Protein AF-N1S3I7-F1 (afdb_monomer_lite)

Radius of gyration: 41.72 Å; chains: 1; bounding box: 86×120×111 Å

Foldseek 3Di:
DDDDDDDDPQVCLVVVLVVLVVLPDPPPPDDDDDDPDDVLCLQQAEKEFEFAPAQWDFAAPQLLLVQWFKDAPNHGDPDDPDDGPVCVVVSCVVPNPRIDTHGPDDCVVVPVRQRHAAADPVQDDDPHQQWDWDWDDPDPFKIKIKIKGKGQKFQADFQVQWDPVCNVVVPDPVVGPRDHPDIDGMDIFIKIFIGGNSHTFKIWWFADPGTDIDTPPDPLFDADSNYTYWWQFHRRGGTGSDAAWDDNDPIGTTGTDRHGIHRNRPPDPVVVSVCVVCVSVVCVVVVVVVLPVQDPPPDVLCVDPDPDLCSPSLLVSVVSVVDVCNSVVVVVVVLSSLVVSLVVLLQVLLVVQLVCCSLVLHPVLQVDDDPVRHSVSSSCLLVVLLVLLCVLLDLPNVLSLLLLVLLVVLLSLLSQLLSLVVVVLVVVLCVVLVHDLVLDPDRDPPPPVVSVVSNVVSVVCLVCQLVVCVVPPDPSSVCSNCVNVVQLVVQLVVSCVPVVFDADDSPPDDNPDDQDSPHNPVVVVSGVNSSSNVVSSSVSSSNVSSSRPNPDDDHDFLADDPLCLLAPAKEFEFAPAQWDFAAQFLLLVQFFKDAPNHGDPDDPDDGLAALLVCCVVPFARIFRAGPDDCVVVPVRQRHAAADPVQDGDPGQQWAWEWEDPDSFKIKTKIKGKTQKQQADWLCQADPPCSVLQPDPPDPDRFHFAIWGMAIWIKIFIGGNSQTFKMWWAAQLWTDIDTPPDPLWDADSNYTYWWQFHRRRGTGRDAAWDDDQQNGTTGTDRHGIHSNLNRYFYWYADPVVRWTATHHRPVCVPDPHHPDGRTSLSSRRYFSYDAFDDCPPPQWDAGPPVRTISYHTHDTDPSPVCPDDPDSTHPDDDDDDPVSCVVSVVCVVCCVPANPVHDPVVVVVVVVVVVVVVVVVVVVVVVVVVVVVVVPDDDDDDDDDDDDDDDDDDDDDDDDDDDDDDDDDD

Organism: Fusarium oxysporum f. sp. cubense (strain race 4) (NCBI:txid2502994)

Secondary structure (DSSP, 8-state):
---------SSSHHHHHHHHS--SS-TTS--S--PPPPHHHHHH--EEEE-TT-S-----HHHHHHTEEEEETTEEP---S---TTTGGGGHHHHGGGEEEEESS-GGG--TTTS--PPPTTS--SS---EEEEEEE-SSSEEEEEEEEEEEEE---BTTSB-HHHHHHH--HHHHTT-BSS-EEEEEEEEEEEEETTEEEEEEEE-SS-EEEEETT-TTS-EETTEEEEEEBTTT--EESSSEEEE-SSSBEEEE---EEE-SSSSHHHHHHHHHHHHHHHHHHHHHHHHHHHS-TT-GGGG----SGGG-HHHHHHHHTT-TTHHHHHHHHHHHHHHHHHHHHHHHHHHHHHHHHHTTSS-GGGG---TTS--HHHHHHHHHHHGGGGGGGSTTHHHHHHHHHHHHHHHHHHHHHHHHHHHHHHHHHHHHHT--GGGSSS--TTTTHHHHHHHHHHHHHHHHTTGGGGTS--HHHHHHHHHHHHHHHHHHHHHHHHH---PPPTT-S-TT----TT--GGGG---TTGGGTHHHHHHHHHHHTTTTS-SSS----SB--HHHHHT--EEEE-TT----B--HHHHHHTEEEEETTEEP---S---TTTGGGGHHHHGGGEEEEESS-GGG--GGGS-----TTS--SS---EEEEEEESSSSEEEEEEEEEEEEE---BTT-B-TTTHHHH--TTSPTT-BSSBEEEEEEEEEEEEETTEEEEEEEEETTEEEEEETT-TTS-EETTEEEEEEBTTT--EESSSEEEEETTTEEEEE---EEE-GGGGEEEEEEETTTTEEEE-B-TT-TT-SS-S----HHHH--SBSSPPPPPTTSTT--B-TTT--BSBPPPPB-GGGS----SSSS-SS-----HHHHHHHHHHHHHIIIIITTT-HHHHHHHHHHHHHHHHHHHHHHHHHHHHHHTTSSPPPPPP------S--------------------

Sequence (969 aa):
MFRDASIHSLIPTTLLLLCLDAGYVLAASEGSGLDRCPDYVANHAPLVWLHPEDRFMPSDLSAHIVNTIPKLNEQPISGPSSIDLSNLGELNSYGGEDVALTAKEDPLTYPTWILGEAPDASGRIANSVPCAVILVEKSEVDIDAFYFYFYSFNEGPNITQVMEPINHLVGDENLSSGMHFGNHVGDWEHNMVRFHNGTPVGVYYSQHVDGVGFKWDDSTVNITDGRPIVYSALGSHANYPQRGHQIHNAAMFDYCDEGKLWNPSRKTIPSAMRWTFWGVFSIFIATVFFLGLNIPSTNKDLLSESQDASASPLVIVAQLAGVPVLPSILNAVLLTAVLTAANSDVYSSSRILISLADSGHAPAFLKKTNRFGTPYNAVGVCAAVGFLSFLNLSNDGTVVFNWFLSITSVAGFIAWAIISLCHIRFMKALSLQGISRSELPYVAPLQPYLSWYGLFFSVLIIITSGFQVFIEWDTSSFFTAYISLILFIVMFVGHKLIFRTKLVPLNLFPNNFKIPKDTRPYDMFRDASIHSLIPTTLLLLCLDAGYVLAASEGSGLDRCPDYVANHAPLVWLHPEDRFMPSDLSAHIVNTIPKLNEQPISGPSSIDLSNLGELNSYGGEDVALTAKEDPLTYPTWILGEAPDASGRIANSVPCAVILVEKSEVDIDAFYFYFYSFNEGPNITQVMEPINHLVGDENLSSGMHFGNHVGDWEHNMVRFHNGTPVGVYYSQHVDGVGFKWDDSTVNITDGRPIVYSALGSHANYPQRGHQIHNAAMFDYCDEGKLWNPAQSAYYYRFNPDSFTVTPIISPFEPSATEPAQNYTSWFDFTGHWGDISYPDSDPRQETVPHFGLKRFNSGPNGPRFKHLIRKGLVRDHARKMGWKEEWAVGVFMYWYPCCIRGWRLWRSLGIMAVMMSAFVLAVVYGVRRLKTWRQRRVYTKLKNDDIPMEELRREEEFLIGSDDEEDDHRR

Structure (mmCIF, N/CA/C/O backbone):
data_AF-N1S3I7-F1
#
_entry.id   AF-N1S3I7-F1
#
loop_
_atom_site.group_PDB
_atom_site.id
_atom_site.type_symbol
_atom_site.label_atom_id
_atom_site.label_alt_id
_atom_site.label_comp_id
_atom_site.label_asym_id
_atom_site.label_entity_id
_atom_site.label_seq_id
_atom_site.pdbx_PDB_ins_code
_atom_site.Cartn_x
_atom_site.Cartn_y
_atom_site.Cartn_z
_atom_site.occupancy
_atom_site.B_iso_or_equiv
_atom_site.auth_seq_id
_atom_site.auth_comp_id
_atom_site.auth_asym_id
_atom_site.auth_atom_id
_atom_site.pdbx_PDB_model_num
ATOM 1 N N . MET A 1 1 ? -10.833 -4.533 49.164 1.00 19.80 1 MET A N 1
ATOM 2 C CA . MET A 1 1 ? -10.452 -5.899 48.729 1.00 19.80 1 MET A CA 1
ATOM 3 C C . MET A 1 1 ? -11.232 -6.249 47.460 1.00 19.80 1 MET A C 1
ATOM 5 O O . MET A 1 1 ? -12.197 -6.997 47.513 1.00 19.80 1 MET A O 1
ATOM 9 N N . PHE A 1 2 ? -10.807 -5.643 46.347 1.00 21.84 2 PHE A N 1
ATOM 10 C CA . PHE A 1 2 ? -11.061 -6.010 44.944 1.00 21.84 2 PHE A CA 1
ATOM 11 C C . PHE A 1 2 ? -12.496 -6.337 44.493 1.00 21.84 2 PHE A C 1
ATOM 13 O O . PHE A 1 2 ? -12.852 -7.462 44.142 1.00 21.84 2 PHE A O 1
ATOM 20 N N . ARG A 1 3 ? -13.261 -5.248 44.443 1.00 19.22 3 ARG A N 1
ATOM 21 C CA . ARG A 1 3 ? -14.389 -4.871 43.575 1.00 19.22 3 ARG A CA 1
ATOM 22 C C . ARG A 1 3 ? -14.328 -3.324 43.568 1.00 19.22 3 ARG A C 1
ATOM 24 O O . ARG A 1 3 ? -13.970 -2.778 44.606 1.00 19.22 3 ARG A O 1
ATOM 31 N N . ASP A 1 4 ? -14.524 -2.581 42.481 1.00 20.20 4 ASP A N 1
ATOM 32 C CA . ASP A 1 4 ? -15.387 -2.801 41.318 1.00 20.20 4 ASP A CA 1
ATOM 33 C C . ASP A 1 4 ? -14.807 -2.185 40.026 1.00 20.20 4 ASP A C 1
ATOM 35 O O . ASP A 1 4 ? -14.183 -1.132 40.059 1.00 20.20 4 ASP A O 1
ATOM 39 N N . ALA A 1 5 ? -15.107 -2.789 38.870 1.00 21.98 5 ALA A N 1
ATOM 40 C CA . ALA A 1 5 ? -14.932 -2.175 37.551 1.00 21.98 5 ALA A CA 1
ATOM 41 C C . ALA A 1 5 ? -16.145 -2.520 36.666 1.00 21.98 5 ALA A C 1
ATOM 43 O O . ALA A 1 5 ? -16.424 -3.691 36.406 1.00 21.98 5 ALA A O 1
ATOM 44 N N . SER A 1 6 ? -16.914 -1.509 36.251 1.00 21.73 6 SER A N 1
ATOM 45 C CA . SER A 1 6 ? -18.061 -1.643 35.331 1.00 21.73 6 SER A CA 1
ATOM 46 C C . SER A 1 6 ? -18.328 -0.296 34.630 1.00 21.73 6 SER A C 1
ATOM 48 O O . SER A 1 6 ? -18.598 0.706 35.280 1.00 21.73 6 SER A O 1
ATOM 50 N N . ILE A 1 7 ? -18.038 -0.177 33.332 1.00 25.36 7 ILE A N 1
ATOM 51 C CA . ILE A 1 7 ? -18.899 -0.524 32.180 1.00 25.36 7 ILE A CA 1
ATOM 52 C C . ILE A 1 7 ? -19.787 0.635 31.695 1.00 25.36 7 ILE A C 1
ATOM 54 O O . ILE A 1 7 ? -20.762 1.014 32.334 1.00 25.36 7 ILE A O 1
ATOM 58 N N . HIS A 1 8 ? -19.520 1.056 30.454 1.00 23.89 8 HIS A N 1
ATOM 59 C CA . HIS A 1 8 ? -20.474 1.711 29.555 1.00 23.89 8 HIS A CA 1
ATOM 60 C C . HIS A 1 8 ? -20.562 0.900 28.245 1.00 23.89 8 HIS A C 1
ATOM 62 O O . HIS A 1 8 ? -20.107 1.336 27.196 1.00 23.89 8 HIS A O 1
ATOM 68 N N . SER A 1 9 ? -21.122 -0.316 28.293 1.00 27.38 9 SER A N 1
ATOM 69 C CA . SER A 1 9 ? -21.248 -1.221 27.135 1.00 27.38 9 SER A CA 1
ATOM 70 C C . SER A 1 9 ? -22.653 -1.830 27.028 1.00 27.38 9 SER A C 1
ATOM 72 O O . SER A 1 9 ? -22.938 -2.916 27.521 1.00 27.38 9 SER A O 1
ATOM 74 N N . LEU A 1 10 ? -23.554 -1.091 26.371 1.00 28.27 10 LEU A N 1
ATOM 75 C CA . LEU A 1 10 ? -24.826 -1.610 25.825 1.00 28.27 10 LEU A CA 1
ATOM 76 C C . LEU A 1 10 ? -25.505 -0.654 24.824 1.00 28.27 10 LEU A C 1
ATOM 78 O O . LEU A 1 10 ? -26.411 -1.065 24.107 1.00 28.27 10 LEU A O 1
ATOM 82 N N . ILE A 1 11 ? -25.041 0.599 24.737 1.00 28.55 11 ILE A N 1
ATOM 83 C CA . ILE A 1 11 ? -25.331 1.525 23.627 1.00 28.55 11 ILE A CA 1
ATOM 84 C C . ILE A 1 11 ? -24.149 1.610 22.636 1.00 28.55 11 ILE A C 1
ATOM 86 O O . ILE A 1 11 ? -24.416 1.665 21.436 1.00 28.55 11 ILE A O 1
ATOM 90 N N . PRO A 1 12 ? -22.864 1.525 23.057 1.00 28.97 12 PRO A N 1
ATOM 91 C CA . PRO A 1 12 ? -21.760 1.474 22.102 1.00 28.97 12 PRO A CA 1
ATOM 92 C C . PRO A 1 12 ? -21.721 0.195 21.274 1.00 28.97 12 PRO A C 1
ATOM 94 O O . PRO A 1 12 ? -21.288 0.268 20.141 1.00 28.97 12 PRO A O 1
ATOM 97 N N . THR A 1 13 ? -22.185 -0.960 21.760 1.00 29.86 13 THR A N 1
ATOM 98 C CA . THR A 1 13 ? -22.006 -2.234 21.034 1.00 29.86 13 THR A CA 1
ATOM 99 C C . THR A 1 13 ? -22.654 -2.217 19.646 1.00 29.86 13 THR A C 1
ATOM 101 O O . THR A 1 13 ? -22.051 -2.679 18.688 1.00 29.86 13 THR A O 1
ATOM 104 N N . THR A 1 14 ? -23.835 -1.607 19.509 1.00 30.06 14 THR A N 1
ATOM 105 C CA . THR A 1 14 ? -24.532 -1.446 18.218 1.00 30.06 14 THR A CA 1
ATOM 106 C C . THR A 1 14 ? -23.903 -0.374 17.318 1.00 30.06 14 THR A C 1
ATOM 108 O O . THR A 1 14 ? -24.211 -0.334 16.135 1.00 30.06 14 THR A O 1
ATOM 111 N N . LEU A 1 15 ? -23.065 0.516 17.861 1.00 30.09 15 LEU A N 1
ATOM 112 C CA . LEU A 1 15 ? -22.421 1.597 17.106 1.00 30.09 15 LEU A CA 1
ATOM 113 C C . LEU A 1 15 ? -20.960 1.288 16.754 1.00 30.09 15 LEU A C 1
ATOM 115 O O . LEU A 1 15 ? -20.523 1.604 15.661 1.00 30.09 15 LEU A O 1
ATOM 119 N N . LEU A 1 16 ? -20.232 0.620 17.648 1.00 33.50 16 LEU A N 1
ATOM 120 C CA . LEU A 1 16 ? -18.864 0.147 17.447 1.00 33.50 16 LEU A CA 1
ATOM 121 C C . LEU A 1 16 ? -18.836 -0.973 16.393 1.00 33.50 16 LEU A C 1
ATOM 123 O O . LEU A 1 16 ? -17.964 -0.977 15.538 1.00 33.50 16 LEU A O 1
ATOM 127 N N . LEU A 1 17 ? -19.856 -1.845 16.372 1.00 34.03 17 LEU A N 1
ATOM 128 C CA . LEU A 1 17 ? -20.062 -2.826 15.293 1.00 34.03 17 LEU A CA 1
ATOM 129 C C . LEU A 1 17 ? -20.591 -2.214 13.982 1.00 34.03 17 LEU A C 1
ATOM 131 O O . LEU A 1 17 ? -20.545 -2.881 12.958 1.00 34.03 17 LEU A O 1
ATOM 135 N N . LEU A 1 18 ? -21.068 -0.963 13.992 1.00 30.06 18 LEU A N 1
ATOM 136 C CA . LEU A 1 18 ? -21.296 -0.184 12.766 1.00 30.06 18 LEU A CA 1
ATOM 137 C C . LEU A 1 18 ? -20.015 0.519 12.284 1.00 30.06 18 LEU A C 1
ATOM 139 O O . LEU A 1 18 ? -19.932 0.849 11.108 1.00 30.06 18 LEU A O 1
ATOM 143 N N . CYS A 1 19 ? -19.033 0.743 13.166 1.00 29.36 19 CYS A N 1
ATOM 144 C CA . CYS A 1 19 ? -17.704 1.238 12.796 1.00 29.36 19 CYS A CA 1
ATOM 145 C C . CYS A 1 19 ? -16.782 0.124 12.272 1.00 29.36 19 CYS A C 1
ATOM 147 O O . CYS A 1 19 ? -15.942 0.410 11.430 1.00 29.36 19 CYS A O 1
ATOM 149 N N . LEU A 1 20 ? -16.956 -1.123 12.730 1.00 32.97 20 LEU A N 1
ATOM 150 C CA . LEU A 1 20 ? -16.146 -2.282 12.318 1.00 32.97 20 LEU A CA 1
ATOM 151 C C . LEU A 1 20 ? -16.281 -2.620 10.817 1.00 32.97 20 LEU A C 1
ATOM 153 O O . LEU A 1 20 ? -15.276 -2.844 10.157 1.00 32.97 20 LEU A O 1
ATOM 157 N N . ASP A 1 21 ? -17.489 -2.547 10.246 1.00 29.50 21 ASP A N 1
ATOM 158 C CA . ASP A 1 21 ? -17.713 -2.686 8.787 1.00 29.50 21 ASP A CA 1
ATOM 159 C C . ASP A 1 21 ? -17.457 -1.375 8.003 1.00 29.50 21 ASP A C 1
ATOM 161 O O . ASP A 1 21 ? -17.445 -1.350 6.772 1.00 29.50 21 ASP A O 1
ATOM 165 N N . ALA A 1 22 ? -17.278 -0.250 8.702 1.00 26.69 22 ALA A N 1
ATOM 166 C CA . ALA A 1 22 ? -17.105 1.074 8.110 1.00 26.69 22 ALA A CA 1
ATOM 167 C C . ALA A 1 22 ? -15.690 1.609 8.370 1.00 26.69 22 ALA A C 1
ATOM 169 O O . ALA A 1 22 ? -15.513 2.632 9.034 1.00 26.69 22 ALA A O 1
ATOM 170 N N . GLY A 1 23 ? -14.689 0.959 7.761 1.00 27.05 23 GLY A N 1
ATOM 171 C CA . GLY A 1 23 ? -13.261 1.334 7.777 1.00 27.05 23 GLY A CA 1
ATOM 172 C C . GLY A 1 23 ? -12.904 2.706 7.169 1.00 27.05 23 GLY A C 1
ATOM 173 O O . GLY A 1 23 ? -11.764 2.948 6.789 1.00 27.05 23 GLY A O 1
ATOM 174 N N . TYR A 1 24 ? -13.869 3.620 7.072 1.00 27.75 24 TYR A N 1
ATOM 175 C CA . TYR A 1 24 ? -13.719 5.016 6.683 1.00 27.75 24 TYR A CA 1
ATOM 176 C C . TYR A 1 24 ? -14.426 5.902 7.719 1.00 27.75 24 TYR A C 1
ATOM 178 O O . TYR A 1 24 ? -15.646 6.035 7.654 1.00 27.75 24 TYR A O 1
ATOM 186 N N . VAL A 1 25 ? -13.654 6.512 8.639 1.00 25.69 25 VAL A N 1
ATOM 187 C CA . VAL A 1 25 ? -13.830 7.886 9.198 1.00 25.69 25 VAL A CA 1
ATOM 188 C C . VAL A 1 25 ? -12.928 8.171 10.420 1.00 25.69 25 VAL A C 1
ATOM 190 O O . VAL A 1 25 ? -12.623 9.334 10.664 1.00 25.69 25 VAL A O 1
ATOM 193 N N . LEU A 1 26 ? -12.437 7.170 11.170 1.00 27.36 26 LEU A N 1
ATOM 194 C CA . LEU A 1 26 ? -11.709 7.412 12.439 1.00 27.36 26 LEU A CA 1
ATOM 195 C C . LEU A 1 26 ? -10.196 7.704 12.341 1.00 27.36 26 LEU A C 1
ATOM 197 O O . LEU A 1 26 ? -9.553 7.932 13.363 1.00 27.36 26 LEU A O 1
ATOM 201 N N . ALA A 1 27 ? -9.635 7.847 11.138 1.00 23.80 27 ALA A N 1
ATOM 202 C CA . ALA A 1 27 ? -8.242 8.274 10.923 1.00 23.80 27 ALA A CA 1
ATOM 203 C C . ALA A 1 27 ? -7.969 9.770 11.249 1.00 23.80 27 ALA A C 1
ATOM 205 O O . ALA A 1 27 ? -7.057 10.371 10.688 1.00 23.80 27 ALA A O 1
ATOM 206 N N . ALA A 1 28 ? -8.776 10.393 12.119 1.00 23.55 28 ALA A N 1
ATOM 207 C CA . ALA A 1 28 ? -8.736 11.828 12.417 1.00 23.55 28 ALA A CA 1
ATOM 208 C C . ALA A 1 28 ? -8.894 12.198 13.910 1.00 23.55 28 ALA A C 1
ATOM 210 O O . ALA A 1 28 ? -9.019 13.384 14.208 1.00 23.55 28 ALA A O 1
ATOM 211 N N . SER A 1 29 ? -8.916 11.242 14.858 1.00 25.88 29 SER A N 1
ATOM 212 C CA . SER A 1 29 ? -9.095 11.594 16.286 1.00 25.88 29 SER A CA 1
ATOM 213 C C . SER A 1 29 ? -8.381 10.746 17.347 1.00 25.88 29 SER A C 1
ATOM 215 O O . SER A 1 29 ? -8.565 11.038 18.524 1.00 25.88 29 SER A O 1
ATOM 217 N N . GLU A 1 30 ? -7.593 9.720 17.005 1.00 28.34 30 GLU A N 1
ATOM 218 C CA . GLU A 1 30 ? -6.992 8.819 18.014 1.00 28.34 30 GLU A CA 1
ATOM 219 C C . GLU A 1 30 ? -5.461 8.730 17.915 1.00 28.34 30 GLU A C 1
ATOM 221 O O . GLU A 1 30 ? -4.866 7.677 17.694 1.00 28.34 30 GLU A O 1
ATOM 226 N N . GLY A 1 31 ? -4.812 9.875 18.141 1.00 22.30 31 GLY A N 1
ATOM 227 C CA . GLY A 1 31 ? -3.432 9.906 18.620 1.00 22.30 31 GLY A CA 1
ATOM 228 C C . GLY A 1 31 ? -3.392 9.692 20.137 1.00 22.30 31 GLY A C 1
ATOM 229 O O . GLY A 1 31 ? -4.108 10.374 20.863 1.00 22.30 31 GLY A O 1
ATOM 230 N N . SER A 1 32 ? -2.506 8.809 20.614 1.00 24.19 32 SER A N 1
ATOM 231 C CA . SER A 1 32 ? -2.190 8.529 22.034 1.00 24.19 32 SER A CA 1
ATOM 232 C C . SER A 1 32 ? -3.331 8.004 22.935 1.00 24.19 32 SER A C 1
ATOM 234 O O . SER A 1 32 ? -4.371 8.627 23.106 1.00 24.19 32 SER A O 1
ATOM 236 N N . GLY A 1 33 ? -3.104 6.843 23.566 1.00 30.42 33 GLY A N 1
ATOM 237 C CA . GLY A 1 33 ? -4.064 6.164 24.447 1.00 30.42 33 GLY A CA 1
ATOM 238 C C . GLY A 1 33 ? -4.587 7.011 25.614 1.00 30.42 33 GLY A C 1
ATOM 239 O O . GLY A 1 33 ? -3.938 7.110 26.652 1.00 30.42 33 GLY A O 1
ATOM 240 N N . LEU A 1 34 ? -5.800 7.536 25.447 1.00 31.42 34 LEU A N 1
ATOM 241 C CA . LEU A 1 34 ? -6.561 8.277 26.449 1.00 31.42 34 LEU A CA 1
ATOM 242 C C . LEU A 1 34 ? -7.718 7.425 26.980 1.00 31.42 34 LEU A C 1
ATOM 244 O O . LEU A 1 34 ? -8.599 7.006 26.225 1.00 31.42 34 LEU A O 1
ATOM 248 N N . ASP A 1 35 ? -7.740 7.200 28.294 1.00 37.34 35 ASP A N 1
ATOM 249 C CA . ASP A 1 35 ? -8.917 6.662 28.969 1.00 37.34 35 ASP A CA 1
ATOM 250 C C . ASP A 1 35 ? -10.098 7.628 28.804 1.00 37.34 35 ASP A C 1
ATOM 252 O O . ASP A 1 35 ? -9.997 8.841 29.010 1.00 37.34 35 ASP A O 1
ATOM 256 N N . ARG A 1 36 ? -11.249 7.088 28.398 1.00 43.00 36 ARG A N 1
ATOM 257 C CA . ARG A 1 36 ? -12.439 7.894 28.125 1.00 43.00 36 ARG A CA 1
ATOM 258 C C . ARG A 1 36 ? -12.948 8.533 29.417 1.00 43.00 36 ARG A C 1
ATOM 260 O O . ARG A 1 36 ? -13.339 7.820 30.338 1.00 43.00 36 ARG A O 1
ATOM 267 N N . CYS A 1 37 ? -13.030 9.865 29.424 1.00 50.00 37 CYS A N 1
ATOM 268 C CA . CYS A 1 37 ? -13.560 10.649 30.540 1.00 50.00 37 CYS A CA 1
ATOM 269 C C . CYS A 1 37 ? -14.898 10.064 31.060 1.00 50.00 37 CYS A C 1
ATOM 271 O O . CYS A 1 37 ? -15.834 9.926 30.261 1.00 50.00 37 CYS A O 1
ATOM 273 N N . PRO A 1 38 ? -15.006 9.683 32.353 1.00 59.91 38 PRO A N 1
ATOM 274 C CA . PRO A 1 38 ? -16.186 8.996 32.872 1.00 59.91 38 PRO A CA 1
ATOM 275 C C . PRO A 1 38 ? -17.470 9.828 32.771 1.00 59.91 38 PRO A C 1
ATOM 277 O O . PRO A 1 38 ? -17.473 11.023 33.062 1.00 59.91 38 PRO A O 1
ATOM 280 N N . ASP A 1 39 ? -18.601 9.185 32.456 1.00 58.84 39 ASP A N 1
ATOM 281 C CA . ASP A 1 39 ? -19.890 9.876 32.275 1.00 58.84 39 ASP A CA 1
ATOM 282 C C . ASP A 1 39 ? -20.306 10.707 33.508 1.00 58.84 39 ASP A C 1
ATOM 284 O O . ASP A 1 39 ? -20.966 11.736 33.357 1.00 58.84 39 ASP A O 1
ATOM 288 N N . TYR A 1 40 ? -19.916 10.309 34.729 1.00 65.31 40 TYR A N 1
ATOM 289 C CA . TYR A 1 40 ? -20.198 11.083 35.945 1.00 65.31 40 TYR A CA 1
ATOM 290 C C . TYR A 1 40 ? -19.459 12.429 35.979 1.00 65.31 40 TYR A C 1
ATOM 292 O O . TYR A 1 40 ? -20.041 13.411 36.432 1.00 65.31 40 TYR A O 1
ATOM 300 N N . VAL A 1 41 ? -18.245 12.519 35.422 1.00 71.12 41 VAL A N 1
ATOM 301 C CA . VAL A 1 41 ? -17.512 13.785 35.269 1.00 71.12 41 VAL A CA 1
ATOM 302 C C . VAL A 1 41 ? -18.325 14.716 34.371 1.00 71.12 41 VAL A C 1
ATOM 304 O O . VAL A 1 41 ? -18.722 15.802 34.781 1.00 71.12 41 VAL A O 1
ATOM 307 N N . ALA A 1 42 ? -18.716 14.253 33.180 1.00 68.88 42 ALA A N 1
ATOM 308 C CA . ALA A 1 42 ? -19.551 15.049 32.282 1.00 68.88 42 ALA A CA 1
ATOM 309 C C . ALA A 1 42 ? -20.922 15.408 32.895 1.00 68.88 42 ALA A C 1
ATOM 311 O O . ALA A 1 42 ? -21.423 16.518 32.690 1.00 68.88 42 ALA A O 1
ATOM 312 N N . ASN A 1 43 ? -21.543 14.509 33.664 1.00 72.94 43 ASN A N 1
ATOM 313 C CA . ASN A 1 43 ? -22.831 14.764 34.313 1.00 72.94 43 ASN A CA 1
ATOM 314 C C . ASN A 1 43 ? -22.739 15.824 35.416 1.00 72.94 43 ASN A C 1
ATOM 316 O O . ASN A 1 43 ? -23.611 16.690 35.449 1.00 72.94 43 ASN A O 1
ATOM 320 N N . HIS A 1 44 ? -21.688 15.797 36.236 1.00 81.06 44 HIS A N 1
ATOM 321 C CA . HIS A 1 44 ? -21.458 16.704 37.367 1.00 81.06 44 HIS A CA 1
ATOM 322 C C . HIS A 1 44 ? -20.567 17.914 37.034 1.00 81.06 44 HIS A C 1
ATOM 324 O O . HIS A 1 44 ? -20.219 18.680 37.930 1.00 81.06 44 HIS A O 1
ATOM 330 N N . ALA A 1 45 ? -20.217 18.101 35.757 1.00 84.75 45 ALA A N 1
ATOM 331 C CA . ALA A 1 45 ? -19.431 19.236 35.288 1.00 84.75 45 ALA A CA 1
ATOM 332 C C . ALA A 1 45 ? -20.058 20.583 35.699 1.00 84.75 45 ALA A C 1
ATOM 334 O O . ALA A 1 45 ? -21.285 20.726 35.577 1.00 84.75 45 ALA A O 1
ATOM 335 N N . PRO A 1 46 ? -19.244 21.567 36.126 1.00 89.00 46 PRO A N 1
ATOM 336 C CA . PRO A 1 46 ? -19.732 22.877 36.526 1.00 89.00 46 PRO A CA 1
ATOM 337 C C . PRO A 1 46 ? -20.561 23.577 35.448 1.00 89.00 46 PRO A C 1
ATOM 339 O O . PRO A 1 46 ? -20.378 23.372 34.246 1.00 89.00 46 PRO A O 1
ATOM 342 N N . LEU A 1 47 ? -21.493 24.410 35.899 1.00 89.06 47 LEU A N 1
ATOM 343 C CA . LEU A 1 47 ? -22.253 25.338 35.071 1.00 89.06 47 LEU A CA 1
ATOM 344 C C . LEU A 1 47 ? -21.760 26.750 35.371 1.00 89.06 47 LEU A C 1
ATOM 346 O O . LEU A 1 47 ? -21.880 27.202 36.507 1.00 89.06 47 LEU A O 1
ATOM 350 N N . VAL A 1 48 ? -21.207 27.427 34.367 1.00 90.69 48 VAL A N 1
ATOM 351 C CA . VAL A 1 48 ? -20.540 28.722 34.548 1.00 90.69 48 VAL A CA 1
ATOM 352 C C . VAL A 1 48 ? -21.467 29.843 34.097 1.00 90.69 48 VAL A C 1
ATOM 354 O O . VAL A 1 48 ? -21.866 29.884 32.936 1.00 90.69 48 VAL A O 1
ATOM 357 N N . TRP A 1 49 ? -21.809 30.760 34.995 1.00 91.62 49 TRP A N 1
ATOM 358 C CA . TRP A 1 49 ? -22.354 32.061 34.630 1.00 91.62 49 TRP A CA 1
ATOM 359 C C . TRP A 1 49 ? -21.206 32.982 34.232 1.00 91.62 49 TRP A C 1
ATOM 361 O O . TRP A 1 49 ? -20.382 33.350 35.067 1.00 91.62 49 TRP A O 1
ATOM 371 N N . LEU A 1 50 ? -21.165 33.343 32.952 1.00 90.88 50 LEU A N 1
ATOM 372 C CA . LEU A 1 50 ? -20.312 34.409 32.435 1.00 90.88 50 LEU A CA 1
ATOM 373 C C . LEU A 1 50 ? -20.964 35.755 32.769 1.00 90.88 50 LEU A C 1
ATOM 375 O O . LEU A 1 50 ? -22.178 35.895 32.577 1.00 90.88 50 LEU A O 1
ATOM 379 N N . HIS A 1 51 ? -20.183 36.725 33.250 1.00 89.44 51 HIS A N 1
ATOM 380 C CA . HIS A 1 51 ? -20.692 38.034 33.666 1.00 89.44 51 HIS A CA 1
ATOM 381 C C . HIS A 1 51 ? -21.371 38.775 32.486 1.00 89.44 51 HIS A C 1
ATOM 383 O O . HIS A 1 51 ? -20.863 38.732 31.363 1.00 89.44 51 HIS A O 1
ATOM 389 N N . PRO A 1 52 ? -22.531 39.440 32.682 1.00 84.19 52 PRO A N 1
ATOM 390 C CA . PRO A 1 52 ? -23.327 39.997 31.578 1.00 84.19 52 PRO A CA 1
ATOM 391 C C . PRO A 1 52 ? -22.638 41.125 30.804 1.00 84.19 52 PRO A C 1
ATOM 393 O O . PRO A 1 52 ? -22.893 41.278 29.610 1.00 84.19 52 PRO A O 1
ATOM 396 N N . GLU A 1 53 ? -21.800 41.908 31.483 1.00 85.38 53 GLU A N 1
ATOM 397 C CA . GLU A 1 53 ? -21.071 43.044 30.901 1.00 85.38 53 GLU A CA 1
ATOM 398 C C . GLU A 1 53 ? -19.673 42.667 30.398 1.00 85.38 53 GLU A C 1
ATOM 400 O O . GLU A 1 53 ? -18.968 43.525 29.870 1.00 85.38 53 GLU A O 1
ATOM 405 N N . ASP A 1 54 ? -19.266 41.400 30.545 1.00 85.50 54 ASP A N 1
ATOM 406 C CA . ASP A 1 54 ? -17.954 40.977 30.070 1.00 85.50 54 ASP A CA 1
ATOM 407 C C . ASP A 1 54 ? -17.883 41.006 28.541 1.00 85.50 54 ASP A C 1
ATOM 409 O O . ASP A 1 54 ? -18.816 40.602 27.834 1.00 85.50 54 ASP A O 1
ATOM 413 N N . ARG A 1 55 ? -16.754 41.490 28.027 1.00 85.69 55 ARG A N 1
ATOM 414 C CA . ARG A 1 55 ? -16.450 41.516 26.597 1.00 85.69 55 ARG A CA 1
ATOM 415 C C . ARG A 1 55 ? -15.719 40.249 26.159 1.00 85.69 55 ARG A C 1
ATOM 417 O O . ARG A 1 55 ? -15.832 39.878 24.990 1.00 85.69 55 ARG A O 1
ATOM 424 N N . PHE A 1 56 ? -14.990 39.603 27.065 1.00 89.75 56 PHE A N 1
ATOM 425 C CA . PHE A 1 56 ? -14.090 38.501 26.765 1.00 89.75 56 PHE A CA 1
ATOM 426 C C . PHE A 1 56 ? -14.769 37.178 27.116 1.00 89.75 56 PHE A C 1
ATOM 428 O O . PHE A 1 56 ? -14.922 36.779 28.264 1.00 89.75 56 PHE A O 1
ATOM 435 N N . MET A 1 57 ? -15.265 36.501 26.085 1.00 90.25 57 MET A N 1
ATOM 436 C CA . MET A 1 57 ? -15.925 35.207 26.226 1.00 90.25 57 MET A CA 1
ATOM 437 C C . MET A 1 57 ? -14.893 34.063 26.140 1.00 90.25 57 MET A C 1
ATOM 439 O O . MET A 1 57 ? -13.785 34.258 25.620 1.00 90.25 57 MET A O 1
ATOM 443 N N . PRO A 1 58 ? -15.246 32.837 26.573 1.00 89.31 58 PRO A N 1
ATOM 444 C CA . PRO A 1 58 ? -14.367 31.682 26.429 1.00 89.31 58 PRO A CA 1
ATOM 445 C C . PRO A 1 58 ? -13.928 31.483 24.964 1.00 89.31 58 PRO A C 1
ATOM 447 O O . PRO A 1 58 ? -14.735 31.538 24.028 1.00 89.31 58 PRO A O 1
ATOM 450 N N . SER A 1 59 ? -12.626 31.291 24.759 1.00 87.19 59 SER A N 1
ATOM 451 C CA . SER A 1 59 ? -11.944 31.403 23.461 1.00 87.19 59 SER A CA 1
ATOM 452 C C . SER A 1 59 ? -11.362 30.075 22.971 1.00 87.19 59 SER A C 1
ATOM 454 O O . SER A 1 59 ? -10.943 29.240 23.768 1.00 87.19 59 SER A O 1
ATOM 456 N N . ASP A 1 60 ? -11.307 29.870 21.651 1.00 83.50 60 ASP A N 1
ATOM 457 C CA . ASP A 1 60 ? -10.711 28.652 21.088 1.00 83.50 60 ASP A CA 1
ATOM 458 C C . ASP A 1 60 ? -9.179 28.685 21.196 1.00 83.50 60 ASP A C 1
ATOM 460 O O . ASP A 1 60 ? -8.521 29.598 20.687 1.00 83.50 60 ASP A O 1
ATOM 464 N N . LEU A 1 61 ? -8.606 27.664 21.832 1.00 82.56 61 LEU A N 1
ATOM 465 C CA . LEU A 1 61 ? -7.167 27.588 22.084 1.00 82.56 61 LEU A CA 1
ATOM 466 C C . LEU A 1 61 ? -6.338 27.476 20.788 1.00 82.56 61 LEU A C 1
ATOM 468 O O . LEU A 1 61 ? -5.240 28.024 20.697 1.00 82.56 61 LEU A O 1
ATOM 472 N N . SER A 1 62 ? -6.873 26.823 19.753 1.00 83.75 62 SER A N 1
ATOM 473 C CA . SER A 1 62 ? -6.220 26.710 18.441 1.00 83.75 62 SER A CA 1
ATOM 474 C C . SER A 1 62 ? -6.178 28.070 17.741 1.00 83.75 62 SER A C 1
ATOM 476 O O . SER A 1 62 ? -5.152 28.451 17.175 1.00 83.75 62 SER A O 1
ATOM 478 N N . ALA A 1 63 ? -7.274 28.833 17.817 1.00 85.31 63 ALA A N 1
ATOM 479 C CA . ALA A 1 63 ? -7.336 30.188 17.272 1.00 85.31 63 ALA A CA 1
ATOM 480 C C . ALA A 1 63 ? -6.347 31.137 17.973 1.00 85.31 63 ALA A C 1
ATOM 482 O O . ALA A 1 63 ? -5.733 31.976 17.313 1.00 85.31 63 ALA A O 1
ATOM 483 N N . HIS A 1 64 ? -6.138 30.978 19.281 1.00 89.19 64 HIS A N 1
ATOM 484 C CA . HIS A 1 64 ? -5.153 31.753 20.037 1.00 89.19 64 HIS A CA 1
ATOM 485 C C . HIS A 1 64 ? -3.708 31.487 19.580 1.00 89.19 64 HIS A C 1
ATOM 487 O O . HIS A 1 64 ? -2.949 32.421 19.313 1.00 89.19 64 HIS A O 1
ATOM 493 N N . ILE A 1 65 ? -3.329 30.215 19.411 1.00 89.56 65 ILE A N 1
ATOM 494 C CA . ILE A 1 65 ? -1.985 29.832 18.939 1.00 89.56 65 ILE A CA 1
ATOM 495 C C . ILE A 1 65 ? -1.721 30.386 17.530 1.00 89.56 65 ILE A C 1
ATOM 497 O O . ILE A 1 65 ? -0.661 30.952 17.264 1.00 89.56 65 ILE A O 1
ATOM 501 N N . VAL A 1 66 ? -2.708 30.321 16.630 1.00 88.88 66 VAL A N 1
ATOM 502 C CA . VAL A 1 66 ? -2.571 30.868 15.268 1.00 88.88 66 VAL A CA 1
ATOM 503 C C . VAL A 1 66 ? -2.361 32.388 15.266 1.00 88.88 66 VAL A C 1
ATOM 505 O O . VAL A 1 66 ? -1.682 32.896 14.370 1.00 88.88 66 VAL A O 1
ATOM 508 N N . ASN A 1 67 ? -2.854 33.123 16.266 1.00 90.19 67 ASN A N 1
ATOM 509 C CA . ASN A 1 67 ? -2.706 34.581 16.368 1.00 90.19 67 ASN A CA 1
ATOM 510 C C . ASN A 1 67 ? -1.533 35.047 17.256 1.00 90.19 67 ASN A C 1
ATOM 512 O O . ASN A 1 67 ? -1.350 36.249 17.458 1.00 90.19 67 ASN A O 1
ATOM 516 N N . THR A 1 68 ? -0.674 34.129 17.710 1.00 90.44 68 THR A N 1
ATOM 517 C CA . THR A 1 68 ? 0.530 34.435 18.504 1.00 90.44 68 THR A CA 1
ATOM 518 C C . THR A 1 68 ? 1.833 34.028 17.795 1.00 90.44 68 THR A C 1
ATOM 520 O O . THR A 1 68 ? 1.841 33.289 16.808 1.00 90.44 68 THR A O 1
ATOM 523 N N . ILE A 1 69 ? 2.958 34.590 18.248 1.00 90.38 69 ILE A N 1
ATOM 524 C CA . ILE A 1 69 ? 4.336 34.286 17.832 1.00 90.38 69 ILE A CA 1
ATOM 525 C C . ILE A 1 69 ? 5.127 33.903 19.088 1.00 90.38 69 ILE A C 1
ATOM 527 O O . ILE A 1 69 ? 5.098 34.668 20.056 1.00 90.38 69 ILE A O 1
ATOM 531 N N . PRO A 1 70 ? 5.876 32.786 19.086 1.00 91.06 70 PRO A N 1
ATOM 532 C CA . PRO A 1 70 ? 6.764 32.446 20.189 1.00 91.06 70 PRO A CA 1
ATOM 533 C C . PRO A 1 70 ? 7.959 33.402 20.242 1.00 91.06 70 PRO A C 1
ATOM 535 O O . PRO A 1 70 ? 8.657 33.616 19.242 1.00 91.06 70 PRO A O 1
ATOM 538 N N . LYS A 1 71 ? 8.218 33.958 21.423 1.00 89.94 71 LYS A N 1
ATOM 539 C CA . LYS A 1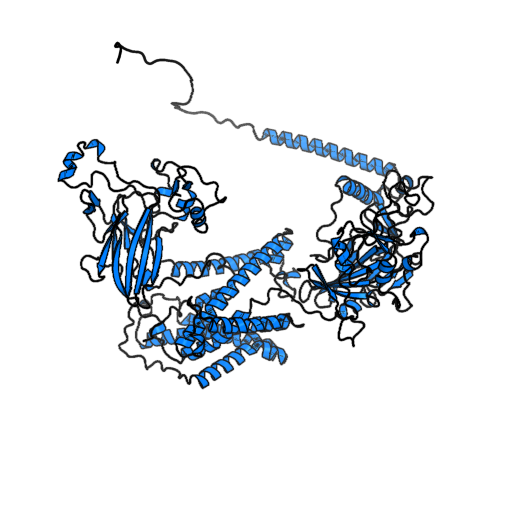 71 ? 9.356 34.836 21.685 1.00 89.94 71 LYS A CA 1
ATOM 540 C C . LYS A 1 71 ? 10.136 34.371 22.906 1.00 89.94 71 LYS A C 1
ATOM 542 O O . LYS A 1 71 ? 9.544 33.947 23.891 1.00 89.94 71 LYS A O 1
ATOM 547 N N . LEU A 1 72 ? 11.453 34.523 22.849 1.00 89.44 72 LEU A N 1
ATOM 548 C CA . LEU A 1 72 ? 12.366 34.383 23.982 1.00 89.44 72 LEU A CA 1
ATOM 549 C C . LEU A 1 72 ? 13.079 35.725 24.157 1.00 89.44 72 LEU A C 1
ATOM 551 O O . LEU A 1 72 ? 13.672 36.222 23.200 1.00 89.44 72 LEU A O 1
ATOM 555 N N . ASN A 1 73 ? 13.009 36.329 25.347 1.00 85.56 73 ASN A N 1
ATOM 556 C CA . ASN A 1 73 ? 13.548 37.676 25.605 1.00 85.56 73 ASN A CA 1
ATOM 557 C C . ASN A 1 73 ? 13.085 38.717 24.555 1.00 85.56 73 ASN A C 1
ATOM 559 O O . ASN A 1 73 ? 13.895 39.416 23.948 1.00 85.56 73 ASN A O 1
ATOM 563 N N . GLU A 1 74 ? 11.774 38.753 24.282 1.00 84.38 74 GLU A N 1
ATOM 564 C CA . GLU A 1 74 ? 11.111 39.593 23.261 1.00 84.38 74 GLU A CA 1
ATOM 565 C C . GLU A 1 74 ? 11.544 39.373 21.794 1.00 84.38 74 GLU A C 1
ATOM 567 O O . GLU A 1 74 ? 10.982 39.997 20.888 1.00 84.38 74 GLU A O 1
ATOM 572 N N . GLN A 1 75 ? 12.479 38.459 21.517 1.00 86.75 75 GLN A N 1
ATOM 573 C CA . GLN A 1 75 ? 12.918 38.135 20.160 1.00 86.75 75 GLN A CA 1
ATOM 574 C C . GLN A 1 75 ? 12.163 36.916 19.606 1.00 86.75 75 GLN A C 1
ATOM 576 O O . GLN A 1 75 ? 12.038 35.916 20.317 1.00 86.75 75 GLN A O 1
ATOM 581 N N . PRO A 1 76 ? 11.665 36.955 18.352 1.00 87.81 76 PRO A N 1
ATOM 582 C CA . PRO A 1 76 ? 11.035 35.799 17.717 1.00 87.81 76 PRO A CA 1
ATOM 583 C C . PRO A 1 76 ? 11.974 34.592 17.657 1.00 87.81 76 PRO A C 1
ATOM 585 O O . PRO A 1 76 ? 13.139 34.718 17.276 1.00 87.81 76 PRO A O 1
ATOM 588 N N . ILE A 1 77 ? 11.454 33.412 17.989 1.00 85.38 77 ILE A N 1
ATOM 589 C CA . ILE A 1 77 ? 12.219 32.164 17.916 1.00 85.38 77 ILE A CA 1
ATOM 590 C C . ILE A 1 77 ? 12.208 31.638 16.475 1.00 85.38 77 ILE A C 1
ATOM 592 O O . ILE A 1 77 ? 11.146 31.452 15.881 1.00 85.38 77 ILE A O 1
ATOM 596 N N . SER A 1 78 ? 13.389 31.331 15.930 1.00 75.88 78 SER A N 1
ATOM 597 C CA . SER A 1 78 ? 13.565 30.636 14.641 1.00 75.88 78 SER A CA 1
ATOM 598 C C . SER A 1 78 ? 13.237 29.137 14.765 1.00 75.88 78 SER A C 1
ATOM 600 O O . SER A 1 78 ? 14.117 28.285 14.641 1.00 75.88 78 SER A O 1
ATOM 602 N N . GLY A 1 79 ? 11.982 28.840 15.107 1.00 65.81 79 GLY A N 1
ATOM 603 C CA . GLY A 1 79 ? 11.453 27.501 15.380 1.00 65.81 79 GLY A CA 1
ATOM 604 C C . GLY A 1 79 ? 10.852 26.792 14.153 1.00 65.81 79 GLY A C 1
ATOM 605 O O . GLY A 1 79 ? 11.173 27.151 13.015 1.00 65.81 79 GLY A O 1
ATOM 606 N N . PRO A 1 80 ? 9.987 25.777 14.360 1.00 64.25 80 PRO A N 1
ATOM 607 C CA . PRO A 1 80 ? 9.328 25.048 13.275 1.00 64.25 80 PRO A CA 1
ATOM 608 C C . PRO A 1 80 ? 8.434 25.955 12.413 1.00 64.25 80 PRO A C 1
ATOM 610 O O . PRO A 1 80 ? 7.930 26.983 12.862 1.00 64.25 80 PRO A O 1
ATOM 613 N N . SER A 1 81 ? 8.204 25.558 11.156 1.00 66.50 81 SER A N 1
ATOM 614 C CA . SER A 1 81 ? 7.487 26.366 10.151 1.00 66.50 81 SER A CA 1
ATOM 615 C C . SER A 1 81 ? 6.012 26.647 10.471 1.00 66.50 81 SER A C 1
ATOM 617 O O . SER A 1 81 ? 5.412 27.525 9.854 1.00 66.50 81 SER A O 1
ATOM 619 N N . SER A 1 82 ? 5.421 25.894 11.397 1.00 75.44 82 SER A N 1
ATOM 620 C CA . SER A 1 82 ? 4.043 26.040 11.865 1.00 75.44 82 SER A CA 1
ATOM 621 C C . SER A 1 82 ? 3.918 25.468 13.275 1.00 75.44 82 SER A C 1
ATOM 623 O O . SER A 1 82 ? 4.493 24.417 13.561 1.00 75.44 82 SER A O 1
ATOM 625 N N . ILE A 1 83 ? 3.160 26.148 14.136 1.00 77.56 83 ILE A N 1
ATOM 626 C CA . ILE A 1 83 ? 2.915 25.746 15.525 1.00 77.56 83 ILE A CA 1
ATOM 627 C C . ILE A 1 83 ? 1.411 25.567 15.725 1.00 77.56 83 ILE A C 1
ATOM 629 O O . ILE A 1 83 ? 0.627 26.426 15.320 1.00 77.56 83 ILE A O 1
ATOM 633 N N . ASP A 1 84 ? 1.031 24.458 16.350 1.00 84.81 84 ASP A N 1
ATOM 634 C CA . ASP A 1 84 ? -0.332 24.106 16.733 1.00 84.81 84 ASP A CA 1
ATOM 635 C C . ASP A 1 84 ? -0.341 23.311 18.055 1.00 84.81 84 ASP A C 1
ATOM 637 O O . ASP A 1 84 ? 0.686 23.134 18.711 1.00 84.81 84 ASP A O 1
ATOM 641 N N . LEU A 1 85 ? -1.517 22.837 18.475 1.00 80.06 85 LEU A N 1
ATOM 642 C CA . LEU A 1 85 ? -1.702 22.105 19.734 1.00 80.06 85 LEU A CA 1
ATOM 643 C C . LEU A 1 85 ? -0.899 20.799 19.844 1.00 80.06 85 LEU A C 1
ATOM 645 O O . LEU A 1 85 ? -0.676 20.328 20.957 1.00 80.06 85 LEU A O 1
ATOM 649 N N . SER A 1 86 ? -0.483 20.201 18.726 1.00 78.81 86 SER A N 1
ATOM 650 C CA . SER A 1 86 ? 0.252 18.933 18.709 1.00 78.81 86 SER A CA 1
ATOM 651 C C . SER A 1 86 ? 1.757 19.104 18.929 1.00 78.81 86 SER A C 1
ATOM 653 O O . SER A 1 86 ? 2.386 18.205 19.487 1.00 78.81 86 SER A O 1
ATOM 655 N N . ASN A 1 87 ? 2.327 20.253 18.542 1.00 81.81 87 ASN A N 1
ATOM 656 C CA . ASN A 1 87 ? 3.771 20.503 18.580 1.00 81.81 87 ASN A CA 1
ATOM 657 C C . ASN A 1 87 ? 4.195 21.704 19.447 1.00 81.81 87 ASN A C 1
ATOM 659 O O . ASN A 1 87 ? 5.391 21.932 19.614 1.00 81.81 87 ASN A O 1
ATOM 663 N N . LEU A 1 88 ? 3.258 22.432 20.071 1.00 83.38 88 LEU A N 1
ATOM 664 C CA . LEU A 1 88 ? 3.552 23.580 20.945 1.00 83.38 88 LEU A CA 1
ATOM 665 C C . LEU A 1 88 ? 4.613 23.277 22.024 1.00 83.38 88 LEU A C 1
ATOM 667 O O . LEU A 1 88 ? 5.423 24.139 22.362 1.00 83.38 88 LEU A O 1
ATOM 671 N N . GLY A 1 89 ? 4.655 22.037 22.523 1.00 83.56 89 GLY A N 1
ATOM 672 C CA . GLY A 1 89 ? 5.636 21.580 23.511 1.00 83.56 89 GLY A CA 1
ATOM 673 C C . GLY A 1 89 ? 7.099 21.578 23.038 1.00 83.56 89 GLY A C 1
ATOM 674 O O . GLY A 1 89 ? 7.991 21.550 23.886 1.00 83.56 89 GLY A O 1
ATOM 675 N N . GLU A 1 90 ? 7.369 21.651 21.729 1.00 86.56 90 GLU A N 1
ATOM 676 C CA . GLU A 1 90 ? 8.727 21.791 21.178 1.00 86.56 90 GLU A CA 1
ATOM 677 C C . GLU A 1 90 ? 9.375 23.124 21.583 1.00 86.56 90 GLU A C 1
ATOM 679 O O . GLU A 1 90 ? 10.589 23.196 21.766 1.00 86.56 90 GLU A O 1
ATOM 684 N N . LEU A 1 91 ? 8.578 24.175 21.813 1.00 83.75 91 LEU A N 1
ATOM 685 C CA . LEU A 1 91 ? 9.077 25.485 22.248 1.00 83.75 91 LEU A CA 1
ATOM 686 C C . LEU A 1 91 ? 9.865 25.421 23.565 1.00 83.75 91 LEU A C 1
ATOM 688 O O . LEU A 1 91 ? 10.819 26.181 23.750 1.00 83.75 91 LEU A O 1
ATOM 692 N N . ASN A 1 92 ? 9.541 24.462 24.435 1.00 84.56 92 ASN A N 1
ATOM 693 C CA . ASN A 1 92 ? 10.221 24.267 25.713 1.00 84.56 92 ASN A CA 1
ATOM 694 C C . ASN A 1 92 ? 11.732 24.016 25.551 1.00 84.56 92 ASN A C 1
ATOM 696 O O . ASN A 1 92 ? 12.498 24.362 26.448 1.00 84.56 92 ASN A O 1
ATOM 700 N N . SER A 1 93 ? 12.196 23.473 24.413 1.00 84.31 93 SER A N 1
ATOM 701 C CA . SER A 1 93 ? 13.632 23.248 24.183 1.00 84.31 93 SER A CA 1
ATOM 702 C C . SER A 1 93 ? 14.439 24.524 23.930 1.00 84.31 93 SER A C 1
ATOM 704 O O . SER A 1 93 ? 15.666 24.480 23.986 1.00 84.31 93 SER A O 1
ATOM 706 N N . TYR A 1 94 ? 13.779 25.648 23.629 1.00 81.25 94 TYR A N 1
ATOM 707 C CA . TYR A 1 94 ? 14.443 26.912 23.294 1.00 81.25 94 TYR A CA 1
ATOM 708 C C . TYR A 1 94 ? 14.707 27.802 24.516 1.00 81.25 94 TYR A C 1
ATOM 710 O O . TYR A 1 94 ? 15.652 28.587 24.489 1.00 81.25 94 TYR A O 1
ATOM 718 N N . GLY A 1 95 ? 13.910 27.668 25.582 1.00 76.25 95 GLY A N 1
ATOM 719 C CA . GLY A 1 95 ? 14.064 28.458 26.811 1.00 76.25 95 GLY A CA 1
ATOM 720 C C . GLY A 1 95 ? 13.166 28.054 27.987 1.00 76.25 95 GLY A C 1
ATOM 721 O O . GLY A 1 95 ? 13.132 28.771 28.978 1.00 76.25 95 GLY A O 1
ATOM 722 N N . GLY A 1 96 ? 12.437 26.933 27.909 1.00 80.38 96 GLY A N 1
ATOM 723 C CA . GLY A 1 96 ? 11.502 26.522 28.961 1.00 80.38 96 GLY A CA 1
ATOM 724 C C . GLY A 1 96 ? 10.471 27.608 29.290 1.00 80.38 96 GLY A C 1
ATOM 725 O O . GLY A 1 96 ? 9.766 28.082 28.404 1.00 80.38 96 GLY A O 1
ATOM 726 N N . GLU A 1 97 ? 10.420 28.002 30.563 1.00 78.69 97 GLU A N 1
ATOM 727 C CA . GLU A 1 97 ? 9.491 29.003 31.111 1.00 78.69 97 GLU A CA 1
ATOM 728 C C . GLU A 1 97 ? 9.730 30.433 30.575 1.00 78.69 97 GLU A C 1
ATOM 730 O O . GLU A 1 97 ? 8.816 31.251 30.613 1.00 78.69 97 GLU A O 1
ATOM 735 N N . ASP A 1 98 ? 10.908 30.731 30.006 1.00 85.06 98 ASP A N 1
ATOM 736 C CA . ASP A 1 98 ? 11.232 32.052 29.436 1.00 85.06 98 ASP A CA 1
ATOM 737 C C . ASP A 1 98 ? 10.637 32.278 28.021 1.00 85.06 98 ASP A C 1
ATOM 739 O O . ASP A 1 98 ? 10.843 33.334 27.410 1.00 85.06 98 ASP A O 1
ATOM 743 N N . VAL A 1 99 ? 9.927 31.288 27.458 1.00 87.94 99 VAL A N 1
ATOM 744 C CA . VAL A 1 99 ? 9.304 31.372 26.125 1.00 87.94 99 VAL A CA 1
ATOM 745 C C . VAL A 1 99 ? 7.838 31.795 26.228 1.00 87.94 99 VAL A C 1
ATOM 747 O O . VAL A 1 99 ? 6.991 31.044 26.702 1.00 87.94 99 VAL A O 1
ATOM 750 N N . ALA A 1 100 ? 7.515 32.973 25.692 1.00 87.00 100 ALA A N 1
ATOM 751 C CA . ALA A 1 100 ? 6.169 33.541 25.709 1.00 87.00 100 ALA A CA 1
ATOM 752 C C . ALA A 1 100 ? 5.490 33.492 24.330 1.00 87.00 100 ALA A C 1
ATOM 754 O O . ALA A 1 100 ? 6.083 33.867 23.313 1.00 87.00 100 ALA A O 1
ATOM 755 N N . LEU A 1 101 ? 4.206 33.122 24.293 1.00 89.62 101 LEU A N 1
ATOM 756 C CA . LEU A 1 101 ? 3.342 33.347 23.132 1.00 89.62 101 LEU A CA 1
ATOM 757 C C . LEU A 1 101 ? 2.886 34.809 23.122 1.00 89.62 101 LEU A C 1
ATOM 759 O O . LEU A 1 101 ? 2.087 35.233 23.947 1.00 89.62 101 LEU A O 1
ATOM 763 N N . THR A 1 102 ? 3.412 35.602 22.192 1.00 89.25 102 THR A N 1
ATOM 764 C CA . THR A 1 102 ? 3.099 37.035 22.078 1.00 89.25 102 THR A CA 1
ATOM 765 C C . THR A 1 102 ? 2.115 37.279 20.942 1.00 89.25 102 THR A C 1
ATOM 767 O O . THR A 1 102 ? 2.314 36.742 19.854 1.00 89.25 102 THR A O 1
ATOM 770 N N . ALA A 1 103 ? 1.087 38.106 21.145 1.00 90.62 103 ALA A N 1
ATOM 771 C CA . ALA A 1 103 ? 0.129 38.462 20.094 1.00 90.62 103 ALA A CA 1
ATOM 772 C C . ALA A 1 103 ? 0.820 39.008 18.823 1.00 90.62 103 ALA A C 1
ATOM 774 O O . ALA A 1 103 ? 1.813 39.736 18.897 1.00 90.62 103 ALA A O 1
ATOM 775 N N . LYS A 1 104 ? 0.295 38.638 17.646 1.00 90.44 104 LYS A N 1
ATOM 776 C CA . LYS A 1 104 ? 0.773 39.114 16.329 1.00 90.44 104 LYS A CA 1
ATOM 777 C C . LYS A 1 104 ? 0.432 40.574 16.051 1.00 90.44 104 LYS A C 1
ATOM 779 O O . LYS A 1 104 ? 1.143 41.237 15.301 1.00 90.44 104 LYS A O 1
ATOM 784 N N . GLU A 1 105 ? -0.657 41.037 16.640 1.00 89.94 105 GLU A N 1
ATOM 785 C CA . GLU A 1 105 ? -1.192 42.388 16.539 1.00 89.94 105 GLU A CA 1
ATOM 786 C C . GLU A 1 105 ? -1.442 42.944 17.944 1.00 89.94 105 GLU A C 1
ATOM 788 O O . GLU A 1 105 ? -1.422 42.199 18.925 1.00 89.94 105 GLU A O 1
ATOM 793 N N . ASP A 1 106 ? -1.641 44.255 18.050 1.00 87.62 106 ASP A N 1
ATOM 794 C CA . ASP A 1 106 ? -1.872 44.918 19.332 1.00 87.62 106 ASP A CA 1
ATOM 795 C C . ASP A 1 106 ? -3.235 44.489 19.921 1.00 87.62 106 ASP A C 1
ATOM 797 O O . ASP A 1 106 ? -4.273 44.801 19.322 1.00 87.62 106 ASP A O 1
ATOM 801 N N . PRO A 1 107 ? -3.281 43.798 21.079 1.00 84.06 107 PRO A N 1
ATOM 802 C CA . PRO A 1 107 ? -4.537 43.339 21.670 1.00 84.06 107 PRO A CA 1
ATOM 803 C C . PRO A 1 107 ? -5.460 44.499 22.075 1.00 84.06 107 PRO A C 1
ATOM 805 O O . PRO A 1 107 ? -6.676 44.318 22.104 1.00 84.06 107 PRO A O 1
ATOM 808 N N . LEU A 1 108 ? -4.927 45.708 22.297 1.00 82.62 108 LEU A N 1
ATOM 809 C CA . LEU A 1 108 ? -5.722 46.904 22.604 1.00 82.62 108 LEU A CA 1
ATOM 810 C C . LEU A 1 108 ? -6.524 47.421 21.396 1.00 82.62 108 LEU A C 1
ATOM 812 O O . LEU A 1 108 ? -7.382 48.289 21.549 1.00 82.62 108 LEU A O 1
ATOM 816 N N . THR A 1 109 ? -6.302 46.864 20.199 1.00 85.81 109 THR A N 1
ATOM 817 C CA . THR A 1 109 ? -7.171 47.089 19.028 1.00 85.81 109 THR A CA 1
ATOM 818 C C . THR A 1 109 ? -8.444 46.230 19.041 1.00 85.81 109 THR A C 1
ATOM 820 O O . THR A 1 109 ? -9.293 46.388 18.165 1.00 85.81 109 THR A O 1
ATOM 823 N N . TYR A 1 110 ? -8.608 45.361 20.048 1.00 84.88 110 TYR A N 1
ATOM 824 C CA . TYR A 1 110 ? -9.721 44.417 20.213 1.00 84.88 110 TYR A CA 1
ATOM 825 C C . TYR A 1 110 ? -9.991 43.541 18.972 1.00 84.88 110 TYR A C 1
ATOM 827 O O . TYR A 1 110 ? -11.124 43.503 18.475 1.00 84.88 110 TYR A O 1
ATOM 835 N N . PRO A 1 111 ? -8.976 42.823 18.451 1.00 88.19 111 PRO A N 1
ATOM 836 C CA . PRO A 1 111 ? -9.161 41.936 17.310 1.00 88.19 111 PRO A CA 1
ATOM 837 C C . PRO A 1 111 ? -10.156 40.813 17.632 1.00 88.19 111 PRO A C 1
ATOM 839 O O . PRO A 1 111 ? -10.275 40.346 18.764 1.00 88.19 111 PRO A O 1
ATOM 842 N N . THR A 1 112 ? -10.885 40.337 16.623 1.00 86.12 112 THR A N 1
ATOM 843 C CA . THR A 1 112 ? -12.043 39.449 16.839 1.00 86.12 112 THR A CA 1
ATOM 844 C C . THR A 1 112 ? -11.711 38.127 17.537 1.00 86.12 112 THR A C 1
ATOM 846 O O . THR A 1 112 ? -12.588 37.558 18.182 1.00 86.12 112 THR A O 1
ATOM 849 N N . TRP A 1 113 ? -10.465 37.646 17.458 1.00 85.94 113 TRP A N 1
ATOM 850 C CA . TRP A 1 113 ? -10.028 36.408 18.109 1.00 85.94 113 TRP A CA 1
ATOM 851 C C . TRP A 1 113 ? -9.801 36.537 19.625 1.00 85.94 113 TRP A C 1
ATOM 853 O O . TRP A 1 113 ? -9.786 35.505 20.300 1.00 85.94 113 TRP A O 1
ATOM 863 N N . ILE A 1 114 ? -9.656 37.756 20.177 1.00 88.19 114 ILE A N 1
ATOM 864 C CA . ILE A 1 114 ? -9.561 37.922 21.638 1.00 88.19 114 ILE A CA 1
ATOM 865 C C . ILE A 1 114 ? -10.921 37.934 22.339 1.00 88.19 114 ILE A C 1
ATOM 867 O O . ILE A 1 114 ? -10.994 37.615 23.517 1.00 88.19 114 ILE A O 1
ATOM 871 N N . LEU A 1 115 ? -11.999 38.253 21.615 1.00 88.31 115 LEU A N 1
ATOM 872 C CA . LEU A 1 115 ? -13.350 38.420 22.170 1.00 88.31 115 LEU A CA 1
ATOM 873 C C . LEU A 1 115 ? -14.050 37.090 22.520 1.00 88.31 115 LEU A C 1
ATOM 875 O O . LEU A 1 115 ? -15.034 37.093 23.258 1.00 88.31 115 LEU A O 1
ATOM 879 N N . GLY A 1 116 ? -13.567 35.963 21.986 1.00 85.31 116 GLY A N 1
ATOM 880 C CA . GLY A 1 116 ? -14.149 34.630 22.185 1.00 85.31 116 GLY A CA 1
ATOM 881 C C . GLY A 1 116 ? -15.549 34.436 21.585 1.00 85.31 116 GLY A C 1
ATOM 882 O O . GLY A 1 116 ? -16.026 35.234 20.777 1.00 85.31 116 GLY A O 1
ATOM 883 N N . GLU A 1 117 ? -16.228 33.352 21.978 1.00 85.44 117 GLU A N 1
ATOM 884 C CA . GLU A 1 117 ? -17.614 33.071 21.570 1.00 85.44 117 GLU A CA 1
ATOM 885 C C . GLU A 1 117 ? -18.561 33.002 22.776 1.00 85.44 117 GLU A C 1
ATOM 887 O O . GLU A 1 117 ? -18.368 32.220 23.704 1.00 85.44 117 GLU A O 1
ATOM 892 N N . ALA A 1 118 ? -19.654 33.767 22.739 1.00 82.94 118 ALA A N 1
ATOM 893 C CA . ALA A 1 118 ? -20.709 33.655 23.743 1.00 82.94 118 ALA A CA 1
ATOM 894 C C . ALA A 1 118 ? -21.537 32.360 23.564 1.00 82.94 118 ALA A C 1
ATOM 896 O O . ALA A 1 118 ? -21.842 31.985 22.427 1.00 82.94 118 ALA A O 1
ATOM 897 N N . PRO A 1 119 ? -21.986 31.705 24.652 1.00 82.06 119 PRO A N 1
ATOM 898 C CA . PRO A 1 119 ? -22.823 30.511 24.562 1.00 82.06 119 PRO A CA 1
ATOM 899 C C . PRO A 1 119 ? -24.230 30.816 24.015 1.00 82.06 119 PRO A C 1
ATOM 901 O O . PRO A 1 119 ? -24.800 31.886 24.243 1.00 82.06 119 PRO A O 1
ATOM 904 N N . ASP A 1 120 ? -24.807 29.831 23.323 1.00 80.12 120 ASP A N 1
ATOM 905 C CA . ASP A 1 120 ? -26.183 29.845 22.832 1.00 80.12 120 ASP A CA 1
ATOM 906 C C . ASP A 1 120 ? -27.224 29.712 23.962 1.00 80.12 120 ASP A C 1
ATOM 908 O O . ASP A 1 120 ? -26.906 29.430 25.117 1.00 80.12 120 ASP A O 1
ATOM 912 N N . ALA A 1 121 ? -28.512 29.845 23.623 1.00 71.88 121 ALA A N 1
ATOM 913 C CA . ALA A 1 121 ? -29.627 29.709 24.573 1.00 71.88 121 ALA A CA 1
ATOM 914 C C . ALA A 1 121 ? -29.754 28.311 25.228 1.00 71.88 121 ALA A C 1
ATOM 916 O O . ALA A 1 121 ? -30.627 28.090 26.065 1.00 71.88 121 ALA A O 1
ATOM 917 N N . SER A 1 122 ? -28.919 27.346 24.838 1.00 65.69 122 SER A N 1
ATOM 918 C CA . SER A 1 122 ? -28.813 26.015 25.435 1.00 65.69 122 SER A CA 1
ATOM 919 C C . SER A 1 122 ? -27.520 25.810 26.239 1.00 65.69 122 SER A C 1
ATOM 921 O O . SER A 1 122 ? -27.234 24.685 26.665 1.00 65.69 122 SER A O 1
ATOM 923 N N . GLY A 1 123 ? -26.761 26.891 26.434 1.00 71.19 123 GLY A N 1
ATOM 924 C CA . GLY A 1 123 ? -25.482 26.959 27.124 1.00 71.19 123 GLY A CA 1
ATOM 925 C C . GLY A 1 123 ? -24.300 26.422 26.326 1.00 71.19 123 GLY A C 1
ATOM 926 O O . GLY A 1 123 ? -23.272 26.097 26.914 1.00 71.19 123 GLY A O 1
ATOM 927 N N . ARG A 1 124 ? -24.426 26.274 25.003 1.00 69.94 124 ARG A N 1
ATOM 928 C CA . ARG A 1 124 ? -23.378 25.710 24.147 1.00 69.94 124 ARG A CA 1
ATOM 929 C C . ARG A 1 124 ? -22.645 26.809 23.379 1.00 69.94 124 ARG A C 1
ATOM 931 O O . ARG A 1 124 ? -23.270 27.571 22.653 1.00 69.94 124 ARG A O 1
ATOM 938 N N . ILE A 1 125 ? -21.318 26.790 23.441 1.00 74.81 125 ILE A N 1
ATOM 939 C CA . ILE A 1 125 ? -20.457 27.451 22.454 1.00 74.81 125 ILE A CA 1
ATOM 940 C C . ILE A 1 125 ? -20.330 26.501 21.251 1.00 74.81 125 ILE A C 1
ATOM 942 O O . ILE A 1 125 ? -20.147 25.290 21.422 1.00 74.81 125 ILE A O 1
ATOM 946 N N . ALA A 1 126 ? -20.598 27.000 20.043 1.00 57.78 126 ALA A N 1
ATOM 947 C CA . ALA A 1 126 ? -20.899 26.142 18.896 1.00 57.78 126 ALA A CA 1
ATOM 948 C C . ALA A 1 126 ? -19.684 25.850 18.009 1.00 57.78 126 ALA A C 1
ATOM 950 O O . ALA A 1 126 ? -19.587 24.713 17.531 1.00 57.78 126 ALA A O 1
ATOM 951 N N . ASN A 1 127 ? -18.793 26.834 17.823 1.00 64.06 127 ASN A N 1
ATOM 952 C CA . ASN A 1 127 ? -17.694 26.792 16.851 1.00 64.06 127 ASN A CA 1
ATOM 953 C C . ASN A 1 127 ? -16.300 26.892 17.503 1.00 64.06 127 ASN A C 1
ATOM 955 O O . ASN A 1 127 ? -15.308 27.014 16.793 1.00 64.06 127 ASN A O 1
ATOM 959 N N . SER A 1 128 ? -16.231 26.831 18.834 1.00 66.12 128 SER A N 1
ATOM 960 C CA . SER A 1 128 ? -15.014 26.938 19.645 1.00 66.12 128 SER A CA 1
ATOM 961 C C . SER A 1 128 ? -14.958 25.810 20.683 1.00 66.12 128 SER A C 1
ATOM 963 O O . SER A 1 128 ? -16.003 25.343 21.159 1.00 66.12 128 SER A O 1
ATOM 965 N N . VAL A 1 129 ? -13.746 25.374 21.044 1.00 69.31 129 VAL A N 1
ATOM 966 C CA . VAL A 1 129 ? -13.465 24.440 22.148 1.00 69.31 129 VAL A CA 1
ATOM 967 C C . VAL A 1 129 ? -12.675 25.167 23.253 1.00 69.31 129 VAL A C 1
ATOM 969 O O . VAL A 1 129 ? -11.455 25.031 23.334 1.00 69.31 129 VAL A O 1
ATOM 972 N N . PRO A 1 130 ? -13.345 25.931 24.137 1.00 77.81 130 PRO A N 1
ATOM 973 C CA . PRO A 1 130 ? -12.676 26.791 25.111 1.00 77.81 130 PRO A CA 1
ATOM 974 C C . PRO A 1 130 ? -12.527 26.142 26.498 1.00 77.81 130 PRO A C 1
ATOM 976 O O . PRO A 1 130 ? -12.342 26.834 27.496 1.00 77.81 130 PRO A O 1
ATOM 979 N N . CYS A 1 131 ? -12.678 24.815 26.594 1.00 83.94 131 CYS A N 1
ATOM 980 C CA . CYS A 1 131 ? -12.552 24.079 27.850 1.00 83.94 131 CYS A CA 1
ATOM 981 C C . CYS A 1 131 ? -11.737 22.796 27.671 1.00 83.94 131 CYS A C 1
ATOM 983 O O . CYS A 1 131 ? -12.054 21.970 26.813 1.00 83.94 131 CYS A O 1
ATOM 985 N N . ALA A 1 132 ? -10.735 22.612 28.531 1.00 81.81 132 ALA A N 1
ATOM 986 C CA . ALA A 1 132 ? -9.965 21.382 28.657 1.00 81.81 132 ALA A CA 1
ATOM 987 C C . ALA A 1 132 ? -10.324 20.682 29.977 1.00 81.81 132 ALA A C 1
ATOM 989 O O . ALA A 1 132 ? -10.373 21.314 31.031 1.00 81.81 132 ALA A O 1
ATOM 990 N N . VAL A 1 133 ? -10.570 19.370 29.935 1.00 80.31 133 VAL A N 1
ATOM 991 C CA . VAL A 1 133 ? -10.887 18.578 31.134 1.00 80.31 133 VAL A CA 1
ATOM 992 C C . VAL A 1 133 ? -9.735 17.627 31.431 1.00 80.31 133 VAL A C 1
ATOM 994 O O . VAL A 1 133 ? -9.438 16.751 30.622 1.00 80.31 133 VAL A O 1
ATOM 997 N N . ILE A 1 134 ? -9.102 17.789 32.594 1.00 78.62 134 ILE A N 1
ATOM 998 C CA . ILE A 1 134 ? -7.966 16.977 33.043 1.00 78.62 134 ILE A CA 1
ATOM 999 C C . ILE A 1 134 ? -8.407 16.124 34.232 1.00 78.62 134 ILE A C 1
ATOM 1001 O O . ILE A 1 134 ? -8.967 16.633 35.202 1.00 78.62 134 ILE A O 1
ATOM 1005 N N . LEU A 1 135 ? -8.154 14.818 34.165 1.00 79.38 135 LEU A N 1
ATOM 1006 C CA . LEU A 1 135 ? -8.455 13.879 35.244 1.00 79.38 135 LEU A CA 1
ATOM 1007 C C . LEU A 1 135 ? -7.175 13.519 35.993 1.00 79.38 135 LEU A C 1
ATOM 1009 O O . LEU A 1 135 ? -6.196 13.094 35.385 1.00 79.38 135 LEU A O 1
ATOM 1013 N N . VAL A 1 136 ? -7.201 13.660 37.316 1.00 78.88 136 VAL A N 1
ATOM 1014 C CA . VAL A 1 136 ? -6.110 13.260 38.206 1.00 78.88 136 VAL A CA 1
ATOM 1015 C C . VAL A 1 136 ? -6.616 12.153 39.122 1.00 78.88 136 VAL A C 1
ATOM 1017 O O . VAL A 1 136 ? -7.340 12.398 40.091 1.00 78.88 136 VAL A O 1
ATOM 1020 N N . GLU A 1 137 ? -6.231 10.919 38.811 1.00 76.62 137 GLU A N 1
ATOM 1021 C CA . GLU A 1 137 ? -6.500 9.757 39.656 1.00 76.62 137 GLU A CA 1
ATOM 1022 C C . GLU A 1 137 ? -5.618 9.809 40.910 1.00 76.62 137 GLU A C 1
ATOM 1024 O O . GLU A 1 137 ? -4.389 9.834 40.829 1.00 76.62 137 GLU A O 1
ATOM 1029 N N . LYS A 1 138 ? -6.245 9.839 42.090 1.00 62.09 138 LYS A N 1
ATOM 1030 C CA . LYS A 1 138 ? -5.554 9.833 43.392 1.00 62.09 138 LYS A CA 1
ATOM 1031 C C . LYS A 1 138 ? -5.605 8.474 44.079 1.00 62.09 138 LYS A C 1
ATOM 1033 O O . LYS A 1 138 ? -4.714 8.153 44.864 1.00 62.09 138 LYS A O 1
ATOM 1038 N N . SER A 1 139 ? -6.628 7.676 43.790 1.00 52.41 139 SER A N 1
ATOM 1039 C CA . SER A 1 139 ? -6.754 6.282 44.221 1.00 52.41 139 SER A CA 1
ATOM 1040 C C . SER A 1 139 ? -7.698 5.526 43.273 1.00 52.41 139 SER A C 1
ATOM 1042 O O . SER A 1 139 ? -8.316 6.139 42.408 1.00 52.41 139 SER A O 1
ATOM 1044 N N . GLU A 1 140 ? -7.882 4.213 43.468 1.00 47.69 140 GLU A N 1
ATOM 1045 C CA . GLU A 1 140 ? -8.895 3.417 42.737 1.00 47.69 140 GLU A CA 1
ATOM 1046 C C . GLU A 1 140 ? -10.340 3.943 42.907 1.00 47.69 140 GLU A C 1
ATOM 1048 O O . GLU A 1 140 ? -11.240 3.511 42.189 1.00 47.69 140 GLU A O 1
ATOM 1053 N N . VAL A 1 141 ? -10.586 4.836 43.876 1.00 53.84 141 VAL A N 1
ATOM 1054 C CA . VAL A 1 141 ? -11.906 5.423 44.153 1.00 53.84 141 VAL A CA 1
ATOM 1055 C C . VAL A 1 141 ? -11.930 6.950 44.099 1.00 53.84 141 VAL A C 1
ATOM 1057 O O . VAL A 1 141 ? -13.009 7.501 43.913 1.00 53.84 141 VAL A O 1
ATOM 1060 N N . ASP A 1 142 ? -10.797 7.639 44.238 1.00 70.50 142 ASP A N 1
ATOM 1061 C CA . ASP A 1 142 ? -10.732 9.103 44.292 1.00 70.50 142 ASP A CA 1
ATOM 1062 C C . ASP A 1 142 ? -10.182 9.680 42.983 1.00 70.50 142 ASP A C 1
ATOM 1064 O O . ASP A 1 142 ? -9.009 9.481 42.657 1.00 70.50 142 ASP A O 1
ATOM 1068 N N . ILE A 1 143 ? -11.014 10.437 42.261 1.00 78.94 143 ILE A N 1
ATOM 1069 C CA . ILE A 1 143 ? -10.622 11.163 41.044 1.00 78.94 143 ILE A CA 1
ATOM 1070 C C . ILE A 1 143 ? -10.919 12.649 41.221 1.00 78.94 143 ILE A C 1
ATOM 1072 O O . ILE A 1 143 ? -12.043 13.035 41.542 1.00 78.94 143 ILE A O 1
ATOM 1076 N N . ASP A 1 144 ? -9.918 13.481 40.957 1.00 86.06 144 ASP A N 1
ATOM 1077 C CA . ASP A 1 144 ? -10.065 14.929 40.864 1.00 86.06 144 ASP A CA 1
ATOM 1078 C C . ASP A 1 144 ? -10.203 15.305 39.384 1.00 86.06 144 ASP A C 1
ATOM 1080 O O . ASP A 1 144 ? -9.259 15.138 38.612 1.00 86.06 144 ASP A O 1
ATOM 1084 N N . ALA A 1 145 ? -11.376 15.789 38.970 1.00 85.56 145 ALA A N 1
ATOM 1085 C CA . ALA A 1 145 ? -11.589 16.281 37.611 1.00 85.56 145 ALA A CA 1
ATOM 1086 C C . ALA A 1 145 ? -11.485 17.804 37.582 1.00 85.56 145 ALA A C 1
ATOM 1088 O O . ALA A 1 145 ? -12.296 18.487 38.205 1.00 85.56 145 ALA A O 1
ATOM 1089 N N . PHE A 1 146 ? -10.507 18.316 36.846 1.00 88.56 146 PHE A N 1
ATOM 1090 C CA . PHE A 1 146 ? -10.273 19.734 36.612 1.00 88.56 146 PHE A CA 1
ATOM 1091 C C . PHE A 1 146 ? -10.926 20.143 35.292 1.00 88.56 146 PHE A C 1
ATOM 1093 O O . PHE A 1 146 ? -10.750 19.470 34.278 1.00 88.56 146 PHE A O 1
ATOM 1100 N N . TYR A 1 147 ? -11.659 21.248 35.305 1.00 89.38 147 TYR A N 1
ATOM 1101 C CA . TYR A 1 147 ? -12.294 21.874 34.152 1.00 89.38 147 TYR A CA 1
ATOM 1102 C C . TYR A 1 147 ? -11.614 23.222 33.963 1.00 89.38 147 TYR A C 1
ATOM 1104 O O . TYR A 1 147 ? -11.938 24.177 34.667 1.00 89.38 147 TYR A O 1
ATOM 1112 N N . PHE A 1 148 ? -10.634 23.259 33.069 1.00 89.12 148 PHE A N 1
ATOM 1113 C CA . PHE A 1 148 ? -9.932 24.471 32.680 1.00 89.12 148 PHE A CA 1
ATOM 1114 C C . PHE A 1 148 ? -10.737 25.199 31.608 1.00 89.12 148 PHE A C 1
ATOM 1116 O O . PHE A 1 148 ? -11.235 24.563 30.677 1.00 89.12 148 PHE A O 1
ATOM 1123 N N . TYR A 1 149 ? -10.856 26.512 31.730 1.00 89.69 149 TYR A N 1
ATOM 1124 C CA . TYR A 1 149 ? -11.505 27.416 30.792 1.00 89.69 149 TYR A CA 1
ATOM 1125 C C . TYR A 1 149 ? -10.445 28.365 30.247 1.00 89.69 149 TYR A C 1
ATOM 1127 O O . TYR A 1 149 ? -9.633 28.879 31.013 1.00 89.69 149 TYR A O 1
ATOM 1135 N N . PHE A 1 150 ? -10.453 28.582 28.937 1.00 91.25 150 PHE A N 1
ATOM 1136 C CA . PHE A 1 150 ? -9.476 29.440 28.286 1.00 91.25 150 PHE A CA 1
ATOM 1137 C C . PHE A 1 150 ? -10.110 30.741 27.799 1.00 91.25 150 PHE A C 1
ATOM 1139 O O . PHE A 1 150 ? -11.141 30.720 27.118 1.00 91.25 150 PHE A O 1
ATOM 1146 N N . TYR A 1 151 ? -9.453 31.860 28.087 1.00 91.19 151 TYR A N 1
ATOM 1147 C CA . TYR A 1 151 ? -9.809 33.184 27.589 1.00 91.19 151 TYR A CA 1
ATOM 1148 C C . TYR A 1 151 ? -8.606 33.766 26.841 1.00 91.19 151 TYR A C 1
ATOM 1150 O O . TYR A 1 151 ? -7.476 33.733 27.323 1.00 91.19 151 TYR A O 1
ATOM 1158 N N . SER A 1 152 ? -8.814 34.294 25.632 1.00 91.56 152 SER A N 1
ATOM 1159 C CA . SER A 1 152 ? -7.701 34.836 24.836 1.00 91.56 152 SER A CA 1
ATOM 1160 C C . SER A 1 152 ? -7.109 36.120 25.419 1.00 91.56 152 SER A C 1
ATOM 1162 O O . SER A 1 152 ? -5.973 36.467 25.091 1.00 91.56 152 SER A O 1
ATOM 1164 N N . PHE A 1 153 ? -7.866 36.828 26.253 1.00 90.94 153 PHE A N 1
ATOM 1165 C CA . PHE A 1 153 ? -7.459 38.058 26.914 1.00 90.94 153 PHE A CA 1
ATOM 1166 C C . PHE A 1 153 ? -8.201 38.177 28.242 1.00 90.94 153 PHE A C 1
ATOM 1168 O O . PHE A 1 153 ? -9.408 37.958 28.277 1.00 90.94 153 PHE A O 1
ATOM 1175 N N . ASN A 1 154 ? -7.479 38.529 29.299 1.00 89.50 154 ASN A N 1
ATOM 1176 C CA . ASN A 1 154 ? -8.010 38.866 30.614 1.00 89.50 154 ASN A CA 1
ATOM 1177 C C . ASN A 1 154 ? -7.788 40.367 30.804 1.00 89.50 154 ASN A C 1
ATOM 1179 O O . ASN A 1 154 ? -6.672 40.864 30.621 1.00 89.50 154 ASN A O 1
ATOM 1183 N N . GLU A 1 155 ? -8.859 41.103 31.091 1.00 85.88 155 GLU A N 1
ATOM 1184 C CA . GLU A 1 155 ? -8.786 42.551 31.300 1.00 85.88 155 GLU A CA 1
ATOM 1185 C C . GLU A 1 155 ? -8.325 42.882 32.723 1.00 85.88 155 GLU A C 1
ATOM 1187 O O . GLU A 1 155 ? -7.779 43.955 32.949 1.00 85.88 155 GLU A O 1
ATOM 1192 N N . GLY A 1 156 ? -8.476 41.948 33.664 1.00 80.50 156 GLY A N 1
ATOM 1193 C CA . GLY A 1 156 ? -8.174 42.122 35.078 1.00 80.50 156 GLY A CA 1
ATOM 1194 C C . GLY A 1 156 ? -9.267 42.894 35.826 1.00 80.50 156 GLY A C 1
ATOM 1195 O O . GLY A 1 156 ? -10.192 43.437 35.209 1.00 80.50 156 GLY A O 1
ATOM 1196 N N . PRO A 1 157 ? -9.195 42.963 37.166 1.00 73.75 157 PRO A N 1
ATOM 1197 C CA . PRO A 1 157 ? -10.119 43.769 37.953 1.00 73.75 157 PRO A CA 1
ATOM 1198 C C . PRO A 1 157 ? -9.957 45.264 37.642 1.00 73.75 157 PRO A C 1
ATOM 1200 O O . PRO A 1 157 ? -8.851 45.778 37.434 1.00 73.75 157 PRO A O 1
ATOM 1203 N N . ASN A 1 158 ? -11.077 45.980 37.646 1.00 72.69 158 ASN A N 1
ATOM 1204 C CA . ASN A 1 158 ? -11.134 47.418 37.410 1.00 72.69 158 ASN A CA 1
ATOM 1205 C C . ASN A 1 158 ? -10.743 48.192 38.686 1.00 72.69 158 ASN A C 1
ATOM 1207 O O . ASN A 1 158 ? -11.100 47.798 39.797 1.00 72.69 158 ASN A O 1
ATOM 1211 N N . ILE A 1 159 ? -10.060 49.333 38.551 1.00 66.81 159 ILE A N 1
ATOM 1212 C CA . ILE A 1 159 ? -9.635 50.179 39.683 1.00 66.81 159 ILE A CA 1
ATOM 1213 C C . ILE A 1 159 ? -10.803 50.689 40.552 1.00 66.81 159 ILE A C 1
ATOM 1215 O O . ILE A 1 159 ? -10.599 51.029 41.715 1.00 66.81 159 ILE A O 1
ATOM 1219 N N . THR A 1 160 ? -12.034 50.719 40.034 1.00 64.06 160 THR A N 1
ATOM 1220 C CA . THR A 1 160 ? -13.232 51.054 40.827 1.00 64.06 160 THR A CA 1
ATOM 1221 C C . THR A 1 160 ? -13.642 49.953 41.810 1.00 64.06 160 THR A C 1
ATOM 1223 O O . THR A 1 160 ? -14.363 50.231 42.767 1.00 64.06 160 THR A O 1
ATOM 1226 N N . GLN A 1 161 ? -13.155 48.718 41.646 1.00 65.69 161 GLN A N 1
ATOM 1227 C CA . GLN A 1 161 ? -13.474 47.567 42.500 1.00 65.69 161 GLN A CA 1
ATOM 1228 C C . GLN A 1 161 ? -12.568 47.505 43.751 1.00 65.69 161 GLN A C 1
ATOM 1230 O O . GLN A 1 161 ? -12.105 46.447 44.172 1.00 65.69 161 GLN A O 1
ATOM 1235 N N . VAL A 1 162 ? -12.283 48.657 44.360 1.00 63.44 162 VAL A N 1
ATOM 1236 C CA . VAL A 1 162 ? -11.331 48.825 45.471 1.00 63.44 162 VAL A CA 1
ATOM 1237 C C . VAL A 1 162 ? -12.068 49.091 46.791 1.00 63.44 162 VAL A C 1
ATOM 1239 O O . VAL A 1 162 ? -13.104 49.753 46.824 1.00 63.44 162 VAL A O 1
ATOM 1242 N N . MET A 1 163 ? -11.541 48.579 47.909 1.00 59.53 163 MET A N 1
ATOM 1243 C CA . MET A 1 163 ? -12.160 48.739 49.232 1.00 59.53 163 MET A CA 1
ATOM 1244 C C . MET A 1 163 ? -12.302 50.216 49.644 1.00 59.53 163 MET A C 1
ATOM 1246 O O . MET A 1 163 ? -11.400 51.028 49.434 1.00 59.53 163 MET A O 1
ATOM 1250 N N . GLU A 1 164 ? -13.412 50.544 50.316 1.00 56.28 164 GLU A N 1
ATOM 1251 C CA . GLU A 1 164 ? -13.810 51.914 50.699 1.00 56.28 164 GLU A CA 1
ATOM 1252 C C . GLU A 1 164 ? -12.688 52.780 51.334 1.00 56.28 164 GLU A C 1
ATOM 1254 O O . GLU A 1 164 ? -12.561 53.942 50.944 1.00 56.28 164 GLU A O 1
ATOM 1259 N N . PRO A 1 165 ? -11.797 52.264 52.215 1.00 53.31 165 PRO A N 1
ATOM 1260 C CA . PRO A 1 165 ? -10.698 53.060 52.781 1.00 53.31 165 PRO A CA 1
ATOM 1261 C C . PRO A 1 165 ? -9.618 53.479 51.771 1.00 53.31 165 PRO A C 1
ATOM 1263 O O . PRO A 1 165 ? -8.897 54.445 52.015 1.00 53.31 165 PRO A O 1
ATOM 1266 N N . ILE A 1 166 ? -9.472 52.739 50.668 1.00 56.69 166 ILE A N 1
ATOM 1267 C CA . ILE A 1 166 ? -8.450 52.949 49.629 1.00 56.69 166 ILE A CA 1
ATOM 1268 C C . ILE A 1 166 ? -9.034 53.742 48.453 1.00 56.69 166 ILE A C 1
ATOM 1270 O O . ILE A 1 166 ? -8.303 54.483 47.803 1.00 56.69 166 ILE A O 1
ATOM 1274 N N . ASN A 1 167 ? -10.351 53.682 48.232 1.00 56.75 167 ASN A N 1
ATOM 1275 C CA . ASN A 1 167 ? -11.050 54.437 47.186 1.00 56.75 167 ASN A CA 1
ATOM 1276 C C . ASN A 1 167 ? -10.733 55.955 47.242 1.00 56.75 167 ASN A C 1
ATOM 1278 O O . ASN A 1 167 ? -10.481 56.598 46.226 1.00 56.75 167 ASN A O 1
ATOM 1282 N N . HIS A 1 168 ? -10.596 56.522 48.448 1.00 59.81 168 HIS A N 1
ATOM 1283 C CA . HIS A 1 168 ? -10.186 57.921 48.649 1.00 59.81 168 HIS A CA 1
ATOM 1284 C C . HIS A 1 168 ? -8.738 58.261 48.229 1.00 59.81 168 HIS A C 1
ATOM 1286 O O . HIS A 1 168 ? -8.414 59.440 48.104 1.00 59.81 168 HIS A O 1
ATOM 1292 N N . LEU A 1 169 ? -7.865 57.269 48.024 1.00 56.62 169 LEU A N 1
ATOM 1293 C CA . LEU A 1 169 ? -6.485 57.456 47.552 1.00 56.62 169 LEU A CA 1
ATOM 1294 C C . LEU A 1 169 ? -6.374 57.447 46.018 1.00 56.62 169 LEU A C 1
ATOM 1296 O O . LEU A 1 169 ? -5.371 57.922 45.492 1.00 56.62 169 LEU A O 1
ATOM 1300 N N . VAL A 1 170 ? -7.385 56.928 45.310 1.00 58.41 170 VAL A N 1
ATOM 1301 C CA . VAL A 1 170 ? -7.416 56.842 43.835 1.00 58.41 170 VAL A CA 1
ATOM 1302 C C . VAL A 1 170 ? -7.701 58.207 43.183 1.00 58.41 170 VAL A C 1
ATOM 1304 O O . VAL A 1 170 ? -7.275 58.460 42.061 1.00 58.41 170 VAL A O 1
ATOM 1307 N N . GLY A 1 171 ? -8.316 59.135 43.923 1.00 49.91 171 GLY A N 1
ATOM 1308 C CA . GLY A 1 171 ? -8.115 60.583 43.766 1.00 49.91 171 GLY A CA 1
ATOM 1309 C C . GLY A 1 171 ? -8.780 61.307 42.585 1.00 49.91 171 GLY A C 1
ATOM 1310 O O . GLY A 1 171 ? -8.964 62.518 42.694 1.00 49.91 171 GLY A O 1
ATOM 1311 N N . ASP A 1 172 ? -9.163 60.628 41.501 1.00 53.44 172 ASP A N 1
ATOM 1312 C CA . ASP A 1 172 ? -9.794 61.259 40.330 1.00 53.44 172 ASP A CA 1
ATOM 1313 C C . ASP A 1 172 ? -10.865 60.352 39.700 1.00 53.44 172 ASP A C 1
ATOM 1315 O O . ASP A 1 172 ? -10.573 59.278 39.169 1.00 53.44 172 ASP A O 1
ATOM 1319 N N . GLU A 1 173 ? -12.123 60.802 39.734 1.00 52.72 173 GLU A N 1
ATOM 1320 C CA . GLU A 1 173 ? -13.266 60.067 39.177 1.00 52.72 173 GLU A CA 1
ATOM 1321 C C . GLU A 1 173 ? -13.097 59.813 37.663 1.00 52.72 173 GLU A C 1
ATOM 1323 O O . GLU A 1 173 ? -13.506 58.761 37.167 1.00 52.72 173 GLU A O 1
ATOM 1328 N N . ASN A 1 174 ? -12.411 60.700 36.927 1.00 47.88 174 ASN A N 1
ATOM 1329 C CA . ASN A 1 174 ? -12.240 60.576 35.472 1.00 47.88 174 ASN A CA 1
ATOM 1330 C C . ASN A 1 174 ? -11.190 59.537 35.048 1.00 47.88 174 ASN A C 1
ATOM 1332 O O . ASN A 1 174 ? -11.258 59.033 33.929 1.00 47.88 174 ASN A O 1
ATOM 1336 N N . LEU A 1 175 ? -10.239 59.192 35.922 1.00 50.44 175 LEU A N 1
ATOM 1337 C CA . LEU A 1 175 ? -9.233 58.150 35.664 1.00 50.44 175 LEU A CA 1
ATOM 1338 C C . LEU A 1 175 ? -9.759 56.732 35.940 1.00 50.44 175 LEU A C 1
ATOM 1340 O O . LEU A 1 175 ? -9.129 55.755 35.541 1.00 50.44 175 LEU A O 1
ATOM 1344 N N . SER A 1 176 ? -10.897 56.614 36.628 1.00 51.31 176 SER A N 1
ATOM 1345 C CA . SER A 1 176 ? -11.306 55.365 37.276 1.00 51.31 176 SER A CA 1
ATOM 1346 C C . SER A 1 176 ? -12.094 54.387 36.392 1.00 51.31 176 SER A C 1
ATOM 1348 O O . SER A 1 176 ? -11.867 53.186 36.459 1.00 51.31 176 SER A O 1
ATOM 1350 N N . SER A 1 177 ? -13.003 54.859 35.535 1.00 51.91 177 SER A N 1
ATOM 1351 C CA . SER A 1 177 ? -14.019 53.977 34.923 1.00 51.91 177 SER A CA 1
ATOM 1352 C C . SER A 1 177 ? -13.512 52.937 33.907 1.00 51.91 177 SER A C 1
ATOM 1354 O O . SER A 1 177 ? -14.225 51.975 33.640 1.00 51.91 177 SER A O 1
ATOM 1356 N N . GLY A 1 178 ? -12.301 53.088 33.360 1.00 57.78 178 GLY A N 1
ATOM 1357 C CA . GLY A 1 178 ? -11.753 52.200 32.320 1.00 57.78 178 GLY A CA 1
ATOM 1358 C C . GLY A 1 178 ? -10.317 51.731 32.557 1.00 57.78 178 GLY A C 1
ATOM 1359 O O . GLY A 1 178 ? -9.681 51.246 31.626 1.00 57.78 178 GLY A O 1
ATOM 1360 N N . MET A 1 179 ? -9.777 51.905 33.767 1.00 65.44 179 MET A N 1
ATOM 1361 C CA . MET A 1 179 ? -8.436 51.429 34.111 1.00 65.44 179 MET A CA 1
ATOM 1362 C C . MET A 1 179 ? -8.539 50.094 34.846 1.00 65.44 179 MET A C 1
ATOM 1364 O O . MET A 1 179 ? -9.146 50.006 35.912 1.00 65.44 179 MET A O 1
ATOM 1368 N N . HIS A 1 180 ? -7.933 49.060 34.277 1.00 72.75 180 HIS A N 1
ATOM 1369 C CA . HIS A 1 180 ? -7.839 47.737 34.882 1.00 72.75 180 HIS A CA 1
ATOM 1370 C C . HIS A 1 180 ? -6.378 47.408 35.205 1.00 72.75 180 HIS A C 1
ATOM 1372 O O . HIS A 1 180 ? -5.457 48.062 34.705 1.00 72.75 180 HIS A O 1
ATOM 1378 N N . PHE A 1 181 ? -6.167 46.427 36.082 1.00 69.94 181 PHE A N 1
ATOM 1379 C CA . PHE A 1 181 ? -4.837 45.994 36.500 1.00 69.94 181 PHE A CA 1
ATOM 1380 C C . PHE A 1 181 ? -4.584 44.530 36.170 1.00 69.94 181 PHE A C 1
ATOM 1382 O O . PHE A 1 181 ? -5.405 43.670 36.462 1.00 69.94 181 PHE A O 1
ATOM 1389 N N . GLY A 1 182 ? -3.386 44.241 35.660 1.00 71.75 182 GLY A N 1
ATOM 1390 C CA . GLY A 1 182 ? -2.961 42.871 35.377 1.00 71.75 182 GLY A CA 1
ATOM 1391 C C . GLY A 1 182 ? -3.448 42.324 34.037 1.00 71.75 182 GLY A C 1
ATOM 1392 O O . GLY A 1 182 ? -3.414 41.112 33.861 1.00 71.75 182 GLY A O 1
ATOM 1393 N N . ASN A 1 183 ? -3.865 43.184 33.099 1.00 83.56 183 ASN A N 1
ATOM 1394 C CA . ASN A 1 183 ? -4.279 42.789 31.752 1.00 83.56 183 ASN A CA 1
ATOM 1395 C C . ASN A 1 183 ? -3.229 41.882 31.090 1.00 83.56 183 ASN A C 1
ATOM 1397 O O . ASN A 1 183 ? -2.051 42.248 31.020 1.00 83.56 183 ASN A O 1
ATOM 1401 N N . HIS A 1 184 ? -3.646 40.732 30.563 1.00 85.19 184 HIS A N 1
ATOM 1402 C CA . HIS A 1 184 ? -2.737 39.781 29.923 1.00 85.19 184 HIS A CA 1
ATOM 1403 C C . HIS A 1 184 ? -3.393 39.011 28.770 1.00 85.19 184 HIS A C 1
ATOM 1405 O O . HIS A 1 184 ? -4.612 38.864 28.684 1.00 85.19 184 HIS A O 1
ATOM 1411 N N . VAL A 1 185 ? -2.551 38.548 27.842 1.00 88.12 185 VAL A N 1
ATOM 1412 C CA . VAL A 1 185 ? -2.951 37.771 26.661 1.00 88.12 185 VAL A CA 1
ATOM 1413 C C . VAL A 1 185 ? -2.782 36.288 26.976 1.00 88.12 185 VAL A C 1
ATOM 1415 O O . VAL A 1 185 ? -1.667 35.853 27.252 1.00 88.12 185 VAL A O 1
ATOM 1418 N N . GLY A 1 186 ? -3.871 35.528 26.874 1.00 87.56 186 GLY A N 1
ATOM 1419 C CA . GLY A 1 186 ? -3.919 34.101 27.191 1.00 87.56 186 GLY A CA 1
ATOM 1420 C C . GLY A 1 186 ? -4.061 33.850 28.690 1.00 87.56 186 GLY A C 1
ATOM 1421 O O . GLY A 1 186 ? -3.108 34.006 29.445 1.00 87.56 186 GLY A O 1
ATOM 1422 N N . ASP A 1 187 ? -5.254 33.430 29.093 1.00 88.88 187 ASP A N 1
ATOM 1423 C CA . ASP A 1 187 ? -5.668 33.264 30.484 1.00 88.88 187 ASP A CA 1
ATOM 1424 C C . ASP A 1 187 ? -6.345 31.901 30.697 1.00 88.88 187 ASP A C 1
ATOM 1426 O O . ASP A 1 187 ? -7.061 31.396 29.824 1.00 88.88 187 ASP A O 1
ATOM 1430 N N . TRP A 1 188 ? -6.087 31.301 31.857 1.00 87.94 188 TRP A N 1
ATOM 1431 C CA . TRP A 1 188 ? -6.456 29.935 32.210 1.00 87.94 188 TRP A CA 1
ATOM 1432 C C . TRP A 1 188 ? -7.089 29.881 33.592 1.00 87.94 188 TRP A C 1
ATOM 1434 O O . TRP A 1 188 ? -6.413 29.779 34.615 1.00 87.94 188 TRP A O 1
ATOM 1444 N N . GLU A 1 189 ? -8.409 29.817 33.596 1.00 89.06 189 GLU A N 1
ATOM 1445 C CA . GLU A 1 189 ? -9.198 29.669 34.807 1.00 89.06 189 GLU A CA 1
ATOM 1446 C C . GLU A 1 189 ? -9.654 28.227 35.001 1.00 89.06 189 GLU A C 1
ATOM 1448 O O . GLU A 1 189 ? -9.719 27.461 34.040 1.00 89.06 189 GLU A O 1
ATOM 1453 N N . HIS A 1 190 ? -9.970 27.807 36.230 1.00 90.94 190 HIS A N 1
ATOM 1454 C CA . HIS A 1 190 ? -10.464 26.441 36.423 1.00 90.94 190 HIS A CA 1
ATOM 1455 C C . HIS A 1 190 ? -11.400 26.226 37.610 1.00 90.94 190 HIS A C 1
ATOM 1457 O O . HIS A 1 190 ? -11.460 26.971 38.582 1.00 90.94 190 HIS A O 1
ATOM 1463 N N . ASN A 1 191 ? -12.130 25.118 37.547 1.00 92.94 191 ASN A N 1
ATOM 1464 C CA . ASN A 1 191 ? -12.775 24.528 38.714 1.00 92.94 191 ASN A CA 1
ATOM 1465 C C . ASN A 1 191 ? -12.395 23.057 38.793 1.00 92.94 191 ASN A C 1
ATOM 1467 O O . ASN A 1 191 ? -12.082 22.432 37.782 1.00 92.94 191 ASN A O 1
ATOM 1471 N N . MET A 1 192 ? -12.462 22.476 39.980 1.00 92.81 192 MET A N 1
ATOM 1472 C CA . MET A 1 192 ? -12.210 21.056 40.180 1.00 92.81 192 MET A CA 1
ATOM 1473 C C . MET A 1 192 ? -13.366 20.416 40.946 1.00 92.81 192 MET A C 1
ATOM 1475 O O . MET A 1 192 ? -13.910 21.001 41.877 1.00 92.81 192 MET A O 1
ATOM 1479 N N . VAL A 1 193 ? -13.761 19.207 40.552 1.00 90.75 193 VAL A N 1
ATOM 1480 C CA . VAL A 1 193 ? -14.734 18.385 41.283 1.00 90.75 193 VAL A CA 1
ATOM 1481 C C . VAL A 1 193 ? -14.039 17.102 41.721 1.00 90.75 193 VAL A C 1
ATOM 1483 O O . VAL A 1 193 ? -13.513 16.361 40.888 1.00 90.75 193 VAL A O 1
ATOM 1486 N N . ARG A 1 194 ? -14.045 16.826 43.030 1.00 89.62 194 ARG A N 1
ATOM 1487 C CA . ARG A 1 194 ? -13.588 15.544 43.578 1.00 89.62 194 ARG A CA 1
ATOM 1488 C C . ARG A 1 194 ? -14.722 14.540 43.544 1.00 89.62 194 ARG A C 1
ATOM 1490 O O . ARG A 1 194 ? -15.776 14.776 44.135 1.00 89.62 194 ARG A O 1
ATOM 1497 N N . PHE A 1 195 ? -14.453 13.385 42.959 1.00 84.19 195 PHE A N 1
ATOM 1498 C CA . PHE A 1 195 ? -15.315 12.216 42.988 1.00 84.19 195 PHE A CA 1
ATOM 1499 C C . PHE A 1 195 ? -14.737 11.158 43.921 1.00 84.19 195 PHE A C 1
ATOM 1501 O O . PHE A 1 195 ? -13.545 10.875 43.867 1.00 84.19 195 PHE A O 1
ATOM 1508 N N . HIS A 1 196 ? -15.600 10.549 44.729 1.00 80.19 196 HIS A N 1
ATOM 1509 C CA . HIS A 1 196 ? -15.332 9.319 45.459 1.00 80.19 196 HIS A CA 1
ATOM 1510 C C . HIS A 1 196 ? -16.274 8.230 44.933 1.00 80.19 196 HIS A C 1
ATOM 1512 O O . HIS A 1 196 ? -17.496 8.350 45.031 1.00 80.19 196 HIS A O 1
ATOM 1518 N N . ASN A 1 197 ? -15.716 7.178 44.335 1.00 74.25 197 ASN A N 1
ATOM 1519 C CA . ASN A 1 197 ? -16.441 6.088 43.678 1.00 74.25 197 ASN A CA 1
ATOM 1520 C C . ASN A 1 197 ? -17.512 6.597 42.682 1.00 74.25 197 ASN A C 1
ATOM 1522 O O . ASN A 1 197 ? -18.672 6.186 42.714 1.00 74.25 197 ASN A O 1
ATOM 1526 N N . GLY A 1 198 ? -17.136 7.579 41.853 1.00 70.44 198 GLY A N 1
ATOM 1527 C CA . GLY A 1 198 ? -18.016 8.241 40.878 1.00 70.44 198 GLY A CA 1
ATOM 1528 C C . GLY A 1 198 ? -19.061 9.206 41.457 1.00 70.44 198 GLY A C 1
ATOM 1529 O O . GLY A 1 198 ? -19.747 9.875 40.691 1.00 70.44 198 GLY A O 1
ATOM 1530 N N . THR A 1 199 ? -19.174 9.322 42.783 1.00 83.62 199 THR A N 1
ATOM 1531 C CA . THR A 1 199 ? -20.068 10.285 43.448 1.00 83.62 199 THR A CA 1
ATOM 1532 C C . THR A 1 199 ? -19.289 11.558 43.779 1.00 83.62 199 THR A C 1
ATOM 1534 O O . THR A 1 199 ? -18.224 11.451 44.386 1.00 83.62 199 THR A O 1
ATOM 1537 N N . PRO A 1 200 ? -19.759 12.763 43.419 1.00 87.38 200 PRO A N 1
ATOM 1538 C CA . PRO A 1 200 ? -19.065 13.995 43.779 1.00 87.38 200 PRO A CA 1
ATOM 1539 C C . PRO A 1 200 ? -19.127 14.241 45.297 1.00 87.38 200 PRO A C 1
ATOM 1541 O O . PRO A 1 200 ? -20.176 14.089 45.921 1.00 87.38 200 PRO A O 1
ATOM 1544 N N . VAL A 1 201 ? -17.989 14.600 45.897 1.00 90.56 201 VAL A N 1
ATOM 1545 C CA . VAL A 1 201 ? -17.826 14.808 47.354 1.00 90.56 201 VAL A CA 1
ATOM 1546 C C . VAL A 1 201 ? -17.254 16.178 47.724 1.00 90.56 201 VAL A C 1
ATOM 1548 O O . VAL A 1 201 ? -17.363 16.601 48.876 1.00 90.56 201 VAL A O 1
ATOM 1551 N N . GLY A 1 202 ? -16.689 16.904 46.762 1.00 89.81 202 GLY A N 1
ATOM 1552 C CA . GLY A 1 202 ? -16.230 18.276 46.951 1.00 89.81 202 GLY A CA 1
ATOM 1553 C C . GLY A 1 202 ? -16.048 19.005 45.628 1.00 89.81 202 GLY A C 1
ATOM 1554 O O . GLY A 1 202 ? -15.914 18.373 44.580 1.00 89.81 202 GLY A O 1
ATOM 1555 N N . VAL A 1 203 ? -16.036 20.330 45.698 1.00 92.44 203 VAL A N 1
ATOM 1556 C CA . VAL A 1 203 ? -15.782 21.230 44.570 1.00 92.44 203 VAL A CA 1
ATOM 1557 C C . VAL A 1 203 ? -14.775 22.293 45.002 1.00 92.44 203 VAL A C 1
ATOM 1559 O O . VAL A 1 203 ? -14.788 22.737 46.148 1.00 92.44 203 VAL A O 1
ATOM 1562 N N . TYR A 1 204 ? -13.880 22.670 44.101 1.00 93.31 204 TYR A N 1
ATOM 1563 C CA . TYR A 1 204 ? -12.872 23.702 44.285 1.00 93.31 204 TYR A CA 1
ATOM 1564 C C . TYR A 1 204 ? -13.022 24.744 43.183 1.00 93.31 204 TYR A C 1
ATOM 1566 O O . TYR A 1 204 ? -13.106 24.390 42.004 1.00 93.31 204 TYR A O 1
ATOM 1574 N N . TYR A 1 205 ? -13.052 26.007 43.588 1.00 89.94 205 TYR A N 1
ATOM 1575 C CA . TYR A 1 205 ? -13.163 27.162 42.710 1.00 89.94 205 TYR A CA 1
ATOM 1576 C C . TYR A 1 205 ? -11.797 27.851 42.661 1.00 89.94 205 TYR A C 1
ATOM 1578 O O . TYR A 1 205 ? -11.301 28.274 43.712 1.00 89.94 205 TYR A O 1
ATOM 1586 N N . SER A 1 206 ? -11.179 27.917 41.476 1.00 86.75 206 SER A N 1
ATOM 1587 C CA . SER A 1 206 ? -9.919 28.642 41.286 1.00 86.75 206 SER A CA 1
ATOM 1588 C C . SER A 1 206 ? -10.166 30.140 41.288 1.00 86.75 206 SER A C 1
ATOM 1590 O O . SER A 1 206 ? -11.152 30.623 40.736 1.00 86.75 206 SER A O 1
ATOM 1592 N N . GLN A 1 207 ? -9.261 30.863 41.924 1.00 84.38 207 GLN A N 1
ATOM 1593 C CA . GLN A 1 207 ? -9.169 32.313 41.894 1.00 84.38 207 GLN A CA 1
ATOM 1594 C C . GLN A 1 207 ? -7.706 32.651 41.545 1.00 84.38 207 GLN A C 1
ATOM 1596 O O . GLN A 1 207 ? -6.863 31.760 41.450 1.00 84.38 207 GLN A O 1
ATOM 1601 N N . HIS A 1 208 ? -7.408 33.936 41.366 1.00 78.25 208 HIS A N 1
ATOM 1602 C CA . HIS A 1 208 ? -6.120 34.510 40.932 1.00 78.25 208 HIS A CA 1
ATOM 1603 C C . HIS A 1 208 ? -4.853 33.679 41.217 1.00 78.25 208 HIS A C 1
ATOM 1605 O O . HIS A 1 208 ? -4.208 33.187 40.298 1.00 78.25 208 HIS A O 1
ATOM 1611 N N . VAL A 1 209 ? -4.466 33.551 42.491 1.00 67.94 209 VAL A N 1
ATOM 1612 C CA . VAL A 1 209 ? -3.230 32.858 42.930 1.00 67.94 209 VAL A CA 1
ATOM 1613 C C . VAL A 1 209 ? -3.538 31.653 43.831 1.00 67.94 209 VAL A C 1
ATOM 1615 O O . VAL A 1 209 ? -2.705 30.770 44.016 1.00 67.94 209 VAL A O 1
ATOM 1618 N N . ASP A 1 210 ? -4.749 31.612 44.379 1.00 72.31 210 ASP A N 1
ATOM 1619 C CA . ASP A 1 210 ? -5.243 30.663 45.375 1.00 72.31 210 ASP A CA 1
ATOM 1620 C C . ASP A 1 210 ? -6.686 30.271 45.010 1.00 72.31 210 ASP A C 1
ATOM 1622 O O . ASP A 1 210 ? -7.250 30.744 44.033 1.00 72.31 210 ASP A O 1
ATOM 1626 N N . GLY A 1 211 ? -7.346 29.431 45.802 1.00 82.75 211 GLY A N 1
ATOM 1627 C CA . GLY A 1 211 ? -8.755 29.115 45.566 1.00 82.75 211 GLY A CA 1
ATOM 1628 C C . GLY A 1 211 ? -9.384 28.380 46.734 1.00 82.75 211 GLY A C 1
ATOM 1629 O O . GLY A 1 211 ? -8.694 27.963 47.671 1.00 82.75 211 GLY A O 1
ATOM 1630 N N . VAL A 1 212 ? -10.706 28.219 46.696 1.00 82.94 212 VAL A N 1
ATOM 1631 C CA . VAL A 1 212 ? -11.477 27.740 47.850 1.00 82.94 212 VAL A CA 1
ATOM 1632 C C . VAL A 1 212 ? -12.176 26.421 47.540 1.00 82.94 212 VAL A C 1
ATOM 1634 O O . VAL A 1 212 ? -12.944 26.298 46.586 1.00 82.94 212 VAL A O 1
ATOM 1637 N N . GLY A 1 213 ? -11.902 25.421 48.382 1.00 87.56 213 GLY A N 1
ATOM 1638 C CA . GLY A 1 213 ? -12.514 24.097 48.328 1.00 87.56 213 GLY A CA 1
ATOM 1639 C C . GLY A 1 213 ? -13.651 23.942 49.333 1.00 87.56 213 GLY A C 1
ATOM 1640 O O . GLY A 1 213 ? -13.460 24.154 50.529 1.00 87.56 213 GLY A O 1
ATOM 1641 N N . PHE A 1 214 ? -14.804 23.488 48.853 1.00 89.06 214 PHE A N 1
ATOM 1642 C CA . PHE A 1 214 ? -15.998 23.204 49.641 1.00 89.06 214 PHE A CA 1
ATOM 1643 C C . PHE A 1 214 ? -16.375 21.723 49.549 1.00 89.06 214 PHE A C 1
ATOM 1645 O O . PHE A 1 214 ? -16.035 21.019 48.591 1.00 89.06 214 PHE A O 1
ATOM 1652 N N . LYS A 1 215 ? -17.113 21.234 50.549 1.00 88.94 215 LYS A N 1
ATOM 1653 C CA . LYS A 1 215 ? -17.788 19.937 50.431 1.00 88.94 215 LYS A CA 1
ATOM 1654 C C . LYS A 1 215 ? -18.974 20.058 49.483 1.00 88.94 215 LYS A C 1
ATOM 1656 O O . LYS A 1 215 ? -19.569 21.121 49.356 1.00 88.94 215 LYS A O 1
ATOM 1661 N N . TRP A 1 216 ? -19.342 18.950 48.854 1.00 89.69 216 TRP A N 1
ATOM 1662 C CA . TRP A 1 216 ? -20.467 18.923 47.918 1.00 89.69 216 TRP A CA 1
ATOM 1663 C C . TRP A 1 216 ? -21.829 19.205 48.574 1.00 89.69 216 TRP A C 1
ATOM 1665 O O . TRP A 1 216 ? -22.758 19.638 47.905 1.00 89.69 216 TRP A O 1
ATOM 1675 N N . ASP A 1 217 ? -21.959 18.962 49.879 1.00 85.12 217 ASP A N 1
ATOM 1676 C CA . ASP A 1 217 ? -23.159 19.227 50.679 1.00 85.12 217 ASP A CA 1
ATOM 1677 C C . ASP A 1 217 ? -23.113 20.564 51.444 1.00 85.12 217 ASP A C 1
ATOM 1679 O O . ASP A 1 217 ? -23.985 20.831 52.273 1.00 85.12 217 ASP A O 1
ATOM 1683 N N . ASP A 1 218 ? -22.111 21.411 51.184 1.00 91.19 218 ASP A N 1
ATOM 1684 C CA . ASP A 1 218 ? -21.978 22.716 51.830 1.00 91.19 218 ASP A CA 1
ATOM 1685 C C . ASP A 1 218 ? -23.037 23.707 51.318 1.00 91.19 218 ASP A C 1
ATOM 1687 O O . ASP A 1 218 ? -23.254 23.848 50.116 1.00 91.19 218 ASP A O 1
ATOM 1691 N N . SER A 1 219 ? -23.669 24.452 52.229 1.00 85.44 219 SER A N 1
ATOM 1692 C CA . SER A 1 219 ? -24.709 25.436 51.897 1.00 85.44 219 SER A CA 1
ATOM 1693 C C . SER A 1 219 ? -24.227 26.598 51.023 1.00 85.44 219 SER A C 1
ATOM 1695 O O . SER A 1 219 ? -25.050 27.341 50.491 1.00 85.44 219 SER A O 1
ATOM 1697 N N . THR A 1 220 ? -22.913 26.794 50.911 1.00 84.69 220 THR A N 1
ATOM 1698 C CA . THR A 1 220 ? -22.307 27.788 50.017 1.00 84.69 220 THR A CA 1
ATOM 1699 C C . THR A 1 220 ? -22.282 27.343 48.555 1.00 84.69 220 THR A C 1
ATOM 1701 O O . THR A 1 220 ? -22.278 28.208 47.681 1.00 84.69 220 THR A O 1
ATOM 1704 N N . VAL A 1 221 ? -22.313 26.032 48.283 1.00 86.50 221 VAL A N 1
ATOM 1705 C CA . VAL A 1 221 ? -22.265 25.448 46.937 1.00 86.50 221 VAL A CA 1
ATOM 1706 C C . VAL A 1 221 ? -23.681 25.336 46.380 1.00 86.50 221 VAL A C 1
ATOM 1708 O O . VAL A 1 221 ? -24.474 24.486 46.784 1.00 86.50 221 VAL A O 1
ATOM 1711 N N . ASN A 1 222 ? -24.015 26.185 45.410 1.00 87.88 222 ASN A N 1
ATOM 1712 C CA . ASN A 1 222 ? -25.293 26.091 44.713 1.00 87.88 222 ASN A CA 1
ATOM 1713 C C . ASN A 1 222 ? -25.256 24.932 43.698 1.00 87.88 222 ASN A C 1
ATOM 1715 O O . ASN A 1 222 ? -24.404 24.918 42.811 1.00 87.88 222 ASN A O 1
ATOM 1719 N N . ILE A 1 223 ? -26.177 23.966 43.811 1.00 86.25 223 ILE A N 1
ATOM 1720 C CA . ILE A 1 223 ? -26.241 22.783 42.938 1.00 86.25 223 ILE A CA 1
ATOM 1721 C C . ILE A 1 223 ? -27.561 22.752 42.169 1.00 86.25 223 ILE A C 1
ATOM 1723 O O . ILE A 1 223 ? -28.635 22.614 42.753 1.00 86.25 223 ILE A O 1
ATOM 1727 N N . THR A 1 224 ? -27.478 22.787 40.837 1.00 81.06 224 THR A N 1
ATOM 1728 C CA . THR A 1 224 ? -28.628 22.681 39.923 1.00 81.06 224 THR A CA 1
ATOM 1729 C C . THR A 1 224 ? -28.477 21.445 39.039 1.00 81.06 224 THR A C 1
ATOM 1731 O O . THR A 1 224 ? -27.415 21.223 38.468 1.00 81.06 224 THR A O 1
ATOM 1734 N N . ASP A 1 225 ? -29.510 20.601 38.946 1.00 79.19 225 ASP A N 1
ATOM 1735 C CA . ASP A 1 225 ? -29.489 19.328 38.194 1.00 79.19 225 ASP A CA 1
ATOM 1736 C C . ASP A 1 225 ? -28.279 18.413 38.495 1.00 79.19 225 ASP A C 1
ATOM 1738 O O . ASP A 1 225 ? -27.820 17.643 37.648 1.00 79.19 225 ASP A O 1
ATOM 1742 N N . GLY A 1 226 ? -27.771 18.478 39.732 1.00 81.25 226 GLY A N 1
ATOM 1743 C CA . GLY A 1 226 ? -26.597 17.727 40.180 1.00 81.25 226 GLY A CA 1
ATOM 1744 C C . GLY A 1 226 ? -25.255 18.340 39.769 1.00 81.25 226 GLY A C 1
ATOM 1745 O O . GLY A 1 226 ? -24.253 17.634 39.795 1.00 81.25 226 GLY A O 1
ATOM 1746 N N . ARG A 1 227 ? -25.208 19.616 39.379 1.00 86.81 227 ARG A N 1
ATOM 1747 C CA . ARG A 1 227 ? -23.995 20.323 38.939 1.00 86.81 227 ARG A CA 1
ATOM 1748 C C . ARG A 1 227 ? -23.736 21.560 39.791 1.00 86.81 227 ARG A C 1
ATOM 1750 O O . ARG A 1 227 ? -24.708 22.257 40.088 1.00 86.81 227 ARG A O 1
ATOM 1757 N N . PRO A 1 228 ? -22.478 21.863 40.148 1.00 91.38 228 PRO A N 1
ATOM 1758 C CA . PRO A 1 228 ? -22.158 23.069 40.888 1.00 91.38 228 PRO A CA 1
ATOM 1759 C C . PRO A 1 228 ? -22.294 24.273 39.953 1.00 91.38 228 PRO A C 1
ATOM 1761 O O . PRO A 1 228 ? -21.861 24.232 38.797 1.00 91.38 228 PRO A O 1
ATOM 1764 N N . ILE A 1 229 ? -22.909 25.338 40.453 1.00 92.56 229 ILE A N 1
ATOM 1765 C CA . ILE A 1 229 ? -22.904 26.642 39.800 1.00 92.56 229 ILE A CA 1
ATOM 1766 C C . ILE A 1 229 ? -21.583 27.340 40.124 1.00 92.56 229 ILE A C 1
ATOM 1768 O O . ILE A 1 229 ? -21.095 27.290 41.256 1.00 92.56 229 ILE A O 1
ATOM 1772 N N . VAL A 1 230 ? -21.030 27.984 39.106 1.00 93.00 230 VAL A N 1
ATOM 1773 C CA . VAL A 1 230 ? -19.844 28.831 39.149 1.00 93.00 230 VAL A CA 1
ATOM 1774 C C . VAL A 1 230 ? -20.236 30.201 38.614 1.00 93.00 230 VAL A C 1
ATOM 1776 O O . VAL A 1 230 ? -20.947 30.289 37.615 1.00 93.00 230 VAL A O 1
ATOM 1779 N N . TYR A 1 231 ? -19.762 31.258 39.256 1.00 92.50 231 TYR A N 1
ATOM 1780 C CA . TYR A 1 231 ? -19.888 32.632 38.795 1.00 92.50 231 TYR A CA 1
ATOM 1781 C C . TYR A 1 231 ? -18.498 33.128 38.395 1.00 92.50 231 TYR A C 1
ATOM 1783 O O . TYR A 1 231 ? -17.595 33.149 39.229 1.00 92.50 231 TYR A O 1
ATOM 1791 N N . SER A 1 232 ? -18.334 33.472 37.118 1.00 92.44 232 SER A N 1
ATOM 1792 C CA . SER A 1 232 ? -17.118 34.071 36.565 1.00 92.44 232 SER A CA 1
ATOM 1793 C C . SER A 1 232 ? -17.109 35.562 36.894 1.00 92.44 232 SER A C 1
ATOM 1795 O O . SER A 1 232 ? -18.119 36.243 36.686 1.00 92.44 232 SER A O 1
ATOM 1797 N N . ALA A 1 233 ? -15.996 36.074 37.409 1.00 89.06 233 ALA A N 1
ATOM 1798 C CA . ALA A 1 233 ? -15.817 37.502 37.640 1.00 89.06 233 ALA A CA 1
ATOM 1799 C C . ALA A 1 233 ? -15.645 38.293 36.331 1.00 89.06 233 ALA A C 1
ATOM 1801 O O . ALA A 1 233 ? -15.123 37.768 35.348 1.00 89.06 233 ALA A O 1
ATOM 1802 N N . LEU A 1 234 ? -16.099 39.552 36.338 1.00 87.38 234 LEU A N 1
ATOM 1803 C CA . LEU A 1 234 ? -15.950 40.506 35.238 1.00 87.38 234 LEU A CA 1
ATOM 1804 C C . LEU A 1 234 ? -14.473 40.834 34.992 1.00 87.38 234 LEU A C 1
ATOM 1806 O O . LEU A 1 234 ? -13.805 41.354 35.887 1.00 87.38 234 LEU A O 1
ATOM 1810 N N . GLY A 1 235 ? -13.992 40.587 33.775 1.00 83.25 235 GLY A N 1
ATOM 1811 C CA . GLY A 1 235 ? -12.667 40.963 33.275 1.00 83.25 235 GLY A CA 1
ATOM 1812 C C . GLY A 1 235 ? -11.521 40.104 33.808 1.00 83.25 235 GLY A C 1
ATOM 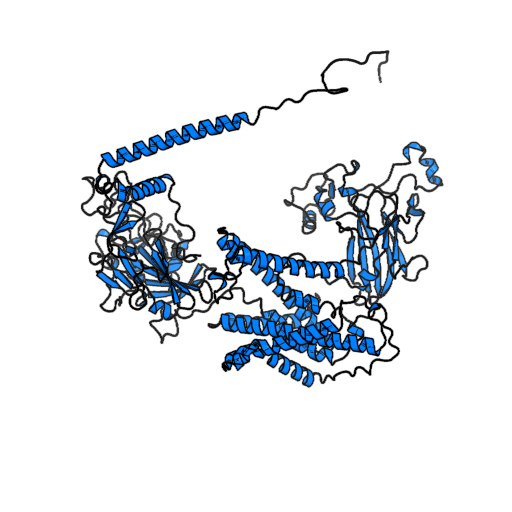1813 O O . GLY A 1 235 ? -10.572 39.845 33.071 1.00 83.25 235 GLY A O 1
ATOM 1814 N N . SER A 1 236 ? -11.611 39.649 35.061 1.00 83.56 236 SER A N 1
ATOM 1815 C CA . SER A 1 236 ? -10.621 38.787 35.712 1.00 83.56 236 SER A CA 1
ATOM 1816 C C . SER A 1 236 ? -10.903 37.285 35.600 1.00 83.56 236 SER A C 1
ATOM 1818 O O . SER A 1 236 ? -10.013 36.497 35.894 1.00 83.56 236 SER A O 1
ATOM 1820 N N . HIS A 1 237 ? -12.129 36.892 35.236 1.00 90.75 237 HIS A N 1
ATOM 1821 C CA . HIS A 1 237 ? -12.613 35.511 35.063 1.00 90.75 237 HIS A CA 1
ATOM 1822 C C . HIS A 1 237 ? -12.541 34.559 36.273 1.00 90.75 237 HIS A C 1
ATOM 1824 O O . HIS A 1 237 ? -13.063 33.441 36.188 1.00 90.75 237 HIS A O 1
ATOM 1830 N N . ALA A 1 238 ? -11.985 34.993 37.407 1.00 87.88 238 ALA A N 1
ATOM 1831 C CA . ALA A 1 238 ? -11.877 34.196 38.626 1.00 87.88 238 ALA A CA 1
ATOM 1832 C C . ALA A 1 238 ? -13.221 33.588 39.055 1.00 87.88 238 ALA A C 1
ATOM 1834 O O . ALA A 1 238 ? -14.290 34.199 38.930 1.00 87.88 238 ALA A O 1
ATOM 1835 N N . ASN A 1 239 ? -13.166 32.352 39.553 1.00 92.44 239 ASN A N 1
ATOM 1836 C CA . ASN A 1 239 ? -14.345 31.529 39.777 1.00 92.44 239 ASN A CA 1
ATOM 1837 C C . ASN A 1 239 ? -14.826 31.602 41.231 1.00 92.44 239 ASN A C 1
ATOM 1839 O O . ASN A 1 239 ? -14.079 31.374 42.188 1.00 92.44 239 ASN A O 1
ATOM 1843 N N . TYR A 1 240 ? -16.127 31.841 41.401 1.00 90.94 240 TYR A N 1
ATOM 1844 C CA . TYR A 1 240 ? -16.751 31.980 42.715 1.00 90.94 240 TYR A CA 1
ATOM 1845 C C . TYR A 1 240 ? -18.028 31.131 42.860 1.00 90.94 240 TYR A C 1
ATOM 1847 O O . TYR A 1 240 ? -18.766 30.940 41.890 1.00 90.94 240 TYR A O 1
ATOM 1855 N N . PRO A 1 241 ? -18.342 30.626 44.071 1.00 89.56 241 PRO A N 1
ATOM 1856 C CA . PRO A 1 241 ? -19.554 29.840 44.332 1.00 89.56 241 PRO A CA 1
ATOM 1857 C C . PRO A 1 241 ? -20.834 30.690 44.424 1.00 89.56 241 PRO A C 1
ATOM 1859 O O . PRO A 1 241 ? -21.939 30.147 44.422 1.00 89.56 241 PRO A O 1
ATOM 1862 N N . GLN A 1 242 ? -20.704 32.015 44.552 1.00 87.94 242 GLN A N 1
ATOM 1863 C CA . GLN A 1 242 ? -21.805 32.950 44.791 1.00 87.94 242 GLN A CA 1
ATOM 1864 C C . GLN A 1 242 ? -21.596 34.243 44.001 1.00 87.94 242 GLN A C 1
ATOM 1866 O O . GLN A 1 242 ? -20.467 34.705 43.874 1.00 87.94 242 GLN A O 1
ATOM 1871 N N . ARG A 1 243 ? -22.689 34.854 43.540 1.00 89.00 243 ARG A N 1
ATOM 1872 C CA . ARG A 1 243 ? -22.693 36.185 42.911 1.00 89.00 243 ARG A CA 1
ATOM 1873 C C . ARG A 1 243 ? -22.431 37.320 43.910 1.00 89.00 243 ARG A C 1
ATOM 1875 O O . ARG A 1 243 ? -22.698 37.176 45.104 1.00 89.00 243 ARG A O 1
ATOM 1882 N N . GLY A 1 244 ? -22.029 38.479 43.397 1.00 84.69 244 GLY A N 1
ATOM 1883 C CA . GLY A 1 244 ? -21.783 39.710 44.146 1.00 84.69 244 GLY A CA 1
ATOM 1884 C C . GLY A 1 244 ? -20.302 40.078 44.225 1.00 84.69 244 GLY A C 1
ATOM 1885 O O . GLY A 1 244 ? -19.492 39.615 43.425 1.00 84.69 244 GLY A O 1
ATOM 1886 N N . HIS A 1 245 ? -19.966 40.932 45.195 1.00 82.12 245 HIS A N 1
ATOM 1887 C CA . HIS A 1 245 ? -18.587 41.334 45.472 1.00 82.12 245 HIS A CA 1
ATOM 1888 C C . HIS A 1 245 ? -17.860 40.230 46.240 1.00 82.12 245 HIS A C 1
ATOM 1890 O O . HIS A 1 245 ? -18.269 39.857 47.341 1.00 82.12 245 HIS A O 1
ATOM 1896 N N . GLN A 1 246 ? -16.772 39.743 45.662 1.00 81.75 246 GLN A N 1
ATOM 1897 C CA . GLN A 1 246 ? -15.923 38.687 46.192 1.00 81.75 246 GLN A CA 1
ATOM 1898 C C . GLN A 1 246 ? -14.551 39.265 46.509 1.00 81.75 246 GLN A C 1
ATOM 1900 O O . GLN A 1 246 ? -14.059 40.111 45.774 1.00 81.75 246 GLN A O 1
ATOM 1905 N N . ILE A 1 247 ? -13.927 38.870 47.616 1.00 71.19 247 ILE A N 1
ATOM 1906 C CA . ILE A 1 247 ? -12.624 39.432 47.995 1.00 71.19 247 ILE A CA 1
ATOM 1907 C C . ILE A 1 247 ? -11.559 38.869 47.046 1.00 71.19 247 ILE A C 1
ATOM 1909 O O . ILE A 1 247 ? -11.316 37.666 47.045 1.00 71.19 247 ILE A O 1
ATOM 1913 N N . HIS A 1 248 ? -10.927 39.745 46.264 1.00 63.56 248 HIS A N 1
ATOM 1914 C CA . HIS A 1 248 ? -9.805 39.407 45.388 1.00 63.56 248 HIS A CA 1
ATOM 1915 C C . HIS A 1 248 ? -8.512 39.349 46.211 1.00 63.56 248 HIS A C 1
ATOM 1917 O O . HIS A 1 248 ? -7.777 38.367 46.192 1.00 63.56 248 HIS A O 1
ATOM 1923 N N . ASN A 1 249 ? -8.228 40.417 46.962 1.00 65.69 249 ASN A N 1
ATOM 1924 C CA . ASN A 1 249 ? -7.083 40.516 47.869 1.00 65.69 249 ASN A CA 1
ATOM 1925 C C . ASN A 1 249 ? -7.407 41.490 49.021 1.00 65.69 249 ASN A C 1
ATOM 1927 O O . ASN A 1 249 ? -8.548 41.910 49.198 1.00 65.69 249 ASN A O 1
ATOM 1931 N N . ALA A 1 250 ? -6.408 41.878 49.818 1.00 58.03 250 ALA A N 1
ATOM 1932 C CA . ALA A 1 250 ? -6.590 42.791 50.953 1.00 58.03 250 ALA A CA 1
ATOM 1933 C C . ALA A 1 250 ? -7.040 44.229 50.587 1.00 58.03 250 ALA A C 1
ATOM 1935 O O . ALA A 1 250 ? -7.295 45.019 51.494 1.00 58.03 250 ALA A O 1
ATOM 1936 N N . ALA A 1 251 ? -7.103 44.580 49.298 1.00 59.75 251 ALA A N 1
ATOM 1937 C CA . ALA A 1 251 ? -7.436 45.913 48.795 1.00 59.75 251 ALA A CA 1
ATOM 1938 C C . ALA A 1 251 ? -8.546 45.933 47.726 1.00 59.75 251 ALA A C 1
ATOM 1940 O O . ALA A 1 251 ? -9.164 46.981 47.534 1.00 59.75 251 ALA A O 1
ATOM 1941 N N . MET A 1 252 ? -8.803 44.815 47.039 1.00 68.75 252 MET A N 1
ATOM 1942 C CA . MET A 1 252 ? -9.678 44.740 45.861 1.00 68.75 252 MET A CA 1
ATOM 1943 C C . MET A 1 252 ? -10.776 43.681 46.004 1.00 68.75 252 MET A C 1
ATOM 1945 O O . MET A 1 252 ? -10.626 42.690 46.727 1.00 68.75 252 MET A O 1
ATOM 1949 N N . PHE A 1 253 ? -11.859 43.884 45.261 1.00 74.25 253 PHE A N 1
ATOM 1950 C CA . PHE A 1 253 ? -12.927 42.924 45.037 1.00 74.25 253 PHE A CA 1
ATOM 1951 C C . PHE A 1 253 ? -12.989 42.523 43.563 1.00 74.25 253 PHE A C 1
ATOM 1953 O O . PHE A 1 253 ? -12.731 43.335 42.685 1.00 74.25 253 PHE A O 1
ATOM 1960 N N . ASP A 1 254 ? -13.441 41.305 43.314 1.00 83.62 254 ASP A N 1
ATOM 1961 C CA . ASP A 1 254 ? -13.989 40.891 42.030 1.00 83.62 254 ASP A CA 1
ATOM 1962 C C . ASP A 1 254 ? -15.519 40.999 42.086 1.00 83.62 254 ASP A C 1
ATOM 1964 O O . ASP A 1 254 ? -16.128 40.836 43.149 1.00 83.62 254 ASP A O 1
ATOM 1968 N N . TYR A 1 255 ? -16.163 41.256 40.948 1.00 83.69 255 TYR A N 1
ATOM 1969 C CA . TYR A 1 255 ? -17.623 41.283 40.842 1.00 83.69 255 TYR A CA 1
ATOM 1970 C C . TYR A 1 255 ? -18.105 40.233 39.839 1.00 83.69 255 TYR A C 1
ATOM 1972 O O . TYR A 1 255 ? -17.617 40.172 38.713 1.00 83.69 255 TYR A O 1
ATOM 1980 N N . CYS A 1 256 ? -19.053 39.392 40.255 1.00 87.38 256 CYS A N 1
ATOM 1981 C CA . CYS A 1 256 ? -19.572 38.275 39.463 1.00 87.38 256 CYS A CA 1
ATOM 1982 C C . CYS A 1 256 ? -21.111 38.214 39.539 1.00 87.38 256 CYS A C 1
ATOM 1984 O O . CYS A 1 256 ? -21.686 38.429 40.608 1.00 87.38 256 CYS A O 1
ATOM 1986 N N . ASP A 1 257 ? -21.795 37.934 38.421 1.00 87.19 257 ASP A N 1
ATOM 1987 C CA . ASP A 1 257 ? -23.268 37.949 38.344 1.00 87.19 257 ASP A CA 1
ATOM 1988 C C . ASP A 1 257 ? -23.836 37.060 37.209 1.00 87.19 257 ASP A C 1
ATOM 1990 O O . ASP A 1 257 ? -23.104 36.504 36.389 1.00 87.19 257 ASP A O 1
ATOM 1994 N N . GLU A 1 258 ? -25.160 36.895 37.178 1.00 86.94 258 GLU A N 1
ATOM 1995 C CA . GLU A 1 258 ? -25.915 35.997 36.288 1.00 86.94 258 GLU A CA 1
ATOM 1996 C C . GLU A 1 258 ? -26.097 36.565 34.867 1.00 86.94 258 GLU A C 1
ATOM 1998 O O . GLU A 1 258 ? -27.157 37.086 34.519 1.00 86.94 258 GLU A O 1
ATOM 2003 N N . GLY A 1 259 ? -25.069 36.446 34.019 1.00 84.25 259 GLY A N 1
ATOM 2004 C CA . GLY A 1 259 ? -25.131 36.873 32.614 1.00 84.25 259 GLY A CA 1
ATOM 2005 C C . GLY A 1 259 ? -25.567 35.777 31.641 1.00 84.25 259 GLY A C 1
ATOM 2006 O O . GLY A 1 259 ? -26.753 35.613 31.352 1.00 84.25 259 GLY A O 1
ATOM 2007 N N . LYS A 1 260 ? -24.606 35.033 31.080 1.00 82.94 260 LYS A N 1
ATOM 2008 C CA . LYS A 1 260 ? -24.875 33.919 30.151 1.00 82.94 260 LYS A CA 1
ATOM 2009 C C . LYS A 1 260 ? -24.421 32.592 30.749 1.00 82.94 260 LYS A C 1
ATOM 2011 O O . LYS A 1 260 ? -23.259 32.442 31.111 1.00 82.94 260 LYS A O 1
ATOM 2016 N N . LEU A 1 261 ? -25.331 31.621 30.817 1.00 82.81 261 LEU A N 1
ATOM 2017 C CA . LEU A 1 261 ? -25.038 30.290 31.345 1.00 82.81 261 LEU A CA 1
ATOM 2018 C C . LEU A 1 261 ? -24.305 29.446 30.302 1.00 82.81 261 LEU A C 1
ATOM 2020 O O . LEU A 1 261 ? -24.841 29.187 29.228 1.00 82.81 261 LEU A O 1
ATOM 2024 N N . TRP A 1 262 ? -23.123 28.953 30.643 1.00 79.50 262 TRP A N 1
ATOM 2025 C CA . TRP A 1 262 ? -22.312 28.058 29.828 1.00 79.50 262 TRP A CA 1
ATOM 2026 C C . TRP A 1 262 ? -22.281 26.640 30.423 1.00 79.50 262 TRP A C 1
ATOM 2028 O O . TRP A 1 262 ? -22.187 26.433 31.634 1.00 79.50 262 TRP A O 1
ATOM 2038 N N . ASN A 1 263 ? -22.395 25.639 29.548 1.00 76.69 263 ASN A N 1
ATOM 2039 C CA . ASN A 1 263 ? -22.406 24.215 29.868 1.00 76.69 263 ASN A CA 1
ATOM 2040 C C . ASN A 1 263 ? -21.296 23.492 29.078 1.00 76.69 263 ASN A C 1
ATOM 2042 O O . ASN A 1 263 ? -21.516 23.136 27.915 1.00 76.69 263 ASN A O 1
ATOM 2046 N N . PRO A 1 264 ? -20.134 23.217 29.696 1.00 60.72 264 PRO A N 1
ATOM 2047 C CA . PRO A 1 264 ? -18.956 22.743 28.973 1.00 60.72 264 PRO A CA 1
ATOM 2048 C C . PRO A 1 264 ? -19.028 21.289 28.464 1.00 60.72 264 PRO A C 1
ATOM 2050 O O . PRO A 1 264 ? -18.211 20.917 27.629 1.00 60.72 264 PRO A O 1
ATOM 2053 N N . SER A 1 265 ? -19.965 20.435 28.916 1.00 58.25 265 SER A N 1
ATOM 2054 C CA . SER A 1 265 ? -19.775 18.970 28.788 1.00 58.25 265 SER A CA 1
ATOM 2055 C C . SER A 1 265 ? -20.888 18.119 28.149 1.00 58.25 265 SER A C 1
ATOM 2057 O O . SER A 1 265 ? -20.644 16.944 27.872 1.00 58.25 265 SER A O 1
ATOM 2059 N N . ARG A 1 266 ? -22.123 18.611 27.932 1.00 48.78 266 ARG A N 1
ATOM 2060 C CA . ARG A 1 266 ? -23.298 17.695 27.844 1.00 48.78 266 ARG A CA 1
ATOM 2061 C C . ARG A 1 266 ? -23.974 17.432 26.484 1.00 48.78 266 ARG A C 1
ATOM 2063 O O . ARG A 1 266 ? -25.108 16.949 26.486 1.00 48.78 266 ARG A O 1
ATOM 2070 N N . LYS A 1 267 ? -23.354 17.702 25.323 1.00 45.78 267 LYS A N 1
ATOM 2071 C CA . LYS A 1 267 ? -24.004 17.451 24.001 1.00 45.78 267 LYS A CA 1
ATOM 2072 C C . LYS A 1 267 ? -23.168 16.783 22.898 1.00 45.78 267 LYS A C 1
ATOM 2074 O O . LYS A 1 267 ? -23.690 16.597 21.799 1.00 45.78 267 LYS A O 1
ATOM 2079 N N . THR A 1 268 ? -21.937 16.350 23.161 1.00 41.94 268 THR A N 1
ATOM 2080 C CA . THR A 1 268 ? -21.089 15.709 22.136 1.00 41.94 268 THR A CA 1
ATOM 2081 C C . THR A 1 268 ? -21.643 14.362 21.657 1.00 41.94 268 THR A C 1
ATOM 2083 O O . THR A 1 268 ? -21.838 14.196 20.457 1.00 41.94 268 THR A O 1
ATOM 2086 N N . ILE A 1 269 ? -21.993 13.426 22.551 1.00 36.91 269 ILE A N 1
ATOM 2087 C CA . ILE A 1 269 ? -22.302 12.031 22.156 1.00 36.91 269 ILE A CA 1
ATOM 2088 C C . ILE A 1 269 ? -23.534 11.896 21.228 1.00 36.91 269 ILE A C 1
ATOM 2090 O O . ILE A 1 269 ? -23.366 11.377 20.127 1.00 36.91 269 ILE A O 1
ATOM 2094 N N . PRO A 1 270 ? -24.763 12.358 21.556 1.00 38.56 270 PRO A N 1
ATOM 2095 C CA . PRO A 1 270 ? -25.919 12.135 20.674 1.00 38.56 270 PRO A CA 1
ATOM 2096 C C . PRO A 1 270 ? -25.851 12.948 19.373 1.00 38.56 270 PRO A C 1
ATOM 2098 O O . PRO A 1 270 ? -26.458 12.562 18.372 1.00 38.56 270 PRO A O 1
ATOM 2101 N N . SER A 1 271 ? -25.120 14.070 19.390 1.00 43.16 271 SER A N 1
ATOM 2102 C CA . SER A 1 271 ? -24.806 14.852 18.193 1.00 43.16 271 SER A CA 1
ATOM 2103 C C . SER A 1 271 ? -23.849 14.074 17.295 1.00 43.16 271 SER A C 1
ATOM 2105 O O . SER A 1 271 ? -24.164 13.874 16.125 1.00 43.16 271 SER A O 1
ATOM 2107 N N . ALA A 1 272 ? -22.749 13.556 17.855 1.00 41.81 272 ALA A N 1
ATOM 2108 C CA . ALA A 1 272 ? -21.796 12.704 17.156 1.00 41.81 272 ALA A CA 1
ATOM 2109 C C . ALA A 1 272 ? -22.493 11.483 16.550 1.00 41.81 272 ALA A C 1
ATOM 2111 O O . ALA A 1 272 ? -22.409 11.303 15.351 1.00 41.81 272 ALA A O 1
ATOM 2112 N N . MET A 1 273 ? -23.306 10.727 17.299 1.00 43.62 273 MET A N 1
ATOM 2113 C CA . MET A 1 273 ? -24.028 9.560 16.756 1.00 43.62 273 MET A CA 1
ATOM 2114 C C . MET A 1 273 ? -24.895 9.893 15.527 1.00 43.62 273 MET A C 1
ATOM 2116 O O . MET A 1 273 ? -24.953 9.112 14.578 1.00 43.62 273 MET A O 1
ATOM 2120 N N . ARG A 1 274 ? -25.575 11.050 15.525 1.00 49.69 274 ARG A N 1
ATOM 2121 C CA . ARG A 1 274 ? -26.373 11.505 14.372 1.00 49.69 274 ARG A CA 1
ATOM 2122 C C . ARG A 1 274 ? -25.489 11.957 13.211 1.00 49.69 274 ARG A C 1
ATOM 2124 O O . ARG A 1 274 ? -25.820 11.643 12.073 1.00 49.69 274 ARG A O 1
ATOM 2131 N N . TRP A 1 275 ? -24.394 12.658 13.492 1.00 51.81 275 TRP A N 1
ATOM 2132 C CA . TRP A 1 275 ? -23.421 13.094 12.489 1.00 51.81 275 TRP A CA 1
ATOM 2133 C C . TRP A 1 275 ? -22.624 11.936 11.886 1.00 51.81 275 TRP A C 1
ATOM 2135 O O . TRP A 1 275 ? -22.416 11.936 10.683 1.00 51.81 275 TRP A O 1
ATOM 2145 N N . THR A 1 276 ? -22.255 10.917 12.661 1.00 50.25 276 THR A N 1
ATOM 2146 C CA . THR A 1 276 ? -21.630 9.684 12.170 1.00 50.25 276 THR A CA 1
ATOM 2147 C C . THR A 1 276 ? -22.610 8.917 11.294 1.00 50.25 276 THR A C 1
ATOM 2149 O O . THR A 1 276 ? -22.267 8.601 10.163 1.00 50.25 276 THR A O 1
ATOM 2152 N N . PHE A 1 277 ? -23.852 8.686 11.747 1.00 53.91 277 PHE A N 1
ATOM 2153 C CA . PHE A 1 277 ? -24.850 7.991 10.927 1.00 53.91 277 PHE A CA 1
ATOM 2154 C C . PHE A 1 277 ? -25.127 8.730 9.612 1.00 53.91 277 PHE A C 1
ATOM 2156 O O . PHE A 1 277 ? -24.991 8.141 8.545 1.00 53.91 277 PHE A O 1
ATOM 2163 N N . TRP A 1 278 ? -25.487 10.018 9.663 1.00 63.69 278 TRP A N 1
ATOM 2164 C CA . TRP A 1 278 ? -25.797 10.779 8.449 1.00 63.69 278 TRP A CA 1
ATOM 2165 C C . TRP A 1 278 ? -24.561 11.089 7.608 1.00 63.69 278 TRP A C 1
ATOM 2167 O O . TRP A 1 278 ? -24.685 11.155 6.390 1.00 63.69 278 TRP A O 1
ATOM 2177 N N . GLY A 1 279 ? -23.387 11.242 8.219 1.00 63.06 279 GLY A N 1
ATOM 2178 C CA . GLY A 1 279 ? -22.109 11.429 7.539 1.00 63.06 279 GLY A CA 1
ATOM 2179 C C . GLY A 1 279 ? -21.719 10.186 6.751 1.00 63.06 279 GLY A C 1
ATOM 2180 O O . GLY A 1 279 ? -21.624 10.265 5.533 1.00 63.06 279 GLY A O 1
ATOM 2181 N N . VAL A 1 280 ? -21.602 9.029 7.412 1.00 58.94 280 VAL A N 1
ATOM 2182 C CA . VAL A 1 280 ? -21.310 7.740 6.760 1.00 58.94 280 VAL A CA 1
ATOM 2183 C C . VAL A 1 280 ? -22.378 7.418 5.715 1.00 58.94 280 VAL A C 1
ATOM 2185 O O . VAL A 1 280 ? -22.035 7.178 4.564 1.00 58.94 280 VAL A O 1
ATOM 2188 N N . PHE A 1 281 ? -23.671 7.509 6.049 1.00 70.44 281 PHE A N 1
ATOM 2189 C CA . PHE A 1 281 ? -24.753 7.247 5.092 1.00 70.44 281 PHE A CA 1
ATOM 2190 C C . PHE A 1 281 ? -24.677 8.159 3.857 1.00 70.44 281 PHE A C 1
ATOM 2192 O O . PHE A 1 281 ? -24.745 7.674 2.729 1.00 70.44 281 PHE A O 1
ATOM 2199 N N . SER A 1 282 ? -24.501 9.471 4.045 1.00 73.81 282 SER A N 1
ATOM 2200 C CA . SER A 1 282 ? -24.444 10.415 2.921 1.00 73.81 282 SER A CA 1
ATOM 2201 C C . SER A 1 282 ? -23.166 10.250 2.105 1.00 73.81 282 SER A C 1
ATOM 2203 O O . SER A 1 282 ? -23.239 10.305 0.883 1.00 73.81 282 SER A O 1
ATOM 2205 N N . ILE A 1 283 ? -22.017 10.007 2.745 1.00 75.25 283 ILE A N 1
ATOM 2206 C CA . ILE A 1 283 ? -20.740 9.756 2.065 1.00 75.25 283 ILE A CA 1
ATOM 2207 C C . ILE A 1 283 ? -20.816 8.460 1.261 1.00 75.25 283 ILE A C 1
ATOM 2209 O O . ILE A 1 283 ? -20.453 8.473 0.093 1.00 75.25 283 ILE A O 1
ATOM 2213 N N . PHE A 1 284 ? -21.319 7.358 1.822 1.00 69.31 284 PHE A N 1
ATOM 2214 C CA . PHE A 1 284 ? -21.414 6.084 1.104 1.00 69.31 284 PHE A CA 1
ATOM 2215 C C . PHE A 1 284 ? -22.393 6.173 -0.072 1.00 69.31 284 PHE A C 1
ATOM 2217 O O . PHE A 1 284 ? -22.041 5.783 -1.184 1.00 69.31 284 PHE A O 1
ATOM 2224 N N . ILE A 1 285 ? -23.585 6.751 0.125 1.00 79.50 285 ILE A N 1
ATOM 2225 C CA . ILE A 1 285 ? -24.562 6.923 -0.961 1.00 79.50 285 ILE A CA 1
ATOM 2226 C C . ILE A 1 285 ? -24.043 7.889 -2.034 1.00 79.50 285 ILE A C 1
ATOM 2228 O O . ILE A 1 285 ? -24.176 7.588 -3.218 1.00 79.50 285 ILE A O 1
ATOM 2232 N N . ALA A 1 286 ? -23.415 9.009 -1.659 1.00 81.31 286 ALA A N 1
ATOM 2233 C CA . ALA A 1 286 ? -22.811 9.933 -2.620 1.00 81.31 286 ALA A CA 1
ATOM 2234 C C . ALA A 1 286 ? -21.646 9.281 -3.377 1.00 81.31 286 ALA A C 1
ATOM 2236 O O . ALA A 1 286 ? -21.578 9.401 -4.596 1.00 81.31 286 ALA A O 1
ATOM 2237 N N . THR A 1 287 ? -20.770 8.550 -2.686 1.00 78.06 287 THR A N 1
ATOM 2238 C CA . THR A 1 287 ? -19.648 7.819 -3.285 1.00 78.06 287 THR A CA 1
ATOM 2239 C C . THR A 1 287 ? -20.155 6.784 -4.286 1.00 78.06 287 THR A C 1
ATOM 2241 O O . THR A 1 287 ? -19.775 6.851 -5.449 1.00 78.06 287 THR A O 1
ATOM 2244 N N . VAL A 1 288 ? -21.089 5.904 -3.907 1.00 78.56 288 VAL A N 1
ATOM 2245 C CA . VAL A 1 288 ? -21.692 4.922 -4.831 1.00 78.56 288 VAL A CA 1
ATOM 2246 C C . VAL A 1 288 ? -22.401 5.607 -6.006 1.00 78.56 288 VAL A C 1
ATOM 2248 O O . VAL A 1 288 ? -22.254 5.170 -7.146 1.00 78.56 288 VAL A O 1
ATOM 2251 N N . PHE A 1 289 ? -23.118 6.710 -5.767 1.00 83.44 289 PHE A N 1
ATOM 2252 C CA . PHE A 1 289 ? -23.782 7.487 -6.817 1.00 83.44 289 PHE A CA 1
ATOM 2253 C C . PHE A 1 289 ? -22.786 8.097 -7.815 1.00 83.44 289 PHE A C 1
ATOM 2255 O O . PHE A 1 289 ? -22.945 7.927 -9.022 1.00 83.44 289 PHE A O 1
ATOM 2262 N N . PHE A 1 290 ? -21.736 8.771 -7.340 1.00 85.12 290 PHE A N 1
ATOM 2263 C CA . PHE A 1 290 ? -20.722 9.364 -8.211 1.00 85.12 290 PHE A CA 1
ATOM 2264 C C . PHE A 1 290 ? -19.879 8.300 -8.919 1.00 85.12 290 PHE A C 1
ATOM 2266 O O . PHE A 1 290 ? -19.578 8.469 -10.099 1.00 85.12 290 PHE A O 1
ATOM 2273 N N . LEU A 1 291 ? -19.551 7.185 -8.265 1.00 82.38 291 LEU A N 1
ATOM 2274 C CA . LEU A 1 291 ? -18.871 6.057 -8.906 1.00 82.38 291 LEU A CA 1
ATOM 2275 C C . LEU A 1 291 ? -19.736 5.451 -10.017 1.00 82.38 291 LEU A C 1
ATOM 2277 O O . LEU A 1 291 ? -19.250 5.284 -11.130 1.00 82.38 291 LEU A O 1
ATOM 2281 N N . GLY A 1 292 ? -21.032 5.235 -9.771 1.00 80.50 292 GLY A N 1
ATOM 2282 C CA . GLY A 1 292 ? -21.980 4.748 -10.779 1.00 80.50 292 GLY A CA 1
ATOM 2283 C C . GLY A 1 292 ? -22.247 5.718 -11.940 1.00 80.50 292 GLY A C 1
ATOM 2284 O O . GLY A 1 292 ? -22.704 5.287 -12.996 1.00 80.50 292 GLY A O 1
ATOM 2285 N N . LEU A 1 293 ? -21.957 7.016 -11.776 1.00 86.69 293 LEU A N 1
ATOM 2286 C CA . LEU A 1 293 ? -21.993 8.002 -12.865 1.00 86.69 293 LEU A CA 1
ATOM 2287 C C . LEU A 1 293 ? -20.692 8.060 -13.678 1.00 86.69 293 LEU A C 1
ATOM 2289 O O . LEU A 1 293 ? -20.740 8.351 -14.871 1.00 86.69 293 LEU A O 1
ATOM 2293 N N . ASN A 1 294 ? -19.539 7.838 -13.041 1.00 82.75 294 ASN A N 1
ATOM 2294 C CA . ASN A 1 294 ? -18.226 7.994 -13.677 1.00 82.75 294 ASN A CA 1
ATOM 2295 C C . ASN A 1 294 ? -17.657 6.679 -14.235 1.00 82.75 294 ASN A C 1
ATOM 2297 O O . ASN A 1 294 ? -16.829 6.719 -15.142 1.00 82.75 294 ASN A O 1
ATOM 2301 N N . ILE A 1 295 ? -18.093 5.524 -13.725 1.00 83.50 295 ILE A N 1
ATOM 2302 C CA . ILE A 1 295 ? -17.652 4.206 -14.189 1.00 83.50 295 ILE A CA 1
ATOM 2303 C C . ILE A 1 295 ? -18.805 3.544 -14.955 1.00 83.50 295 ILE A C 1
ATOM 2305 O O . ILE A 1 295 ? -19.859 3.289 -14.368 1.00 83.50 295 ILE A O 1
ATOM 2309 N N . PRO A 1 296 ? -18.642 3.231 -16.254 1.00 80.44 296 PRO A N 1
ATOM 2310 C CA . PRO A 1 296 ? -19.640 2.473 -16.998 1.00 80.44 296 PRO A CA 1
ATOM 2311 C C . PRO A 1 296 ? -19.871 1.103 -16.353 1.00 80.44 296 PRO A C 1
ATOM 2313 O O . PRO A 1 296 ? -18.911 0.387 -16.080 1.00 80.44 296 PRO A O 1
ATOM 2316 N N . SER A 1 297 ? -21.127 0.677 -16.199 1.00 75.25 297 SER A N 1
ATOM 2317 C CA . SER A 1 297 ? -21.466 -0.662 -15.676 1.00 75.25 297 SER A CA 1
ATOM 2318 C C . SER A 1 297 ? -20.989 -1.820 -16.565 1.00 75.25 297 SER A C 1
ATOM 2320 O O . SER A 1 297 ? -21.014 -2.973 -16.150 1.00 75.25 297 SER A O 1
ATOM 2322 N N . THR A 1 298 ? -20.547 -1.517 -17.787 1.00 74.56 298 THR A N 1
ATOM 2323 C CA . THR A 1 298 ? -19.899 -2.448 -18.717 1.00 74.56 298 THR A CA 1
ATOM 2324 C C . THR A 1 298 ? -18.370 -2.428 -18.623 1.00 74.56 298 THR A C 1
ATOM 2326 O O . THR A 1 298 ? -17.718 -3.029 -19.478 1.00 74.56 298 THR A O 1
ATOM 2329 N N . ASN A 1 299 ? -17.773 -1.694 -17.673 1.00 70.25 299 ASN A N 1
ATOM 2330 C CA . ASN A 1 299 ? -16.327 -1.730 -17.491 1.00 70.25 299 ASN A CA 1
ATOM 2331 C C . ASN A 1 299 ? -15.911 -3.120 -16.991 1.00 70.25 299 ASN A C 1
ATOM 2333 O O . ASN A 1 299 ? -16.450 -3.614 -16.004 1.00 70.25 299 ASN A O 1
ATOM 2337 N N . LYS A 1 300 ? -14.944 -3.739 -17.672 1.00 67.31 300 LYS A N 1
ATOM 2338 C CA . LYS A 1 300 ? -14.450 -5.078 -17.333 1.00 67.31 300 LYS A CA 1
ATOM 2339 C C . LYS A 1 300 ? -13.735 -5.097 -15.983 1.00 67.31 300 LYS A C 1
ATOM 2341 O O . LYS A 1 300 ? -13.802 -6.105 -15.295 1.00 67.31 300 LYS A O 1
ATOM 2346 N N . ASP A 1 301 ? -13.156 -3.971 -15.572 1.00 64.75 301 ASP A N 1
ATOM 2347 C CA . ASP A 1 301 ? -12.453 -3.850 -14.290 1.00 64.75 301 ASP A CA 1
ATOM 2348 C C . ASP A 1 301 ? -13.415 -3.959 -13.085 1.00 64.75 301 ASP A C 1
ATOM 2350 O O . ASP A 1 301 ? -13.012 -4.432 -12.029 1.00 64.75 301 ASP A O 1
ATOM 2354 N N . LEU A 1 302 ? -14.706 -3.615 -13.256 1.00 57.22 302 LEU A N 1
ATOM 2355 C CA . LEU A 1 302 ? -15.768 -3.843 -12.253 1.00 57.22 302 LEU A CA 1
ATOM 2356 C C . LEU A 1 302 ? -16.255 -5.303 -12.191 1.00 57.22 302 LEU A C 1
ATOM 2358 O O . LEU A 1 302 ? -17.056 -5.643 -11.323 1.00 57.22 302 LEU A O 1
ATOM 2362 N N . LEU A 1 303 ? -15.852 -6.133 -13.155 1.00 44.41 303 LEU A N 1
ATOM 2363 C CA . LEU A 1 303 ? -16.283 -7.524 -13.334 1.00 44.41 303 LEU A CA 1
ATOM 2364 C C . LEU A 1 303 ? -15.113 -8.509 -13.172 1.00 44.41 303 LEU A C 1
ATOM 2366 O O . LEU A 1 303 ? -15.245 -9.676 -13.531 1.00 44.41 303 LEU A O 1
ATOM 2370 N N . SER A 1 304 ? -13.967 -8.034 -12.679 1.00 48.00 304 SER A N 1
ATOM 2371 C CA . SER A 1 304 ? -12.823 -8.880 -12.346 1.00 48.00 304 SER A CA 1
ATOM 2372 C C . SER A 1 304 ? -13.102 -9.660 -11.056 1.00 48.00 304 SER A C 1
ATOM 2374 O O . SER A 1 304 ? -13.664 -9.120 -10.105 1.00 48.00 304 SER A O 1
ATOM 2376 N N . GLU A 1 305 ? -12.729 -10.942 -11.019 1.00 40.72 305 GLU A N 1
ATOM 2377 C CA . GLU A 1 305 ? -12.913 -11.801 -9.833 1.00 40.72 305 GLU A CA 1
ATOM 2378 C C . GLU A 1 305 ? -11.850 -11.544 -8.742 1.00 40.72 305 GLU A C 1
ATOM 2380 O O . GLU A 1 305 ? -11.946 -12.080 -7.639 1.00 40.72 305 GLU A O 1
ATOM 2385 N N . SER A 1 306 ? -10.856 -10.693 -9.025 1.00 43.19 306 SER A N 1
ATOM 2386 C CA . SER A 1 306 ? -9.826 -10.247 -8.081 1.00 43.19 306 SER A CA 1
ATOM 2387 C C . SER A 1 306 ? -10.422 -9.386 -6.964 1.00 43.19 306 SER A C 1
ATOM 2389 O O . SER A 1 306 ? -10.960 -8.311 -7.234 1.00 43.19 306 SER A O 1
ATOM 2391 N N . GLN A 1 307 ? -10.265 -9.808 -5.707 1.00 43.16 307 GLN A N 1
ATOM 2392 C CA . GLN A 1 307 ? -10.737 -9.068 -4.523 1.00 43.16 307 GLN A CA 1
ATOM 2393 C C . GLN A 1 307 ? -9.699 -8.065 -3.971 1.00 43.16 307 GLN A C 1
ATOM 2395 O O . GLN A 1 307 ? -9.826 -7.575 -2.849 1.00 43.16 307 GLN A O 1
ATOM 2400 N N . ASP A 1 308 ? -8.685 -7.731 -4.771 1.00 50.78 308 ASP A N 1
ATOM 2401 C CA . ASP A 1 308 ? -7.583 -6.845 -4.396 1.00 50.78 308 ASP A CA 1
ATOM 2402 C C . ASP A 1 308 ? -7.983 -5.358 -4.405 1.00 50.78 308 ASP A C 1
ATOM 2404 O O . ASP A 1 308 ? -8.925 -4.930 -5.079 1.00 50.78 308 ASP A O 1
ATOM 2408 N N . ALA A 1 309 ? -7.185 -4.512 -3.743 1.00 46.00 309 ALA A N 1
ATOM 2409 C CA . ALA A 1 309 ? -7.395 -3.058 -3.709 1.00 46.00 309 ALA A CA 1
ATOM 2410 C C . ALA A 1 309 ? -7.448 -2.391 -5.106 1.00 46.00 309 ALA A C 1
ATOM 2412 O O . ALA A 1 309 ? -8.030 -1.315 -5.255 1.00 46.00 309 ALA A O 1
ATOM 2413 N N . SER A 1 310 ? -6.878 -3.023 -6.139 1.00 50.53 310 SER A N 1
ATOM 2414 C CA . SER A 1 310 ? -6.933 -2.585 -7.542 1.00 50.53 310 SER A CA 1
ATOM 2415 C C . SER A 1 310 ? -8.340 -2.634 -8.152 1.00 50.53 310 SER A C 1
ATOM 2417 O O . SER A 1 310 ? -8.648 -1.786 -8.991 1.00 50.53 310 SER A O 1
ATOM 2419 N N . ALA A 1 311 ? -9.199 -3.559 -7.707 1.00 52.38 311 ALA A N 1
ATOM 2420 C CA . ALA A 1 311 ? -10.590 -3.690 -8.150 1.00 52.38 311 ALA A CA 1
ATOM 2421 C C . ALA A 1 311 ? -11.538 -2.683 -7.466 1.00 52.38 311 ALA A C 1
ATOM 2423 O O . ALA A 1 311 ? -12.715 -2.578 -7.816 1.00 52.38 311 ALA A O 1
ATOM 2424 N N . SER A 1 312 ? -11.036 -1.900 -6.500 1.00 65.75 312 SER A N 1
ATOM 2425 C CA . SER A 1 312 ? -11.807 -0.847 -5.841 1.00 65.75 312 SER A CA 1
ATOM 2426 C C . SER A 1 312 ? -12.344 0.159 -6.868 1.00 65.75 312 SER A C 1
ATOM 2428 O O . SER A 1 312 ? -11.555 0.792 -7.578 1.00 65.75 312 SER A O 1
ATOM 2430 N N . PRO A 1 313 ? -13.664 0.417 -6.924 1.00 70.50 313 PRO A N 1
ATOM 2431 C CA . PRO A 1 313 ? -14.223 1.403 -7.845 1.00 70.50 313 PRO A CA 1
ATOM 2432 C C . PRO A 1 313 ? -13.616 2.809 -7.676 1.00 70.50 313 PRO A C 1
ATOM 2434 O O . PRO A 1 313 ? -13.477 3.540 -8.653 1.00 70.50 313 PRO A O 1
ATOM 2437 N N . LEU A 1 314 ? -13.178 3.180 -6.464 1.00 72.44 314 LEU A N 1
ATOM 2438 C CA . LEU A 1 314 ? -12.450 4.434 -6.211 1.00 72.44 314 LEU A CA 1
ATOM 2439 C C . LEU A 1 314 ? -11.101 4.489 -6.948 1.00 72.44 314 LEU A C 1
ATOM 2441 O O . LEU A 1 314 ? -10.703 5.544 -7.438 1.00 72.44 314 LEU A O 1
ATOM 2445 N N . VAL A 1 315 ? -10.413 3.355 -7.064 1.00 72.00 315 VAL A N 1
ATOM 2446 C CA . VAL A 1 315 ? -9.152 3.231 -7.805 1.00 72.00 315 VAL A CA 1
ATOM 2447 C C . VAL A 1 315 ? -9.423 3.212 -9.312 1.00 72.00 315 VAL A C 1
ATOM 2449 O O . VAL A 1 315 ? -8.767 3.943 -10.056 1.00 72.00 315 VAL A O 1
ATOM 2452 N N . ILE A 1 316 ? -10.449 2.480 -9.760 1.00 73.62 316 ILE A N 1
ATOM 2453 C CA . ILE A 1 316 ? -10.886 2.436 -11.167 1.00 73.62 316 ILE A CA 1
ATOM 2454 C C . ILE A 1 316 ? -11.269 3.838 -11.670 1.00 73.62 316 ILE A C 1
ATOM 2456 O O . ILE A 1 316 ? -10.839 4.243 -12.750 1.00 73.62 316 ILE A O 1
ATOM 2460 N N . VAL A 1 317 ? -12.010 4.637 -10.890 1.00 78.81 317 VAL A N 1
ATOM 2461 C CA . VAL A 1 317 ? -12.387 6.001 -11.308 1.00 78.81 317 VAL A CA 1
ATOM 2462 C C . VAL A 1 317 ? -11.172 6.930 -11.427 1.00 78.81 317 VAL A C 1
ATOM 2464 O O . VAL A 1 317 ? -11.122 7.767 -12.328 1.00 78.81 317 VAL A O 1
ATOM 2467 N N . ALA A 1 318 ? -10.155 6.753 -10.576 1.00 76.06 318 ALA A N 1
ATOM 2468 C CA . ALA A 1 318 ? -8.899 7.498 -10.651 1.00 76.06 318 ALA A CA 1
ATOM 2469 C C . ALA A 1 318 ? -8.038 7.098 -11.863 1.00 76.06 318 ALA A C 1
ATOM 2471 O O . ALA A 1 318 ? -7.380 7.956 -12.456 1.00 76.06 318 ALA A O 1
ATOM 2472 N N . GLN A 1 319 ? -8.069 5.821 -12.258 1.00 74.75 319 GLN A N 1
ATOM 2473 C CA . GLN A 1 319 ? -7.441 5.341 -13.492 1.00 74.75 319 GLN A CA 1
ATOM 2474 C C . GLN A 1 319 ? -8.158 5.893 -14.735 1.00 74.75 319 GLN A C 1
ATOM 2476 O O . GLN A 1 319 ? -7.499 6.435 -15.623 1.00 74.75 319 GLN A O 1
ATOM 2481 N N . LEU A 1 320 ? -9.497 5.853 -14.768 1.00 77.38 320 LEU A N 1
ATOM 2482 C CA . LEU A 1 320 ? -10.312 6.439 -15.845 1.00 77.38 320 LEU A CA 1
ATOM 2483 C C . LEU A 1 320 ? -10.129 7.962 -15.971 1.00 77.38 320 LEU A C 1
ATOM 2485 O O . LEU A 1 320 ? -10.179 8.496 -17.077 1.00 77.38 320 LEU A O 1
ATOM 2489 N N . ALA A 1 321 ? -9.861 8.662 -14.863 1.00 78.81 321 ALA A N 1
ATOM 2490 C CA . ALA A 1 321 ? -9.519 10.086 -14.862 1.00 78.81 321 ALA A CA 1
ATOM 2491 C C . ALA A 1 321 ? -8.127 10.397 -15.457 1.00 78.81 321 ALA A C 1
ATOM 2493 O O . ALA A 1 321 ? -7.800 11.566 -15.667 1.00 78.81 321 ALA A O 1
ATOM 2494 N N . GLY A 1 322 ? -7.294 9.383 -15.725 1.00 75.50 322 GLY A N 1
ATOM 2495 C CA . GLY A 1 322 ? -6.003 9.532 -16.402 1.00 75.50 322 GLY A CA 1
ATOM 2496 C C . GLY A 1 322 ? -4.893 10.189 -15.571 1.00 75.50 322 GLY A C 1
ATOM 2497 O O . GLY A 1 322 ? -3.885 10.606 -16.140 1.00 75.50 322 GLY A O 1
ATOM 2498 N N . VAL A 1 323 ? -5.046 10.297 -14.244 1.00 75.62 323 VAL A N 1
ATOM 2499 C CA . VAL A 1 323 ? -4.056 10.926 -13.348 1.00 75.62 323 VAL A CA 1
ATOM 2500 C C . VAL A 1 323 ? -3.104 9.854 -12.785 1.00 75.62 323 VAL A C 1
ATOM 2502 O O . VAL A 1 323 ? -3.504 9.114 -11.887 1.00 75.62 323 VAL A O 1
ATOM 2505 N N . PRO A 1 324 ? -1.830 9.754 -13.230 1.00 67.06 324 PRO A N 1
ATOM 2506 C CA . PRO A 1 324 ? -1.017 8.545 -13.007 1.00 67.06 324 PRO A CA 1
ATOM 2507 C C . PRO A 1 324 ? -0.649 8.230 -11.549 1.00 67.06 324 PRO A C 1
ATOM 2509 O O . PRO A 1 324 ? -0.298 7.087 -11.246 1.00 67.06 324 PRO A O 1
ATOM 2512 N N . VAL A 1 325 ? -0.688 9.243 -10.676 1.00 80.62 325 VAL A N 1
ATOM 2513 C CA . VAL A 1 325 ? -0.286 9.178 -9.257 1.00 80.62 325 VAL A CA 1
ATOM 2514 C C . VAL A 1 325 ? -1.488 8.950 -8.328 1.00 80.62 325 VAL A C 1
ATOM 2516 O O . VAL A 1 325 ? -1.332 8.417 -7.232 1.00 80.62 325 VAL A O 1
ATOM 2519 N N . LEU A 1 326 ? -2.700 9.313 -8.765 1.00 71.62 326 LEU A N 1
ATOM 2520 C CA . LEU A 1 326 ? -3.896 9.303 -7.919 1.00 71.62 326 LEU A CA 1
ATOM 2521 C C . LEU A 1 326 ? -4.262 7.897 -7.387 1.00 71.62 326 LEU A C 1
ATOM 2523 O O . LEU A 1 326 ? -4.543 7.803 -6.194 1.00 71.62 326 LEU A O 1
ATOM 2527 N N . PRO A 1 327 ? -4.169 6.800 -8.173 1.00 70.50 327 PRO A N 1
ATOM 2528 C CA . PRO A 1 327 ? -4.332 5.437 -7.655 1.00 70.50 327 PRO A CA 1
ATOM 2529 C C . PRO A 1 327 ? -3.382 5.083 -6.501 1.00 70.50 327 PRO A C 1
ATOM 2531 O O . PRO A 1 327 ? -3.802 4.473 -5.525 1.00 70.50 327 PRO A O 1
ATOM 2534 N N . SER A 1 328 ? -2.112 5.497 -6.574 1.00 74.25 328 SER A N 1
ATOM 2535 C CA . SER A 1 328 ? -1.118 5.213 -5.529 1.00 74.25 328 SER A CA 1
ATOM 2536 C C . SER A 1 328 ? -1.403 5.989 -4.241 1.00 74.25 328 SER A C 1
ATOM 2538 O O . SER A 1 328 ? -1.256 5.437 -3.155 1.00 74.25 328 SER A O 1
ATOM 2540 N N . ILE A 1 329 ? -1.874 7.238 -4.352 1.00 76.00 329 ILE A N 1
ATOM 2541 C CA . ILE A 1 329 ? -2.332 8.027 -3.197 1.00 76.00 329 ILE A CA 1
ATOM 2542 C C . ILE A 1 329 ? -3.553 7.360 -2.552 1.00 76.00 329 ILE A C 1
ATOM 2544 O O . ILE A 1 329 ? -3.587 7.203 -1.335 1.00 76.00 329 ILE A O 1
ATOM 2548 N N . LEU A 1 330 ? -4.532 6.923 -3.351 1.00 70.62 330 LEU A N 1
ATOM 2549 C CA . LEU A 1 330 ? -5.720 6.233 -2.841 1.00 70.62 330 LEU A CA 1
ATOM 2550 C C . LEU A 1 330 ? -5.365 4.918 -2.136 1.00 70.62 330 LEU A C 1
ATOM 2552 O O . LEU A 1 330 ? -5.878 4.676 -1.049 1.00 70.62 330 LEU A O 1
ATOM 2556 N N . ASN A 1 331 ? -4.445 4.120 -2.687 1.00 70.75 331 ASN A N 1
ATOM 2557 C CA . ASN A 1 331 ? -3.979 2.887 -2.046 1.00 70.75 331 ASN A CA 1
ATOM 2558 C C . ASN A 1 331 ? -3.205 3.153 -0.745 1.00 70.75 331 ASN A C 1
ATOM 2560 O O . ASN A 1 331 ? -3.414 2.441 0.232 1.00 70.75 331 ASN A O 1
ATOM 2564 N N . ALA A 1 332 ? -2.372 4.197 -0.684 1.00 71.88 332 ALA A N 1
ATOM 2565 C CA . ALA A 1 332 ? -1.686 4.580 0.552 1.00 71.88 332 ALA A CA 1
ATOM 2566 C C . ALA A 1 332 ? -2.677 5.038 1.645 1.00 71.88 332 ALA A C 1
ATOM 2568 O O . ALA A 1 332 ? -2.538 4.664 2.811 1.00 71.88 332 ALA A O 1
ATOM 2569 N N . VAL A 1 333 ? -3.721 5.788 1.265 1.00 72.12 333 VAL A N 1
ATOM 2570 C CA . VAL A 1 333 ? -4.808 6.199 2.172 1.00 72.12 333 VAL A CA 1
ATOM 2571 C C . VAL A 1 333 ? -5.626 4.990 2.636 1.00 72.12 333 VAL A C 1
ATOM 2573 O O . VAL A 1 333 ? -5.907 4.884 3.827 1.00 72.12 333 VAL A O 1
ATOM 2576 N N . LEU A 1 334 ? -5.961 4.061 1.733 1.00 65.56 334 LEU A N 1
ATOM 2577 C CA . LEU A 1 334 ? -6.650 2.805 2.054 1.00 65.56 334 LEU A CA 1
ATOM 2578 C C . LEU A 1 334 ? -5.844 1.951 3.039 1.00 65.56 334 LEU A C 1
ATOM 2580 O O . LEU A 1 334 ? -6.387 1.558 4.067 1.00 65.56 334 LEU A O 1
ATOM 2584 N N . LEU A 1 335 ? -4.554 1.719 2.777 1.00 67.62 335 LEU A N 1
ATOM 2585 C CA . LEU A 1 335 ? -3.677 0.950 3.666 1.00 67.62 335 LEU A CA 1
ATOM 2586 C C . LEU A 1 335 ? -3.576 1.599 5.051 1.00 67.62 335 LEU A C 1
ATOM 2588 O O . LEU A 1 335 ? -3.691 0.915 6.064 1.00 67.62 335 LEU A O 1
ATOM 2592 N N . THR A 1 336 ? -3.434 2.927 5.102 1.00 68.12 336 THR A N 1
ATOM 2593 C CA . THR A 1 336 ? -3.423 3.672 6.370 1.00 68.12 336 THR A CA 1
ATOM 2594 C C . THR A 1 336 ? -4.736 3.494 7.131 1.00 68.12 336 THR A C 1
ATOM 2596 O O . THR A 1 336 ? -4.718 3.174 8.316 1.00 68.12 336 THR A O 1
ATOM 2599 N N . ALA A 1 337 ? -5.879 3.652 6.457 1.00 59.84 337 ALA A N 1
ATOM 2600 C CA . ALA A 1 337 ? -7.197 3.503 7.068 1.00 59.84 337 ALA A CA 1
ATOM 2601 C C . ALA A 1 337 ? -7.410 2.084 7.625 1.00 59.84 337 ALA A C 1
ATOM 2603 O O . ALA A 1 337 ? -7.800 1.923 8.783 1.00 59.84 337 ALA A O 1
ATOM 2604 N N . VAL A 1 338 ? -7.057 1.068 6.838 1.00 63.22 338 VAL A N 1
ATOM 2605 C CA . VAL A 1 338 ? -7.103 -0.348 7.214 1.00 63.22 338 VAL A CA 1
ATOM 2606 C C . VAL A 1 338 ? -6.232 -0.610 8.454 1.00 63.22 338 VAL A C 1
ATOM 2608 O O . VAL A 1 338 ? -6.747 -1.083 9.466 1.00 63.22 338 VAL A O 1
ATOM 2611 N N . LEU A 1 339 ? -4.964 -0.181 8.463 1.00 65.75 339 LEU A N 1
ATOM 2612 C CA . LEU A 1 339 ? -4.079 -0.305 9.633 1.00 65.75 339 LEU A CA 1
ATOM 2613 C C . LEU A 1 339 ? -4.604 0.431 10.883 1.00 65.75 339 LEU A C 1
ATOM 2615 O O . LEU A 1 339 ? -4.385 -0.036 12.003 1.00 65.75 339 LEU A O 1
ATOM 2619 N N . THR A 1 340 ? -5.322 1.553 10.733 1.00 58.19 340 THR A N 1
ATOM 2620 C CA . THR A 1 340 ? -5.956 2.211 11.893 1.00 58.19 340 THR A CA 1
ATOM 2621 C C . THR A 1 340 ? -7.129 1.415 12.469 1.00 58.19 340 THR A C 1
ATOM 2623 O O . THR A 1 340 ? -7.260 1.354 13.694 1.00 58.19 340 THR A O 1
ATOM 2626 N N . ALA A 1 341 ? -7.929 0.748 11.627 1.00 55.47 341 ALA A N 1
ATOM 2627 C CA . ALA A 1 341 ? -8.995 -0.149 12.081 1.00 55.47 341 ALA A CA 1
ATOM 2628 C C . ALA A 1 341 ? -8.411 -1.343 12.860 1.00 55.47 341 ALA A C 1
ATOM 2630 O O . ALA A 1 341 ? -8.774 -1.548 14.017 1.00 55.47 341 ALA A O 1
ATOM 2631 N N . ALA A 1 342 ? -7.384 -2.006 12.305 1.00 61.59 342 ALA A N 1
ATOM 2632 C CA . ALA A 1 342 ? -6.632 -3.101 12.939 1.00 61.59 342 ALA A CA 1
ATOM 2633 C C . ALA A 1 342 ? -6.332 -2.866 14.426 1.00 61.59 342 ALA A C 1
ATOM 2635 O O . ALA A 1 342 ? -6.584 -3.699 15.301 1.00 61.59 342 ALA A O 1
ATOM 2636 N N . ASN A 1 343 ? -5.757 -1.696 14.699 1.00 67.75 343 ASN A N 1
ATOM 2637 C CA . ASN A 1 343 ? -5.289 -1.314 16.016 1.00 67.75 343 ASN A CA 1
ATOM 2638 C C . ASN A 1 343 ? -6.463 -1.036 16.970 1.00 67.75 343 ASN A C 1
ATOM 2640 O O . ASN A 1 343 ? -6.410 -1.429 18.138 1.00 67.75 343 ASN A O 1
ATOM 2644 N N . SER A 1 344 ? -7.542 -0.425 16.465 1.00 59.44 344 SER A N 1
ATOM 2645 C CA . SER A 1 344 ? -8.788 -0.228 17.215 1.00 59.44 344 SER A CA 1
ATOM 2646 C C . SER A 1 344 ? -9.437 -1.562 17.603 1.00 59.44 344 SER A C 1
ATOM 2648 O O . SER A 1 344 ? -9.936 -1.711 18.723 1.00 59.44 344 SER A O 1
ATOM 2650 N N . ASP A 1 345 ? -9.348 -2.571 16.737 1.00 61.97 345 ASP A N 1
ATOM 2651 C CA . ASP A 1 345 ? -10.013 -3.864 16.916 1.00 61.97 345 ASP A CA 1
ATOM 2652 C C . ASP A 1 345 ? -9.256 -4.769 17.894 1.00 61.97 345 ASP A C 1
ATOM 2654 O O . ASP A 1 345 ? -9.854 -5.362 18.802 1.00 61.97 345 ASP A O 1
ATOM 2658 N N . VAL A 1 346 ? -7.922 -4.809 17.808 1.00 65.75 346 VAL A N 1
ATOM 2659 C CA . VAL A 1 346 ? -7.059 -5.473 18.804 1.00 65.75 346 VAL A CA 1
ATOM 2660 C C . VAL A 1 346 ? -7.193 -4.802 20.181 1.00 65.75 346 VAL A C 1
ATOM 2662 O O . VAL A 1 346 ? -7.292 -5.486 21.210 1.00 65.75 346 VAL A O 1
ATOM 2665 N N . TYR A 1 347 ? -7.269 -3.468 20.227 1.00 63.19 347 TYR A N 1
ATOM 2666 C CA . TYR A 1 347 ? -7.525 -2.730 21.465 1.00 63.19 347 TYR A CA 1
ATOM 2667 C C . TYR A 1 347 ? -8.906 -3.075 22.051 1.00 63.19 347 TYR A C 1
ATOM 2669 O O . TYR A 1 347 ? -9.007 -3.506 23.205 1.00 63.19 347 TYR A O 1
ATOM 2677 N N . SER A 1 348 ? -9.966 -2.961 21.251 1.00 58.38 348 SER A N 1
ATOM 2678 C CA . SER A 1 348 ? -11.353 -3.162 21.683 1.00 58.38 348 SER A CA 1
ATOM 2679 C C . SER A 1 348 ? -11.619 -4.602 22.126 1.00 58.38 348 SER A C 1
ATOM 2681 O O . SER A 1 348 ? -12.161 -4.831 23.212 1.00 58.38 348 SER A O 1
ATOM 2683 N N . SER A 1 349 ? -11.188 -5.590 21.336 1.00 59.56 349 SER A N 1
ATOM 2684 C CA . SER A 1 349 ? -11.359 -7.014 21.652 1.00 59.56 349 SER A CA 1
ATOM 2685 C C . SER A 1 349 ? -10.660 -7.395 22.963 1.00 59.56 349 SER A C 1
ATOM 2687 O O . SER A 1 349 ? -11.279 -8.013 23.834 1.00 59.56 349 SER A O 1
ATOM 2689 N N . SER A 1 350 ? -9.414 -6.951 23.174 1.00 65.94 350 SER A N 1
ATOM 2690 C CA . SER A 1 350 ? -8.665 -7.239 24.406 1.00 65.94 350 SER A CA 1
ATOM 2691 C C . SER A 1 350 ? -9.295 -6.602 25.657 1.00 65.94 350 SER A C 1
ATOM 2693 O O . SER A 1 350 ? -9.328 -7.228 26.723 1.00 65.94 350 SER A O 1
ATOM 2695 N N . ARG A 1 351 ? -9.869 -5.394 25.532 1.00 65.94 351 ARG A N 1
ATOM 2696 C CA . ARG A 1 351 ? -10.587 -4.698 26.616 1.00 65.94 351 ARG A CA 1
ATOM 2697 C C . ARG A 1 351 ? -11.938 -5.330 26.956 1.00 65.94 351 ARG A C 1
ATOM 2699 O O . ARG A 1 351 ? -12.334 -5.336 28.124 1.00 65.94 351 ARG A O 1
ATOM 2706 N N . ILE A 1 352 ? -12.627 -5.935 25.993 1.00 63.00 352 ILE A N 1
ATOM 2707 C CA . ILE A 1 352 ? -13.835 -6.712 26.296 1.00 63.00 352 ILE A CA 1
ATOM 2708 C C . ILE A 1 352 ? -13.456 -8.072 26.909 1.00 63.00 352 ILE A C 1
ATOM 2710 O O . ILE A 1 352 ? -14.099 -8.519 27.860 1.00 63.00 352 ILE A O 1
ATOM 2714 N N . LEU A 1 353 ? -12.372 -8.703 26.446 1.00 61.91 353 LEU A N 1
ATOM 2715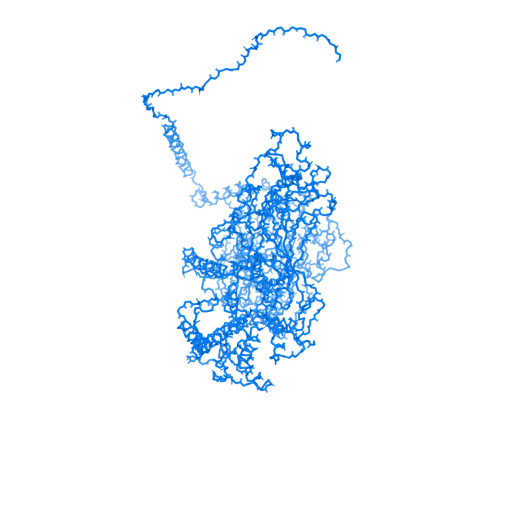 C CA . LEU A 1 353 ? -11.899 -9.992 26.955 1.00 61.91 353 LEU A CA 1
ATOM 2716 C C . LEU A 1 353 ? -11.455 -9.929 28.433 1.00 61.91 353 LEU A C 1
ATOM 2718 O O . LEU A 1 353 ? -11.804 -10.825 29.208 1.00 61.91 353 LEU A O 1
ATOM 2722 N N . ILE A 1 354 ? -10.775 -8.855 28.863 1.00 62.56 354 ILE A N 1
ATOM 2723 C CA . ILE A 1 354 ? -10.483 -8.622 30.294 1.00 62.56 354 ILE A CA 1
ATOM 2724 C C . ILE A 1 354 ? -11.778 -8.399 31.104 1.00 62.56 354 ILE A C 1
ATOM 2726 O O . ILE A 1 354 ? -11.954 -9.026 32.146 1.00 62.56 354 ILE A O 1
ATOM 2730 N N . SER A 1 355 ? -12.745 -7.622 30.596 1.00 57.56 355 SER A N 1
ATOM 2731 C CA . SER A 1 355 ? -14.034 -7.379 31.273 1.00 57.56 355 SER A CA 1
ATOM 2732 C C . SER A 1 355 ? -14.870 -8.661 31.451 1.00 57.56 355 SER A C 1
ATOM 2734 O O . SER A 1 355 ? -15.508 -8.875 32.491 1.00 57.56 355 SER A O 1
ATOM 2736 N N . LEU A 1 356 ? -14.817 -9.571 30.473 1.00 61.28 356 LEU A N 1
ATOM 2737 C CA . LEU A 1 356 ? -15.403 -10.908 30.577 1.00 61.28 356 LEU A CA 1
ATOM 2738 C C . LEU A 1 356 ? -14.687 -11.769 31.620 1.00 61.28 356 LEU A C 1
ATOM 2740 O O . LEU A 1 356 ? -15.356 -12.444 32.404 1.00 61.28 356 LEU A O 1
ATOM 2744 N N . ALA A 1 357 ? -13.353 -11.725 31.679 1.00 66.56 357 ALA A N 1
ATOM 2745 C CA . ALA A 1 357 ? -12.597 -12.409 32.724 1.00 66.56 357 ALA A CA 1
ATOM 2746 C C . ALA A 1 357 ? -12.961 -11.860 34.112 1.00 66.56 357 ALA A C 1
ATOM 2748 O O . ALA A 1 357 ? -13.165 -12.634 35.051 1.00 66.56 357 ALA A O 1
ATOM 2749 N N . ASP A 1 358 ? -13.119 -10.540 34.243 1.00 64.62 358 ASP A N 1
ATOM 2750 C CA . ASP A 1 358 ? -13.527 -9.894 35.489 1.00 64.62 358 ASP A CA 1
ATOM 2751 C C . ASP A 1 358 ? -14.920 -10.275 35.960 1.00 64.62 358 ASP A C 1
ATOM 2753 O O . ASP A 1 358 ? -15.107 -10.575 37.143 1.00 64.62 358 ASP A O 1
ATOM 2757 N N . SER A 1 359 ? -15.843 -10.418 35.017 1.00 58.75 359 SER A N 1
ATOM 2758 C CA . SER A 1 359 ? -17.197 -10.912 35.260 1.00 58.75 359 SER A CA 1
ATOM 2759 C C . SER A 1 359 ? -17.271 -12.428 35.524 1.00 58.75 359 SER A C 1
ATOM 2761 O O . SER A 1 359 ? -18.355 -12.946 35.775 1.00 58.75 359 SER A O 1
ATOM 2763 N N . GLY A 1 360 ? -16.146 -13.157 35.482 1.00 64.31 360 GLY A N 1
ATOM 2764 C CA . GLY A 1 360 ? -16.095 -14.611 35.693 1.00 64.31 360 GLY A CA 1
ATOM 2765 C C . GLY A 1 360 ? -16.522 -15.448 34.481 1.00 64.31 360 GLY A C 1
ATOM 2766 O O . GLY A 1 360 ? -16.835 -16.626 34.636 1.00 64.31 360 GLY A O 1
ATOM 2767 N N . HIS A 1 361 ? -16.532 -14.846 33.290 1.00 63.38 361 HIS A N 1
ATOM 2768 C CA . HIS A 1 361 ? -16.973 -15.428 32.017 1.00 63.38 361 HIS A CA 1
ATOM 2769 C C . HIS A 1 361 ? -15.829 -15.720 31.028 1.00 63.38 361 HIS A C 1
ATOM 2771 O O . HIS A 1 361 ? -16.072 -16.201 29.923 1.00 63.38 361 HIS A O 1
ATOM 2777 N N . ALA A 1 362 ? -14.579 -15.472 31.428 1.00 65.75 362 ALA A N 1
ATOM 2778 C CA . ALA A 1 362 ? -13.374 -15.895 30.715 1.00 65.75 362 ALA A CA 1
ATOM 2779 C C . ALA A 1 362 ? -12.265 -16.314 31.714 1.00 65.75 362 ALA A C 1
ATOM 2781 O O . ALA A 1 362 ? -12.363 -15.996 32.905 1.00 65.75 362 ALA A O 1
ATOM 2782 N N . PRO A 1 363 ? -11.221 -17.048 31.279 1.00 76.19 363 PRO A N 1
ATOM 2783 C CA . PRO A 1 363 ? -10.133 -17.500 32.149 1.00 76.19 363 PRO A CA 1
ATOM 2784 C C . PRO A 1 363 ? -9.432 -16.380 32.935 1.00 76.19 363 PRO A C 1
ATOM 2786 O O . PRO A 1 363 ? -9.030 -15.359 32.382 1.00 76.19 363 PRO A O 1
ATOM 2789 N N . ALA A 1 364 ? -9.195 -16.609 34.230 1.00 80.00 364 ALA A N 1
ATOM 2790 C CA . ALA A 1 364 ? -8.686 -15.585 35.149 1.00 80.00 364 ALA A CA 1
ATOM 2791 C C . ALA A 1 364 ? -7.286 -15.031 34.807 1.00 80.00 364 ALA A C 1
ATOM 2793 O O . ALA A 1 364 ? -6.952 -13.936 35.253 1.00 80.00 364 ALA A O 1
ATOM 2794 N N . PHE A 1 365 ? -6.471 -15.734 34.009 1.00 84.75 365 PHE A N 1
ATOM 2795 C CA . PHE A 1 365 ? -5.150 -15.234 33.598 1.00 84.75 365 PHE A CA 1
ATOM 2796 C C . PHE A 1 365 ? -5.236 -14.005 32.674 1.00 84.75 365 PHE A C 1
ATOM 2798 O O . PHE A 1 365 ? -4.303 -13.203 32.640 1.00 84.75 365 PHE A O 1
ATOM 2805 N N . LEU A 1 366 ? -6.358 -13.825 31.967 1.00 77.81 366 LEU A N 1
ATOM 2806 C CA . LEU A 1 366 ? -6.600 -12.703 31.051 1.00 77.81 366 LEU A CA 1
ATOM 2807 C C . LEU A 1 366 ? -6.759 -11.362 31.784 1.00 77.81 366 LEU A C 1
ATOM 2809 O O . LEU A 1 366 ? -6.564 -10.314 31.180 1.00 77.81 366 LEU A O 1
ATOM 2813 N N . LYS A 1 367 ? -7.032 -11.395 33.098 1.00 78.62 367 LYS A N 1
ATOM 2814 C CA . LYS A 1 367 ? -7.102 -10.216 33.979 1.00 78.62 367 LYS A CA 1
ATOM 2815 C C . LYS A 1 367 ? -5.768 -9.490 34.162 1.00 78.62 367 LYS A C 1
ATOM 2817 O O . LYS A 1 367 ? -5.737 -8.377 34.674 1.00 78.62 367 LYS A O 1
ATOM 2822 N N . LYS A 1 368 ? -4.645 -10.149 33.857 1.00 81.38 368 LYS A N 1
ATOM 2823 C CA . LYS A 1 368 ? -3.324 -9.655 34.246 1.00 81.38 368 LYS A CA 1
ATOM 2824 C C . LYS A 1 368 ? -2.881 -8.492 33.355 1.00 81.38 368 LYS A C 1
ATOM 2826 O O . LYS A 1 368 ? -2.645 -8.668 32.159 1.00 81.38 368 LYS A O 1
ATOM 2831 N N . THR A 1 369 ? -2.716 -7.328 33.970 1.00 82.88 369 THR A N 1
ATOM 2832 C CA . THR A 1 369 ? -2.200 -6.107 33.347 1.00 82.88 369 THR A CA 1
ATOM 2833 C C . THR A 1 369 ? -0.694 -5.931 33.575 1.00 82.88 369 THR A C 1
ATOM 2835 O O . THR A 1 369 ? -0.088 -6.572 34.438 1.00 82.88 369 THR A O 1
ATOM 2838 N N . ASN A 1 370 ? -0.065 -5.087 32.754 1.00 82.31 370 ASN A N 1
ATOM 2839 C CA . ASN A 1 370 ? 1.290 -4.579 32.980 1.00 82.31 370 ASN A CA 1
ATOM 2840 C C . ASN A 1 370 ? 1.257 -3.314 33.875 1.00 82.31 370 ASN A C 1
ATOM 2842 O O . ASN A 1 370 ? 0.192 -2.854 34.284 1.00 82.31 370 ASN A O 1
ATOM 2846 N N . ARG A 1 371 ? 2.426 -2.706 34.131 1.00 70.44 371 ARG A N 1
ATOM 2847 C CA . ARG A 1 371 ? 2.559 -1.455 34.915 1.00 70.44 371 ARG A CA 1
ATOM 2848 C C . ARG A 1 371 ? 1.861 -0.218 34.317 1.00 70.44 371 ARG A C 1
ATOM 2850 O O . ARG A 1 371 ? 1.843 0.816 34.964 1.00 70.44 371 ARG A O 1
ATOM 2857 N N . PHE A 1 372 ? 1.347 -0.321 33.091 1.00 68.62 372 PHE A N 1
ATOM 2858 C CA . PHE A 1 372 ? 0.672 0.738 32.336 1.00 68.62 372 PHE A CA 1
ATOM 2859 C C . PHE A 1 372 ? -0.820 0.410 32.103 1.00 68.62 372 PHE A C 1
ATOM 2861 O O . PHE A 1 372 ? -1.434 0.919 31.172 1.00 68.62 372 PHE A O 1
ATOM 2868 N N . GLY A 1 373 ? -1.402 -0.523 32.870 1.00 68.19 373 GLY A N 1
ATOM 2869 C CA . GLY A 1 373 ? -2.819 -0.893 32.747 1.00 68.19 373 GLY A CA 1
ATOM 2870 C C . GLY A 1 373 ? -3.194 -1.677 31.476 1.00 68.19 373 GLY A C 1
ATOM 2871 O O . GLY A 1 373 ? -4.380 -1.933 31.242 1.00 68.19 373 GLY A O 1
ATOM 2872 N N . THR A 1 374 ? -2.226 -2.091 30.649 1.00 77.88 374 THR A N 1
ATOM 2873 C CA . THR A 1 374 ? -2.467 -2.862 29.416 1.00 77.88 374 THR A CA 1
ATOM 2874 C C . THR A 1 374 ? -2.660 -4.353 29.735 1.00 77.88 374 THR A C 1
ATOM 2876 O O . THR A 1 374 ? -1.769 -4.948 30.354 1.00 77.88 374 THR A O 1
ATOM 2879 N N . PRO A 1 375 ? -3.760 -5.007 29.308 1.00 79.25 375 PRO A N 1
ATOM 2880 C CA . PRO A 1 375 ? -4.032 -6.418 29.584 1.00 79.25 375 PRO A CA 1
ATOM 2881 C C . PRO A 1 375 ? -3.275 -7.309 28.596 1.00 79.25 375 PRO A C 1
ATOM 2883 O O . PRO A 1 375 ? -3.854 -7.912 27.697 1.00 79.25 375 PRO A O 1
ATOM 2886 N N . TYR A 1 376 ? -1.951 -7.366 28.736 1.00 86.00 376 TYR A N 1
ATOM 2887 C CA . TYR A 1 376 ? -1.054 -7.956 27.739 1.00 86.00 376 TYR A CA 1
ATOM 2888 C C . TYR A 1 376 ? -1.359 -9.434 27.416 1.00 86.00 376 TYR A C 1
ATOM 2890 O O . TYR A 1 376 ? -1.165 -9.860 26.283 1.00 86.00 376 TYR A O 1
ATOM 2898 N N . ASN A 1 377 ? -1.906 -10.200 28.370 1.00 83.19 377 ASN A N 1
ATOM 2899 C CA . ASN A 1 377 ? -2.388 -11.564 28.120 1.00 83.19 377 ASN A CA 1
ATOM 2900 C C . ASN A 1 377 ? -3.623 -11.597 27.200 1.00 83.19 377 ASN A C 1
ATOM 2902 O O . ASN A 1 377 ? -3.740 -12.498 26.376 1.00 83.19 377 ASN A O 1
ATOM 2906 N N . ALA A 1 378 ? -4.546 -10.640 27.338 1.00 73.00 378 ALA A N 1
ATOM 2907 C CA . ALA A 1 378 ? -5.718 -10.530 26.472 1.00 73.00 378 ALA A CA 1
ATOM 2908 C C . ALA A 1 378 ? -5.331 -10.006 25.081 1.00 73.00 378 ALA A C 1
ATOM 2910 O O . ALA A 1 378 ? -5.768 -10.572 24.087 1.00 73.00 378 ALA A O 1
ATOM 2911 N N . VAL A 1 379 ? -4.447 -9.000 25.012 1.00 79.50 379 VAL A N 1
ATOM 2912 C CA . VAL A 1 379 ? -3.871 -8.501 23.749 1.00 79.50 379 VAL A CA 1
ATOM 2913 C C . VAL A 1 379 ? -3.163 -9.629 22.998 1.00 79.50 379 VAL A C 1
ATOM 2915 O O . VAL A 1 379 ? -3.442 -9.842 21.826 1.00 79.50 379 VAL A O 1
ATOM 2918 N N . GLY A 1 380 ? -2.306 -10.398 23.680 1.00 81.12 380 GLY A N 1
ATOM 2919 C CA . GLY A 1 380 ? -1.592 -11.523 23.076 1.00 81.12 380 GLY A CA 1
ATOM 2920 C C . GLY A 1 380 ? -2.516 -12.630 22.564 1.00 81.12 380 GLY A C 1
ATOM 2921 O O . GLY A 1 380 ? -2.236 -13.202 21.519 1.00 81.12 380 GLY A O 1
ATOM 2922 N N . VAL A 1 381 ? -3.635 -12.907 23.246 1.00 78.12 381 VAL A N 1
ATOM 2923 C CA . VAL A 1 381 ? -4.640 -13.867 22.755 1.00 78.12 381 VAL A CA 1
ATOM 2924 C C . VAL A 1 381 ? -5.367 -13.339 21.519 1.00 78.12 381 VAL A C 1
ATOM 2926 O O . VAL A 1 381 ? -5.515 -14.101 20.572 1.00 78.12 381 VAL A O 1
ATOM 2929 N N . CYS A 1 382 ? -5.774 -12.066 21.481 1.00 71.06 382 CYS A N 1
ATOM 2930 C CA . CYS A 1 382 ? -6.406 -11.488 20.289 1.00 71.06 382 CYS A CA 1
ATOM 2931 C C . CYS A 1 382 ? -5.433 -11.443 19.097 1.00 71.06 382 CYS A C 1
ATOM 2933 O O . CYS A 1 382 ? -5.761 -11.919 18.016 1.00 71.06 382 CYS A O 1
ATOM 2935 N N . ALA A 1 383 ? -4.208 -10.951 19.307 1.00 75.25 383 ALA A N 1
ATOM 2936 C CA . ALA A 1 383 ? -3.190 -10.848 18.263 1.00 75.25 383 ALA A CA 1
ATOM 2937 C C . ALA A 1 383 ? -2.713 -12.218 17.745 1.00 75.25 383 ALA A C 1
ATOM 2939 O O . ALA A 1 383 ? -2.438 -12.358 16.559 1.00 75.25 383 ALA A O 1
ATOM 2940 N N . ALA A 1 384 ? -2.658 -13.250 18.599 1.00 76.56 384 ALA A N 1
ATOM 2941 C CA . ALA A 1 384 ? -2.264 -14.597 18.177 1.00 76.56 384 ALA A CA 1
ATOM 2942 C C . ALA A 1 384 ? -3.248 -15.231 17.185 1.00 76.56 384 ALA A C 1
ATOM 2944 O O . ALA A 1 384 ? -2.838 -16.048 16.363 1.00 76.56 384 ALA A O 1
ATOM 2945 N N . VAL A 1 385 ? -4.530 -14.853 17.235 1.00 69.44 385 VAL A N 1
ATOM 2946 C CA . VAL A 1 385 ? -5.511 -15.278 16.228 1.00 69.44 385 VAL A CA 1
ATOM 2947 C C . VAL A 1 385 ? -5.219 -14.616 14.877 1.00 69.44 385 VAL A C 1
ATOM 2949 O O . VAL A 1 385 ? -5.403 -15.249 13.841 1.00 69.44 385 VAL A O 1
ATOM 2952 N N . GLY A 1 386 ? -4.642 -13.411 14.876 1.00 65.81 386 GLY A N 1
ATOM 2953 C CA . GLY A 1 386 ? -4.147 -12.757 13.667 1.00 65.81 386 GLY A CA 1
ATOM 2954 C C . GLY A 1 386 ? -3.002 -13.469 12.962 1.00 65.81 386 GLY A C 1
ATOM 2955 O O . GLY A 1 386 ? -2.859 -13.300 11.762 1.00 65.81 386 GLY A O 1
ATOM 2956 N N . PHE A 1 387 ? -2.271 -14.374 13.617 1.00 72.19 387 PHE A N 1
ATOM 2957 C CA . PHE A 1 387 ? -1.325 -15.237 12.901 1.00 72.19 387 PHE A CA 1
ATOM 2958 C C . PHE A 1 387 ? -2.003 -16.268 11.984 1.00 72.19 387 PHE A C 1
ATOM 2960 O O . PHE A 1 387 ? -1.325 -16.857 11.146 1.00 72.19 387 PHE A O 1
ATOM 2967 N N . LEU A 1 388 ? -3.325 -16.471 12.077 1.00 67.69 388 LEU A N 1
ATOM 2968 C CA . LEU A 1 388 ? -4.059 -17.228 11.058 1.00 67.69 388 LEU A CA 1
ATOM 2969 C C . LEU A 1 388 ? -4.075 -16.500 9.709 1.00 67.69 388 LEU A C 1
ATOM 2971 O O . LEU A 1 388 ? -4.194 -17.165 8.687 1.00 67.69 388 LEU A O 1
ATOM 2975 N N . SER A 1 389 ? -3.883 -15.176 9.674 1.00 65.62 389 SER A N 1
ATOM 2976 C CA . SER A 1 389 ? -3.814 -14.412 8.424 1.00 65.62 389 SER A CA 1
ATOM 2977 C C . SER A 1 389 ? -2.625 -14.830 7.546 1.00 65.62 389 SER A C 1
ATOM 2979 O O . SER A 1 389 ? -2.698 -14.699 6.329 1.00 65.62 389 SER A O 1
ATOM 2981 N N . PHE A 1 390 ? -1.573 -15.433 8.122 1.00 66.12 390 PHE A N 1
ATOM 2982 C CA . PHE A 1 390 ? -0.480 -16.055 7.361 1.00 66.12 390 PHE A CA 1
ATOM 2983 C C . PHE A 1 390 ? -0.927 -17.245 6.498 1.00 66.12 390 PHE A C 1
ATOM 2985 O O . PHE A 1 390 ? -0.189 -17.649 5.606 1.00 66.12 390 PHE A O 1
ATOM 2992 N N . LEU A 1 391 ? -2.128 -17.799 6.703 1.00 64.56 391 LEU A N 1
ATOM 2993 C CA . LEU A 1 391 ? -2.697 -18.788 5.783 1.00 64.56 391 LEU A CA 1
ATOM 2994 C C . LEU A 1 391 ? -3.002 -18.181 4.398 1.00 64.56 391 LEU A C 1
ATOM 2996 O O . LEU A 1 391 ? -3.013 -18.925 3.419 1.00 64.56 391 LEU A O 1
ATOM 3000 N N . ASN A 1 392 ? -3.145 -16.853 4.284 1.00 60.28 392 ASN A N 1
ATOM 3001 C CA . ASN A 1 392 ? -3.220 -16.169 2.986 1.00 60.28 392 ASN A CA 1
ATOM 3002 C C . ASN A 1 392 ? -1.884 -16.207 2.213 1.00 60.28 392 ASN A C 1
ATOM 3004 O O . ASN A 1 392 ? -1.883 -15.959 1.018 1.00 60.28 392 ASN A O 1
ATOM 3008 N N . LEU A 1 393 ? -0.755 -16.562 2.849 1.00 60.75 393 LEU A N 1
ATOM 3009 C CA . LEU A 1 393 ? 0.526 -16.794 2.156 1.00 60.75 393 LEU A CA 1
ATOM 3010 C C . LEU A 1 393 ? 0.607 -18.180 1.486 1.00 60.75 393 LEU A C 1
ATOM 3012 O O . LEU A 1 393 ? 1.643 -18.540 0.928 1.00 60.75 393 LEU A O 1
ATOM 3016 N N . SER A 1 394 ? -0.449 -18.994 1.583 1.00 56.59 394 SER A N 1
ATOM 3017 C CA . SER A 1 394 ? -0.532 -20.278 0.883 1.00 56.59 394 SER A CA 1
ATOM 3018 C C . SER A 1 394 ? -0.933 -20.098 -0.586 1.00 56.59 394 SER A C 1
ATOM 3020 O O . SER A 1 394 ? -1.464 -19.063 -0.975 1.00 56.59 394 SER A O 1
ATOM 3022 N N . ASN A 1 395 ? -0.734 -21.142 -1.396 1.00 46.59 395 ASN A N 1
ATOM 3023 C CA . ASN A 1 395 ? -1.071 -21.145 -2.829 1.00 46.59 395 ASN A CA 1
ATOM 3024 C C . ASN A 1 395 ? -2.563 -20.881 -3.133 1.00 46.59 395 ASN A C 1
ATOM 3026 O O . ASN A 1 395 ? -2.902 -20.630 -4.284 1.00 46.59 395 ASN A O 1
ATOM 3030 N N . ASP A 1 396 ? -3.437 -20.946 -2.123 1.00 58.12 396 ASP A N 1
ATOM 3031 C CA . ASP A 1 396 ? -4.880 -20.702 -2.210 1.00 58.12 396 ASP A CA 1
ATOM 3032 C C . ASP A 1 396 ? -5.292 -19.438 -1.413 1.00 58.12 396 ASP A C 1
ATOM 3034 O O . ASP A 1 396 ? -6.365 -19.400 -0.803 1.00 58.12 396 ASP A O 1
ATOM 3038 N N . GLY A 1 397 ? -4.441 -18.402 -1.381 1.00 56.50 397 GLY A N 1
ATOM 3039 C CA . GLY A 1 397 ? -4.622 -17.172 -0.592 1.00 56.50 397 GLY A CA 1
ATOM 3040 C C . GLY A 1 397 ? -6.022 -16.554 -0.689 1.00 56.50 397 GLY A C 1
ATOM 3041 O O . GLY A 1 397 ? -6.690 -16.375 0.329 1.00 56.50 397 GLY A O 1
ATOM 3042 N N . THR A 1 398 ? -6.541 -16.369 -1.903 1.00 58.03 398 THR A N 1
ATOM 3043 C CA . THR A 1 398 ? -7.895 -15.870 -2.198 1.00 58.03 398 THR A CA 1
ATOM 3044 C C . THR A 1 398 ? -8.989 -16.751 -1.591 1.00 58.03 398 THR A C 1
ATOM 3046 O O . THR A 1 398 ? -10.017 -16.243 -1.138 1.00 58.03 398 THR A O 1
ATOM 3049 N N . VAL A 1 399 ? -8.802 -18.073 -1.549 1.00 64.56 399 VAL A N 1
ATOM 3050 C CA . VAL A 1 399 ? -9.773 -18.998 -0.943 1.00 64.56 399 VAL A CA 1
ATOM 3051 C C . VAL A 1 399 ? -9.800 -18.792 0.571 1.00 64.56 399 VAL A C 1
ATOM 3053 O O . VAL A 1 399 ? -10.874 -18.645 1.153 1.00 64.56 399 VAL A O 1
ATOM 3056 N N . VAL A 1 400 ? -8.626 -18.687 1.197 1.00 65.50 400 VAL A N 1
ATOM 3057 C CA . VAL A 1 400 ? -8.482 -18.414 2.635 1.00 65.50 400 VAL A CA 1
ATOM 3058 C C . VAL A 1 400 ? -8.994 -17.010 2.998 1.00 65.50 400 VAL A C 1
ATOM 3060 O O . VAL A 1 400 ? -9.702 -16.851 3.994 1.00 65.50 400 VAL A O 1
ATOM 3063 N N . PHE A 1 401 ? -8.749 -16.005 2.158 1.00 61.91 401 PHE A N 1
ATOM 3064 C CA . PHE A 1 401 ? -9.305 -14.660 2.302 1.00 61.91 401 PHE A CA 1
ATOM 3065 C C . PHE A 1 401 ? -10.839 -14.685 2.275 1.00 61.91 401 PHE A C 1
ATOM 3067 O O . PHE A 1 401 ? -11.483 -14.142 3.174 1.00 61.91 401 PHE A O 1
ATOM 3074 N N . ASN A 1 402 ? -11.440 -15.399 1.316 1.00 64.31 402 ASN A N 1
ATOM 3075 C CA . ASN A 1 402 ? -12.890 -15.600 1.261 1.00 64.31 402 ASN A CA 1
ATOM 3076 C C . ASN A 1 402 ? -13.424 -16.378 2.479 1.00 64.31 402 ASN A C 1
ATOM 3078 O O . ASN A 1 402 ? -14.545 -16.113 2.925 1.00 64.31 402 ASN A O 1
ATOM 3082 N N . TRP A 1 403 ? -12.642 -17.297 3.061 1.00 70.44 403 TRP A N 1
ATOM 3083 C CA . TRP A 1 403 ? -12.987 -17.940 4.334 1.00 70.44 403 TRP A CA 1
ATOM 3084 C C . TRP A 1 403 ? -13.028 -16.921 5.475 1.00 70.44 403 TRP A C 1
ATOM 3086 O O . TRP A 1 403 ? -14.014 -16.894 6.209 1.00 70.44 403 TRP A O 1
ATOM 3096 N N . PHE A 1 404 ? -12.021 -16.052 5.612 1.00 68.62 404 PHE A N 1
ATOM 3097 C CA . PHE A 1 404 ? -12.006 -15.012 6.647 1.00 68.62 404 PHE A CA 1
ATOM 3098 C C . PHE A 1 404 ? -13.122 -13.976 6.456 1.00 68.62 404 PHE A C 1
ATOM 3100 O O . PHE A 1 404 ? -13.865 -13.719 7.402 1.00 68.62 404 PHE A O 1
ATOM 3107 N N . LEU A 1 405 ? -13.331 -13.477 5.234 1.00 64.81 405 LEU A N 1
ATOM 3108 C CA . LEU A 1 405 ? -14.432 -12.571 4.885 1.00 64.81 405 LEU A CA 1
ATOM 3109 C C . LEU A 1 405 ? -15.802 -13.176 5.249 1.00 64.81 405 LEU A C 1
ATOM 3111 O O . LEU A 1 405 ? -16.649 -12.511 5.855 1.00 64.81 405 LEU A O 1
ATOM 3115 N N . SER A 1 406 ? -16.010 -14.459 4.933 1.00 65.94 406 SER A N 1
ATOM 3116 C CA . SER A 1 406 ? -17.225 -15.202 5.298 1.00 65.94 406 SER A CA 1
ATOM 3117 C C . SER A 1 406 ? -17.352 -15.385 6.814 1.00 65.94 406 SER A C 1
ATOM 3119 O O . SER A 1 406 ? -18.447 -15.242 7.368 1.00 65.94 406 SER A O 1
ATOM 3121 N N . ILE A 1 407 ? -16.239 -15.671 7.500 1.00 69.00 407 ILE A N 1
ATOM 3122 C CA . ILE A 1 407 ? -16.194 -15.862 8.952 1.00 69.00 407 ILE A CA 1
ATOM 3123 C C . ILE A 1 407 ? -16.621 -14.584 9.677 1.00 69.00 407 ILE A C 1
ATOM 3125 O O . ILE A 1 407 ? -17.552 -14.651 10.489 1.00 69.00 407 ILE A O 1
ATOM 3129 N N . THR A 1 408 ? -15.997 -13.452 9.337 1.00 68.56 408 THR A N 1
ATOM 3130 C CA . THR A 1 408 ? -16.283 -12.103 9.847 1.00 68.56 408 THR A CA 1
ATOM 3131 C C . THR A 1 408 ? -17.729 -11.703 9.580 1.00 68.56 408 THR A C 1
ATOM 3133 O O . THR A 1 408 ? -18.477 -11.435 10.523 1.00 68.56 408 THR A O 1
ATOM 3136 N N . SER A 1 409 ? -18.177 -11.774 8.322 1.00 65.12 409 SER A N 1
ATOM 3137 C CA . SER A 1 409 ? -19.535 -11.367 7.930 1.00 65.12 409 SER A CA 1
ATOM 3138 C C . SER A 1 409 ? -20.608 -12.102 8.744 1.00 65.12 409 SER A C 1
ATOM 3140 O O . SER A 1 409 ? -21.525 -11.497 9.306 1.00 65.12 409 SER A O 1
ATOM 3142 N N . VAL A 1 410 ? -20.481 -13.429 8.871 1.00 70.50 410 VAL A N 1
ATOM 3143 C CA . VAL A 1 410 ? -21.434 -14.249 9.636 1.00 70.50 410 VAL A CA 1
ATOM 3144 C C . VAL A 1 410 ? -21.309 -14.002 11.147 1.00 70.50 410 VAL A C 1
ATOM 3146 O O . VAL A 1 410 ? -22.331 -13.965 11.837 1.00 70.50 410 VAL A O 1
ATOM 3149 N N . ALA A 1 411 ? -20.100 -13.786 11.679 1.00 69.69 411 ALA A N 1
ATOM 3150 C CA . ALA A 1 411 ? -19.890 -13.438 13.088 1.00 69.69 411 ALA A CA 1
ATOM 3151 C C . ALA A 1 411 ? -20.544 -12.092 13.457 1.00 69.69 411 ALA A C 1
ATOM 3153 O O . ALA A 1 411 ? -21.221 -12.002 14.489 1.00 69.69 411 ALA A O 1
ATOM 3154 N N . GLY A 1 412 ? -20.435 -11.089 12.579 1.00 66.88 412 GLY A N 1
ATOM 3155 C CA . GLY A 1 412 ? -21.122 -9.803 12.685 1.00 66.88 412 GLY A CA 1
ATOM 3156 C C . GLY A 1 412 ? -22.640 -9.973 12.788 1.00 66.88 412 GLY A C 1
ATOM 3157 O O . GLY A 1 412 ? -23.245 -9.562 13.783 1.00 66.88 412 GLY A O 1
ATOM 3158 N N . PHE A 1 413 ? -23.274 -10.675 11.841 1.00 73.38 413 PHE A N 1
ATOM 3159 C CA . PHE A 1 413 ? -24.724 -10.913 11.904 1.00 73.38 413 PHE A CA 1
ATOM 3160 C C . PHE A 1 413 ? -25.161 -11.701 13.152 1.00 73.38 413 PHE A C 1
ATOM 3162 O O . PHE A 1 413 ? -26.224 -11.413 13.713 1.00 73.38 413 PHE A O 1
ATOM 3169 N N . ILE A 1 414 ? -24.352 -12.651 13.641 1.00 71.50 414 ILE A N 1
ATOM 3170 C CA . ILE A 1 414 ? -24.621 -13.359 14.906 1.00 71.50 414 ILE A CA 1
ATOM 3171 C C . ILE A 1 414 ? -24.631 -12.368 16.083 1.00 71.50 414 ILE A C 1
ATOM 3173 O O . ILE A 1 414 ? -25.559 -12.396 16.901 1.00 71.50 414 ILE A O 1
ATOM 3177 N N . ALA A 1 415 ? -23.669 -11.441 16.144 1.00 69.50 415 ALA A N 1
ATOM 3178 C CA . ALA A 1 415 ? -23.634 -10.390 17.162 1.00 69.50 415 ALA A CA 1
ATOM 3179 C C . ALA A 1 415 ? -24.879 -9.493 17.112 1.00 69.50 415 ALA A C 1
ATOM 3181 O O . ALA A 1 415 ? -25.515 -9.250 18.142 1.00 69.50 415 ALA A O 1
ATOM 3182 N N . TRP A 1 416 ? -25.282 -9.054 15.919 1.00 65.31 416 TRP A N 1
ATOM 3183 C CA . TRP A 1 416 ? -26.444 -8.183 15.720 1.00 65.31 416 TRP A CA 1
ATOM 3184 C C . TRP A 1 416 ? -27.767 -8.882 16.075 1.00 65.31 416 TRP A C 1
ATOM 3186 O O . TRP A 1 416 ? -28.648 -8.272 16.696 1.00 65.31 416 TRP A O 1
ATOM 3196 N N . ALA A 1 417 ? -27.893 -10.179 15.775 1.00 75.12 417 ALA A N 1
ATOM 3197 C CA . ALA A 1 417 ? -29.018 -11.006 16.207 1.00 75.12 417 ALA A CA 1
ATOM 3198 C C . ALA A 1 417 ? -29.087 -11.113 17.744 1.00 75.12 417 ALA A C 1
ATOM 3200 O O . ALA A 1 417 ? -30.153 -10.916 18.336 1.00 75.12 417 ALA A O 1
ATOM 3201 N N . ILE A 1 418 ? -27.955 -11.355 18.414 1.00 70.75 418 ILE A N 1
ATOM 3202 C CA . ILE A 1 418 ? -27.879 -11.450 19.882 1.00 70.75 418 ILE A CA 1
ATOM 3203 C C . ILE A 1 418 ? -28.198 -10.104 20.545 1.00 70.75 418 ILE A C 1
ATOM 3205 O O . ILE A 1 418 ? -28.987 -10.071 21.490 1.00 70.75 418 ILE A O 1
ATOM 3209 N N . ILE A 1 419 ? -27.663 -8.990 20.037 1.00 66.94 419 ILE A N 1
ATOM 3210 C CA . ILE A 1 419 ? -27.973 -7.635 20.527 1.00 66.94 419 ILE A CA 1
ATOM 3211 C C . ILE A 1 419 ? -29.473 -7.347 20.382 1.00 66.94 419 ILE A C 1
ATOM 3213 O O . ILE A 1 419 ? -30.116 -6.911 21.340 1.00 66.94 419 ILE A O 1
ATOM 3217 N N . SER A 1 420 ? -30.058 -7.662 19.223 1.00 73.88 420 SER A N 1
ATOM 3218 C CA . SER A 1 420 ? -31.493 -7.492 18.969 1.00 73.88 420 SER A CA 1
ATOM 3219 C C . SER A 1 420 ? -32.350 -8.329 19.928 1.00 73.88 420 SER A C 1
ATOM 3221 O O . SER A 1 420 ? -33.316 -7.820 20.501 1.00 73.88 420 SER A O 1
ATOM 3223 N N . LEU A 1 421 ? -31.967 -9.585 20.184 1.00 73.81 421 LEU A N 1
ATOM 3224 C CA . LEU A 1 421 ? -32.627 -10.468 21.150 1.00 73.81 421 LEU A CA 1
ATOM 3225 C C . LEU A 1 421 ? -32.517 -9.946 22.594 1.00 73.81 421 LEU A C 1
ATOM 3227 O O . LEU A 1 421 ? -33.499 -9.978 23.343 1.00 73.81 421 LEU A O 1
ATOM 3231 N N . CYS A 1 422 ? -31.350 -9.433 22.989 1.00 68.50 422 CYS A N 1
ATOM 3232 C CA . CYS A 1 422 ? -31.135 -8.801 24.290 1.00 68.50 422 CYS A CA 1
ATOM 3233 C C . CYS A 1 422 ? -32.002 -7.546 24.453 1.00 68.50 422 CYS A C 1
ATOM 3235 O O . CYS A 1 422 ? -32.664 -7.398 25.482 1.00 68.50 422 CYS A O 1
ATOM 3237 N N . HIS A 1 423 ? -32.095 -6.696 23.427 1.00 70.00 423 HIS A N 1
ATOM 3238 C CA . HIS A 1 423 ? -32.955 -5.513 23.454 1.00 70.00 423 HIS A CA 1
ATOM 3239 C C . HIS A 1 423 ? -34.453 -5.878 23.502 1.00 70.00 423 HIS A C 1
ATOM 3241 O O . HIS A 1 423 ? -35.204 -5.288 24.277 1.00 70.00 423 HIS A O 1
ATOM 3247 N N . ILE A 1 424 ? -34.902 -6.914 22.781 1.00 75.50 424 ILE A N 1
ATOM 3248 C CA . ILE A 1 424 ? -36.276 -7.444 22.904 1.00 75.50 424 ILE A CA 1
ATOM 3249 C C . ILE A 1 424 ? -36.556 -7.918 24.341 1.00 75.50 424 ILE A C 1
ATOM 3251 O O . ILE A 1 424 ? -37.627 -7.641 24.890 1.00 75.50 424 ILE A O 1
ATOM 3255 N N . ARG A 1 425 ? -35.597 -8.598 24.986 1.00 70.81 425 ARG A N 1
ATOM 3256 C CA . ARG A 1 425 ? -35.717 -9.015 26.395 1.00 70.81 425 ARG A CA 1
ATOM 3257 C C . ARG A 1 425 ? -35.725 -7.825 27.361 1.00 70.81 425 ARG A C 1
ATOM 3259 O O . ARG A 1 425 ? -36.526 -7.849 28.291 1.00 70.81 425 ARG A O 1
ATOM 3266 N N . PHE A 1 426 ? -34.922 -6.788 27.122 1.00 69.31 426 PHE A N 1
ATOM 3267 C CA . PHE A 1 426 ? -34.933 -5.536 27.892 1.00 69.31 426 PHE A CA 1
ATOM 3268 C C . PHE A 1 426 ? -36.286 -4.829 27.817 1.00 69.31 426 PHE A C 1
ATOM 3270 O O . PHE A 1 426 ? -36.903 -4.557 28.842 1.00 69.31 426 PHE A O 1
ATOM 3277 N N . MET A 1 427 ? -36.803 -4.632 26.604 1.00 72.19 427 MET A N 1
ATOM 3278 C CA . MET A 1 427 ? -38.117 -4.032 26.368 1.00 72.19 427 MET A CA 1
ATOM 3279 C C . MET A 1 427 ? -39.239 -4.820 27.063 1.00 72.19 427 MET A C 1
ATOM 3281 O O . MET A 1 427 ? -40.171 -4.229 27.610 1.00 72.19 427 MET A O 1
ATOM 3285 N N . LYS A 1 428 ? -39.133 -6.156 27.102 1.00 69.69 428 LYS A N 1
ATOM 3286 C CA . LYS A 1 428 ? -40.073 -7.015 27.834 1.00 69.69 428 LYS A CA 1
ATOM 3287 C C . LYS A 1 428 ? -39.907 -6.923 29.357 1.00 69.69 428 LYS A C 1
ATOM 3289 O O . LYS A 1 428 ? -40.913 -6.978 30.054 1.00 69.69 428 LYS A O 1
ATOM 3294 N N . ALA A 1 429 ? -38.689 -6.754 29.872 1.00 66.50 429 ALA A N 1
ATOM 3295 C CA . ALA A 1 429 ? -38.439 -6.533 31.298 1.00 66.50 429 ALA A CA 1
ATOM 3296 C C . ALA A 1 429 ? -39.018 -5.188 31.775 1.00 66.50 429 ALA A C 1
ATOM 3298 O O . ALA A 1 429 ? -39.774 -5.176 32.743 1.00 66.50 429 ALA A O 1
ATOM 3299 N N . LEU A 1 430 ? -38.778 -4.092 31.040 1.00 69.00 430 LEU A N 1
ATOM 3300 C CA . LEU A 1 430 ? -39.385 -2.779 31.317 1.00 69.00 430 LEU A CA 1
ATOM 3301 C C . LEU A 1 430 ? -40.920 -2.857 31.335 1.00 69.00 430 LEU A C 1
ATOM 3303 O O . LEU A 1 430 ? -41.559 -2.383 32.270 1.00 69.00 430 LEU A O 1
ATOM 3307 N N . SER A 1 431 ? -41.511 -3.532 30.341 1.00 73.94 431 SER A N 1
ATOM 3308 C CA . SER A 1 431 ? -42.965 -3.726 30.259 1.00 73.94 431 SER A CA 1
ATOM 3309 C C . SER A 1 431 ? -43.543 -4.573 31.400 1.00 73.94 431 SER A C 1
ATOM 3311 O O . SER A 1 431 ? -44.710 -4.388 31.732 1.00 73.94 431 SER A O 1
ATOM 3313 N N . LEU A 1 432 ? -42.774 -5.504 31.976 1.00 67.12 432 LEU A N 1
ATOM 3314 C CA . LEU A 1 432 ? -43.188 -6.296 33.142 1.00 67.12 432 LEU A CA 1
ATOM 3315 C C . LEU A 1 432 ? -43.046 -5.514 34.456 1.00 67.12 432 LEU A C 1
ATOM 3317 O O . LEU A 1 432 ? -43.795 -5.769 35.393 1.00 67.12 432 LEU A O 1
ATOM 3321 N N . GLN A 1 433 ? -42.110 -4.563 34.515 1.00 63.47 433 GLN A N 1
ATOM 3322 C CA . GLN A 1 433 ? -41.867 -3.689 35.670 1.00 63.47 433 GLN A CA 1
ATOM 3323 C C . GLN A 1 433 ? -42.732 -2.414 35.659 1.00 63.47 433 GLN A C 1
ATOM 3325 O O . GLN A 1 433 ? -42.748 -1.681 36.643 1.00 63.47 433 GLN A O 1
ATOM 3330 N N . GLY A 1 434 ? -43.451 -2.138 34.565 1.00 66.69 434 GLY A N 1
ATOM 3331 C CA . GLY A 1 434 ? -44.291 -0.943 34.417 1.00 66.69 434 GLY A CA 1
ATOM 3332 C C . GLY A 1 434 ? -43.515 0.359 34.178 1.00 66.69 434 GLY A C 1
ATOM 3333 O O . GLY A 1 434 ? -44.096 1.433 34.301 1.00 66.69 434 GLY A O 1
ATOM 3334 N N . ILE A 1 435 ? -42.225 0.275 33.836 1.00 65.81 435 ILE A N 1
ATOM 3335 C CA . ILE A 1 435 ? -41.343 1.435 33.647 1.00 65.81 435 ILE A CA 1
ATOM 3336 C C . ILE A 1 435 ? -41.564 2.025 32.252 1.00 65.81 435 ILE A C 1
ATOM 3338 O O . ILE A 1 435 ? -41.504 1.307 31.246 1.00 65.81 435 ILE A O 1
ATOM 3342 N N . SER A 1 436 ? -41.811 3.335 32.169 1.00 69.69 436 SER A N 1
ATOM 3343 C CA . SER A 1 436 ? -42.049 3.989 30.885 1.00 69.69 436 SER A CA 1
ATOM 3344 C C . SER A 1 436 ? -40.751 4.152 30.103 1.00 69.69 436 SER A C 1
ATOM 3346 O O . SER A 1 436 ? -39.721 4.580 30.620 1.00 69.69 436 SER A O 1
ATOM 3348 N N . ARG A 1 437 ? -40.813 3.922 28.788 1.00 64.06 437 ARG A N 1
ATOM 3349 C CA . ARG A 1 437 ? -39.681 4.170 27.880 1.00 64.06 437 ARG A CA 1
ATOM 3350 C C . ARG A 1 437 ? -39.201 5.623 27.892 1.00 64.06 437 ARG A C 1
ATOM 3352 O O . ARG A 1 437 ? -38.057 5.864 27.533 1.00 64.06 437 ARG A O 1
ATOM 3359 N N . SER A 1 438 ? -40.061 6.570 28.273 1.00 63.69 438 SER A N 1
ATOM 3360 C CA . SER A 1 438 ? -39.723 7.994 28.398 1.00 63.69 438 SER A CA 1
ATOM 3361 C C . SER A 1 438 ? -38.752 8.301 29.542 1.00 63.69 438 SER A C 1
ATOM 3363 O O . SER A 1 438 ? -38.228 9.406 29.596 1.00 63.69 438 SER A O 1
ATOM 3365 N N . GLU A 1 439 ? -38.524 7.355 30.455 1.00 56.09 439 GLU A N 1
ATOM 3366 C CA . GLU A 1 439 ? -37.579 7.489 31.571 1.00 56.09 439 GLU A CA 1
ATOM 3367 C C . GLU A 1 439 ? -36.138 7.115 31.170 1.00 56.09 439 GLU A C 1
ATOM 3369 O O . GLU A 1 439 ? -35.203 7.336 31.937 1.00 56.09 439 GLU A O 1
ATOM 3374 N N . LEU A 1 440 ? -35.936 6.560 29.967 1.00 55.28 440 LEU A N 1
ATOM 3375 C CA . LEU A 1 440 ? -34.617 6.169 29.470 1.00 55.28 440 LEU A CA 1
ATOM 3376 C C . LEU A 1 440 ? -33.816 7.395 28.978 1.00 55.28 440 LEU A C 1
ATOM 3378 O O . LEU A 1 440 ? -34.370 8.207 28.234 1.00 55.28 440 LEU A O 1
ATOM 3382 N N . PRO A 1 441 ? -32.497 7.488 29.259 1.00 49.09 441 PRO A N 1
ATOM 3383 C CA . PRO A 1 441 ? -31.636 8.574 28.765 1.00 49.09 441 PRO A CA 1
ATOM 3384 C C . PRO A 1 441 ? -31.602 8.722 27.235 1.00 49.09 441 PRO A C 1
ATOM 3386 O O . PRO A 1 441 ? -31.311 9.796 26.713 1.00 49.09 441 PRO A O 1
ATOM 3389 N N . TYR A 1 442 ? -31.900 7.642 26.508 1.00 54.28 442 TYR A N 1
ATOM 3390 C CA . TYR A 1 442 ? -32.058 7.639 25.060 1.00 54.28 442 TYR A CA 1
ATOM 3391 C C . TYR A 1 442 ? -33.229 6.739 24.654 1.00 54.28 442 TYR A C 1
ATOM 3393 O O . TYR A 1 442 ? -33.326 5.587 25.078 1.00 54.28 442 TYR A O 1
ATOM 3401 N N . VAL A 1 443 ? -34.102 7.257 23.787 1.00 58.41 443 VAL A N 1
ATOM 3402 C CA . VAL A 1 443 ? -35.287 6.547 23.292 1.00 58.41 443 VAL A CA 1
ATOM 3403 C C . VAL A 1 443 ? -35.159 6.343 21.786 1.00 58.41 443 VAL A C 1
ATOM 3405 O O . VAL A 1 443 ? -35.432 7.245 20.997 1.00 58.41 443 VAL A O 1
ATOM 3408 N N . ALA A 1 444 ? -34.768 5.136 21.374 1.00 64.50 444 ALA A N 1
ATOM 3409 C CA . ALA A 1 444 ? -34.728 4.782 19.958 1.00 64.50 444 ALA A CA 1
ATOM 3410 C C . ALA A 1 444 ? -36.147 4.805 19.332 1.00 64.50 444 ALA A C 1
ATOM 3412 O O . ALA A 1 444 ? -37.103 4.303 19.951 1.00 64.50 444 ALA A O 1
ATOM 3413 N N . PRO A 1 445 ? -36.311 5.347 18.109 1.00 69.25 445 PRO A N 1
ATOM 3414 C CA . PRO A 1 445 ? -37.600 5.383 17.421 1.00 69.25 445 PRO A CA 1
ATOM 3415 C C . PRO A 1 445 ? -38.102 3.966 17.106 1.00 69.25 445 PRO A C 1
ATOM 3417 O O . PRO A 1 445 ? -37.319 3.025 17.017 1.00 69.25 445 PRO A O 1
ATOM 3420 N N . LEU A 1 446 ? -39.422 3.812 16.948 1.00 76.25 446 LEU A N 1
ATOM 3421 C CA . LEU A 1 446 ? -40.090 2.594 16.445 1.00 76.25 446 LEU A CA 1
ATOM 3422 C C . LEU A 1 446 ? -39.782 1.262 17.180 1.00 76.25 446 LEU A C 1
ATOM 3424 O O . LEU A 1 446 ? -40.156 0.190 16.707 1.00 76.25 446 LEU A O 1
ATOM 3428 N N . GLN A 1 447 ? -39.159 1.287 18.361 1.00 75.31 447 GLN A N 1
ATOM 3429 C CA . GLN A 1 447 ? -38.975 0.079 19.177 1.00 75.31 447 GLN A CA 1
ATOM 3430 C C . GLN A 1 447 ? -40.294 -0.396 19.818 1.00 75.31 447 GLN A C 1
ATOM 3432 O O . GLN A 1 447 ? -41.124 0.445 20.174 1.00 75.31 447 GLN A O 1
ATOM 3437 N N . PRO A 1 448 ? -40.491 -1.714 20.033 1.00 77.38 448 PRO A N 1
ATOM 3438 C CA . PRO A 1 448 ? -39.553 -2.818 19.780 1.00 77.38 448 PRO A CA 1
ATOM 3439 C C . PRO A 1 448 ? -39.572 -3.366 18.340 1.00 77.38 448 PRO A C 1
ATOM 3441 O O . PRO A 1 448 ? -38.876 -4.342 18.065 1.00 77.38 448 PRO A O 1
ATOM 3444 N N . TYR A 1 449 ? -40.365 -2.792 17.426 1.00 84.62 449 TYR A N 1
ATOM 3445 C CA . TYR A 1 449 ? -40.531 -3.327 16.068 1.00 84.62 449 TYR A CA 1
ATOM 3446 C C . TYR A 1 449 ? -39.211 -3.369 15.288 1.00 84.62 449 TYR A C 1
ATOM 3448 O O . TYR A 1 449 ? -38.934 -4.372 14.634 1.00 84.62 449 TYR A O 1
ATOM 3456 N N . LEU A 1 450 ? -38.356 -2.346 15.419 1.00 80.69 450 LEU A N 1
ATOM 3457 C CA . LEU A 1 450 ? -37.038 -2.341 14.770 1.00 80.69 450 LEU A CA 1
ATOM 3458 C C . LEU A 1 450 ? -36.088 -3.430 15.295 1.00 80.69 450 LEU A C 1
ATOM 3460 O O . LEU A 1 450 ? -35.319 -3.972 14.508 1.00 80.69 450 LEU A O 1
ATOM 3464 N N . SER A 1 451 ? -36.147 -3.818 16.574 1.00 78.56 451 SER A N 1
ATOM 3465 C CA . SER A 1 451 ? -35.365 -4.970 17.055 1.00 78.56 451 SER A CA 1
ATOM 3466 C C . SER A 1 451 ? -35.888 -6.309 16.541 1.00 78.56 451 SER A C 1
ATOM 3468 O O . SER A 1 451 ? -35.091 -7.205 16.286 1.00 78.56 451 SER A O 1
ATOM 3470 N N . TRP A 1 452 ? -37.203 -6.460 16.353 1.00 83.25 452 TRP A N 1
ATOM 3471 C CA . TRP A 1 452 ? -37.756 -7.653 15.700 1.00 83.25 452 TRP A CA 1
ATOM 3472 C C . TRP A 1 452 ? -37.383 -7.721 14.219 1.00 83.25 452 TRP A C 1
ATOM 3474 O O . TRP A 1 452 ? -37.026 -8.793 13.740 1.00 83.25 452 TRP A O 1
ATOM 3484 N N . TYR A 1 453 ? -37.398 -6.581 13.525 1.00 88.81 453 TYR A N 1
ATOM 3485 C CA . TYR A 1 453 ? -36.893 -6.447 12.159 1.00 88.81 453 TYR A CA 1
ATOM 3486 C C . TYR A 1 453 ? -35.410 -6.845 12.075 1.00 88.81 453 TYR A C 1
ATOM 3488 O O . TYR A 1 453 ? -35.063 -7.744 11.313 1.00 88.81 453 TYR A O 1
ATOM 3496 N N . GLY A 1 454 ? -34.549 -6.249 12.910 1.00 80.69 454 GLY A N 1
ATOM 3497 C CA . GLY A 1 454 ? -33.113 -6.546 12.938 1.00 80.69 454 GLY A CA 1
ATOM 3498 C C . GLY A 1 454 ? -32.815 -8.017 13.237 1.00 80.69 454 GLY A C 1
ATOM 3499 O O . GLY A 1 454 ? -32.028 -8.638 12.524 1.00 80.69 454 GLY A O 1
ATOM 3500 N N . LEU A 1 455 ? -33.500 -8.604 14.227 1.00 82.56 455 LEU A N 1
ATOM 3501 C CA . LEU A 1 455 ? -33.381 -10.028 14.548 1.00 82.56 455 LEU A CA 1
ATOM 3502 C C . LEU A 1 455 ? -33.802 -10.921 13.371 1.00 82.56 455 LEU A C 1
ATOM 3504 O O . LEU A 1 455 ? -33.084 -11.862 13.045 1.00 82.56 455 LEU A O 1
ATOM 3508 N N . PHE A 1 456 ? -34.941 -10.632 12.733 1.00 92.00 456 PHE A N 1
ATOM 3509 C CA . PHE A 1 456 ? -35.438 -11.417 11.601 1.00 92.00 456 PHE A CA 1
ATOM 3510 C C . PHE A 1 456 ? -34.467 -11.385 10.417 1.00 92.00 456 PHE A C 1
ATOM 3512 O O . PHE A 1 456 ? -34.095 -12.443 9.919 1.00 92.00 456 PHE A O 1
ATOM 3519 N N . PHE A 1 457 ? -34.017 -10.197 9.999 1.00 89.19 457 PHE A N 1
ATOM 3520 C CA . PHE A 1 457 ? -33.115 -10.073 8.853 1.00 89.19 457 PHE A CA 1
ATOM 3521 C C . PHE A 1 457 ? -31.714 -10.623 9.137 1.00 89.19 457 PHE A C 1
ATOM 3523 O O . PHE A 1 457 ? -31.171 -11.306 8.277 1.00 89.19 457 PHE A O 1
ATOM 3530 N N . SER A 1 458 ? -31.167 -10.438 10.345 1.00 82.81 458 SER A N 1
ATOM 3531 C CA . SER A 1 458 ? -29.874 -11.045 10.709 1.00 82.81 458 SER A CA 1
ATOM 3532 C C . SER A 1 458 ? -29.946 -12.577 10.658 1.00 82.81 458 SER A C 1
ATOM 3534 O O . SER A 1 458 ? -29.088 -13.214 10.058 1.00 82.81 458 SER A O 1
ATOM 3536 N N . VAL A 1 459 ? -31.000 -13.183 11.224 1.00 86.88 459 VAL A N 1
ATOM 3537 C CA . VAL A 1 459 ? -31.195 -14.646 11.187 1.00 86.88 459 VAL A CA 1
ATOM 3538 C C . VAL A 1 459 ? -31.452 -15.151 9.765 1.00 86.88 459 VAL A C 1
ATOM 3540 O O . VAL A 1 459 ? -30.926 -16.198 9.399 1.00 86.88 459 VAL A O 1
ATOM 3543 N N . LEU A 1 460 ? -32.222 -14.416 8.957 1.00 88.56 460 LEU A N 1
ATOM 3544 C CA . LEU A 1 460 ? -32.457 -14.757 7.555 1.00 88.56 460 LEU A CA 1
ATOM 3545 C C . LEU A 1 460 ? -31.137 -14.791 6.775 1.00 88.56 460 LEU A C 1
ATOM 3547 O O . LEU A 1 460 ? -30.845 -15.807 6.154 1.00 88.56 460 LEU A O 1
ATOM 3551 N N . ILE A 1 461 ? -30.323 -13.733 6.876 1.00 84.44 461 ILE A N 1
ATOM 3552 C CA . ILE A 1 461 ? -29.040 -13.608 6.169 1.00 84.44 461 ILE A CA 1
ATOM 3553 C C . ILE A 1 461 ? -28.066 -14.724 6.575 1.00 84.44 461 ILE A C 1
ATOM 3555 O O . ILE A 1 461 ? -27.489 -15.353 5.692 1.00 84.44 461 ILE A O 1
ATOM 3559 N N . ILE A 1 462 ? -27.947 -15.039 7.873 1.00 83.19 462 ILE A N 1
ATOM 3560 C CA . ILE A 1 462 ? -27.109 -16.152 8.375 1.00 83.19 462 ILE A CA 1
ATOM 3561 C C . ILE A 1 462 ? -27.519 -17.502 7.765 1.00 83.19 462 ILE A C 1
ATOM 3563 O O . ILE A 1 462 ? -26.672 -18.361 7.537 1.00 83.19 462 ILE A O 1
ATOM 3567 N N . ILE A 1 463 ? -28.815 -17.723 7.523 1.00 82.44 463 ILE A N 1
ATOM 3568 C CA . ILE A 1 463 ? -29.301 -18.972 6.924 1.00 82.44 463 ILE A CA 1
ATOM 3569 C C . ILE A 1 463 ? -29.078 -18.963 5.406 1.00 82.44 463 ILE A C 1
ATOM 3571 O O . ILE A 1 463 ? -28.681 -19.985 4.849 1.00 82.44 463 ILE A O 1
ATOM 3575 N N . THR A 1 464 ? -29.318 -17.835 4.731 1.00 83.12 464 THR A N 1
ATOM 3576 C CA . THR A 1 464 ? -29.261 -17.743 3.264 1.00 83.12 464 THR A CA 1
ATOM 3577 C C . THR A 1 464 ? -27.866 -17.513 2.684 1.00 83.12 464 THR A C 1
ATOM 3579 O O . THR A 1 464 ? -27.708 -17.705 1.482 1.00 83.12 464 THR A O 1
ATOM 3582 N N . SER A 1 465 ? -26.864 -17.125 3.481 1.00 73.88 465 SER A N 1
ATOM 3583 C CA . SER A 1 465 ? -25.500 -16.830 3.001 1.00 73.88 465 SER A CA 1
ATOM 3584 C C . SER A 1 465 ? -24.880 -17.986 2.206 1.00 73.88 465 SER A C 1
ATOM 3586 O O . SER A 1 465 ? -24.324 -17.764 1.137 1.00 73.88 465 SER A O 1
ATOM 3588 N N . GLY A 1 466 ? -25.044 -19.224 2.677 1.00 72.31 466 GLY A N 1
ATOM 3589 C CA . GLY A 1 466 ? -24.586 -20.443 2.002 1.00 72.31 466 GLY A CA 1
ATOM 3590 C C . GLY A 1 466 ? -25.631 -21.137 1.123 1.00 72.31 466 GLY A C 1
ATOM 3591 O O . GLY A 1 466 ? -25.473 -22.320 0.832 1.00 72.31 466 GLY A O 1
ATOM 3592 N N . PHE A 1 467 ? -26.715 -20.463 0.710 1.00 79.19 467 PHE A N 1
ATOM 3593 C CA . PHE A 1 467 ? -27.843 -21.125 0.029 1.00 79.19 467 PHE A CA 1
ATOM 3594 C C . PHE A 1 467 ? -27.445 -21.879 -1.254 1.00 79.19 467 PHE A C 1
ATOM 3596 O O . PHE A 1 467 ? -28.007 -22.938 -1.535 1.00 79.19 467 PHE A O 1
ATOM 3603 N N . GLN A 1 468 ? -26.458 -21.377 -2.005 1.00 73.19 468 GLN A N 1
ATOM 3604 C CA . GLN A 1 468 ? -25.975 -22.000 -3.247 1.00 73.19 468 GLN A CA 1
ATOM 3605 C C . GLN A 1 468 ? -25.471 -23.440 -3.042 1.00 73.19 468 GLN A C 1
ATOM 3607 O O . GLN A 1 468 ? -25.683 -24.285 -3.908 1.00 73.19 468 GLN A O 1
ATOM 3612 N N . VAL A 1 469 ? -24.921 -23.752 -1.864 1.00 80.25 469 VAL A N 1
ATOM 3613 C CA . VAL A 1 469 ? -24.417 -25.089 -1.499 1.00 80.25 469 VAL A CA 1
ATOM 3614 C C . VAL A 1 469 ? -25.526 -26.152 -1.455 1.00 80.25 469 VAL A C 1
ATOM 3616 O O . VAL A 1 469 ? -25.270 -27.348 -1.579 1.00 80.25 469 VAL A O 1
ATOM 3619 N N . PHE A 1 470 ? -26.784 -25.739 -1.289 1.00 79.69 470 PHE A N 1
ATOM 3620 C CA . PHE A 1 470 ? -27.934 -26.646 -1.333 1.00 79.69 470 PHE A CA 1
ATOM 3621 C C . PHE A 1 470 ? -28.526 -26.809 -2.742 1.00 79.69 470 PHE A C 1
ATOM 3623 O O . PHE A 1 470 ? -29.430 -27.625 -2.918 1.00 79.69 470 PHE A O 1
ATOM 3630 N N . ILE A 1 471 ? -28.039 -26.050 -3.732 1.00 82.81 471 ILE A N 1
ATOM 3631 C CA . ILE A 1 471 ? -28.406 -26.196 -5.148 1.00 82.81 471 ILE A CA 1
ATOM 3632 C C . ILE A 1 471 ? -27.483 -27.229 -5.801 1.00 82.81 471 ILE A C 1
ATOM 3634 O O . ILE A 1 471 ? -27.962 -28.214 -6.360 1.00 82.81 471 ILE A O 1
ATOM 3638 N N . GLU A 1 472 ? -26.171 -27.038 -5.661 1.00 75.31 472 GLU A N 1
ATOM 3639 C CA . GLU A 1 472 ? -25.142 -28.001 -6.054 1.00 75.31 472 GLU A CA 1
ATOM 3640 C C . GLU A 1 472 ? -24.293 -28.326 -4.823 1.00 75.31 472 GLU A C 1
ATOM 3642 O O . GLU A 1 472 ? -23.676 -27.445 -4.227 1.00 75.31 472 GLU A O 1
ATOM 3647 N N . TRP A 1 473 ? -24.317 -29.593 -4.397 1.00 84.94 473 TRP A N 1
ATOM 3648 C CA . TRP A 1 473 ? -23.676 -30.003 -3.149 1.00 84.94 473 TRP A CA 1
ATOM 3649 C C . TRP A 1 473 ? -22.152 -30.016 -3.284 1.00 84.94 473 TRP A C 1
ATOM 3651 O O . TRP A 1 473 ? -21.578 -30.974 -3.806 1.00 84.94 473 TRP A O 1
ATOM 3661 N N . ASP A 1 474 ? -21.506 -29.000 -2.719 1.00 80.06 474 ASP A N 1
ATOM 3662 C CA . ASP A 1 474 ? -20.080 -29.016 -2.413 1.00 80.06 474 ASP A CA 1
ATOM 3663 C C . ASP A 1 474 ? -19.837 -28.999 -0.897 1.00 80.06 474 ASP A C 1
ATOM 3665 O O . ASP A 1 474 ? -20.351 -28.171 -0.144 1.00 80.06 474 ASP A O 1
ATOM 3669 N N . THR A 1 475 ? -18.999 -29.929 -0.446 1.00 80.81 475 THR A N 1
ATOM 3670 C CA . THR A 1 475 ? -18.656 -30.070 0.972 1.00 80.81 475 THR A CA 1
ATOM 3671 C C . THR A 1 475 ? -17.667 -28.992 1.421 1.00 80.81 475 THR A C 1
ATOM 3673 O O . THR A 1 475 ? -17.739 -28.568 2.573 1.00 80.81 475 THR A O 1
ATOM 3676 N N . SER A 1 476 ? -16.790 -28.501 0.535 1.00 70.94 476 SER A N 1
ATOM 3677 C CA . SER A 1 476 ? -15.845 -27.426 0.874 1.00 70.94 476 SER A CA 1
ATOM 3678 C C . SER A 1 476 ? -16.582 -26.105 1.119 1.00 70.94 476 SER A C 1
ATOM 3680 O O . SER A 1 476 ? -16.466 -25.490 2.183 1.00 70.94 476 SER A O 1
ATOM 3682 N N . SER A 1 477 ? -17.450 -25.728 0.180 1.00 72.88 477 SER A N 1
ATOM 3683 C CA . SER A 1 477 ? -18.307 -24.544 0.247 1.00 72.88 477 SER A CA 1
ATOM 3684 C C . SER A 1 477 ? -19.298 -24.608 1.413 1.00 72.88 477 SER A C 1
ATOM 3686 O O . SER A 1 477 ? -19.565 -23.581 2.037 1.00 72.88 477 SER A O 1
ATOM 3688 N N . PHE A 1 478 ? -19.794 -25.800 1.785 1.00 81.19 478 PHE A N 1
ATOM 3689 C CA . PHE A 1 478 ? -20.614 -25.970 2.993 1.00 81.19 478 PHE A CA 1
ATOM 3690 C C . PHE A 1 478 ? -19.874 -25.529 4.256 1.00 81.19 478 PHE A C 1
ATOM 3692 O O . PHE A 1 478 ? -20.401 -24.738 5.041 1.00 81.19 478 PHE A O 1
ATOM 3699 N N . PHE A 1 479 ? -18.654 -26.033 4.459 1.00 75.88 479 PHE A N 1
ATOM 3700 C CA . PHE A 1 479 ? -17.865 -25.636 5.619 1.00 75.88 479 PHE A CA 1
ATOM 3701 C C . PHE A 1 479 ? -17.470 -24.162 5.522 1.00 75.88 479 PHE A C 1
ATOM 3703 O O . PHE A 1 479 ? -17.689 -23.443 6.487 1.00 75.88 479 PHE A O 1
ATOM 3710 N N . THR A 1 480 ? -17.030 -23.677 4.362 1.00 67.00 480 THR A N 1
ATOM 3711 C CA . THR A 1 480 ? -16.720 -22.253 4.130 1.00 67.00 480 THR A CA 1
ATOM 3712 C C . THR A 1 480 ? -17.862 -21.319 4.554 1.00 67.00 480 THR A C 1
ATOM 3714 O O . THR A 1 480 ? -17.651 -20.399 5.341 1.00 67.00 480 THR A O 1
ATOM 3717 N N . ALA A 1 481 ? -19.092 -21.579 4.100 1.00 72.38 481 ALA A N 1
ATOM 3718 C CA . ALA A 1 481 ? -20.233 -20.702 4.358 1.00 72.38 481 ALA A CA 1
ATOM 3719 C C . ALA A 1 481 ? -20.792 -20.797 5.793 1.00 72.38 481 ALA A C 1
ATOM 3721 O O . ALA A 1 481 ? -21.397 -19.839 6.282 1.00 72.38 481 ALA A O 1
ATOM 3722 N N . TYR A 1 482 ? -20.614 -21.936 6.478 1.00 77.62 482 TYR A N 1
ATOM 3723 C CA . TYR A 1 482 ? -21.242 -22.205 7.781 1.00 77.62 482 TYR A CA 1
ATOM 3724 C C . TYR A 1 482 ? -20.263 -22.453 8.944 1.00 77.62 482 TYR A C 1
ATOM 3726 O O . TYR A 1 482 ? -20.711 -22.655 10.078 1.00 77.62 482 TYR A O 1
ATOM 3734 N N . ILE A 1 483 ? -18.942 -22.377 8.737 1.00 75.50 483 ILE A N 1
ATOM 3735 C CA . ILE A 1 483 ? -17.936 -22.597 9.793 1.00 75.50 483 ILE A CA 1
ATOM 3736 C C . ILE A 1 483 ? -18.098 -21.633 10.974 1.00 75.50 483 ILE A C 1
ATOM 3738 O O . ILE A 1 483 ? -18.024 -22.087 12.113 1.00 75.50 483 ILE A O 1
ATOM 3742 N N . SER A 1 484 ? -18.442 -20.358 10.755 1.00 69.75 484 SER A N 1
ATOM 3743 C CA . SER A 1 484 ? -18.743 -19.419 11.854 1.00 69.75 484 SER A CA 1
ATOM 3744 C C . SER A 1 484 ? -19.942 -19.842 12.701 1.00 69.75 484 SER A C 1
ATOM 3746 O O . SER A 1 484 ? -19.924 -19.673 13.920 1.00 69.75 484 SER A O 1
ATOM 3748 N N . LEU A 1 485 ? -20.971 -20.448 12.099 1.00 77.62 485 LEU A N 1
ATOM 3749 C CA . LEU A 1 485 ? -22.120 -20.970 12.842 1.00 77.62 485 LEU A CA 1
ATOM 3750 C C . LEU A 1 485 ? -21.731 -22.215 13.658 1.00 77.62 485 LEU A C 1
ATOM 3752 O O . LEU A 1 485 ? -22.145 -22.356 14.810 1.00 77.62 485 LEU A O 1
ATOM 3756 N N . ILE A 1 486 ? -20.893 -23.090 13.093 1.00 77.88 486 ILE A N 1
ATOM 3757 C CA . ILE A 1 486 ? -20.350 -24.269 13.783 1.00 77.88 486 ILE A CA 1
ATOM 3758 C C . ILE A 1 486 ? -19.462 -23.836 14.959 1.00 77.88 486 ILE A C 1
ATOM 3760 O O . ILE A 1 486 ? -19.679 -24.284 16.085 1.00 77.88 486 ILE A O 1
ATOM 3764 N N . LEU A 1 487 ? -18.515 -22.921 14.729 1.00 71.25 487 LEU A N 1
ATOM 3765 C CA . LEU A 1 487 ? -17.645 -22.340 15.752 1.00 71.25 487 LEU A CA 1
ATOM 3766 C C . LEU A 1 487 ? -18.458 -21.639 16.845 1.00 71.25 487 LEU A C 1
ATOM 3768 O O . LEU A 1 487 ? -18.198 -21.870 18.025 1.00 71.25 487 LEU A O 1
ATOM 3772 N N . PHE A 1 488 ? -19.489 -20.864 16.486 1.00 70.88 488 PHE A N 1
ATOM 3773 C CA . PHE A 1 488 ? -20.403 -20.252 17.453 1.00 70.88 488 PHE A CA 1
ATOM 3774 C C . PHE A 1 488 ? -21.071 -21.301 18.346 1.00 70.88 488 PHE A C 1
ATOM 3776 O O . PHE A 1 488 ? -21.075 -21.146 19.567 1.00 70.88 488 PHE A O 1
ATOM 3783 N N . ILE A 1 489 ? -21.605 -22.382 17.768 1.00 77.62 489 ILE A N 1
ATOM 3784 C CA . ILE A 1 489 ? -22.260 -23.462 18.521 1.00 77.62 489 ILE A CA 1
ATOM 3785 C C . ILE A 1 489 ? -21.254 -24.177 19.432 1.00 77.62 489 ILE A C 1
ATOM 3787 O O . ILE A 1 489 ? -21.542 -24.368 20.615 1.00 77.62 489 ILE A O 1
ATOM 3791 N N . VAL A 1 490 ? -20.071 -24.533 18.921 1.00 75.62 490 VAL A N 1
ATOM 3792 C CA . VAL A 1 490 ? -18.999 -25.182 19.696 1.00 75.62 490 VAL A CA 1
ATOM 3793 C C . VAL A 1 490 ? -18.568 -24.299 20.866 1.00 75.62 490 VAL A C 1
ATOM 3795 O O . VAL A 1 490 ? -18.518 -24.768 22.004 1.00 75.62 490 VAL A O 1
ATOM 3798 N N . MET A 1 491 ? -18.338 -23.009 20.620 1.00 69.44 491 MET A N 1
ATOM 3799 C CA . MET A 1 491 ? -17.971 -22.042 21.651 1.00 69.44 491 MET A CA 1
ATOM 3800 C C . MET A 1 491 ? -19.101 -21.821 22.664 1.00 69.44 491 MET A C 1
ATOM 3802 O O . MET A 1 491 ? -18.844 -21.828 23.869 1.00 69.44 491 MET A O 1
ATOM 3806 N N . PHE A 1 492 ? -20.353 -21.684 22.216 1.00 69.19 492 PHE A N 1
ATOM 3807 C CA . PHE A 1 492 ? -21.536 -21.520 23.071 1.00 69.19 492 PHE A CA 1
ATOM 3808 C C . PHE A 1 492 ? -21.746 -22.715 24.003 1.00 69.19 492 PHE A C 1
ATOM 3810 O O . PHE A 1 492 ? -21.910 -22.546 25.217 1.00 69.19 492 PHE A O 1
ATOM 3817 N N . VAL A 1 493 ? -21.685 -23.931 23.456 1.00 76.25 493 VAL A N 1
ATOM 3818 C CA . VAL A 1 493 ? -21.781 -25.175 24.227 1.00 76.25 493 VAL A CA 1
ATOM 3819 C C . VAL A 1 493 ? -20.574 -25.325 25.156 1.00 76.25 493 VAL A C 1
ATOM 3821 O O . VAL A 1 493 ? -20.761 -25.611 26.337 1.00 76.25 493 VAL A O 1
ATOM 3824 N N . GLY A 1 494 ? -19.355 -25.048 24.685 1.00 72.31 494 GLY A N 1
ATOM 3825 C CA . GLY A 1 494 ? -18.135 -25.070 25.494 1.00 72.31 494 GLY A CA 1
ATOM 3826 C C . GLY A 1 494 ? -18.212 -24.131 26.701 1.00 72.31 494 GLY A C 1
ATOM 3827 O O . GLY A 1 494 ? -18.039 -24.567 27.840 1.00 72.31 494 GLY A O 1
ATOM 3828 N N . HIS A 1 495 ? -18.583 -22.866 26.488 1.00 68.12 495 HIS A N 1
ATOM 3829 C CA . HIS A 1 495 ? -18.794 -21.902 27.569 1.00 68.12 495 HIS A CA 1
ATOM 3830 C C . HIS A 1 495 ? -19.920 -22.351 28.522 1.00 68.12 495 HIS A C 1
ATOM 3832 O O . HIS A 1 495 ? -19.771 -22.259 29.744 1.00 68.12 495 HIS A O 1
ATOM 3838 N N . LYS A 1 496 ? -21.031 -22.905 28.008 1.00 69.69 496 LYS A N 1
ATOM 3839 C CA . LYS A 1 496 ? -22.104 -23.477 28.844 1.00 69.69 496 LYS A CA 1
ATOM 3840 C C . LYS A 1 496 ? -21.634 -24.642 29.715 1.00 69.69 496 LYS A C 1
ATOM 3842 O O . LYS A 1 496 ? -22.045 -24.712 30.873 1.00 69.69 496 LYS A O 1
ATOM 3847 N N . LEU A 1 497 ? -20.791 -25.531 29.194 1.00 78.38 497 LEU A N 1
ATOM 3848 C CA . LEU A 1 497 ? -20.271 -26.692 29.922 1.00 78.38 497 LEU A CA 1
ATOM 3849 C C . LEU A 1 497 ? -19.236 -26.293 30.984 1.00 78.38 497 LEU A C 1
ATOM 3851 O O . LEU A 1 497 ? -19.312 -26.777 32.116 1.00 78.38 497 LEU A O 1
ATOM 3855 N N . ILE A 1 498 ? -18.314 -25.387 30.641 1.00 73.88 498 ILE A N 1
ATOM 3856 C CA . ILE A 1 498 ? -17.232 -24.924 31.524 1.00 73.88 498 ILE A CA 1
ATOM 3857 C C . ILE A 1 498 ? -17.787 -24.039 32.649 1.00 73.88 498 ILE A C 1
ATOM 3859 O O . ILE A 1 498 ? -17.587 -24.336 33.825 1.00 73.88 498 ILE A O 1
ATOM 3863 N N . PHE A 1 499 ? -18.534 -22.984 32.306 1.00 67.19 499 PHE A N 1
ATOM 3864 C CA . PHE A 1 499 ? -19.000 -21.974 33.267 1.00 67.19 499 PHE A CA 1
ATOM 3865 C C . PHE A 1 499 ? -20.394 -22.275 33.853 1.00 67.19 499 PHE A C 1
ATOM 3867 O O . PHE A 1 499 ? -20.876 -21.540 34.713 1.00 67.19 499 PHE A O 1
ATOM 3874 N N . ARG A 1 500 ? -21.060 -23.355 33.407 1.00 72.50 500 ARG A N 1
ATOM 3875 C CA . ARG A 1 500 ? -22.332 -23.893 33.950 1.00 72.50 500 ARG A CA 1
ATOM 3876 C C . ARG A 1 500 ? -23.455 -22.858 34.121 1.00 72.50 500 ARG A C 1
ATOM 3878 O O . ARG A 1 500 ? -24.284 -22.944 35.030 1.00 72.50 500 ARG A O 1
ATOM 3885 N N . THR A 1 501 ? -23.497 -21.872 33.230 1.00 64.00 501 THR A N 1
ATOM 3886 C CA . THR A 1 501 ? -24.398 -20.718 33.333 1.00 64.00 501 THR A CA 1
ATOM 3887 C C . THR A 1 501 ? -25.855 -21.083 33.020 1.00 64.00 501 THR A C 1
ATOM 3889 O O . THR A 1 501 ? -26.142 -21.853 32.099 1.00 64.00 501 THR A O 1
ATOM 3892 N N . LYS A 1 502 ? -26.818 -20.488 33.733 1.00 62.50 502 LYS A N 1
ATOM 3893 C CA . LYS A 1 502 ? -28.265 -20.734 33.541 1.00 62.50 502 LYS A CA 1
ATOM 3894 C C . LYS A 1 502 ? -28.946 -19.566 32.824 1.00 62.50 502 LYS A C 1
ATOM 3896 O O . LYS A 1 502 ? -28.450 -18.446 32.879 1.00 62.50 502 LYS A O 1
ATOM 3901 N N . LEU A 1 503 ? -30.060 -19.824 32.129 1.00 57.75 503 LEU A N 1
ATOM 3902 C CA . LEU A 1 503 ? -30.889 -18.750 31.570 1.00 57.75 503 LEU A CA 1
ATOM 3903 C C . LEU A 1 503 ? -31.725 -18.112 32.685 1.00 57.75 503 LEU A C 1
ATOM 3905 O O . LEU A 1 503 ? -32.332 -18.852 33.458 1.00 57.75 503 LEU A O 1
ATOM 3909 N N . VAL A 1 504 ? -31.783 -16.780 32.765 1.00 57.25 504 VAL A N 1
ATOM 3910 C CA . VAL A 1 504 ? -32.528 -16.117 33.845 1.00 57.25 504 VAL A CA 1
ATOM 3911 C C . VAL A 1 504 ? -33.998 -15.886 33.460 1.00 57.25 504 VAL A C 1
ATOM 3913 O O . VAL A 1 504 ? -34.282 -15.316 32.392 1.00 57.25 504 VAL A O 1
ATOM 3916 N N . PRO A 1 505 ? -34.948 -16.350 34.299 1.00 57.62 505 PRO A N 1
ATOM 3917 C CA . PRO A 1 505 ? -36.374 -16.082 34.147 1.00 57.62 505 PRO A CA 1
ATOM 3918 C C . PRO A 1 505 ? -36.717 -14.592 34.281 1.00 57.62 505 PRO A C 1
ATOM 3920 O O . PRO A 1 505 ? -36.259 -13.915 35.194 1.00 57.62 505 PRO A O 1
ATOM 3923 N N . LEU A 1 506 ? -37.592 -14.086 33.406 1.00 56.72 506 LEU A N 1
ATOM 3924 C CA . LEU A 1 506 ? -38.012 -12.673 33.398 1.00 56.72 506 LEU A CA 1
ATOM 3925 C C . LEU A 1 506 ? -38.855 -12.256 34.623 1.00 56.72 506 LEU A C 1
ATOM 3927 O O . LEU A 1 506 ? -39.117 -11.074 34.801 1.00 56.72 506 LEU A O 1
ATOM 3931 N N . ASN A 1 507 ? -39.292 -13.209 35.449 1.00 56.19 507 ASN A N 1
ATOM 3932 C CA . ASN A 1 507 ? -40.113 -12.998 36.646 1.00 56.19 507 ASN A CA 1
ATOM 3933 C C . ASN A 1 507 ? -39.308 -12.963 37.961 1.00 56.19 507 ASN A C 1
ATOM 3935 O O . ASN A 1 507 ? -39.912 -12.918 39.027 1.00 56.19 507 ASN A O 1
ATOM 3939 N N . LEU A 1 508 ? -37.971 -13.019 37.901 1.00 47.53 508 LEU A N 1
ATOM 3940 C CA . LEU A 1 508 ? -37.092 -12.970 39.080 1.00 47.53 508 LEU A CA 1
ATOM 3941 C C . LEU A 1 508 ? -36.644 -11.547 39.467 1.00 47.53 508 LEU A C 1
ATOM 3943 O O . LEU A 1 508 ? -35.984 -11.373 40.489 1.00 47.53 508 LEU A O 1
ATOM 3947 N N . PHE A 1 509 ? -37.019 -10.530 38.687 1.00 48.97 509 PHE A N 1
ATOM 3948 C CA . PHE A 1 509 ? -36.746 -9.130 39.013 1.00 48.97 509 PHE A CA 1
ATOM 3949 C C . PHE A 1 509 ? -37.695 -8.629 40.118 1.00 48.97 509 PHE A C 1
ATOM 3951 O O . PHE A 1 509 ? -38.906 -8.821 40.000 1.00 48.97 509 PHE A O 1
ATOM 3958 N N . PRO A 1 510 ? -37.193 -7.986 41.190 1.00 49.22 510 PRO A N 1
ATOM 3959 C CA . PRO A 1 510 ? -38.025 -7.583 42.320 1.00 49.22 510 PRO A CA 1
ATOM 3960 C C . PRO A 1 510 ? -38.977 -6.429 41.965 1.00 49.22 510 PRO A C 1
ATOM 3962 O O . PRO A 1 510 ? -38.551 -5.391 41.463 1.00 49.22 510 PRO A O 1
ATOM 3965 N N . ASN A 1 511 ? -40.257 -6.577 42.330 1.00 44.19 511 ASN A N 1
ATOM 3966 C CA . ASN A 1 511 ? -41.370 -5.668 41.990 1.00 44.19 511 ASN A CA 1
ATOM 3967 C C . ASN A 1 511 ? -41.234 -4.199 42.460 1.00 44.19 511 ASN A C 1
ATOM 3969 O O . ASN A 1 511 ? -42.092 -3.389 42.132 1.00 44.19 511 ASN A O 1
ATOM 3973 N N . ASN A 1 512 ? -40.193 -3.851 43.226 1.00 45.81 512 ASN A N 1
ATOM 3974 C CA . ASN A 1 512 ? -39.944 -2.504 43.761 1.00 45.81 512 ASN A CA 1
ATOM 3975 C C . ASN A 1 512 ? -38.608 -1.896 43.279 1.00 45.81 512 ASN A C 1
ATOM 3977 O O . ASN A 1 512 ? -38.109 -0.948 43.888 1.00 45.81 512 ASN A O 1
ATOM 3981 N N . PHE A 1 513 ? -37.998 -2.430 42.213 1.00 43.50 513 PHE A N 1
ATOM 3982 C CA . PHE A 1 513 ? -36.781 -1.852 41.637 1.00 43.50 513 PHE A CA 1
ATOM 3983 C C . PHE A 1 513 ? -37.094 -0.535 40.910 1.00 43.50 513 PHE A C 1
ATOM 3985 O O . PHE A 1 513 ? -37.428 -0.523 39.727 1.00 43.50 513 PHE A O 1
ATOM 3992 N N . LYS A 1 514 ? -36.961 0.596 41.614 1.00 39.75 514 LYS A N 1
ATOM 3993 C CA . LYS A 1 514 ? -36.690 1.868 40.934 1.00 39.75 514 LYS A CA 1
ATOM 3994 C C . LYS A 1 514 ? -35.336 1.737 40.244 1.00 39.75 514 LYS A C 1
ATOM 3996 O O . LYS A 1 514 ? -34.411 1.212 40.853 1.00 39.75 514 LYS A O 1
ATOM 4001 N N . ILE A 1 515 ? -35.214 2.258 39.029 1.00 39.78 515 ILE A N 1
ATOM 4002 C CA . ILE A 1 515 ? -33.919 2.498 38.390 1.00 39.78 515 ILE A CA 1
ATOM 4003 C C . ILE A 1 515 ? -33.419 3.852 38.936 1.00 39.78 515 ILE A C 1
ATOM 4005 O O . ILE A 1 515 ? -34.005 4.874 38.572 1.00 39.78 515 ILE A O 1
ATOM 4009 N N . PRO A 1 516 ? -32.409 3.926 39.835 1.00 36.38 516 PRO A N 1
ATOM 4010 C CA . PRO A 1 516 ? -31.671 5.169 40.054 1.00 36.38 516 PRO A CA 1
ATOM 4011 C C . PRO A 1 516 ? -31.282 5.795 38.711 1.00 36.38 516 PRO A C 1
ATOM 4013 O O . PRO A 1 516 ? -30.865 5.064 37.811 1.00 36.38 516 PRO A O 1
ATOM 4016 N N . LYS A 1 517 ? -31.368 7.124 38.569 1.00 38.44 517 LYS A N 1
ATOM 4017 C CA . LYS A 1 517 ? -30.988 7.819 37.319 1.00 38.44 517 LYS A CA 1
ATOM 4018 C C . LYS A 1 517 ? -29.541 7.525 36.889 1.00 38.44 517 LYS A C 1
ATOM 4020 O O . LYS A 1 517 ? -29.224 7.627 35.709 1.00 38.44 517 LYS A O 1
ATOM 4025 N N . ASP A 1 518 ? -28.727 7.092 37.845 1.00 35.50 518 ASP A N 1
ATOM 4026 C CA . ASP A 1 518 ? -27.297 6.805 37.736 1.00 35.50 518 ASP A CA 1
ATOM 4027 C C . ASP A 1 518 ? -27.007 5.292 37.602 1.00 35.50 518 ASP A C 1
ATOM 4029 O O . ASP A 1 518 ? -25.855 4.862 37.593 1.00 35.50 518 ASP A O 1
ATOM 4033 N N . THR A 1 519 ? -28.046 4.451 37.487 1.00 31.75 519 THR A N 1
ATOM 4034 C CA . THR A 1 519 ? -27.879 3.005 37.261 1.00 31.75 519 THR A CA 1
ATOM 4035 C C . THR A 1 519 ? -27.366 2.777 35.849 1.00 31.75 519 THR A C 1
ATOM 4037 O O . THR A 1 519 ? -28.084 3.008 34.872 1.00 31.75 519 THR A O 1
ATOM 4040 N N . ARG A 1 520 ? -26.149 2.242 35.718 1.00 33.31 520 ARG A N 1
ATOM 4041 C CA . ARG A 1 520 ? -25.673 1.732 34.429 1.00 33.31 520 ARG A CA 1
ATOM 4042 C C . ARG A 1 520 ? -26.668 0.669 33.942 1.00 33.31 520 ARG A C 1
ATOM 4044 O O . ARG A 1 520 ? -27.020 -0.209 34.732 1.00 33.31 520 ARG A O 1
ATOM 4051 N N . PRO A 1 521 ? -27.068 0.641 32.655 1.00 33.25 521 PRO A N 1
ATOM 4052 C CA . PRO A 1 521 ? -27.912 -0.432 32.116 1.00 33.25 521 PRO A CA 1
ATOM 4053 C C . PRO A 1 521 ? -27.360 -1.839 32.406 1.00 33.25 521 PRO A C 1
ATOM 4055 O O . PRO A 1 521 ? -28.115 -2.797 32.530 1.00 33.25 521 PRO A O 1
ATOM 4058 N N . TYR A 1 522 ? -26.041 -1.944 32.577 1.00 32.75 522 TYR A N 1
ATOM 4059 C CA . TYR A 1 522 ? -25.335 -3.139 33.022 1.00 32.75 522 TYR A CA 1
ATOM 4060 C C . TYR A 1 522 ? -25.774 -3.684 34.389 1.00 32.75 522 TYR A C 1
ATOM 4062 O O . TYR A 1 522 ? -25.919 -4.896 34.545 1.00 32.75 522 TYR A O 1
ATOM 4070 N N . ASP A 1 523 ? -26.035 -2.816 35.367 1.00 32.19 523 ASP A N 1
ATOM 4071 C CA . ASP A 1 523 ? -26.374 -3.230 36.732 1.00 32.19 523 ASP A CA 1
ATOM 4072 C C . ASP A 1 523 ? -27.788 -3.859 36.806 1.00 32.19 523 ASP A C 1
ATOM 4074 O O . ASP A 1 523 ? -28.084 -4.616 37.730 1.00 32.19 523 ASP A O 1
ATOM 4078 N N . MET A 1 524 ? -28.628 -3.655 35.776 1.00 34.66 524 MET A N 1
ATOM 4079 C CA . MET A 1 524 ? -29.885 -4.393 35.555 1.00 34.66 524 MET A CA 1
ATOM 4080 C C . MET A 1 524 ? -29.698 -5.773 34.888 1.00 34.66 524 MET A C 1
ATOM 4082 O O . MET A 1 524 ? -30.639 -6.564 34.864 1.00 34.66 524 MET A O 1
ATOM 4086 N N . PHE A 1 525 ? -28.522 -6.070 34.325 1.00 34.62 525 PHE A N 1
ATOM 4087 C CA . PHE A 1 525 ? -28.260 -7.237 33.465 1.00 34.62 525 PHE A CA 1
ATOM 4088 C C . PHE A 1 525 ? -27.114 -8.134 33.947 1.00 34.62 525 PHE A C 1
ATOM 4090 O O . PHE A 1 525 ? -26.510 -8.853 33.151 1.00 34.62 525 PHE A O 1
ATOM 4097 N N . ARG A 1 526 ? -26.853 -8.144 35.257 1.00 32.75 526 ARG A N 1
ATOM 4098 C CA . ARG A 1 526 ? -25.785 -8.906 35.928 1.00 32.75 526 ARG A CA 1
ATOM 4099 C C . ARG A 1 526 ? -26.024 -10.429 35.964 1.00 32.75 526 ARG A C 1
ATOM 4101 O O . ARG A 1 526 ? -25.903 -11.066 37.009 1.00 32.75 526 ARG A O 1
ATOM 4108 N N . ASP A 1 527 ? -26.395 -11.017 34.831 1.00 38.81 527 ASP A N 1
ATOM 4109 C CA . ASP A 1 527 ? -26.996 -12.342 34.751 1.00 38.81 527 ASP A CA 1
ATOM 4110 C C . ASP A 1 527 ? -26.357 -13.222 33.676 1.00 38.81 527 ASP A C 1
ATOM 4112 O O . ASP A 1 527 ? -26.473 -12.985 32.468 1.00 38.81 527 ASP A O 1
ATOM 4116 N N . ALA A 1 528 ? -25.760 -14.323 34.143 1.00 31.12 528 ALA A N 1
ATOM 4117 C CA . ALA A 1 528 ? -24.896 -15.269 33.426 1.00 31.12 528 ALA A CA 1
ATOM 4118 C C . ALA A 1 528 ? -25.468 -15.880 32.122 1.00 31.12 528 ALA A C 1
ATOM 4120 O O . ALA A 1 528 ? -24.783 -16.613 31.408 1.00 31.12 528 ALA A O 1
ATOM 4121 N N . SER A 1 529 ? -26.732 -15.602 31.812 1.00 33.47 529 SER A N 1
ATOM 4122 C CA . SER A 1 529 ? -27.429 -16.010 30.597 1.00 33.47 529 SER A CA 1
ATOM 4123 C C . SER A 1 529 ? -27.003 -15.223 29.356 1.00 33.47 529 SER A C 1
ATOM 4125 O O . SER A 1 529 ? -26.675 -15.826 28.336 1.00 33.47 529 SER A O 1
ATOM 4127 N N . ILE A 1 530 ? -26.948 -13.894 29.454 1.00 38.22 530 ILE A N 1
ATOM 4128 C CA . ILE A 1 530 ? -26.587 -12.995 28.348 1.00 38.22 530 ILE A CA 1
ATOM 4129 C C . ILE A 1 530 ? -25.067 -13.028 28.155 1.00 38.22 530 ILE A C 1
ATOM 4131 O O . ILE A 1 530 ? -24.580 -13.260 27.048 1.00 38.22 530 ILE A O 1
ATOM 4135 N N . HIS A 1 531 ? -24.324 -13.017 29.264 1.00 38.12 531 HIS A N 1
ATOM 4136 C CA . HIS A 1 531 ? -22.892 -13.318 29.313 1.00 38.12 531 HIS A CA 1
ATOM 4137 C C . HIS A 1 531 ? -22.506 -14.738 28.851 1.00 38.12 531 HIS A C 1
ATOM 4139 O O . HIS A 1 531 ? -21.335 -15.084 28.912 1.00 38.12 531 HIS A O 1
ATOM 4145 N N . SER A 1 532 ? -23.444 -15.584 28.402 1.00 33.84 532 SER A N 1
ATOM 4146 C CA . SER A 1 532 ? -23.103 -16.857 27.747 1.00 33.84 532 SER A CA 1
ATOM 4147 C C . SER A 1 532 ? -23.133 -16.827 26.226 1.00 33.84 532 SER A C 1
ATOM 4149 O O . SER A 1 532 ? -22.575 -17.726 25.614 1.00 33.84 532 SER A O 1
ATOM 4151 N N . LEU A 1 533 ? -23.728 -15.785 25.644 1.00 36.38 533 LEU A N 1
ATOM 4152 C CA . LEU A 1 533 ? -23.741 -15.511 24.206 1.00 36.38 533 LEU A CA 1
ATOM 4153 C C . LEU A 1 533 ? -22.623 -14.527 23.822 1.00 36.38 533 LEU A C 1
ATOM 4155 O O . LEU A 1 533 ? -22.050 -14.615 22.738 1.00 36.38 533 LEU A O 1
ATOM 4159 N N . ILE A 1 534 ? -22.286 -13.607 24.733 1.00 38.94 534 ILE A N 1
ATOM 4160 C CA . ILE A 1 534 ? -21.270 -12.571 24.513 1.00 38.94 534 ILE A CA 1
ATOM 4161 C C . ILE A 1 534 ? -19.860 -13.164 24.296 1.00 38.94 534 ILE A C 1
ATOM 4163 O O . ILE A 1 534 ? -19.300 -12.870 23.249 1.00 38.94 534 ILE A O 1
ATOM 4167 N N . PRO A 1 535 ? -19.285 -14.034 25.161 1.00 35.94 535 PRO A N 1
ATOM 4168 C CA . PRO A 1 535 ? -17.896 -14.503 25.016 1.00 35.94 535 PRO A CA 1
ATOM 4169 C C . PRO A 1 535 ? -17.630 -15.303 23.742 1.00 35.94 535 PRO A C 1
ATOM 4171 O O . PRO A 1 535 ? -16.500 -15.391 23.281 1.00 35.94 535 PRO A O 1
ATOM 4174 N N . THR A 1 536 ? -18.668 -15.924 23.194 1.00 36.91 536 THR A N 1
ATOM 4175 C CA . THR A 1 536 ? -18.564 -16.896 22.101 1.00 36.91 536 THR A CA 1
ATOM 4176 C C . THR A 1 536 ? -18.771 -16.226 20.754 1.00 36.91 536 THR A C 1
ATOM 4178 O O . THR A 1 536 ? -18.156 -16.621 19.775 1.00 36.91 536 THR A O 1
ATOM 4181 N N . THR A 1 537 ? -19.546 -15.143 20.747 1.00 39.12 537 THR A N 1
ATOM 4182 C CA . THR A 1 537 ? -19.528 -14.136 19.684 1.00 39.12 537 THR A CA 1
ATOM 4183 C C . THR A 1 537 ? -18.235 -13.320 19.726 1.00 39.12 537 THR A C 1
ATOM 4185 O O . THR A 1 537 ? -17.688 -12.991 18.686 1.00 39.12 537 THR A O 1
ATOM 4188 N N . LEU A 1 538 ? -17.693 -13.028 20.914 1.00 41.41 538 LEU A N 1
ATOM 4189 C CA . LEU A 1 538 ? -16.455 -12.257 21.033 1.00 41.41 538 LEU A CA 1
ATOM 4190 C C . LEU A 1 538 ? -15.193 -13.028 20.681 1.00 41.41 538 LEU A C 1
ATOM 4192 O O . LEU A 1 538 ? -14.297 -12.422 20.119 1.00 41.41 538 LEU A O 1
ATOM 4196 N N . LEU A 1 539 ? -15.115 -14.338 20.934 1.00 40.19 539 LEU A N 1
ATOM 4197 C CA . LEU A 1 539 ? -13.994 -15.121 20.411 1.00 40.19 539 LEU A CA 1
ATOM 4198 C C . LEU A 1 539 ? -14.063 -15.267 18.878 1.00 40.19 539 LEU A C 1
ATOM 4200 O O . LEU A 1 539 ? -13.027 -15.419 18.244 1.00 40.19 539 LEU A O 1
ATOM 4204 N N . LEU A 1 540 ? -15.260 -15.163 18.283 1.00 38.41 540 LEU A N 1
ATOM 4205 C CA . LEU A 1 540 ? -15.414 -15.010 16.833 1.00 38.41 540 LEU A CA 1
ATOM 4206 C C . LEU A 1 540 ? -14.997 -13.607 16.362 1.00 38.41 540 LEU A C 1
ATOM 4208 O O . LEU A 1 540 ? -14.301 -13.498 15.365 1.00 38.41 540 LEU A O 1
ATOM 4212 N N . LEU A 1 541 ? -15.301 -12.550 17.121 1.00 39.16 541 LEU A N 1
ATOM 4213 C CA . LEU A 1 541 ? -14.766 -11.203 16.860 1.00 39.16 541 LEU A CA 1
ATOM 4214 C C . LEU A 1 541 ? -13.244 -11.096 17.126 1.00 39.16 541 LEU A C 1
ATOM 4216 O O . LEU A 1 541 ? -12.585 -10.182 16.646 1.00 39.16 541 LEU A O 1
ATOM 4220 N N . CYS A 1 542 ? -12.643 -12.043 17.853 1.00 37.03 542 CYS A N 1
ATOM 4221 C CA . CYS A 1 542 ? -11.187 -12.190 17.927 1.00 37.03 542 CYS A CA 1
ATOM 4222 C C . CYS A 1 542 ? -10.592 -12.876 16.682 1.00 37.03 542 CYS A C 1
ATOM 4224 O O . CYS A 1 542 ? -9.394 -12.732 16.473 1.00 37.03 542 CYS A O 1
ATOM 4226 N N . LEU A 1 543 ? -11.383 -13.587 15.862 1.00 38.34 543 LEU A N 1
ATOM 4227 C CA . LEU A 1 543 ? -10.966 -13.991 14.506 1.00 38.34 543 LEU A CA 1
ATOM 4228 C C . LEU A 1 543 ? -10.978 -12.786 13.555 1.00 38.34 543 LEU A C 1
ATOM 4230 O O . LEU A 1 543 ? -10.081 -12.663 12.730 1.00 38.34 543 LEU A O 1
ATOM 4234 N N . ASP A 1 544 ? -11.912 -11.856 13.762 1.00 37.66 544 ASP A N 1
ATOM 4235 C CA . ASP A 1 544 ? -11.977 -10.547 13.089 1.00 37.66 544 ASP A CA 1
ATOM 4236 C C . ASP A 1 544 ? -10.716 -9.699 13.334 1.00 37.66 544 ASP A C 1
ATOM 4238 O O . ASP A 1 544 ? -10.150 -9.117 12.416 1.00 37.66 544 ASP A O 1
ATOM 4242 N N . ALA A 1 545 ? -10.173 -9.724 14.558 1.00 34.09 545 ALA A N 1
ATOM 4243 C CA . ALA A 1 545 ? -8.902 -9.066 14.887 1.00 34.09 545 ALA A CA 1
ATOM 4244 C C . ALA A 1 545 ? -7.678 -9.632 14.123 1.00 34.09 545 ALA A C 1
ATOM 4246 O O . ALA A 1 545 ? -6.581 -9.084 14.233 1.00 34.09 545 ALA A O 1
ATOM 4247 N N . GLY A 1 546 ? -7.845 -10.719 13.360 1.00 35.19 546 GLY A N 1
ATOM 4248 C CA . GLY A 1 546 ? -6.845 -11.223 12.423 1.00 35.19 546 GLY A CA 1
ATOM 4249 C C . GLY A 1 546 ? -6.936 -10.671 11.004 1.00 35.19 546 GLY A C 1
ATOM 4250 O O . GLY A 1 546 ? -6.029 -10.900 10.208 1.00 35.19 546 GLY A O 1
ATOM 4251 N N . TYR A 1 547 ? -7.982 -9.913 10.684 1.00 37.88 547 TYR A N 1
ATOM 4252 C CA . TYR A 1 547 ? -8.286 -9.466 9.326 1.00 37.88 547 TYR A CA 1
ATOM 4253 C C . TYR A 1 547 ? -7.315 -8.402 8.776 1.00 37.88 547 TYR A C 1
ATOM 4255 O O . TYR A 1 547 ? -7.394 -8.037 7.607 1.00 37.88 547 TYR A O 1
ATOM 4263 N N . VAL A 1 548 ? -6.376 -7.900 9.593 1.00 33.19 548 VAL A N 1
ATOM 4264 C CA . VAL A 1 548 ? -5.558 -6.728 9.234 1.00 33.19 548 VAL A CA 1
ATOM 4265 C C . VAL A 1 548 ? -4.050 -6.874 9.488 1.00 33.19 548 VAL A C 1
ATOM 4267 O O . VAL A 1 548 ? -3.324 -5.896 9.650 1.00 33.19 548 VAL A O 1
ATOM 4270 N N . LEU A 1 549 ? -3.544 -8.108 9.475 1.00 30.14 549 LEU A N 1
ATOM 4271 C CA . LEU A 1 549 ? -2.105 -8.375 9.315 1.00 30.14 549 LEU A CA 1
ATOM 4272 C C . LEU A 1 549 ? -1.761 -9.104 8.002 1.00 30.14 549 LEU A C 1
ATOM 4274 O O . LEU A 1 549 ? -0.589 -9.334 7.731 1.00 30.14 549 LEU A O 1
ATOM 4278 N N . ALA A 1 550 ? -2.749 -9.391 7.144 1.00 32.06 550 ALA A N 1
ATOM 4279 C CA . ALA A 1 550 ? -2.551 -9.920 5.787 1.00 32.06 550 ALA A CA 1
ATOM 4280 C C . ALA A 1 550 ? -2.716 -8.840 4.698 1.00 32.06 550 ALA A C 1
ATOM 4282 O O . ALA A 1 550 ? -3.450 -9.018 3.732 1.00 32.06 550 ALA A O 1
ATOM 4283 N N . ALA A 1 551 ? -2.026 -7.710 4.866 1.00 33.31 551 ALA A N 1
ATOM 4284 C CA . ALA A 1 551 ? -1.899 -6.668 3.842 1.00 33.31 551 ALA A CA 1
ATOM 4285 C C . ALA A 1 551 ? -0.436 -6.199 3.708 1.00 33.31 551 ALA A C 1
ATOM 4287 O O . ALA A 1 551 ? -0.165 -5.004 3.619 1.00 33.31 551 ALA A O 1
ATOM 4288 N N . SER A 1 552 ? 0.509 -7.148 3.757 1.00 29.14 552 SER A N 1
ATOM 4289 C CA . SER A 1 552 ? 1.939 -6.923 3.515 1.00 29.14 552 SER A CA 1
ATOM 4290 C C . SER A 1 552 ? 2.662 -8.253 3.255 1.00 29.14 552 SER A C 1
ATOM 4292 O O . SER A 1 552 ? 2.682 -9.104 4.137 1.00 29.14 552 SER A O 1
ATOM 4294 N N . GLU A 1 553 ? 3.289 -8.354 2.078 1.00 32.00 553 GLU A N 1
ATOM 4295 C CA . GLU A 1 553 ? 4.411 -9.242 1.704 1.00 32.00 553 GLU A CA 1
ATOM 4296 C C . GLU A 1 553 ? 4.239 -10.782 1.697 1.00 32.00 553 GLU A C 1
ATOM 4298 O O . GLU A 1 553 ? 3.953 -11.418 2.707 1.00 32.00 553 GLU A O 1
ATOM 4303 N N . GLY A 1 554 ? 4.621 -11.399 0.564 1.00 32.59 554 GLY A N 1
ATOM 4304 C CA . GLY A 1 554 ? 5.208 -12.749 0.562 1.00 32.59 554 GLY A CA 1
ATOM 4305 C C . GLY A 1 554 ? 4.481 -13.858 -0.207 1.00 32.59 554 GLY A C 1
ATOM 4306 O O . GLY A 1 554 ? 4.491 -14.995 0.261 1.00 32.59 554 GLY A O 1
ATOM 4307 N N . SER A 1 555 ? 3.883 -13.579 -1.369 1.00 38.94 555 SER A N 1
ATOM 4308 C CA . SER A 1 555 ? 3.255 -14.606 -2.218 1.00 38.94 555 SER A CA 1
ATOM 4309 C C . SER A 1 555 ? 4.239 -15.723 -2.624 1.00 38.94 555 SER A C 1
ATOM 4311 O O . SER A 1 555 ? 5.399 -15.481 -2.975 1.00 38.94 555 SER A O 1
ATOM 4313 N N . GLY A 1 556 ? 3.801 -16.977 -2.469 1.00 47.53 556 GLY A N 1
ATOM 4314 C CA . GLY A 1 556 ? 4.649 -18.169 -2.531 1.00 47.53 556 GLY A CA 1
ATOM 4315 C C . GLY A 1 556 ? 4.696 -18.832 -3.907 1.00 47.53 556 GLY A C 1
ATOM 4316 O O . GLY A 1 556 ? 3.790 -19.575 -4.268 1.00 47.53 556 GLY A O 1
ATOM 4317 N N . LEU A 1 557 ? 5.805 -18.664 -4.632 1.00 53.59 557 LEU A N 1
ATOM 4318 C CA . LEU A 1 557 ? 6.154 -19.495 -5.787 1.00 53.59 557 LEU A CA 1
ATOM 4319 C C . LEU A 1 557 ? 7.551 -20.094 -5.596 1.00 53.59 557 LEU A C 1
ATOM 4321 O O . LEU A 1 557 ? 8.543 -19.539 -6.053 1.00 53.59 557 LEU A O 1
ATOM 4325 N N . ASP A 1 558 ? 7.627 -21.263 -4.954 1.00 65.62 558 ASP A N 1
ATOM 4326 C CA . ASP A 1 558 ? 8.867 -22.063 -4.872 1.00 65.62 558 ASP A CA 1
ATOM 4327 C C . ASP A 1 558 ? 9.165 -22.805 -6.197 1.00 65.62 558 ASP A C 1
ATOM 4329 O O . ASP A 1 558 ? 10.272 -23.294 -6.444 1.00 65.62 558 ASP A O 1
ATOM 4333 N N . ARG A 1 559 ? 8.170 -22.875 -7.091 1.00 82.00 559 ARG A N 1
ATOM 4334 C CA . ARG A 1 559 ? 8.237 -23.476 -8.428 1.00 82.00 559 ARG A CA 1
ATOM 4335 C C . ARG A 1 559 ? 7.552 -22.566 -9.444 1.00 82.00 559 ARG A C 1
ATOM 4337 O O . ARG A 1 559 ? 6.499 -22.005 -9.163 1.00 82.00 559 ARG A O 1
ATOM 4344 N N . CYS A 1 560 ? 8.119 -22.465 -10.642 1.00 86.69 560 CYS A N 1
ATOM 4345 C CA . CYS A 1 560 ? 7.485 -21.770 -11.758 1.00 86.69 560 CYS A CA 1
ATOM 4346 C C . CYS A 1 560 ? 6.216 -22.522 -12.226 1.00 86.69 560 CYS A C 1
ATOM 4348 O O . CYS A 1 560 ? 6.300 -23.732 -12.452 1.00 86.69 560 CYS A O 1
ATOM 4350 N N . PRO A 1 561 ? 5.058 -21.856 -12.404 1.00 87.88 561 PRO A N 1
ATOM 4351 C CA . PRO A 1 561 ? 3.832 -22.524 -12.842 1.00 87.88 561 PRO A CA 1
ATOM 4352 C C . PRO A 1 561 ? 3.920 -23.096 -14.263 1.00 87.88 561 PRO A C 1
ATOM 4354 O O . PRO A 1 561 ? 4.411 -22.433 -15.177 1.00 87.88 561 PRO A O 1
ATOM 4357 N N . ASP A 1 562 ? 3.344 -24.280 -14.489 1.00 87.75 562 ASP A N 1
ATOM 4358 C CA . ASP A 1 562 ? 3.386 -24.969 -15.791 1.00 87.75 562 ASP A CA 1
ATOM 4359 C C . ASP A 1 562 ? 2.833 -24.116 -16.947 1.00 87.75 562 ASP A C 1
ATOM 4361 O O . ASP A 1 562 ? 3.338 -24.180 -18.069 1.00 87.75 562 ASP A O 1
ATOM 4365 N N . TYR A 1 563 ? 1.823 -23.272 -16.691 1.00 88.62 563 TYR A N 1
ATOM 4366 C CA . TYR A 1 563 ? 1.248 -22.387 -17.709 1.00 88.62 563 TYR A CA 1
ATOM 4367 C C . TYR A 1 563 ? 2.255 -21.357 -18.249 1.00 88.62 563 TYR A C 1
ATOM 4369 O O . TYR A 1 563 ? 2.157 -20.975 -19.414 1.00 88.62 563 TYR A O 1
ATOM 4377 N N . VAL A 1 564 ? 3.261 -20.962 -17.458 1.00 92.25 564 VAL A N 1
ATOM 4378 C CA . VAL A 1 564 ? 4.347 -20.082 -17.915 1.00 92.25 564 VAL A CA 1
ATOM 4379 C C . VAL A 1 564 ? 5.131 -20.787 -19.022 1.00 92.25 564 VAL A C 1
ATOM 4381 O O . VAL A 1 564 ? 5.304 -20.234 -20.101 1.00 92.25 564 VAL A O 1
ATOM 4384 N N . ALA A 1 565 ? 5.528 -22.046 -18.819 1.00 90.12 565 ALA A N 1
ATOM 4385 C CA . ALA A 1 565 ? 6.198 -22.829 -19.857 1.00 90.12 565 ALA A CA 1
ATOM 4386 C C . ALA A 1 565 ? 5.282 -23.156 -21.051 1.00 90.12 565 ALA A C 1
ATOM 4388 O O . ALA A 1 565 ? 5.720 -23.064 -22.199 1.00 90.12 565 ALA A O 1
ATOM 4389 N N . ASN A 1 566 ? 4.014 -23.494 -20.798 1.00 91.62 566 ASN A N 1
ATOM 4390 C CA . ASN A 1 566 ? 3.050 -23.858 -21.843 1.00 91.62 566 ASN A CA 1
ATOM 4391 C C . ASN A 1 566 ? 2.677 -22.685 -22.762 1.00 91.62 566 ASN A C 1
ATOM 4393 O O . ASN A 1 566 ? 2.309 -22.918 -23.910 1.00 91.62 566 ASN A O 1
ATOM 4397 N N . HIS A 1 567 ? 2.796 -21.444 -22.285 1.00 95.50 567 HIS A N 1
ATOM 4398 C CA . HIS A 1 567 ? 2.533 -20.217 -23.046 1.00 95.50 567 HIS A CA 1
ATOM 4399 C C . HIS A 1 567 ? 3.799 -19.383 -23.300 1.00 95.50 567 HIS A C 1
ATOM 4401 O O . HIS A 1 567 ? 3.709 -18.245 -23.769 1.00 95.50 567 HIS A O 1
ATOM 4407 N N . ALA A 1 568 ? 4.983 -19.939 -23.023 1.00 95.94 568 ALA A N 1
ATOM 4408 C CA . ALA A 1 568 ? 6.254 -19.270 -23.254 1.00 95.94 568 ALA A CA 1
ATOM 4409 C C . ALA A 1 568 ? 6.421 -18.905 -24.740 1.00 95.94 568 ALA A C 1
ATOM 4411 O O . ALA A 1 568 ? 6.031 -19.695 -25.605 1.00 95.94 568 ALA A O 1
ATOM 4412 N N . PRO A 1 569 ? 7.046 -17.769 -25.081 1.00 97.00 569 PRO A N 1
ATOM 4413 C CA . PRO A 1 569 ? 7.301 -17.410 -26.469 1.00 97.00 569 PRO A CA 1
ATOM 4414 C C . PRO A 1 569 ? 8.095 -18.472 -27.237 1.00 97.00 569 PRO A C 1
ATOM 4416 O O . PRO A 1 569 ? 8.862 -19.248 -26.659 1.00 97.00 569 PRO A O 1
ATOM 4419 N N . LEU A 1 570 ? 7.886 -18.511 -28.549 1.00 96.88 570 LEU A N 1
ATOM 4420 C CA . LEU A 1 570 ? 8.632 -19.322 -29.507 1.00 96.88 570 LEU A CA 1
ATOM 4421 C C . LEU A 1 570 ? 9.331 -18.381 -30.485 1.00 96.88 570 LEU A C 1
ATOM 4423 O O . LEU A 1 570 ? 8.665 -17.626 -31.192 1.00 96.88 570 LEU A O 1
ATOM 4427 N N . VAL A 1 571 ? 10.662 -18.413 -30.513 1.00 97.25 571 VAL A N 1
ATOM 4428 C CA . VAL A 1 571 ? 11.471 -17.417 -31.224 1.00 97.25 571 VAL A CA 1
ATOM 4429 C C . VAL A 1 571 ? 12.022 -18.012 -32.515 1.00 97.25 571 VAL A C 1
ATOM 4431 O O . VAL A 1 571 ? 12.835 -18.931 -32.481 1.00 97.25 571 VAL A O 1
ATOM 4434 N N . TRP A 1 572 ? 11.618 -17.478 -33.664 1.00 97.31 572 TRP A N 1
ATOM 4435 C CA . TRP A 1 572 ? 12.335 -17.672 -34.919 1.00 97.31 572 TRP A CA 1
ATOM 4436 C C . TRP A 1 572 ? 13.611 -16.834 -34.897 1.00 97.31 572 TRP A C 1
ATOM 4438 O O . TRP A 1 572 ? 13.567 -15.605 -34.968 1.00 97.31 572 TRP A O 1
ATOM 4448 N N . LEU A 1 573 ? 14.749 -17.515 -34.795 1.00 96.38 573 LEU A N 1
ATOM 4449 C CA . LEU A 1 573 ? 16.068 -16.942 -35.031 1.00 96.38 573 LEU A CA 1
ATOM 4450 C C . LEU A 1 573 ? 16.265 -16.786 -36.542 1.00 96.38 573 LEU A C 1
ATOM 4452 O O . LEU A 1 573 ? 15.990 -17.728 -37.294 1.00 96.38 573 LEU A O 1
ATOM 4456 N N . HIS A 1 574 ? 16.726 -15.614 -36.979 1.00 95.25 574 HIS A N 1
ATOM 4457 C CA . HIS A 1 574 ? 16.867 -15.281 -38.395 1.00 95.25 574 HIS A CA 1
ATOM 4458 C C . HIS A 1 574 ? 17.873 -16.225 -39.102 1.00 95.25 574 HIS A C 1
ATOM 4460 O O . HIS A 1 574 ? 18.940 -16.500 -38.551 1.00 95.25 574 HIS A O 1
ATOM 4466 N N . PRO A 1 575 ? 17.579 -16.741 -40.315 1.00 92.50 575 PRO A N 1
ATOM 4467 C CA . PRO A 1 575 ? 18.371 -17.806 -40.949 1.00 92.50 575 PRO A CA 1
ATOM 4468 C C . PRO A 1 575 ? 19.799 -17.403 -41.338 1.00 92.50 575 PRO A C 1
ATOM 4470 O O . PRO A 1 575 ? 20.673 -18.266 -41.396 1.00 92.50 575 PRO A O 1
ATOM 4473 N N . GLU A 1 576 ? 20.026 -16.121 -41.627 1.00 92.00 576 GLU A N 1
ATOM 4474 C CA . GLU A 1 576 ? 21.350 -15.581 -41.981 1.00 92.00 576 GLU A CA 1
ATOM 4475 C C . GLU A 1 576 ? 22.118 -15.024 -40.774 1.00 92.00 576 GLU A C 1
ATOM 4477 O O . GLU A 1 576 ? 23.262 -14.596 -40.929 1.00 92.00 576 GLU A O 1
ATOM 4482 N N . ASP A 1 577 ? 21.511 -15.024 -39.582 1.00 91.38 577 ASP A N 1
ATOM 4483 C CA . ASP A 1 577 ? 22.210 -14.570 -38.385 1.00 91.38 577 ASP A CA 1
ATOM 4484 C C . ASP A 1 577 ? 23.256 -15.600 -37.944 1.00 91.38 577 ASP A C 1
ATOM 4486 O O . ASP A 1 577 ? 23.050 -16.816 -38.025 1.00 91.38 577 ASP A O 1
ATOM 4490 N N . ARG A 1 578 ? 24.398 -15.101 -37.477 1.00 91.56 578 ARG A N 1
ATOM 4491 C CA . ARG A 1 578 ? 25.503 -15.911 -36.952 1.00 91.56 578 ARG A CA 1
ATOM 4492 C C . ARG A 1 578 ? 25.603 -15.861 -35.430 1.00 91.56 578 ARG A C 1
ATOM 4494 O O . ARG A 1 578 ? 26.329 -16.681 -34.875 1.00 91.56 578 ARG A O 1
ATOM 4501 N N . PHE A 1 579 ? 24.921 -14.918 -34.781 1.00 94.31 579 PHE A N 1
ATOM 4502 C CA . PHE A 1 579 ? 24.954 -14.728 -33.337 1.00 94.31 579 PHE A CA 1
ATOM 4503 C C . PHE A 1 579 ? 23.720 -15.393 -32.732 1.00 94.31 579 PHE A C 1
ATOM 4505 O O . PHE A 1 579 ? 22.603 -14.889 -32.765 1.00 94.31 579 PHE A O 1
ATOM 4512 N N . MET A 1 580 ? 23.917 -16.608 -32.236 1.00 94.94 580 MET A N 1
ATOM 4513 C CA . MET A 1 580 ? 22.862 -17.399 -31.613 1.00 94.94 580 MET A CA 1
ATOM 4514 C C . MET A 1 580 ? 22.766 -17.068 -30.111 1.00 94.94 580 MET A C 1
ATOM 4516 O O . MET A 1 580 ? 23.705 -16.503 -29.533 1.00 94.94 580 MET A O 1
ATOM 4520 N N . PRO A 1 581 ? 21.660 -17.443 -29.441 1.00 96.69 581 PRO A N 1
ATOM 4521 C CA . PRO A 1 581 ? 21.546 -17.319 -27.993 1.00 96.69 581 PRO A CA 1
ATOM 4522 C C . PRO A 1 581 ? 22.760 -17.949 -27.289 1.00 96.69 581 PRO A C 1
ATOM 4524 O O . PRO A 1 581 ? 23.219 -19.036 -27.650 1.00 96.69 581 PRO A O 1
ATOM 4527 N N . SER A 1 582 ? 23.329 -17.228 -26.325 1.00 95.31 582 SER A N 1
ATOM 4528 C CA . SER A 1 582 ? 24.664 -17.487 -25.772 1.00 95.31 582 SER A CA 1
ATOM 4529 C C . SER A 1 582 ? 24.632 -17.794 -24.274 1.00 95.31 582 SER A C 1
ATOM 4531 O O . SER A 1 582 ? 23.858 -17.197 -23.534 1.00 95.31 582 SER A O 1
ATOM 4533 N N . ASP A 1 583 ? 25.486 -18.707 -23.805 1.00 94.94 583 ASP A N 1
ATOM 4534 C CA . ASP A 1 583 ? 25.533 -19.071 -22.385 1.00 94.94 583 ASP A CA 1
ATOM 4535 C C . ASP A 1 583 ? 26.027 -17.921 -21.487 1.00 94.94 583 ASP A C 1
ATOM 4537 O O . ASP A 1 583 ? 27.106 -17.357 -21.699 1.00 94.94 583 ASP A O 1
ATOM 4541 N N . LEU A 1 584 ? 25.256 -17.624 -20.437 1.00 93.75 584 LEU A N 1
ATOM 4542 C CA . LEU A 1 584 ? 25.546 -16.555 -19.478 1.00 93.75 584 LEU A CA 1
ATOM 4543 C C . LEU A 1 584 ? 26.853 -16.775 -18.697 1.00 93.75 584 LEU A C 1
ATOM 4545 O O . LEU A 1 584 ? 27.591 -15.821 -18.442 1.00 93.75 584 LEU A O 1
ATOM 4549 N N . SER A 1 585 ? 27.173 -18.021 -18.335 1.00 92.88 585 SER A N 1
ATOM 4550 C CA . SER A 1 585 ? 28.406 -18.339 -17.602 1.00 92.88 585 SER A CA 1
ATOM 4551 C C . SER A 1 585 ? 29.624 -18.254 -18.521 1.00 92.88 585 SER A C 1
ATOM 4553 O O . SER A 1 585 ? 30.648 -17.680 -18.148 1.00 92.88 585 SER A O 1
ATOM 4555 N N . ALA A 1 586 ? 29.515 -18.777 -19.747 1.00 93.75 586 ALA A N 1
ATOM 4556 C CA . ALA A 1 586 ? 30.571 -18.697 -20.750 1.00 93.75 586 ALA A CA 1
ATOM 4557 C C . ALA A 1 586 ? 30.914 -17.242 -21.098 1.00 93.75 586 ALA A C 1
ATOM 4559 O O . ALA A 1 586 ? 32.091 -16.919 -21.255 1.00 93.75 586 ALA A O 1
ATOM 4560 N N . HIS A 1 587 ? 29.921 -16.354 -21.165 1.00 96.12 587 HIS A N 1
ATOM 4561 C CA . HIS A 1 587 ? 30.141 -14.928 -21.391 1.00 96.12 587 HIS A CA 1
ATOM 4562 C C . HIS A 1 587 ? 31.007 -14.285 -20.293 1.00 96.12 587 HIS A C 1
ATOM 4564 O O . HIS A 1 587 ? 32.022 -13.646 -20.582 1.00 96.12 587 HIS A O 1
ATOM 4570 N N . ILE A 1 588 ? 30.672 -14.516 -19.020 1.00 94.44 588 ILE A N 1
ATOM 4571 C CA . ILE A 1 588 ? 31.446 -13.997 -17.878 1.00 94.44 588 ILE A CA 1
ATOM 4572 C C . ILE A 1 588 ? 32.872 -14.572 -17.878 1.00 94.44 588 ILE A C 1
ATOM 4574 O O . ILE A 1 588 ? 33.849 -13.845 -17.704 1.00 94.44 588 ILE A O 1
ATOM 4578 N N . VAL A 1 589 ? 33.028 -15.868 -18.166 1.00 93.38 589 VAL A N 1
ATOM 4579 C CA . VAL A 1 589 ? 34.351 -16.511 -18.253 1.00 93.38 589 VAL A CA 1
ATOM 4580 C C . VAL A 1 589 ? 35.208 -15.936 -19.390 1.00 93.38 589 VAL A C 1
ATOM 4582 O O . VAL A 1 589 ? 36.437 -15.965 -19.284 1.00 93.38 589 VAL A O 1
ATOM 4585 N N . ASN A 1 590 ? 34.618 -15.362 -20.442 1.00 95.00 590 ASN A N 1
ATOM 4586 C CA . ASN A 1 590 ? 35.340 -14.759 -21.569 1.00 95.00 590 ASN A CA 1
ATOM 4587 C C . ASN A 1 590 ? 35.494 -13.226 -21.491 1.00 95.00 590 ASN A C 1
ATOM 4589 O O . ASN A 1 590 ? 36.064 -12.617 -22.400 1.00 95.00 590 ASN A O 1
ATOM 4593 N N . THR A 1 591 ? 35.094 -12.604 -20.379 1.00 94.69 591 THR A N 1
ATOM 4594 C CA . THR A 1 591 ? 35.239 -11.160 -20.128 1.00 94.69 591 THR A CA 1
ATOM 4595 C C . THR A 1 591 ? 36.152 -10.860 -18.929 1.00 94.69 591 THR A C 1
ATOM 4597 O O . THR A 1 591 ? 36.488 -11.727 -18.117 1.00 94.69 591 THR A O 1
ATOM 4600 N N . ILE A 1 592 ? 36.647 -9.625 -18.853 1.00 93.62 592 ILE A N 1
ATOM 4601 C CA . ILE A 1 592 ? 37.432 -9.067 -17.748 1.00 93.62 592 ILE A CA 1
ATOM 4602 C C . ILE A 1 592 ? 36.686 -7.826 -17.249 1.00 93.62 592 ILE A C 1
ATOM 4604 O O . ILE A 1 592 ? 36.508 -6.892 -18.035 1.00 93.62 592 ILE A O 1
ATOM 4608 N N . PRO A 1 593 ? 36.305 -7.762 -15.961 1.00 94.56 593 PRO A N 1
ATOM 4609 C CA . PRO A 1 593 ? 35.771 -6.547 -15.362 1.00 94.56 593 PRO A CA 1
ATOM 4610 C C . PRO A 1 593 ? 36.787 -5.404 -15.429 1.00 94.56 593 PRO A C 1
ATOM 4612 O O . PRO A 1 593 ? 37.899 -5.508 -14.896 1.00 94.56 593 PRO A O 1
ATOM 4615 N N . LYS A 1 594 ? 36.402 -4.306 -16.078 1.00 93.88 594 LYS A N 1
ATOM 4616 C CA . LYS A 1 594 ? 37.191 -3.077 -16.176 1.00 93.88 594 LYS A CA 1
ATOM 4617 C C . LYS A 1 594 ? 36.419 -1.887 -15.624 1.00 93.88 594 LYS A C 1
ATOM 4619 O O . LYS A 1 594 ? 35.203 -1.819 -15.757 1.00 93.88 594 LYS A O 1
ATOM 4624 N N . LEU A 1 595 ? 37.150 -0.931 -15.066 1.00 92.88 595 LEU A N 1
ATOM 4625 C CA . LEU A 1 595 ? 36.667 0.393 -14.685 1.00 92.88 595 LEU A CA 1
ATOM 4626 C C . LEU A 1 595 ? 37.601 1.421 -15.328 1.00 92.88 595 LEU A C 1
ATOM 4628 O O . LEU A 1 595 ? 38.818 1.318 -15.169 1.00 92.88 595 LEU A O 1
ATOM 4632 N N . ASN A 1 596 ? 37.060 2.390 -16.073 1.00 87.81 596 ASN A N 1
ATOM 4633 C CA . ASN A 1 596 ? 37.856 3.354 -16.853 1.00 87.81 596 ASN A CA 1
ATOM 4634 C C . ASN A 1 596 ? 38.933 2.668 -17.729 1.00 87.81 596 ASN A C 1
ATOM 4636 O O . ASN A 1 596 ? 40.112 3.017 -17.680 1.00 87.81 596 ASN A O 1
ATOM 4640 N N . GLU A 1 597 ? 38.531 1.629 -18.472 1.00 83.88 597 GLU A N 1
ATOM 4641 C CA . GLU A 1 597 ? 39.388 0.776 -19.323 1.00 83.88 597 GLU A CA 1
ATOM 4642 C C . GLU A 1 597 ? 40.504 -0.014 -18.599 1.00 83.88 597 GLU A C 1
ATOM 4644 O O . GLU A 1 597 ? 41.225 -0.784 -19.240 1.00 83.88 597 GLU A O 1
ATOM 4649 N N . GLN A 1 598 ? 40.636 0.097 -17.272 1.00 90.94 598 GLN A N 1
ATOM 4650 C CA . GLN A 1 598 ? 41.630 -0.637 -16.483 1.00 90.94 598 GLN A CA 1
ATOM 4651 C C . GLN A 1 598 ? 41.015 -1.872 -15.803 1.00 90.94 598 GLN A C 1
ATOM 4653 O O . GLN A 1 598 ? 39.930 -1.759 -15.233 1.00 90.94 598 GLN A O 1
ATOM 4658 N N . PRO A 1 599 ? 41.679 -3.047 -15.819 1.00 92.06 599 PRO A N 1
ATOM 4659 C CA . PRO A 1 599 ? 41.216 -4.230 -15.091 1.00 92.06 599 PRO A CA 1
ATOM 4660 C C . PRO A 1 599 ? 41.060 -3.972 -13.589 1.00 92.06 599 PRO A C 1
ATOM 4662 O O . PRO A 1 599 ? 41.934 -3.376 -12.958 1.00 92.06 599 PRO A O 1
ATOM 4665 N N . ILE A 1 600 ? 39.966 -4.461 -13.008 1.00 91.06 600 ILE A N 1
ATOM 4666 C CA . ILE A 1 600 ? 39.691 -4.321 -11.575 1.00 91.06 600 ILE A CA 1
ATOM 4667 C C . ILE A 1 600 ? 40.505 -5.355 -10.783 1.00 91.06 600 ILE A C 1
ATOM 4669 O O . ILE A 1 600 ? 40.423 -6.556 -11.037 1.00 91.06 600 ILE A O 1
ATOM 4673 N N . SER A 1 601 ? 41.247 -4.897 -9.770 1.00 80.75 601 SER A N 1
ATOM 4674 C CA . SER A 1 601 ? 41.943 -5.748 -8.786 1.00 80.75 601 SER A CA 1
ATOM 4675 C C . SER A 1 601 ? 40.957 -6.337 -7.762 1.00 80.75 601 SER A C 1
ATOM 4677 O O . SER A 1 601 ? 40.999 -5.997 -6.579 1.00 80.75 601 SER A O 1
ATOM 4679 N N . GLY A 1 602 ? 40.016 -7.148 -8.252 1.00 71.56 602 GLY A N 1
ATOM 4680 C CA . GLY A 1 602 ? 38.874 -7.683 -7.508 1.00 71.56 602 GLY A CA 1
ATOM 4681 C C . GLY A 1 602 ? 39.030 -9.142 -7.045 1.00 71.56 602 GLY A C 1
ATOM 4682 O O . GLY A 1 602 ? 40.154 -9.597 -6.811 1.00 71.56 602 GLY A O 1
ATOM 4683 N N . PRO A 1 603 ? 37.912 -9.883 -6.897 1.00 73.31 603 PRO A N 1
ATOM 4684 C CA . PRO A 1 603 ? 37.910 -11.305 -6.546 1.00 73.31 603 PRO A CA 1
ATOM 4685 C C . PRO A 1 603 ? 38.738 -12.173 -7.506 1.00 73.31 603 PRO A C 1
ATOM 4687 O O . PRO A 1 603 ? 38.864 -11.874 -8.692 1.00 73.31 603 PRO A O 1
ATOM 4690 N N . SER A 1 604 ? 39.273 -13.297 -7.013 1.00 72.88 604 SER A N 1
ATOM 4691 C CA . SER A 1 604 ? 40.119 -14.208 -7.809 1.00 72.88 604 SER A CA 1
ATOM 4692 C C . SER A 1 604 ? 39.393 -14.901 -8.969 1.00 72.88 604 SER A C 1
ATOM 4694 O O . SER A 1 604 ? 40.042 -15.414 -9.879 1.00 72.88 604 SER A O 1
ATOM 4696 N N . SER A 1 605 ? 38.064 -14.952 -8.915 1.00 83.88 605 SER A N 1
ATOM 4697 C CA . SER A 1 605 ? 37.180 -15.517 -9.931 1.00 83.88 605 SER A CA 1
ATOM 4698 C C . SER A 1 605 ? 35.808 -14.858 -9.824 1.00 83.88 605 SER A C 1
ATOM 4700 O O . SER A 1 605 ? 35.332 -14.608 -8.716 1.00 83.88 605 SER A O 1
ATOM 4702 N N . ILE A 1 606 ? 35.187 -14.596 -10.972 1.00 89.75 606 ILE A N 1
ATOM 4703 C CA . ILE A 1 606 ? 33.855 -14.003 -11.092 1.00 89.75 606 ILE A CA 1
ATOM 4704 C C . ILE A 1 606 ? 32.971 -14.960 -11.900 1.00 89.75 606 ILE A C 1
ATOM 4706 O O . ILE A 1 606 ? 33.401 -15.451 -12.945 1.00 89.75 606 ILE A O 1
ATOM 4710 N N . ASP A 1 607 ? 31.761 -15.217 -11.411 1.00 91.44 607 ASP A N 1
ATOM 4711 C CA . ASP A 1 607 ? 30.718 -16.028 -12.044 1.00 91.44 607 ASP A CA 1
ATOM 4712 C C . ASP A 1 607 ? 29.308 -15.521 -11.657 1.00 91.44 607 ASP A C 1
ATOM 4714 O O . ASP A 1 607 ? 29.155 -14.494 -10.991 1.00 91.44 607 ASP A O 1
ATOM 4718 N N . LEU A 1 608 ? 28.249 -16.223 -12.081 1.00 91.75 608 LEU A N 1
ATOM 4719 C CA . LEU A 1 608 ? 26.853 -15.824 -11.838 1.00 91.75 608 LEU A CA 1
ATOM 4720 C C . LEU A 1 608 ? 26.453 -15.753 -10.347 1.00 91.75 608 LEU A C 1
ATOM 4722 O O . LEU A 1 608 ? 25.424 -15.153 -10.020 1.00 91.75 608 LEU A O 1
ATOM 4726 N N . SER A 1 609 ? 27.236 -16.357 -9.447 1.00 90.19 609 SER A N 1
ATOM 4727 C CA . SER A 1 609 ? 26.993 -16.375 -8.000 1.00 90.19 609 SER A CA 1
ATOM 4728 C C . SER A 1 609 ? 27.605 -15.189 -7.248 1.00 90.19 609 SER A C 1
ATOM 4730 O O . SER A 1 609 ? 27.140 -14.892 -6.149 1.00 90.19 609 SER A O 1
ATOM 4732 N N . ASN A 1 610 ? 28.578 -14.477 -7.835 1.00 90.81 610 ASN A N 1
ATOM 4733 C CA . ASN A 1 610 ? 29.254 -13.338 -7.195 1.00 90.81 610 ASN A CA 1
ATOM 4734 C C . ASN A 1 610 ? 29.454 -12.086 -8.080 1.00 90.81 610 ASN A C 1
ATOM 4736 O O . ASN A 1 610 ? 30.051 -11.114 -7.619 1.00 90.81 610 ASN A O 1
ATOM 4740 N N . LEU A 1 611 ? 28.943 -12.057 -9.320 1.00 92.38 611 LEU A N 1
ATOM 4741 C CA . LEU A 1 611 ? 29.088 -10.927 -10.258 1.00 92.38 611 LEU A CA 1
ATOM 4742 C C . LEU A 1 611 ? 28.743 -9.549 -9.653 1.00 92.38 611 LEU A C 1
ATOM 4744 O O . LEU A 1 611 ? 29.426 -8.563 -9.927 1.00 92.38 611 LEU A O 1
ATOM 4748 N N . GLY A 1 612 ? 27.720 -9.475 -8.799 1.00 91.38 612 GLY A N 1
ATOM 4749 C CA . GLY A 1 612 ? 27.284 -8.251 -8.122 1.00 91.38 612 GLY A CA 1
ATOM 4750 C C . GLY A 1 612 ? 28.288 -7.677 -7.112 1.00 91.38 612 GLY A C 1
ATOM 4751 O O . GLY A 1 612 ? 28.184 -6.500 -6.770 1.00 91.38 612 GLY A O 1
ATOM 4752 N N . GLU A 1 613 ? 29.307 -8.433 -6.679 1.00 92.88 613 GLU A N 1
ATOM 4753 C CA . GLU A 1 613 ? 30.410 -7.892 -5.862 1.00 92.88 613 GLU A CA 1
ATOM 4754 C C . GLU A 1 613 ? 31.158 -6.761 -6.590 1.00 92.88 613 GLU A C 1
ATOM 4756 O O . GLU A 1 613 ? 31.640 -5.816 -5.954 1.00 92.88 613 GLU A O 1
ATOM 4761 N N . LEU A 1 614 ? 31.190 -6.802 -7.930 1.00 92.00 614 LEU A N 1
ATOM 4762 C CA . LEU A 1 614 ? 31.801 -5.776 -8.781 1.00 92.00 614 LEU A CA 1
ATOM 4763 C C . LEU A 1 614 ? 31.179 -4.384 -8.592 1.00 92.00 614 LEU A C 1
ATOM 4765 O O . LEU A 1 614 ? 31.873 -3.380 -8.766 1.00 92.00 614 LEU A O 1
ATOM 4769 N N . ASN A 1 615 ? 29.916 -4.304 -8.160 1.00 93.06 615 ASN A N 1
ATOM 4770 C CA . ASN A 1 615 ? 29.236 -3.034 -7.902 1.00 93.06 615 ASN A CA 1
ATOM 4771 C C . ASN A 1 615 ? 29.992 -2.175 -6.874 1.00 93.06 615 ASN A C 1
ATOM 4773 O O . ASN A 1 615 ? 29.988 -0.951 -6.976 1.00 93.06 615 ASN A O 1
ATOM 4777 N N . SER A 1 616 ? 30.686 -2.805 -5.918 1.00 92.19 616 SER A N 1
ATOM 4778 C CA . SER A 1 616 ? 31.465 -2.111 -4.882 1.00 92.19 616 SER A CA 1
ATOM 4779 C C . SER A 1 616 ? 32.704 -1.368 -5.406 1.00 92.19 616 SER A C 1
ATOM 4781 O O . SER A 1 616 ? 33.236 -0.508 -4.705 1.00 92.19 616 SER A O 1
ATOM 4783 N N . TYR A 1 617 ? 33.147 -1.665 -6.633 1.00 89.50 617 TYR A N 1
ATOM 4784 C CA . TYR A 1 617 ? 34.337 -1.066 -7.246 1.00 89.50 617 TYR A CA 1
ATOM 4785 C C . TYR A 1 617 ? 34.013 0.148 -8.126 1.00 89.50 617 TYR A C 1
ATOM 4787 O O . TYR A 1 617 ? 34.850 1.040 -8.244 1.00 89.50 617 TYR A O 1
ATOM 4795 N N . GLY A 1 618 ? 32.821 0.193 -8.731 1.00 85.00 618 GLY A N 1
ATOM 4796 C CA . GLY A 1 618 ? 32.407 1.290 -9.619 1.00 85.00 618 GLY A CA 1
ATOM 4797 C C . GLY A 1 618 ? 30.943 1.276 -10.079 1.00 85.00 618 GLY A C 1
ATOM 4798 O O . GLY A 1 618 ? 30.578 2.085 -10.921 1.00 85.00 618 GLY A O 1
ATOM 4799 N N . GLY A 1 619 ? 30.097 0.380 -9.558 1.00 89.12 619 GLY A N 1
ATOM 4800 C CA . GLY A 1 619 ? 28.678 0.313 -9.922 1.00 89.12 619 GLY A CA 1
ATOM 4801 C C . GLY A 1 619 ? 28.431 0.213 -11.431 1.00 89.12 619 GLY A C 1
ATOM 4802 O O . GLY A 1 619 ? 28.915 -0.703 -12.092 1.00 89.12 619 GLY A O 1
ATOM 4803 N N . GLU A 1 620 ? 27.656 1.164 -11.958 1.00 91.62 620 GLU A N 1
ATOM 4804 C CA . GLU A 1 620 ? 27.283 1.245 -13.378 1.00 91.62 620 GLU A CA 1
ATOM 4805 C C . GLU A 1 620 ? 28.484 1.518 -14.309 1.00 91.62 620 GLU A C 1
ATOM 4807 O O . GLU A 1 620 ? 28.447 1.094 -15.460 1.00 91.62 620 GLU A O 1
ATOM 4812 N N . ASP A 1 621 ? 29.580 2.114 -13.814 1.00 91.94 621 ASP A N 1
ATOM 4813 C CA . ASP A 1 621 ? 30.792 2.408 -14.605 1.00 91.94 621 ASP A CA 1
ATOM 4814 C C . ASP A 1 621 ? 31.676 1.164 -14.869 1.00 91.94 621 ASP A C 1
ATOM 4816 O O . ASP A 1 621 ? 32.701 1.248 -15.557 1.00 91.94 621 ASP A O 1
ATOM 4820 N N . VAL A 1 622 ? 31.327 0.001 -14.301 1.00 94.38 622 VAL A N 1
ATOM 4821 C CA . VAL A 1 622 ? 32.051 -1.263 -14.515 1.00 94.38 622 VAL A CA 1
ATOM 4822 C C . VAL A 1 622 ? 31.586 -1.936 -15.804 1.00 94.38 622 VAL A C 1
ATOM 4824 O O . VAL A 1 622 ? 30.392 -2.090 -16.036 1.00 94.38 622 VAL A O 1
ATOM 4827 N N . ALA A 1 623 ? 32.530 -2.409 -16.616 1.00 95.12 623 ALA A N 1
ATOM 4828 C CA . ALA A 1 623 ? 32.272 -3.048 -17.902 1.00 95.12 623 ALA A CA 1
ATOM 4829 C C . ALA A 1 623 ? 32.879 -4.454 -17.988 1.00 95.12 623 ALA A C 1
ATOM 4831 O O . ALA A 1 623 ? 34.072 -4.640 -17.724 1.00 95.12 623 ALA A O 1
ATOM 4832 N N . LEU A 1 624 ? 32.085 -5.441 -18.409 1.00 95.31 624 LEU A N 1
ATOM 4833 C CA . LEU A 1 624 ? 32.546 -6.799 -18.716 1.00 95.31 624 LEU A CA 1
ATOM 4834 C C . LEU A 1 624 ? 33.208 -6.826 -20.101 1.00 95.31 624 LEU A C 1
ATOM 4836 O O . LEU A 1 624 ? 32.620 -7.235 -21.093 1.00 95.31 624 LEU A O 1
ATOM 4840 N N . THR A 1 625 ? 34.452 -6.357 -20.181 1.00 94.56 625 THR A N 1
ATOM 4841 C CA . THR A 1 625 ? 35.154 -6.199 -21.465 1.00 94.56 625 THR A CA 1
ATOM 4842 C C . THR A 1 625 ? 35.679 -7.535 -21.990 1.00 94.56 625 THR A C 1
ATOM 4844 O O . THR A 1 625 ? 36.303 -8.282 -21.235 1.00 94.56 625 THR A O 1
ATOM 4847 N N . ALA A 1 626 ? 35.497 -7.829 -23.275 1.00 94.62 626 ALA A N 1
ATOM 4848 C CA . ALA A 1 626 ? 35.958 -9.063 -23.907 1.00 94.62 626 ALA A CA 1
ATOM 4849 C C . ALA A 1 626 ? 37.477 -9.296 -23.741 1.00 94.62 626 ALA A C 1
ATOM 4851 O O . ALA A 1 626 ? 38.291 -8.367 -23.794 1.00 94.62 626 ALA A O 1
ATOM 4852 N N . LYS A 1 627 ? 37.874 -10.562 -23.538 1.00 93.81 627 LYS A N 1
ATOM 4853 C CA . LYS A 1 627 ? 39.290 -10.988 -23.472 1.00 93.81 627 LYS A CA 1
ATOM 4854 C C . LYS A 1 627 ? 39.989 -10.990 -24.828 1.00 93.81 627 LYS A C 1
ATOM 4856 O O . LYS A 1 627 ? 41.208 -10.838 -24.890 1.00 93.81 627 LYS A O 1
ATOM 4861 N N . GLU A 1 628 ? 39.217 -11.187 -25.886 1.00 92.06 628 GLU A N 1
ATOM 4862 C CA . GLU A 1 628 ? 39.654 -11.301 -27.275 1.00 92.06 628 GLU A CA 1
ATOM 4863 C C . GLU A 1 628 ? 38.891 -10.274 -28.117 1.00 92.06 628 GLU A C 1
ATOM 4865 O O . GLU A 1 628 ? 37.791 -9.867 -27.747 1.00 92.06 628 GLU A O 1
ATOM 4870 N N . ASP A 1 629 ? 39.466 -9.836 -29.239 1.00 90.31 629 ASP A N 1
ATOM 4871 C CA . ASP A 1 629 ? 38.817 -8.856 -30.117 1.00 90.31 629 ASP A CA 1
ATOM 4872 C C . ASP A 1 629 ? 37.541 -9.464 -30.735 1.00 90.31 629 ASP A C 1
ATOM 4874 O O . ASP A 1 629 ? 37.651 -10.461 -31.461 1.00 90.31 629 ASP A O 1
ATOM 4878 N N . PRO A 1 630 ? 36.334 -8.911 -30.491 1.00 89.56 630 PRO A N 1
ATOM 4879 C CA . PRO A 1 630 ? 35.080 -9.522 -30.938 1.00 89.56 630 PRO A CA 1
ATOM 4880 C C . PRO A 1 630 ? 34.998 -9.687 -32.465 1.00 89.56 630 PRO A C 1
ATOM 4882 O O . PRO A 1 630 ? 34.364 -10.626 -32.946 1.00 89.56 630 PRO A O 1
ATOM 4885 N N . LEU A 1 631 ? 35.714 -8.859 -33.239 1.00 87.81 631 LEU A N 1
ATOM 4886 C CA . LEU A 1 631 ? 35.807 -8.970 -34.704 1.00 87.81 631 LEU A CA 1
ATOM 4887 C C . LEU A 1 631 ? 36.617 -10.180 -35.205 1.00 87.81 631 LEU A C 1
ATOM 4889 O O . LEU A 1 631 ? 36.624 -10.457 -36.405 1.00 87.81 631 LEU A O 1
ATOM 4893 N N . THR A 1 632 ? 37.275 -10.922 -34.310 1.00 90.12 632 THR A N 1
ATOM 4894 C CA . THR A 1 632 ? 37.874 -12.232 -34.630 1.00 90.12 632 THR A CA 1
ATOM 4895 C C . THR A 1 632 ? 36.864 -13.384 -34.576 1.00 90.12 632 THR A C 1
ATOM 4897 O O . THR A 1 632 ? 37.196 -14.498 -34.979 1.00 90.12 632 THR A O 1
ATOM 4900 N N . TYR A 1 633 ? 35.626 -13.107 -34.141 1.00 89.69 633 TYR A N 1
ATOM 4901 C CA . TYR A 1 633 ? 34.520 -14.056 -33.976 1.00 89.69 633 TYR A CA 1
ATOM 4902 C C . TYR A 1 633 ? 34.888 -15.302 -33.141 1.00 89.69 633 TYR A C 1
ATOM 4904 O O . TYR A 1 633 ? 34.740 -16.434 -33.618 1.00 89.69 633 TYR A O 1
ATOM 4912 N N . PRO A 1 634 ? 35.377 -15.129 -31.895 1.00 93.06 634 PRO A N 1
ATOM 4913 C CA . PRO A 1 634 ? 35.701 -16.252 -31.021 1.00 93.06 634 PRO A CA 1
ATOM 4914 C C . PRO A 1 634 ? 34.441 -17.078 -30.718 1.00 93.06 634 PRO A C 1
ATOM 4916 O O . PRO A 1 634 ? 33.329 -16.555 -30.664 1.00 93.06 634 PRO A O 1
ATOM 4919 N N . THR A 1 635 ? 34.594 -18.388 -30.518 1.00 90.19 635 THR A N 1
ATOM 4920 C CA . THR A 1 635 ? 33.458 -19.333 -30.533 1.00 90.19 635 THR A CA 1
ATOM 4921 C C . THR A 1 635 ? 32.387 -19.062 -29.475 1.00 90.19 635 THR A C 1
ATOM 4923 O O . THR A 1 635 ? 31.219 -19.334 -29.728 1.00 90.19 635 THR A O 1
ATOM 4926 N N . TRP A 1 636 ? 32.753 -18.492 -28.322 1.00 91.12 636 TRP A N 1
ATOM 4927 C CA . TRP A 1 636 ? 31.810 -18.105 -27.262 1.00 91.12 636 TRP A CA 1
ATOM 4928 C C . TRP A 1 636 ? 30.874 -16.953 -27.663 1.00 91.12 636 TRP A C 1
ATOM 4930 O O . TRP A 1 636 ? 29.830 -16.762 -27.038 1.00 91.12 636 TRP A O 1
ATOM 4940 N N . ILE A 1 637 ? 31.247 -16.186 -28.694 1.00 93.12 637 ILE A N 1
ATOM 4941 C CA . ILE A 1 637 ? 30.498 -15.022 -29.165 1.00 93.12 637 ILE A CA 1
ATOM 4942 C C . ILE A 1 637 ? 29.370 -15.397 -30.133 1.00 93.12 637 ILE A C 1
ATOM 4944 O O . ILE A 1 637 ? 28.393 -14.666 -30.251 1.00 93.12 637 ILE A O 1
ATOM 4948 N N . LEU A 1 638 ? 29.499 -16.547 -30.803 1.00 93.81 638 LEU A N 1
ATOM 4949 C CA . LEU A 1 638 ? 28.551 -17.044 -31.807 1.00 93.81 638 LEU A CA 1
ATOM 4950 C C . LEU A 1 638 ? 27.332 -17.756 -31.193 1.00 93.81 638 LEU A C 1
ATOM 4952 O O . LEU A 1 638 ? 26.375 -18.043 -31.909 1.00 93.81 638 LEU A O 1
ATOM 4956 N N . GLY A 1 639 ? 27.366 -18.054 -29.890 1.00 92.38 639 GLY A N 1
ATOM 4957 C CA . GLY A 1 639 ? 26.316 -18.790 -29.183 1.00 92.38 639 GLY A CA 1
ATOM 4958 C C . GLY A 1 639 ? 26.130 -20.238 -29.649 1.00 92.38 639 GLY A C 1
ATOM 4959 O O . GLY A 1 639 ? 26.983 -20.823 -30.320 1.00 92.38 639 GLY A O 1
ATOM 4960 N N . GLU A 1 640 ? 24.995 -20.834 -29.281 1.00 94.12 640 GLU A N 1
ATOM 4961 C CA . GLU A 1 640 ? 24.627 -22.203 -29.654 1.00 94.12 640 GLU A CA 1
ATOM 4962 C C . GLU A 1 640 ? 23.244 -22.211 -30.322 1.00 94.12 640 GLU A C 1
ATOM 4964 O O . GLU A 1 640 ? 22.282 -21.631 -29.826 1.00 94.12 640 GLU A O 1
ATOM 4969 N N . ALA A 1 641 ? 23.129 -22.858 -31.483 1.00 91.69 641 ALA A N 1
ATOM 4970 C CA . ALA A 1 641 ? 21.856 -22.945 -32.192 1.00 91.69 641 ALA A CA 1
ATOM 4971 C C . ALA A 1 641 ? 20.947 -24.038 -31.591 1.00 91.69 641 ALA A C 1
ATOM 4973 O O . ALA A 1 641 ? 21.456 -25.097 -31.216 1.00 91.69 641 ALA A O 1
ATOM 4974 N N . PRO A 1 642 ? 19.613 -23.852 -31.578 1.00 94.75 642 PRO A N 1
ATOM 4975 C CA . PRO A 1 642 ? 18.685 -24.857 -31.068 1.00 94.75 642 PRO A CA 1
ATOM 4976 C C . PRO A 1 642 ? 18.674 -26.136 -31.917 1.00 94.75 642 PRO A C 1
ATOM 4978 O O . PRO A 1 642 ? 18.921 -26.118 -33.130 1.00 94.75 642 PRO A O 1
ATOM 4981 N N . ASP A 1 643 ? 18.341 -27.246 -31.260 1.00 92.31 643 ASP A N 1
ATOM 4982 C CA . ASP A 1 643 ? 18.072 -28.539 -31.879 1.00 92.31 643 ASP A CA 1
ATOM 4983 C C . ASP A 1 643 ? 16.668 -28.608 -32.518 1.00 92.31 643 ASP A C 1
ATOM 4985 O O . ASP A 1 643 ? 15.897 -27.648 -32.518 1.00 92.31 643 ASP A O 1
ATOM 4989 N N . ALA A 1 644 ? 16.310 -29.769 -33.075 1.00 89.19 644 ALA A N 1
ATOM 4990 C CA . ALA A 1 644 ? 15.018 -29.977 -33.737 1.00 89.19 644 ALA A CA 1
ATOM 4991 C C . ALA A 1 644 ? 13.791 -29.926 -32.796 1.00 89.19 644 ALA A C 1
ATOM 4993 O O . ALA A 1 644 ? 12.664 -29.901 -33.283 1.00 89.19 644 ALA A O 1
ATOM 4994 N N . SER A 1 645 ? 13.989 -29.926 -31.473 1.00 86.31 645 SER A N 1
ATOM 4995 C CA . SER A 1 645 ? 12.940 -29.709 -30.464 1.00 86.31 645 SER A CA 1
ATOM 4996 C C . SER A 1 645 ? 12.835 -28.247 -30.008 1.00 86.31 645 SER A C 1
ATOM 4998 O O . SER A 1 645 ? 11.941 -27.906 -29.234 1.00 86.31 645 SER A O 1
ATOM 5000 N N . GLY A 1 646 ? 13.731 -27.384 -30.501 1.00 89.94 646 GLY A N 1
ATOM 5001 C CA . GLY A 1 646 ? 13.870 -25.995 -30.083 1.00 89.94 646 GLY A CA 1
ATOM 5002 C C . GLY A 1 646 ? 14.747 -25.805 -28.844 1.00 89.94 646 GLY A C 1
ATOM 5003 O O . GLY A 1 646 ? 14.860 -24.675 -28.372 1.00 89.94 646 GLY A O 1
ATOM 5004 N N . ARG A 1 647 ? 15.379 -26.860 -28.315 1.00 91.81 647 ARG A N 1
ATOM 5005 C CA . ARG A 1 647 ? 16.204 -26.797 -27.101 1.00 91.81 647 ARG A CA 1
ATOM 5006 C C . ARG A 1 647 ? 17.661 -26.483 -27.433 1.00 91.81 647 ARG A C 1
ATOM 5008 O O . ARG A 1 647 ? 18.185 -26.940 -28.444 1.00 91.81 647 ARG A O 1
ATOM 5015 N N . ILE A 1 648 ? 18.338 -25.760 -26.544 1.00 93.25 648 ILE A N 1
ATOM 5016 C CA . ILE A 1 648 ? 19.797 -25.592 -26.566 1.00 93.25 648 ILE A CA 1
ATOM 5017 C C . ILE A 1 648 ? 20.368 -26.409 -25.401 1.00 93.25 648 ILE A C 1
ATOM 5019 O O . ILE A 1 648 ? 20.058 -26.139 -24.244 1.00 93.25 648 ILE A O 1
ATOM 5023 N N . ALA A 1 649 ? 21.103 -27.483 -25.688 1.00 82.38 649 ALA A N 1
ATOM 5024 C CA . ALA A 1 649 ? 21.373 -28.518 -24.686 1.00 82.38 649 ALA A CA 1
ATOM 5025 C C . ALA A 1 649 ? 22.544 -28.202 -23.741 1.00 82.38 649 ALA A C 1
ATOM 5027 O O . ALA A 1 649 ? 22.523 -28.669 -22.603 1.00 82.38 649 ALA A O 1
ATOM 5028 N N . ASN A 1 650 ? 23.552 -27.452 -24.203 1.00 85.44 650 ASN A N 1
ATOM 5029 C CA . ASN A 1 650 ? 24.811 -27.243 -23.476 1.00 85.44 650 ASN A CA 1
ATOM 5030 C C . ASN A 1 650 ? 24.985 -25.807 -22.947 1.00 85.44 650 ASN A C 1
ATOM 5032 O O . ASN A 1 650 ? 25.991 -25.525 -22.300 1.00 85.44 650 ASN A O 1
ATOM 5036 N N . SER A 1 651 ? 24.012 -24.930 -23.206 1.00 90.75 651 SER A N 1
ATOM 5037 C CA . SER A 1 651 ? 24.024 -23.507 -22.855 1.00 90.75 651 SER A CA 1
ATOM 5038 C C . SER A 1 651 ? 22.707 -23.113 -22.184 1.00 90.75 651 SER A C 1
ATOM 5040 O O . SER A 1 651 ? 21.645 -23.607 -22.575 1.00 90.75 651 SER A O 1
ATOM 5042 N N . VAL A 1 652 ? 22.750 -22.173 -21.236 1.00 93.31 652 VAL A N 1
ATOM 5043 C CA . VAL A 1 652 ? 21.573 -21.553 -20.600 1.00 93.31 652 VAL A CA 1
ATOM 5044 C C . VAL A 1 652 ? 21.502 -20.064 -20.983 1.00 93.31 652 VAL A C 1
ATOM 5046 O O . VAL A 1 652 ? 21.926 -19.196 -20.218 1.00 93.31 652 VAL A O 1
ATOM 5049 N N . PRO A 1 653 ? 20.998 -19.740 -22.191 1.00 94.81 653 PRO A N 1
ATOM 5050 C CA . PRO A 1 653 ? 20.952 -18.373 -22.713 1.00 94.81 653 PRO A CA 1
ATOM 5051 C C . PRO A 1 653 ? 19.683 -17.596 -22.331 1.00 94.81 653 PRO A C 1
ATOM 5053 O O . PRO A 1 653 ? 19.429 -16.521 -22.876 1.00 94.81 653 PRO A O 1
ATOM 5056 N N . CYS A 1 654 ? 18.839 -18.143 -21.450 1.00 96.12 654 CYS A N 1
ATOM 5057 C CA . CYS A 1 654 ? 17.594 -17.508 -21.034 1.00 96.12 654 CYS A CA 1
ATOM 5058 C C . CYS A 1 654 ? 17.495 -17.360 -19.509 1.00 96.12 654 CYS A C 1
ATOM 5060 O O . CYS A 1 654 ? 17.928 -18.225 -18.744 1.00 96.12 654 CYS A O 1
ATOM 5062 N N . ALA A 1 655 ? 16.873 -16.268 -19.066 1.00 95.94 655 ALA A N 1
ATOM 5063 C CA . ALA A 1 655 ? 16.406 -16.101 -17.696 1.00 95.94 655 ALA A CA 1
ATOM 5064 C C . ALA A 1 655 ? 14.908 -15.767 -17.708 1.00 95.94 655 ALA A C 1
ATOM 5066 O O . ALA A 1 655 ? 14.490 -14.768 -18.296 1.00 95.94 655 ALA A O 1
ATOM 5067 N N . VAL A 1 656 ? 14.104 -16.601 -17.049 1.00 96.81 656 VAL A N 1
ATOM 5068 C CA . VAL A 1 656 ? 12.678 -16.361 -16.822 1.00 96.81 656 VAL A CA 1
ATOM 5069 C C . VAL A 1 656 ? 12.506 -15.726 -15.450 1.00 96.81 656 VAL A C 1
ATOM 5071 O O . VAL A 1 656 ? 12.836 -16.335 -14.434 1.00 96.81 656 VAL A O 1
ATOM 5074 N N . ILE A 1 657 ? 11.988 -14.500 -15.420 1.00 95.88 657 ILE A N 1
ATOM 5075 C CA . ILE A 1 657 ? 11.733 -13.747 -14.190 1.00 95.88 657 ILE A CA 1
ATOM 5076 C C . ILE A 1 657 ? 10.225 -13.540 -14.054 1.00 95.88 657 ILE A C 1
ATOM 5078 O O . ILE A 1 657 ? 9.610 -12.862 -14.879 1.00 95.88 657 ILE A O 1
ATOM 5082 N N . LEU A 1 658 ? 9.636 -14.125 -13.013 1.00 94.12 658 LEU A N 1
ATOM 5083 C CA . LEU A 1 658 ? 8.241 -13.919 -12.640 1.00 94.12 658 LEU A CA 1
ATOM 5084 C C . LEU A 1 658 ? 8.127 -12.685 -11.749 1.00 94.12 658 LEU A C 1
ATOM 5086 O O . LEU A 1 658 ? 8.767 -12.611 -10.699 1.00 94.12 658 LEU A O 1
ATOM 5090 N N . VAL A 1 659 ? 7.303 -11.732 -12.170 1.00 91.81 659 VAL A N 1
ATOM 5091 C CA . VAL A 1 659 ? 6.906 -10.566 -11.381 1.00 91.81 659 VAL A CA 1
ATOM 5092 C C . VAL A 1 659 ? 5.450 -10.770 -10.981 1.00 91.81 659 VAL A C 1
ATOM 5094 O O . VAL A 1 659 ? 4.539 -10.599 -11.793 1.00 91.81 659 VAL A O 1
ATOM 5097 N N . GLU A 1 660 ? 5.247 -11.175 -9.733 1.00 82.44 660 GLU A N 1
ATOM 5098 C CA . GLU A 1 660 ? 3.926 -11.307 -9.120 1.00 82.44 660 GLU A CA 1
ATOM 5099 C C . GLU A 1 660 ? 3.374 -9.908 -8.822 1.00 82.44 660 GLU A C 1
ATOM 5101 O O . GLU A 1 660 ? 4.046 -9.073 -8.213 1.00 82.44 660 GLU A O 1
ATOM 5106 N N . LYS A 1 661 ? 2.168 -9.621 -9.317 1.00 72.31 661 LYS A N 1
ATOM 5107 C CA . LYS A 1 661 ? 1.511 -8.307 -9.191 1.00 72.31 661 LYS A CA 1
ATOM 5108 C C . LYS A 1 661 ? 0.282 -8.373 -8.295 1.00 72.31 661 LYS A C 1
ATOM 5110 O O . LYS A 1 661 ? -0.046 -7.395 -7.629 1.00 72.31 661 LYS A O 1
ATOM 5115 N N . SER A 1 662 ? -0.374 -9.525 -8.315 1.00 63.84 662 SER A N 1
ATOM 5116 C CA . SER A 1 662 ? -1.348 -10.006 -7.344 1.00 63.84 662 SER A CA 1
ATOM 5117 C C . SER A 1 662 ? -1.340 -11.537 -7.373 1.00 63.84 662 SER A C 1
ATOM 5119 O O . SER A 1 662 ? -0.563 -12.136 -8.118 1.00 63.84 662 SER A O 1
ATOM 5121 N N . GLU A 1 663 ? -2.220 -12.182 -6.608 1.00 54.38 663 GLU A N 1
ATOM 5122 C CA . GLU A 1 663 ? -2.372 -13.644 -6.633 1.00 54.38 663 GLU A CA 1
ATOM 5123 C C . GLU A 1 663 ? -2.824 -14.192 -8.002 1.00 54.38 663 GLU A C 1
ATOM 5125 O O . GLU A 1 663 ? -2.606 -15.365 -8.302 1.00 54.38 663 GLU A O 1
ATOM 5130 N N . VAL A 1 664 ? -3.438 -13.353 -8.848 1.00 61.94 664 VAL A N 1
ATOM 5131 C CA . VAL A 1 664 ? -3.922 -13.741 -10.185 1.00 61.94 664 VAL A CA 1
ATOM 5132 C C . VAL A 1 664 ? -3.105 -13.151 -11.335 1.00 61.94 664 VAL A C 1
ATOM 5134 O O . VAL A 1 664 ? -3.043 -13.782 -12.391 1.00 61.94 664 VAL A O 1
ATOM 5137 N N . ASP A 1 665 ? -2.481 -11.982 -11.157 1.00 81.00 665 ASP A N 1
ATOM 5138 C CA . ASP A 1 665 ? -1.716 -11.302 -12.207 1.00 81.00 665 ASP A CA 1
ATOM 5139 C C . ASP A 1 665 ? -0.206 -11.547 -12.064 1.00 81.00 665 ASP A C 1
ATOM 5141 O O . ASP A 1 665 ? 0.441 -11.043 -11.141 1.00 81.00 665 ASP A O 1
ATOM 5145 N N . ILE A 1 666 ? 0.377 -12.253 -13.037 1.00 90.12 666 ILE A N 1
ATOM 5146 C CA . ILE A 1 666 ? 1.821 -12.525 -13.119 1.00 90.12 666 ILE A CA 1
ATOM 5147 C C . ILE A 1 666 ? 2.360 -12.052 -14.470 1.00 90.12 666 ILE A C 1
ATOM 5149 O O . ILE A 1 666 ? 1.902 -12.494 -15.526 1.00 90.12 666 ILE A O 1
ATOM 5153 N N . ASP A 1 667 ? 3.375 -11.187 -14.441 1.00 95.06 667 ASP A N 1
ATOM 5154 C CA . ASP A 1 667 ? 4.183 -10.858 -15.616 1.00 95.06 667 ASP A CA 1
ATOM 5155 C C . ASP A 1 667 ? 5.388 -11.807 -15.666 1.00 95.06 667 ASP A C 1
ATOM 5157 O O . ASP A 1 667 ? 6.314 -11.694 -14.862 1.00 95.06 667 ASP A O 1
ATOM 5161 N N . ALA A 1 668 ? 5.400 -12.736 -16.622 1.00 96.38 668 ALA A N 1
ATOM 5162 C CA . ALA A 1 668 ? 6.564 -13.575 -16.888 1.00 96.38 668 ALA A CA 1
ATOM 5163 C C . ALA A 1 668 ? 7.442 -12.911 -17.952 1.00 96.38 668 ALA A C 1
ATOM 5165 O O . ALA A 1 668 ? 7.053 -12.815 -19.119 1.00 96.38 668 ALA A O 1
ATOM 5166 N N . PHE A 1 669 ? 8.628 -12.458 -17.556 1.00 97.38 669 PHE A N 1
ATOM 5167 C CA . PHE A 1 669 ? 9.645 -11.941 -18.465 1.00 97.38 669 PHE A CA 1
ATOM 5168 C C . PHE A 1 669 ? 10.556 -13.079 -18.923 1.00 97.38 669 PHE A C 1
ATOM 5170 O O . PHE A 1 669 ? 11.086 -13.809 -18.092 1.00 97.38 669 PHE A O 1
ATOM 5177 N N . TYR A 1 670 ? 10.773 -13.193 -20.230 1.00 97.62 670 TYR A N 1
ATOM 5178 C CA . TYR A 1 670 ? 11.675 -14.155 -20.859 1.00 97.62 670 TYR A CA 1
ATOM 5179 C C . TYR A 1 670 ? 12.838 -13.366 -21.450 1.00 97.62 670 TYR A C 1
ATOM 5181 O O . TYR A 1 670 ? 12.718 -12.821 -22.547 1.00 97.62 670 TYR A O 1
ATOM 5189 N N . PHE A 1 671 ? 13.928 -13.245 -20.696 1.00 97.50 671 PHE A N 1
ATOM 5190 C CA . PHE A 1 671 ? 15.140 -12.573 -21.154 1.00 97.50 671 PHE A CA 1
ATOM 5191 C C . PHE A 1 671 ? 15.978 -13.525 -21.998 1.00 97.50 671 PHE A C 1
ATOM 5193 O O . PHE A 1 671 ? 16.209 -14.665 -21.596 1.00 97.50 671 PHE A O 1
ATOM 5200 N N . TYR A 1 672 ? 16.436 -13.048 -23.148 1.00 96.62 672 TYR A N 1
ATOM 5201 C CA . TYR A 1 672 ? 17.296 -13.743 -24.094 1.00 96.62 672 TYR A CA 1
ATOM 5202 C C . TYR A 1 672 ? 18.656 -13.061 -24.094 1.00 96.62 672 TYR A C 1
ATOM 5204 O O . TYR A 1 672 ? 18.732 -11.841 -24.251 1.00 96.62 672 TYR A O 1
ATOM 5212 N N . PHE A 1 673 ? 19.710 -13.850 -23.921 1.00 96.88 673 PHE A N 1
ATOM 5213 C CA . PHE A 1 673 ? 21.072 -13.351 -23.904 1.00 96.88 673 PHE A CA 1
ATOM 5214 C C . PHE A 1 673 ? 21.833 -13.743 -25.169 1.00 96.88 673 PHE A C 1
ATOM 5216 O O . PHE A 1 673 ? 21.832 -14.909 -25.575 1.00 96.88 673 PHE A O 1
ATOM 5223 N N . TYR A 1 674 ? 22.530 -12.774 -25.756 1.00 96.44 674 TYR A N 1
ATOM 5224 C CA . TYR A 1 674 ? 23.447 -12.971 -26.876 1.00 96.44 674 TYR A CA 1
ATOM 5225 C C . TYR A 1 674 ? 24.811 -12.395 -26.491 1.00 96.44 674 TYR A C 1
ATOM 5227 O O . TYR A 1 674 ? 24.893 -11.309 -25.928 1.00 96.44 674 TYR A O 1
ATOM 5235 N N . SER A 1 675 ? 25.910 -13.093 -26.782 1.00 96.44 675 SER A N 1
ATOM 5236 C CA . SER A 1 675 ? 27.253 -12.603 -26.432 1.00 96.44 675 SER A CA 1
ATOM 5237 C C . SER A 1 675 ? 27.721 -11.429 -27.297 1.00 96.44 675 SER A C 1
ATOM 5239 O O . SER A 1 675 ? 28.690 -10.760 -26.936 1.00 96.44 675 SER A O 1
ATOM 5241 N N . PHE A 1 676 ? 27.054 -11.171 -28.420 1.00 95.88 676 PHE A N 1
ATOM 5242 C CA . PHE A 1 676 ? 27.304 -10.040 -29.305 1.00 95.88 676 PHE A CA 1
ATOM 5243 C C . PHE A 1 676 ? 26.037 -9.694 -30.072 1.00 95.88 676 PHE A C 1
ATOM 5245 O O . PHE A 1 676 ? 25.358 -10.594 -30.553 1.00 95.88 676 PHE A O 1
ATOM 5252 N N . ASN A 1 677 ? 25.768 -8.405 -30.218 1.00 94.50 677 ASN A N 1
ATOM 5253 C CA . ASN A 1 677 ? 24.777 -7.846 -31.127 1.00 94.50 677 ASN A CA 1
ATOM 5254 C C . ASN A 1 677 ? 25.560 -7.169 -32.258 1.00 94.50 677 ASN A C 1
ATOM 5256 O O . ASN A 1 677 ? 26.440 -6.342 -31.998 1.00 94.50 677 ASN A O 1
ATOM 5260 N N . GLU A 1 678 ? 25.304 -7.549 -33.511 1.00 91.19 678 GLU A N 1
ATOM 5261 C CA . GLU A 1 678 ? 25.980 -6.942 -34.665 1.00 91.19 678 GLU A CA 1
ATOM 5262 C C . GLU A 1 678 ? 25.338 -5.606 -35.058 1.00 91.19 678 GLU A C 1
ATOM 5264 O O . GLU A 1 678 ? 25.964 -4.821 -35.757 1.00 91.19 678 GLU A O 1
ATOM 5269 N N . GLY A 1 679 ? 24.134 -5.309 -34.567 1.00 87.69 679 GLY A N 1
ATOM 5270 C CA . GLY A 1 679 ? 23.356 -4.127 -34.914 1.00 87.69 679 GLY A CA 1
ATOM 5271 C C . GLY A 1 679 ? 22.735 -4.222 -36.313 1.00 87.69 679 GLY A C 1
ATOM 5272 O O . GLY A 1 679 ? 23.000 -5.172 -37.057 1.00 87.69 679 GLY A O 1
ATOM 5273 N N . PRO A 1 680 ? 21.898 -3.252 -36.720 1.00 83.44 680 PRO A N 1
ATOM 5274 C CA . PRO A 1 680 ? 21.357 -3.226 -38.072 1.00 83.44 680 PRO A CA 1
ATOM 5275 C C . PRO A 1 680 ? 22.458 -2.917 -39.094 1.00 83.44 680 PRO A C 1
ATOM 5277 O O . PRO A 1 680 ? 23.363 -2.111 -38.855 1.00 83.44 680 PRO A O 1
ATOM 5280 N N . ASN A 1 681 ? 22.354 -3.519 -40.276 1.00 83.25 681 ASN A N 1
ATOM 5281 C CA . ASN A 1 681 ? 23.213 -3.201 -41.406 1.00 83.25 681 ASN A CA 1
ATOM 5282 C C . ASN A 1 681 ? 22.938 -1.771 -41.899 1.00 83.25 681 ASN A C 1
ATOM 5284 O O . ASN A 1 681 ? 21.796 -1.317 -41.941 1.00 83.25 681 ASN A O 1
ATOM 5288 N N . ILE A 1 682 ? 23.961 -1.060 -42.367 1.00 75.38 682 ILE A N 1
ATOM 5289 C CA . ILE A 1 682 ? 23.831 0.317 -42.863 1.00 75.38 682 ILE A CA 1
ATOM 5290 C C . ILE A 1 682 ? 22.877 0.467 -44.068 1.00 75.38 682 ILE A C 1
ATOM 5292 O O . ILE A 1 682 ? 22.369 1.555 -44.340 1.00 75.38 682 ILE A O 1
ATOM 5296 N N . THR A 1 683 ? 22.579 -0.630 -44.770 1.00 73.75 683 THR A N 1
ATOM 5297 C CA . THR A 1 683 ? 21.578 -0.678 -45.850 1.00 73.75 683 THR A CA 1
ATOM 5298 C C . THR A 1 683 ? 20.121 -0.696 -45.361 1.00 73.75 683 THR A C 1
ATOM 5300 O O . THR A 1 683 ? 19.214 -0.437 -46.154 1.00 73.75 683 THR A O 1
ATOM 5303 N N . GLN A 1 684 ? 19.874 -0.920 -44.065 1.00 76.56 684 GLN A N 1
ATOM 5304 C CA . GLN A 1 684 ? 18.545 -1.009 -43.438 1.00 76.56 684 GLN A CA 1
ATOM 5305 C C . GLN A 1 684 ? 17.890 0.363 -43.162 1.00 76.56 684 GLN A C 1
ATOM 5307 O O . GLN A 1 684 ? 17.273 0.605 -42.122 1.00 76.56 684 GLN A O 1
ATOM 5312 N N . VAL A 1 685 ? 18.013 1.291 -44.116 1.00 74.88 685 VAL A N 1
ATOM 5313 C CA . VAL A 1 685 ? 17.518 2.674 -44.032 1.00 74.88 685 VAL A CA 1
ATOM 5314 C C . VAL A 1 685 ? 16.504 2.939 -45.147 1.00 74.88 685 VAL A C 1
ATOM 5316 O O . VAL A 1 685 ? 16.702 2.555 -46.301 1.00 74.88 685 VAL A O 1
ATOM 5319 N N . MET A 1 686 ? 15.402 3.620 -44.827 1.00 71.25 686 MET A N 1
ATOM 5320 C CA . MET A 1 686 ? 14.346 3.931 -45.796 1.00 71.25 686 MET A CA 1
ATOM 5321 C C . MET A 1 686 ? 14.782 4.934 -46.881 1.00 71.25 686 MET A C 1
ATOM 5323 O O . MET A 1 686 ? 15.576 5.846 -46.645 1.00 71.25 686 MET A O 1
ATOM 5327 N N . GLU A 1 687 ? 14.192 4.835 -48.077 1.00 67.00 687 GLU A N 1
ATOM 5328 C CA . GLU A 1 687 ? 14.314 5.877 -49.106 1.00 67.00 687 GLU A CA 1
ATOM 5329 C C . GLU A 1 687 ? 13.643 7.199 -48.666 1.00 67.00 687 GLU A C 1
ATOM 5331 O O . GLU A 1 687 ? 12.610 7.174 -47.993 1.00 67.00 687 GLU A O 1
ATOM 5336 N N . PRO A 1 688 ? 14.155 8.375 -49.077 1.00 65.06 688 PRO A N 1
ATOM 5337 C CA . PRO A 1 688 ? 15.421 8.605 -49.777 1.00 65.06 688 PRO A CA 1
ATOM 5338 C C . PRO A 1 688 ? 16.619 8.741 -48.814 1.00 65.06 688 PRO A C 1
ATOM 5340 O O . PRO A 1 688 ? 17.699 9.130 -49.247 1.00 65.06 688 PRO A O 1
ATOM 5343 N N . ILE A 1 689 ? 16.438 8.478 -47.513 1.00 69.81 689 ILE A N 1
ATOM 5344 C CA . ILE A 1 689 ? 17.455 8.717 -46.475 1.00 69.81 689 ILE A CA 1
ATOM 5345 C C . ILE A 1 689 ? 18.678 7.810 -46.670 1.00 69.81 689 ILE A C 1
ATOM 5347 O O . ILE A 1 689 ? 19.785 8.260 -46.390 1.00 69.81 689 ILE A O 1
ATOM 5351 N N . ASN A 1 690 ? 18.535 6.610 -47.252 1.00 68.81 690 ASN A N 1
ATOM 5352 C CA . ASN A 1 690 ? 19.695 5.760 -47.567 1.00 68.81 690 ASN A CA 1
ATOM 5353 C C . ASN A 1 690 ? 20.754 6.467 -48.448 1.00 68.81 690 ASN A C 1
ATOM 5355 O O . ASN A 1 690 ? 21.948 6.238 -48.265 1.00 68.81 690 ASN A O 1
ATOM 5359 N N . HIS A 1 691 ? 20.354 7.417 -49.307 1.00 68.88 691 HIS A N 1
ATOM 5360 C CA . HIS A 1 691 ? 21.273 8.198 -50.143 1.00 68.88 691 HIS A CA 1
ATOM 5361 C C . HIS A 1 691 ? 22.115 9.212 -49.351 1.00 68.88 691 HIS A C 1
ATOM 5363 O O . HIS A 1 691 ? 23.096 9.727 -49.878 1.00 68.88 691 HIS A O 1
ATOM 5369 N N . LEU A 1 692 ? 21.728 9.526 -48.111 1.00 62.88 692 LEU A N 1
ATOM 5370 C CA . LEU A 1 692 ? 22.488 10.381 -47.190 1.00 62.88 692 LEU A CA 1
ATOM 5371 C C . LEU A 1 692 ? 23.431 9.573 -46.286 1.00 62.88 692 LEU A C 1
ATOM 5373 O O . LEU A 1 692 ? 24.239 10.163 -45.575 1.00 62.88 692 LEU A O 1
ATOM 5377 N N . VAL A 1 693 ? 23.298 8.244 -46.292 1.00 63.09 693 VAL A N 1
ATOM 5378 C CA . VAL A 1 693 ? 24.061 7.310 -45.453 1.00 63.09 693 VAL A CA 1
ATOM 5379 C C . VAL A 1 693 ? 25.111 6.555 -46.282 1.00 63.09 693 VAL A C 1
ATOM 5381 O O . VAL A 1 693 ? 26.192 6.276 -45.778 1.00 63.09 693 VAL A O 1
ATOM 5384 N N . GLY A 1 694 ? 24.834 6.266 -47.558 1.00 56.62 694 GLY A N 1
ATOM 5385 C CA . GLY A 1 694 ? 25.749 5.575 -48.479 1.00 56.62 694 GLY A CA 1
ATOM 5386 C C . GLY A 1 694 ? 26.886 6.441 -49.039 1.00 56.62 694 GLY A C 1
ATOM 5387 O O . GLY A 1 694 ? 26.964 6.617 -50.252 1.00 56.62 694 GLY A O 1
ATOM 5388 N N . ASP A 1 695 ? 27.742 6.986 -48.171 1.00 57.38 695 ASP A N 1
ATOM 5389 C CA . ASP A 1 695 ? 28.985 7.673 -48.562 1.00 57.38 695 ASP A CA 1
ATOM 5390 C C . ASP A 1 695 ? 30.083 6.667 -48.978 1.00 57.38 695 ASP A C 1
ATOM 5392 O O . ASP A 1 695 ? 30.143 5.552 -48.458 1.00 57.38 695 ASP A O 1
ATOM 5396 N N . GLU A 1 696 ? 30.989 7.055 -49.884 1.00 53.38 696 GLU A N 1
ATOM 5397 C CA . GLU A 1 696 ? 32.013 6.165 -50.479 1.00 53.38 696 GLU A CA 1
ATOM 5398 C C . GLU A 1 696 ? 33.098 5.699 -49.479 1.00 53.38 696 GLU A C 1
ATOM 5400 O O . GLU A 1 696 ? 33.926 4.851 -49.812 1.00 53.38 696 GLU A O 1
ATOM 5405 N N . ASN A 1 697 ? 33.101 6.244 -48.257 1.00 56.19 697 ASN A N 1
ATOM 5406 C CA . ASN A 1 697 ? 34.120 6.007 -47.226 1.00 56.19 697 ASN A CA 1
ATOM 5407 C C . ASN A 1 697 ? 33.728 4.978 -46.149 1.00 56.19 697 ASN A C 1
ATOM 5409 O O . ASN A 1 697 ? 34.548 4.681 -45.282 1.00 56.19 697 ASN A O 1
ATOM 5413 N N . LEU A 1 698 ? 32.496 4.460 -46.160 1.00 65.25 698 LEU A N 1
ATOM 5414 C CA . LEU A 1 698 ? 32.016 3.484 -45.172 1.00 65.25 698 LEU A CA 1
ATOM 5415 C C . LEU A 1 698 ? 32.285 2.055 -45.655 1.00 65.25 698 LEU A C 1
ATOM 5417 O O . LEU A 1 698 ? 32.136 1.757 -46.843 1.00 65.25 698 LEU A O 1
ATOM 5421 N N . SER A 1 699 ? 32.687 1.155 -44.752 1.00 63.59 699 SER A N 1
ATOM 5422 C CA . SER A 1 699 ? 32.975 -0.226 -45.144 1.00 63.59 699 SER A CA 1
ATOM 5423 C C . SER A 1 699 ? 31.729 -0.929 -45.712 1.00 63.59 699 SER A C 1
ATOM 5425 O O . SER A 1 699 ? 30.614 -0.816 -45.199 1.00 63.59 699 SER A O 1
ATOM 5427 N N . SER A 1 700 ? 31.901 -1.648 -46.829 1.00 63.03 700 SER A N 1
ATOM 5428 C CA . SER A 1 700 ? 30.789 -2.333 -47.500 1.00 63.03 700 SER A CA 1
ATOM 5429 C C . SER A 1 700 ? 30.214 -3.416 -46.590 1.00 63.03 700 SER A C 1
ATOM 5431 O O . SER A 1 700 ? 30.927 -4.344 -46.205 1.00 63.03 700 SER A O 1
ATOM 5433 N N . GLY A 1 701 ? 28.932 -3.288 -46.247 1.00 68.31 701 GLY A N 1
ATOM 5434 C CA . GLY A 1 701 ? 28.287 -4.147 -45.257 1.00 68.31 701 GLY A CA 1
ATOM 5435 C C . GLY A 1 701 ? 28.595 -3.774 -43.804 1.00 68.31 701 GLY A C 1
ATOM 5436 O O . GLY A 1 701 ? 28.446 -4.631 -42.945 1.00 68.31 701 GLY A O 1
ATOM 5437 N N . MET A 1 702 ? 29.008 -2.535 -43.509 1.00 78.00 702 MET A N 1
ATOM 5438 C CA . MET A 1 702 ? 29.074 -2.014 -42.139 1.00 78.00 702 MET A CA 1
ATOM 5439 C C . MET A 1 702 ? 27.722 -2.172 -41.424 1.00 78.00 702 MET A C 1
ATOM 5441 O O . MET A 1 702 ? 26.669 -1.878 -41.991 1.00 78.00 702 MET A O 1
ATOM 5445 N N . HIS A 1 703 ? 27.766 -2.569 -40.155 1.00 85.25 703 HIS A N 1
ATOM 5446 C CA . HIS A 1 703 ? 26.648 -2.447 -39.222 1.00 85.25 703 HIS A CA 1
ATOM 5447 C C . HIS A 1 703 ? 26.927 -1.313 -38.225 1.00 85.25 703 HIS A C 1
ATOM 5449 O O . HIS A 1 703 ? 28.063 -0.838 -38.114 1.00 85.25 703 HIS A O 1
ATOM 5455 N N . PHE A 1 704 ? 25.886 -0.828 -37.550 1.00 84.50 704 PHE A N 1
ATOM 5456 C CA . PHE A 1 704 ? 25.999 0.242 -36.559 1.00 84.50 704 PHE A CA 1
ATOM 5457 C C . PHE A 1 704 ? 25.345 -0.151 -35.237 1.00 84.50 704 PHE A C 1
ATOM 5459 O O . PHE A 1 704 ? 24.307 -0.804 -35.199 1.00 84.50 704 PHE A O 1
ATOM 5466 N N . GLY A 1 705 ? 25.937 0.305 -34.137 1.00 87.31 705 GLY A N 1
ATOM 5467 C CA . GLY A 1 705 ? 25.508 -0.041 -32.791 1.00 87.31 705 GLY A CA 1
ATOM 5468 C C . GLY A 1 705 ? 25.899 -1.446 -32.338 1.00 87.31 705 GLY A C 1
ATOM 5469 O O . GLY A 1 705 ? 25.329 -1.907 -31.354 1.00 87.31 705 GLY A O 1
ATOM 5470 N N . ASN A 1 706 ? 26.869 -2.088 -32.997 1.00 92.19 706 ASN A N 1
ATOM 5471 C CA . ASN A 1 706 ? 27.503 -3.330 -32.561 1.00 92.19 706 ASN A CA 1
ATOM 5472 C C . ASN A 1 706 ? 27.920 -3.239 -31.087 1.00 92.19 706 ASN A C 1
ATOM 5474 O O . ASN A 1 706 ? 28.486 -2.225 -30.669 1.00 92.19 706 ASN A O 1
ATOM 5478 N N . HIS A 1 707 ? 27.708 -4.291 -30.304 1.00 93.94 707 HIS A N 1
ATOM 5479 C CA . HIS A 1 707 ? 28.149 -4.316 -28.912 1.00 93.94 707 HIS A CA 1
ATOM 5480 C C . HIS A 1 707 ? 28.313 -5.745 -28.379 1.00 93.94 707 HIS A C 1
ATOM 5482 O O . HIS A 1 707 ? 27.659 -6.683 -28.831 1.00 93.94 707 HIS A O 1
ATOM 5488 N N . VAL A 1 708 ? 29.234 -5.910 -27.426 1.00 95.62 708 VAL A N 1
ATOM 5489 C CA . VAL A 1 708 ? 29.432 -7.167 -26.687 1.00 95.62 708 VAL A CA 1
ATOM 5490 C C . VAL A 1 708 ? 28.348 -7.279 -25.616 1.00 95.62 708 VAL A C 1
ATOM 5492 O O . VAL A 1 708 ? 28.073 -6.289 -24.942 1.00 95.62 708 VAL A O 1
ATOM 5495 N N . GLY A 1 709 ? 27.775 -8.478 -25.478 1.00 94.25 709 GLY A N 1
ATOM 5496 C CA . GLY A 1 709 ? 26.678 -8.814 -24.566 1.00 94.25 709 GLY A CA 1
ATOM 5497 C C . GLY A 1 709 ? 25.377 -8.090 -24.903 1.00 94.25 709 GLY A C 1
ATOM 5498 O O . GLY A 1 709 ? 25.368 -6.891 -25.110 1.00 94.25 709 GLY A O 1
ATOM 5499 N N . ASP A 1 710 ? 24.255 -8.790 -24.951 1.00 94.44 710 ASP A N 1
ATOM 5500 C CA . ASP A 1 710 ? 22.976 -8.194 -25.328 1.00 94.44 710 ASP A CA 1
ATOM 5501 C C . ASP A 1 710 ? 21.813 -8.903 -24.638 1.00 94.44 710 ASP A C 1
ATOM 5503 O O . ASP A 1 710 ? 21.851 -10.108 -24.389 1.00 94.44 710 ASP A O 1
ATOM 5507 N N . TRP A 1 711 ? 20.788 -8.122 -24.313 1.00 94.38 711 TRP A N 1
ATOM 5508 C CA . TRP A 1 711 ? 19.628 -8.519 -23.533 1.00 94.38 711 TRP A CA 1
ATOM 5509 C C . TRP A 1 711 ? 18.358 -8.082 -24.252 1.00 94.38 711 TRP A C 1
ATOM 5511 O O . TRP A 1 711 ? 17.908 -6.947 -24.080 1.00 94.38 711 TRP A O 1
ATOM 5521 N N . GLU A 1 712 ? 17.729 -8.995 -24.980 1.00 94.38 712 GLU A N 1
ATOM 5522 C CA . GLU A 1 712 ? 16.380 -8.809 -25.524 1.00 94.38 712 GLU A CA 1
ATOM 5523 C C . GLU A 1 712 ? 15.363 -9.606 -24.697 1.00 94.38 712 GLU A C 1
ATOM 5525 O O . GLU A 1 712 ? 15.742 -10.479 -23.914 1.00 94.38 712 GLU A O 1
ATOM 5530 N N . HIS A 1 713 ? 14.070 -9.278 -24.769 1.00 96.19 713 HIS A N 1
ATOM 5531 C CA . HIS A 1 713 ? 13.057 -9.962 -23.969 1.00 96.19 713 HIS A CA 1
ATOM 5532 C C . HIS A 1 713 ? 11.623 -9.847 -24.485 1.00 96.19 713 HIS A C 1
ATOM 5534 O O . HIS A 1 713 ? 11.123 -8.788 -24.872 1.00 96.19 713 HIS A O 1
ATOM 5540 N N . ASN A 1 714 ? 10.872 -10.923 -24.284 1.00 97.31 714 ASN A N 1
ATOM 5541 C CA . ASN A 1 714 ? 9.418 -10.842 -24.255 1.00 97.31 714 ASN A CA 1
ATOM 5542 C C . ASN A 1 714 ? 8.908 -10.778 -22.817 1.00 97.31 714 ASN A C 1
ATOM 5544 O O . ASN A 1 714 ? 9.561 -11.240 -21.883 1.00 97.31 714 ASN A O 1
ATOM 5548 N N . MET A 1 715 ? 7.704 -10.244 -22.635 1.00 96.19 715 MET A N 1
ATOM 5549 C CA . MET A 1 715 ? 6.940 -10.454 -21.405 1.00 96.19 715 MET A CA 1
ATOM 5550 C C . MET A 1 715 ? 5.545 -10.951 -21.765 1.00 96.19 715 MET A C 1
ATOM 5552 O O . MET A 1 715 ? 4.923 -10.405 -22.673 1.00 96.19 715 MET A O 1
ATOM 5556 N N . VAL A 1 716 ? 5.069 -11.986 -21.078 1.00 97.00 716 VAL A N 1
ATOM 5557 C CA . VAL A 1 716 ? 3.685 -12.462 -21.170 1.00 97.00 716 VAL A CA 1
ATOM 5558 C C . VAL A 1 716 ? 2.998 -12.159 -19.848 1.00 97.00 716 VAL A C 1
ATOM 5560 O O . VAL A 1 716 ? 3.480 -12.582 -18.797 1.00 97.00 716 VAL A O 1
ATOM 5563 N N . ARG A 1 717 ? 1.872 -11.441 -19.907 1.00 95.19 717 ARG A N 1
ATOM 5564 C CA . ARG A 1 717 ? 1.002 -11.231 -18.748 1.00 95.19 717 ARG A CA 1
ATOM 5565 C C . ARG A 1 717 ? -0.012 -12.354 -18.672 1.00 95.19 717 ARG A C 1
ATOM 5567 O O . ARG A 1 717 ? -0.769 -12.564 -19.622 1.00 95.19 717 ARG A O 1
ATOM 5574 N N . PHE A 1 718 ? -0.062 -13.003 -17.522 1.00 91.44 718 PHE A N 1
ATOM 5575 C CA . PHE A 1 718 ? -1.083 -13.967 -17.149 1.00 91.44 718 PHE A CA 1
ATOM 5576 C C . PHE A 1 718 ? -2.092 -13.321 -16.207 1.00 91.44 718 PHE A C 1
ATOM 5578 O O . PHE A 1 718 ? -1.709 -12.514 -15.365 1.00 91.44 718 PHE A O 1
ATOM 5585 N N . HIS A 1 719 ? -3.355 -13.707 -16.357 1.00 86.31 719 HIS A N 1
ATOM 5586 C CA . HIS A 1 719 ? -4.437 -13.463 -15.414 1.00 86.31 719 HIS A CA 1
ATOM 5587 C C . HIS A 1 719 ? -5.068 -14.819 -15.084 1.00 86.31 719 HIS A C 1
ATOM 5589 O O . HIS A 1 719 ? -5.570 -15.497 -15.984 1.00 86.31 719 HIS A O 1
ATOM 5595 N N . ASN A 1 720 ? -4.986 -15.248 -13.824 1.00 82.19 720 ASN A N 1
ATOM 5596 C CA . ASN A 1 720 ? -5.432 -16.564 -13.353 1.00 82.19 720 ASN A CA 1
ATOM 5597 C C . ASN A 1 720 ? -4.912 -17.716 -14.250 1.00 82.19 720 ASN A C 1
ATOM 5599 O O . ASN A 1 720 ? -5.670 -18.491 -14.837 1.00 82.19 720 ASN A O 1
ATOM 5603 N N . GLY A 1 721 ? -3.592 -17.734 -14.480 1.00 81.12 721 GLY A N 1
ATOM 5604 C CA . GLY A 1 721 ? -2.901 -18.698 -15.349 1.00 81.12 721 GLY A CA 1
ATOM 5605 C C . GLY A 1 721 ? -3.176 -18.582 -16.856 1.00 81.12 721 GLY A C 1
ATOM 5606 O O . GLY A 1 721 ? -2.489 -19.221 -17.651 1.00 81.12 721 GLY A O 1
ATOM 5607 N N . THR A 1 722 ? -4.128 -17.746 -17.280 1.00 90.88 722 THR A N 1
ATOM 5608 C CA . THR A 1 722 ? -4.479 -17.548 -18.692 1.00 90.88 722 THR A CA 1
ATOM 5609 C C . THR A 1 722 ? -3.716 -16.350 -19.264 1.00 90.88 722 THR A C 1
ATOM 5611 O O . THR A 1 722 ? -3.767 -15.270 -18.676 1.00 90.88 722 THR A O 1
ATOM 5614 N N . PRO A 1 723 ? -3.011 -16.472 -20.400 1.00 94.12 723 PRO A N 1
ATOM 5615 C CA . PRO A 1 723 ? -2.294 -15.344 -20.985 1.00 94.12 723 PRO A CA 1
ATOM 5616 C C . PRO A 1 723 ? -3.266 -14.305 -21.572 1.00 94.12 723 PRO A C 1
ATOM 5618 O O . PRO A 1 723 ? -4.148 -14.632 -22.365 1.00 94.12 723 PRO A O 1
ATOM 5621 N N . VAL A 1 724 ? -3.097 -13.035 -21.191 1.00 94.50 724 VAL A N 1
ATOM 5622 C CA . VAL A 1 724 ? -3.964 -11.908 -21.604 1.00 94.50 724 VAL A CA 1
ATOM 5623 C C . VAL A 1 724 ? -3.259 -10.880 -22.491 1.00 94.50 724 VAL A C 1
ATOM 5625 O O . VAL A 1 724 ? -3.913 -10.097 -23.185 1.00 94.50 724 VAL A O 1
ATOM 5628 N N . GLY A 1 725 ? -1.926 -10.894 -22.536 1.00 95.00 725 GLY A N 1
ATOM 5629 C CA . GLY A 1 725 ? -1.158 -10.024 -23.420 1.00 95.00 725 GLY A CA 1
ATOM 5630 C C . GLY A 1 725 ? 0.320 -10.374 -23.485 1.00 95.00 725 GLY A C 1
ATOM 5631 O O . GLY A 1 725 ? 0.849 -11.064 -22.616 1.00 95.00 725 GLY A O 1
ATOM 5632 N N . VAL A 1 726 ? 0.979 -9.878 -24.529 1.00 96.62 726 VAL A N 1
ATOM 5633 C CA . VAL A 1 726 ? 2.399 -10.107 -24.803 1.00 96.62 726 VAL A CA 1
ATOM 5634 C C . VAL A 1 726 ? 3.089 -8.802 -25.203 1.00 96.62 726 VAL A C 1
ATOM 5636 O O . VAL A 1 726 ? 2.550 -7.991 -25.954 1.00 96.62 726 VAL A O 1
ATOM 5639 N N . TYR A 1 727 ? 4.290 -8.593 -24.679 1.00 96.31 727 TYR A N 1
ATOM 5640 C CA . TYR A 1 727 ? 5.198 -7.501 -25.006 1.00 96.31 727 TYR A CA 1
ATOM 5641 C C . TYR A 1 727 ? 6.399 -8.036 -25.789 1.00 96.31 727 TYR A C 1
ATOM 5643 O O . TYR A 1 727 ? 6.938 -9.096 -25.463 1.00 96.31 727 TYR A O 1
ATOM 5651 N N . TYR A 1 728 ? 6.830 -7.271 -26.786 1.00 94.44 728 TYR A N 1
ATOM 5652 C CA . TYR A 1 728 ? 8.005 -7.524 -27.615 1.00 94.44 728 TYR A CA 1
ATOM 5653 C C . TYR A 1 728 ? 8.999 -6.375 -27.414 1.00 94.44 728 TYR A C 1
ATOM 5655 O O . TYR A 1 728 ? 8.647 -5.222 -27.680 1.00 94.44 728 TYR A O 1
ATOM 5663 N N . SER A 1 729 ? 10.207 -6.660 -26.918 1.00 92.19 729 SER A N 1
ATOM 5664 C CA . SER A 1 729 ? 11.280 -5.665 -26.820 1.00 92.19 729 SER A CA 1
ATOM 5665 C C . SER A 1 729 ? 11.839 -5.313 -28.196 1.00 92.19 729 SER A C 1
ATOM 5667 O O . SER A 1 729 ? 11.962 -6.159 -29.077 1.00 92.19 729 SER A O 1
ATOM 5669 N N . GLN A 1 730 ? 12.145 -4.035 -28.393 1.00 87.44 730 GLN A N 1
ATOM 5670 C CA . GLN A 1 730 ? 12.687 -3.510 -29.640 1.00 87.44 730 GLN A CA 1
ATOM 5671 C C . GLN A 1 730 ? 13.728 -2.453 -29.292 1.00 87.44 730 GLN A C 1
ATOM 5673 O O . GLN A 1 730 ? 13.388 -1.290 -29.032 1.00 87.44 730 GLN A O 1
ATOM 5678 N N . HIS A 1 731 ? 15.000 -2.855 -29.286 1.00 83.81 731 HIS A N 1
ATOM 5679 C CA . HIS A 1 731 ? 16.136 -1.993 -28.965 1.00 83.81 731 HIS A CA 1
ATOM 5680 C C . HIS A 1 731 ? 15.995 -1.369 -27.557 1.00 83.81 731 HIS A C 1
ATOM 5682 O O . HIS A 1 731 ? 16.171 -2.018 -26.526 1.00 83.81 731 HIS A O 1
ATOM 5688 N N . VAL A 1 732 ? 15.645 -0.080 -27.494 1.00 72.75 732 VAL A N 1
ATOM 5689 C CA . VAL A 1 732 ? 15.534 0.708 -26.254 1.00 72.75 732 VAL A CA 1
ATOM 5690 C C . VAL A 1 732 ? 14.123 0.655 -25.646 1.00 72.75 732 VAL A C 1
ATOM 5692 O O . VAL A 1 732 ? 13.961 1.005 -24.478 1.00 72.75 732 VAL A O 1
ATOM 5695 N N . ASP A 1 733 ? 13.096 0.238 -26.392 1.00 76.75 733 ASP A N 1
ATOM 5696 C CA . ASP A 1 733 ? 11.702 0.200 -25.913 1.00 76.75 733 ASP A CA 1
ATOM 5697 C C . ASP A 1 733 ? 10.984 -1.078 -26.396 1.00 76.75 733 ASP A C 1
ATOM 5699 O O . ASP A 1 733 ? 11.559 -2.166 -26.313 1.00 76.75 733 ASP A O 1
ATOM 5703 N N . GLY A 1 734 ? 9.727 -1.004 -26.833 1.00 87.19 734 GLY A N 1
ATOM 5704 C CA . GLY A 1 734 ? 8.994 -2.139 -27.390 1.00 87.19 734 GLY A CA 1
ATOM 5705 C C . GLY A 1 734 ? 7.491 -1.901 -27.471 1.00 87.19 734 GLY A C 1
ATOM 5706 O O . GLY A 1 734 ? 6.993 -0.827 -27.127 1.00 87.19 734 GLY A O 1
ATOM 5707 N N . VAL A 1 735 ? 6.752 -2.916 -27.919 1.00 87.75 735 VAL A N 1
ATOM 5708 C CA . VAL A 1 735 ? 5.300 -2.830 -28.151 1.00 87.75 735 VAL A CA 1
ATOM 5709 C C . VAL A 1 735 ? 4.564 -3.961 -27.446 1.00 87.75 735 VAL A C 1
ATOM 5711 O O . VAL A 1 735 ? 5.024 -5.100 -27.417 1.00 87.75 735 VAL A O 1
ATOM 5714 N N . GLY A 1 736 ? 3.408 -3.635 -26.868 1.00 91.31 736 GLY A N 1
ATOM 5715 C CA . GLY A 1 736 ? 2.528 -4.579 -26.187 1.00 91.31 736 GLY A CA 1
ATOM 5716 C C . GLY A 1 736 ? 1.235 -4.788 -26.963 1.00 91.31 736 GLY A C 1
ATOM 5717 O O . GLY A 1 736 ? 0.582 -3.817 -27.343 1.00 91.31 736 GLY A O 1
ATOM 5718 N N . PHE A 1 737 ? 0.852 -6.047 -27.140 1.00 93.00 737 PHE A N 1
ATOM 5719 C CA . PHE A 1 737 ? -0.373 -6.478 -27.805 1.00 93.00 737 PHE A CA 1
ATOM 5720 C C . PHE A 1 737 ? -1.225 -7.313 -26.848 1.00 93.00 737 PHE A C 1
ATOM 5722 O O . PHE A 1 737 ? -0.708 -7.984 -25.950 1.00 93.00 737 PHE A O 1
ATOM 5729 N N . LYS A 1 738 ? -2.544 -7.297 -27.045 1.00 93.50 738 LYS A N 1
ATOM 5730 C CA . LYS A 1 738 ? -3.424 -8.264 -26.378 1.00 93.50 738 LYS A CA 1
ATOM 5731 C C . LYS A 1 738 ? -3.192 -9.654 -26.958 1.00 93.50 738 LYS A C 1
ATOM 5733 O O . LYS A 1 738 ? -2.774 -9.781 -28.105 1.00 93.50 738 LYS A O 1
ATOM 5738 N N . TRP A 1 739 ? -3.485 -10.687 -26.178 1.00 93.81 739 TRP A N 1
ATOM 5739 C CA . TRP A 1 739 ? -3.282 -12.069 -26.618 1.00 93.81 739 TRP A CA 1
ATOM 5740 C C . TRP A 1 739 ? -4.163 -12.469 -27.812 1.00 93.81 739 TRP A C 1
ATOM 5742 O O . TRP A 1 739 ? -3.780 -13.320 -28.608 1.00 93.81 739 TRP A O 1
ATOM 5752 N N . ASP A 1 740 ? -5.330 -11.834 -27.943 1.00 89.81 740 ASP A N 1
ATOM 5753 C CA . ASP A 1 740 ? -6.298 -12.020 -29.026 1.00 89.81 740 ASP A CA 1
ATOM 5754 C C . ASP A 1 740 ? -6.114 -11.037 -30.202 1.00 89.81 740 ASP A C 1
ATOM 5756 O O . ASP A 1 740 ? -6.946 -10.998 -31.112 1.00 89.81 740 ASP A O 1
ATOM 5760 N N . ASP A 1 741 ? -5.046 -10.230 -30.207 1.00 93.81 741 ASP A N 1
ATOM 5761 C CA . ASP A 1 741 ? -4.774 -9.285 -31.290 1.00 93.81 741 ASP A CA 1
ATOM 5762 C C . ASP A 1 741 ? -4.356 -10.021 -32.573 1.00 93.81 741 ASP A C 1
ATOM 5764 O O . ASP A 1 741 ? -3.434 -10.831 -32.568 1.00 93.81 741 ASP A O 1
ATOM 5768 N N . SER A 1 742 ? -4.978 -9.679 -33.706 1.00 89.50 742 SER A N 1
ATOM 5769 C CA . SER A 1 742 ? -4.671 -10.257 -35.027 1.00 89.50 742 SER A CA 1
ATOM 5770 C C . SER A 1 742 ? -3.212 -10.106 -35.485 1.00 89.50 742 SER A C 1
ATOM 5772 O O . SER A 1 742 ? -2.801 -10.750 -36.449 1.00 89.50 742 SER A O 1
ATOM 5774 N N . THR A 1 743 ? -2.444 -9.231 -34.835 1.00 91.12 743 THR A N 1
ATOM 5775 C CA . THR A 1 743 ? -1.011 -9.036 -35.072 1.00 91.12 743 THR A CA 1
ATOM 5776 C C . THR A 1 743 ? -0.177 -10.161 -34.455 1.00 91.12 743 THR A C 1
ATOM 5778 O O . THR A 1 743 ? 0.871 -10.496 -35.004 1.00 91.12 743 THR A O 1
ATOM 5781 N N . VAL A 1 744 ? -0.637 -10.745 -33.342 1.00 91.50 744 VAL A N 1
ATOM 5782 C CA . VAL A 1 744 ? 0.055 -11.790 -32.579 1.00 91.50 744 VAL A CA 1
ATOM 5783 C C . VAL A 1 744 ? -0.281 -13.157 -33.167 1.00 91.50 744 VAL A C 1
ATOM 5785 O O . VAL A 1 744 ? -1.418 -13.620 -33.113 1.00 91.50 744 VAL A O 1
ATOM 5788 N N . ASN A 1 745 ? 0.723 -13.838 -33.716 1.00 91.00 745 ASN A N 1
ATOM 5789 C CA . ASN A 1 745 ? 0.552 -15.205 -34.193 1.00 91.00 745 ASN A CA 1
ATOM 5790 C C . ASN A 1 745 ? 0.701 -16.194 -33.022 1.00 91.00 745 ASN A C 1
ATOM 5792 O O . ASN A 1 745 ? 1.780 -16.299 -32.442 1.00 91.00 745 ASN A O 1
ATOM 5796 N N . ILE A 1 746 ? -0.366 -16.926 -32.685 1.00 91.94 746 ILE A N 1
ATOM 5797 C CA . ILE A 1 746 ? -0.365 -17.968 -31.647 1.00 91.94 746 ILE A CA 1
ATOM 5798 C C . ILE A 1 746 ? -0.327 -19.351 -32.313 1.00 91.94 746 ILE A C 1
ATOM 5800 O O . ILE A 1 746 ? -1.223 -19.696 -33.079 1.00 91.94 746 ILE A O 1
ATOM 5804 N N . THR A 1 747 ? 0.677 -20.169 -31.991 1.00 88.88 747 THR A N 1
ATOM 5805 C CA . THR A 1 747 ? 0.794 -21.575 -32.429 1.00 88.88 747 THR A CA 1
ATOM 5806 C C . THR A 1 747 ? 0.852 -22.477 -31.201 1.00 88.88 747 THR A C 1
ATOM 5808 O O . THR A 1 747 ? 1.631 -22.209 -30.294 1.00 88.88 747 THR A O 1
ATOM 5811 N N . ASP A 1 748 ? 0.003 -23.506 -31.132 1.00 88.31 748 ASP A N 1
ATOM 5812 C CA . ASP A 1 748 ? -0.106 -24.430 -29.986 1.00 88.31 748 ASP A CA 1
ATOM 5813 C C . ASP A 1 748 ? -0.226 -23.728 -28.615 1.00 88.31 748 ASP A C 1
ATOM 5815 O O . ASP A 1 748 ? 0.302 -24.178 -27.603 1.00 88.31 748 ASP A O 1
ATOM 5819 N N . GLY A 1 749 ? -0.928 -22.589 -28.588 1.00 88.50 749 GLY A N 1
ATOM 5820 C CA . GLY A 1 749 ? -1.102 -21.765 -27.388 1.00 88.50 749 GLY A CA 1
ATOM 5821 C C . GLY A 1 749 ? 0.089 -20.865 -27.042 1.00 88.50 749 GLY A C 1
ATOM 5822 O O . GLY A 1 749 ? 0.052 -20.218 -26.001 1.00 88.50 749 GLY A O 1
ATOM 5823 N N . ARG A 1 750 ? 1.121 -20.787 -27.889 1.00 95.25 750 ARG A N 1
ATOM 5824 C CA . ARG A 1 750 ? 2.364 -20.035 -27.656 1.00 95.25 750 ARG A CA 1
ATOM 5825 C C . ARG A 1 750 ? 2.538 -18.890 -28.661 1.00 95.25 750 ARG A C 1
ATOM 5827 O O . ARG A 1 750 ? 2.247 -19.089 -29.842 1.00 95.25 750 ARG A O 1
ATOM 5834 N N . PRO A 1 751 ? 3.016 -17.704 -28.243 1.00 96.81 751 PRO A N 1
ATOM 5835 C CA . PRO A 1 751 ? 3.186 -16.570 -29.135 1.00 96.81 751 PRO A CA 1
ATOM 5836 C C . PRO A 1 751 ? 4.471 -16.723 -29.945 1.00 96.81 751 PRO A C 1
ATOM 5838 O O . PRO A 1 751 ? 5.546 -16.979 -29.397 1.00 96.81 751 PRO A O 1
ATOM 5841 N N . ILE A 1 752 ? 4.351 -16.553 -31.258 1.00 96.81 752 ILE A N 1
ATOM 5842 C CA . ILE A 1 752 ? 5.488 -16.527 -32.170 1.00 96.81 752 ILE A CA 1
ATOM 5843 C C . ILE A 1 752 ? 6.160 -15.154 -32.105 1.00 96.81 752 ILE A C 1
ATOM 5845 O O . ILE A 1 752 ? 5.513 -14.100 -32.111 1.00 96.81 752 ILE A O 1
ATOM 5849 N N . VAL A 1 753 ? 7.484 -15.196 -32.053 1.00 97.38 753 VAL A N 1
ATOM 5850 C CA . VAL A 1 753 ? 8.395 -14.057 -32.061 1.00 97.38 753 VAL A CA 1
ATOM 5851 C C . VAL A 1 753 ? 9.349 -14.250 -33.226 1.00 97.38 753 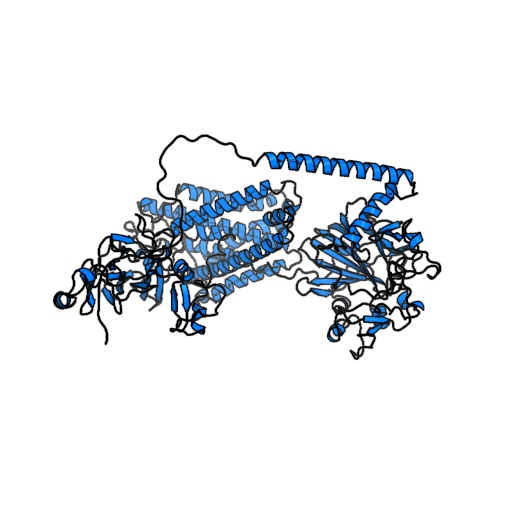VAL A C 1
ATOM 5853 O O . VAL A 1 753 ? 9.834 -15.354 -33.452 1.00 97.38 753 VAL A O 1
ATOM 5856 N N . TYR A 1 754 ? 9.644 -13.183 -33.949 1.00 96.94 754 TYR A N 1
ATOM 5857 C CA . TYR A 1 754 ? 10.686 -13.155 -34.962 1.00 96.94 754 TYR A CA 1
ATOM 5858 C C . TYR A 1 754 ? 11.813 -12.262 -34.446 1.00 96.94 754 TYR A C 1
ATOM 5860 O O . TYR A 1 754 ? 11.568 -11.102 -34.106 1.00 96.94 754 TYR A O 1
ATOM 5868 N N . SER A 1 755 ? 13.019 -12.819 -34.346 1.00 95.88 755 SER A N 1
ATOM 5869 C CA . SER A 1 755 ? 14.228 -12.067 -34.007 1.00 95.88 755 SER A CA 1
ATOM 5870 C C . SER A 1 755 ? 14.754 -11.362 -35.257 1.00 95.88 755 SER A C 1
ATOM 5872 O O . SER A 1 755 ? 14.765 -11.944 -36.347 1.00 95.88 755 SER A O 1
ATOM 5874 N N . ALA A 1 756 ? 15.148 -10.101 -35.119 1.00 93.56 756 ALA A N 1
ATOM 5875 C CA . ALA A 1 756 ? 15.758 -9.325 -36.190 1.00 93.56 756 ALA A CA 1
ATOM 5876 C C . ALA A 1 756 ? 17.217 -9.732 -36.447 1.00 93.56 756 ALA A C 1
ATOM 5878 O O . ALA A 1 756 ? 17.968 -9.979 -35.506 1.00 93.56 756 ALA A O 1
ATOM 5879 N N . LEU A 1 757 ? 17.617 -9.746 -37.722 1.00 92.00 757 LEU A N 1
ATOM 5880 C CA . LEU A 1 757 ? 19.000 -9.983 -38.141 1.00 92.00 757 LEU A CA 1
ATOM 5881 C C . LEU A 1 757 ? 19.952 -8.941 -37.532 1.00 92.00 757 LEU A C 1
ATOM 5883 O O . LEU A 1 757 ? 19.804 -7.742 -37.778 1.00 92.00 757 LEU A O 1
ATOM 5887 N N . GLY A 1 758 ? 20.944 -9.408 -36.775 1.00 89.19 758 GLY A N 1
ATOM 5888 C CA . GLY A 1 758 ? 22.042 -8.635 -36.195 1.00 89.19 758 GLY A CA 1
ATOM 5889 C C . GLY A 1 758 ? 21.655 -7.790 -34.981 1.00 89.19 758 GLY A C 1
ATOM 5890 O O . GLY A 1 758 ? 22.426 -7.720 -34.028 1.00 89.19 758 GLY A O 1
ATOM 5891 N N . SER A 1 759 ? 20.474 -7.161 -35.001 1.00 89.06 759 SER A N 1
ATOM 5892 C CA . SER A 1 759 ? 19.965 -6.314 -33.915 1.00 89.06 759 SER A CA 1
ATOM 5893 C C . SER A 1 759 ? 19.187 -7.071 -32.836 1.00 89.06 759 SER A C 1
ATOM 5895 O O . SER A 1 759 ? 18.942 -6.492 -31.783 1.00 89.06 759 SER A O 1
ATOM 5897 N N . HIS A 1 760 ? 18.765 -8.315 -33.098 1.00 93.69 760 HIS A N 1
ATOM 5898 C CA . HIS A 1 760 ? 17.980 -9.202 -32.222 1.00 93.69 760 HIS A CA 1
ATOM 5899 C C . HIS A 1 760 ? 16.626 -8.680 -31.712 1.00 93.69 760 HIS A C 1
ATOM 5901 O O . HIS A 1 760 ? 15.889 -9.426 -31.061 1.00 93.69 760 HIS A O 1
ATOM 5907 N N . ALA A 1 761 ? 16.243 -7.446 -32.047 1.00 92.25 761 ALA A N 1
ATOM 5908 C CA . ALA A 1 761 ? 14.960 -6.851 -31.696 1.00 92.25 761 ALA A CA 1
ATOM 5909 C C . ALA A 1 761 ? 13.786 -7.788 -32.046 1.00 92.25 761 ALA A C 1
ATOM 5911 O O . ALA A 1 761 ? 13.764 -8.446 -33.090 1.00 92.25 761 ALA A O 1
ATOM 5912 N N . ASN A 1 762 ? 12.812 -7.890 -31.142 1.00 95.25 762 ASN A N 1
ATOM 5913 C CA . ASN A 1 762 ? 11.747 -8.883 -31.206 1.00 95.25 762 ASN A CA 1
ATOM 5914 C C . ASN A 1 762 ? 10.483 -8.310 -31.869 1.00 95.25 762 ASN A C 1
ATOM 5916 O O . ASN A 1 762 ? 9.992 -7.231 -31.524 1.00 95.25 762 ASN A O 1
ATOM 5920 N N . TYR A 1 763 ? 9.892 -9.078 -32.786 1.00 94.56 763 TYR A N 1
ATOM 5921 C CA . TYR A 1 763 ? 8.707 -8.660 -33.537 1.00 94.56 763 TYR A CA 1
ATOM 5922 C C . TYR A 1 763 ? 7.630 -9.755 -33.612 1.00 94.56 763 TYR A C 1
ATOM 5924 O O . TYR A 1 763 ? 7.959 -10.939 -33.653 1.00 94.56 763 TYR A O 1
ATOM 5932 N N . PRO A 1 764 ? 6.333 -9.392 -33.667 1.00 93.62 764 PRO A N 1
ATOM 5933 C CA . PRO A 1 764 ? 5.233 -10.352 -33.820 1.00 93.62 764 PRO A CA 1
ATOM 5934 C C . PRO A 1 764 ? 5.072 -10.878 -35.258 1.00 93.62 764 PRO A C 1
ATOM 5936 O O . PRO A 1 764 ? 4.307 -11.812 -35.489 1.00 93.62 764 PRO A O 1
ATOM 5939 N N . GLN A 1 765 ? 5.752 -10.272 -36.239 1.00 92.19 765 GLN A N 1
ATOM 5940 C CA . GLN A 1 765 ? 5.606 -10.573 -37.666 1.00 92.19 765 GLN A CA 1
ATOM 5941 C C . GLN A 1 765 ? 6.961 -10.576 -38.387 1.00 92.19 765 GLN A C 1
ATOM 5943 O O . GLN A 1 765 ? 7.850 -9.789 -38.066 1.00 92.19 765 GLN A O 1
ATOM 5948 N N . ARG A 1 766 ? 7.086 -11.419 -39.416 1.00 91.38 766 ARG A N 1
ATOM 5949 C CA . ARG A 1 766 ? 8.234 -11.448 -40.339 1.00 91.38 766 ARG A CA 1
ATOM 5950 C C . ARG A 1 766 ? 8.225 -10.286 -41.344 1.00 91.38 766 ARG A C 1
ATOM 5952 O O . ARG A 1 766 ? 7.186 -9.667 -41.580 1.00 91.38 766 ARG A O 1
ATOM 5959 N N . GLY A 1 767 ? 9.354 -10.060 -42.009 1.00 89.25 767 GLY A N 1
ATOM 5960 C CA . GLY A 1 767 ? 9.559 -9.023 -43.021 1.00 89.25 767 GLY A CA 1
ATOM 5961 C C . GLY A 1 767 ? 10.235 -7.765 -42.470 1.00 89.25 767 GLY A C 1
ATOM 5962 O O . GLY A 1 767 ? 10.890 -7.807 -41.434 1.00 89.25 767 GLY A O 1
ATOM 5963 N N . HIS A 1 768 ? 10.096 -6.646 -43.189 1.00 86.06 768 HIS A N 1
ATOM 5964 C CA . HIS A 1 768 ? 10.666 -5.357 -42.784 1.00 86.06 768 HIS A CA 1
ATOM 5965 C C . HIS A 1 768 ? 9.813 -4.676 -41.708 1.00 86.06 768 HIS A C 1
ATOM 5967 O O . HIS A 1 768 ? 8.671 -4.294 -41.976 1.00 86.06 768 HIS A O 1
ATOM 5973 N N . GLN A 1 769 ? 10.393 -4.465 -40.530 1.00 83.94 769 GLN A N 1
ATOM 5974 C CA . GLN A 1 769 ? 9.748 -3.856 -39.372 1.00 83.94 769 GLN A CA 1
ATOM 5975 C C . GLN A 1 769 ? 10.324 -2.462 -39.118 1.00 83.94 769 GLN A C 1
ATOM 5977 O O . GLN A 1 769 ? 11.504 -2.309 -38.822 1.00 83.94 769 GLN A O 1
ATOM 5982 N N . ILE A 1 770 ? 9.506 -1.419 -39.278 1.00 72.75 770 ILE A N 1
ATOM 5983 C CA . ILE A 1 770 ? 9.958 -0.025 -39.148 1.00 72.75 770 ILE A CA 1
ATOM 5984 C C . ILE A 1 770 ? 10.021 0.357 -37.667 1.00 72.75 770 ILE A C 1
ATOM 5986 O O . ILE A 1 770 ? 9.017 0.249 -36.965 1.00 72.75 770 ILE A O 1
ATOM 5990 N N . HIS A 1 771 ? 11.163 0.888 -37.224 1.00 68.50 771 HIS A N 1
ATOM 5991 C CA . HIS A 1 771 ? 11.351 1.401 -35.863 1.00 68.50 771 HIS A CA 1
ATOM 5992 C C . HIS A 1 771 ? 11.803 2.880 -35.855 1.00 68.50 771 HIS A C 1
ATOM 5994 O O . HIS A 1 771 ? 11.845 3.555 -36.889 1.00 68.50 771 HIS A O 1
ATOM 6000 N N . ASN A 1 772 ? 12.072 3.413 -34.657 1.00 58.75 772 ASN A N 1
ATOM 6001 C CA . ASN A 1 772 ? 12.133 4.844 -34.298 1.00 58.75 772 ASN A CA 1
ATOM 6002 C C . ASN A 1 772 ? 13.294 5.685 -34.902 1.00 58.75 772 ASN A C 1
ATOM 6004 O O . ASN A 1 772 ? 13.901 6.487 -34.192 1.00 58.75 772 ASN A O 1
ATOM 6008 N N . ALA A 1 773 ? 13.607 5.544 -36.194 1.00 58.62 773 ALA A N 1
ATOM 6009 C CA . ALA A 1 773 ? 14.613 6.361 -36.895 1.00 58.62 773 ALA A CA 1
ATOM 6010 C C . ALA A 1 773 ? 14.470 6.423 -38.437 1.00 58.62 773 ALA A C 1
ATOM 6012 O O . ALA A 1 773 ? 15.377 6.912 -39.103 1.00 58.62 773 ALA A O 1
ATOM 6013 N N . ALA A 1 774 ? 13.370 5.925 -39.026 1.00 62.62 774 ALA A N 1
ATOM 6014 C CA . ALA A 1 774 ? 13.292 5.587 -40.464 1.00 62.62 774 ALA A CA 1
ATOM 6015 C C . ALA A 1 774 ? 14.279 4.478 -40.903 1.00 62.62 774 ALA A C 1
ATOM 6017 O O . ALA A 1 774 ? 14.659 4.378 -42.073 1.00 62.62 774 ALA A O 1
ATOM 6018 N N . MET A 1 775 ? 14.656 3.637 -39.943 1.00 71.94 775 MET A N 1
ATOM 6019 C CA . MET A 1 775 ? 15.362 2.371 -40.121 1.00 71.94 775 MET A CA 1
ATOM 6020 C C . MET A 1 775 ? 14.356 1.216 -40.079 1.00 71.94 775 MET A C 1
ATOM 6022 O O . MET A 1 775 ? 13.246 1.377 -39.552 1.00 71.94 775 MET A O 1
ATOM 6026 N N . PHE A 1 776 ? 14.729 0.067 -40.639 1.00 80.38 776 PHE A N 1
ATOM 6027 C CA . PHE A 1 776 ? 13.912 -1.142 -40.586 1.00 80.38 776 PHE A CA 1
ATOM 6028 C C . PHE A 1 776 ? 14.719 -2.363 -40.142 1.00 80.38 776 PHE A C 1
ATOM 6030 O O . PHE A 1 776 ? 15.754 -2.677 -40.717 1.00 80.38 776 PHE A O 1
ATOM 6037 N N . ASP A 1 777 ? 14.214 -3.109 -39.172 1.00 86.56 777 ASP A N 1
ATOM 6038 C CA . ASP A 1 777 ? 14.714 -4.452 -38.896 1.00 86.56 777 ASP A CA 1
ATOM 6039 C C . ASP A 1 777 ? 14.187 -5.434 -39.954 1.00 86.56 777 ASP A C 1
ATOM 6041 O O . ASP A 1 777 ? 13.115 -5.222 -40.529 1.00 86.56 777 ASP A O 1
ATOM 6045 N N . TYR A 1 778 ? 14.933 -6.506 -40.231 1.00 89.44 778 TYR A N 1
ATOM 6046 C CA . TYR A 1 778 ? 14.467 -7.619 -41.061 1.00 89.44 778 TYR A CA 1
ATOM 6047 C C . TYR A 1 778 ? 14.426 -8.900 -40.228 1.00 89.44 778 TYR A C 1
ATOM 6049 O O . TYR A 1 778 ? 15.420 -9.270 -39.604 1.00 89.44 778 TYR A O 1
ATOM 6057 N N . CYS A 1 779 ? 13.267 -9.557 -40.206 1.00 92.06 779 CYS A N 1
ATOM 6058 C CA . CYS A 1 779 ? 13.018 -10.754 -39.403 1.00 92.06 779 CYS A CA 1
ATOM 6059 C C . CYS A 1 779 ? 12.422 -11.857 -40.293 1.00 92.06 779 CYS A C 1
ATOM 6061 O O . CYS A 1 779 ? 11.526 -11.573 -41.091 1.00 92.06 779 CYS A O 1
ATOM 6063 N N . ASP A 1 780 ? 12.868 -13.107 -40.152 1.00 93.62 780 ASP A N 1
ATOM 6064 C CA . ASP A 1 780 ? 12.472 -14.210 -41.045 1.00 93.62 780 ASP A CA 1
ATOM 6065 C C . ASP A 1 780 ? 12.526 -15.584 -40.345 1.00 93.62 780 ASP A C 1
ATOM 6067 O O . ASP A 1 780 ? 13.065 -15.725 -39.246 1.00 93.62 780 ASP A O 1
ATOM 6071 N N . GLU A 1 781 ? 11.942 -16.605 -40.972 1.00 94.19 781 GLU A N 1
ATOM 6072 C CA . GLU A 1 781 ? 11.790 -17.965 -40.432 1.00 94.19 781 GLU A CA 1
ATOM 6073 C C . GLU A 1 781 ? 13.061 -18.805 -40.639 1.00 94.19 781 GLU A C 1
ATOM 6075 O O . GLU A 1 781 ? 13.220 -19.481 -41.655 1.00 94.19 781 GLU A O 1
ATOM 6080 N N . GLY A 1 782 ? 13.984 -18.764 -39.670 1.00 93.56 782 GLY A N 1
ATOM 6081 C CA . GLY A 1 782 ? 15.203 -19.582 -39.675 1.00 93.56 782 GLY A CA 1
ATOM 6082 C C . GLY A 1 782 ? 15.110 -20.820 -38.786 1.00 93.56 782 GLY A C 1
ATOM 6083 O O . GLY A 1 782 ? 14.620 -21.868 -39.206 1.00 93.56 782 GLY A O 1
ATOM 6084 N N . LYS A 1 783 ? 15.622 -20.729 -37.554 1.00 94.06 783 LYS A N 1
ATOM 6085 C CA . LYS A 1 783 ? 15.551 -21.818 -36.562 1.00 94.06 783 LYS A CA 1
ATOM 6086 C C . LYS A 1 783 ? 14.580 -21.460 -35.448 1.00 94.06 783 LYS A C 1
ATOM 6088 O O . LYS A 1 783 ? 14.694 -20.384 -34.869 1.00 94.06 783 LYS A O 1
ATOM 6093 N N . LEU A 1 784 ? 13.658 -22.365 -35.129 1.00 95.38 784 LEU A N 1
ATOM 6094 C CA . LEU A 1 784 ? 12.728 -22.170 -34.023 1.00 95.38 784 LEU A CA 1
ATOM 6095 C C . LEU A 1 784 ? 13.413 -22.515 -32.699 1.00 95.38 784 LEU A C 1
ATOM 6097 O O . LEU A 1 784 ? 13.895 -23.631 -32.518 1.00 95.38 784 LEU A O 1
ATOM 6101 N N . TRP A 1 785 ? 13.435 -21.562 -31.778 1.00 96.56 785 TRP A N 1
ATOM 6102 C CA . TRP A 1 785 ? 13.999 -21.692 -30.444 1.00 96.56 785 TRP A CA 1
ATOM 6103 C C . TRP A 1 785 ? 12.894 -21.640 -29.383 1.00 96.56 785 TRP A C 1
ATOM 6105 O O . TRP A 1 785 ? 11.981 -20.812 -29.437 1.00 96.56 785 TRP A O 1
ATOM 6115 N N . ASN A 1 786 ? 12.993 -22.535 -28.403 1.00 95.38 786 ASN A N 1
ATOM 6116 C CA . ASN A 1 786 ? 12.162 -22.571 -27.211 1.00 95.38 786 ASN A CA 1
ATOM 6117 C C . ASN A 1 786 ? 12.991 -22.109 -25.993 1.00 95.38 786 ASN A C 1
ATOM 6119 O O . ASN A 1 786 ? 13.603 -22.948 -25.325 1.00 95.38 786 ASN A O 1
ATOM 6123 N N . PRO A 1 787 ? 13.013 -20.800 -25.675 1.00 94.81 787 PRO A N 1
ATOM 6124 C CA . PRO A 1 787 ? 13.848 -20.246 -24.605 1.00 94.81 787 PRO A CA 1
ATOM 6125 C C . PRO A 1 787 ? 13.614 -20.899 -23.238 1.00 94.81 787 PRO A C 1
ATOM 6127 O O . PRO A 1 787 ? 14.565 -21.161 -22.506 1.00 94.81 787 PRO A O 1
ATOM 6130 N N . ALA A 1 788 ? 12.365 -21.247 -22.921 1.00 93.75 788 ALA A N 1
ATOM 6131 C CA . ALA A 1 788 ? 11.978 -21.796 -21.624 1.00 93.75 788 ALA A CA 1
ATOM 6132 C C . ALA A 1 788 ? 12.623 -23.166 -21.299 1.00 93.75 788 ALA A C 1
ATOM 6134 O O . ALA A 1 788 ? 12.812 -23.495 -20.134 1.00 93.75 788 ALA A O 1
ATOM 6135 N N . GLN A 1 789 ? 13.010 -23.966 -22.301 1.00 91.62 789 GLN A N 1
ATOM 6136 C CA . GLN A 1 789 ? 13.645 -25.279 -22.073 1.00 91.62 789 GLN A CA 1
ATOM 6137 C C . GLN A 1 789 ? 15.110 -25.205 -21.611 1.00 91.62 789 GLN A C 1
ATOM 6139 O O . GLN A 1 789 ? 15.663 -26.221 -21.178 1.00 91.62 789 GLN A O 1
ATOM 6144 N N . SER A 1 790 ? 15.732 -24.029 -21.723 1.00 91.94 790 SER A N 1
ATOM 6145 C CA . SER A 1 790 ? 17.135 -23.777 -21.382 1.00 91.94 790 SER A CA 1
ATOM 6146 C C . SER A 1 790 ? 17.250 -22.432 -20.662 1.00 91.94 790 SER A C 1
ATOM 6148 O O . SER A 1 790 ? 17.966 -21.531 -21.104 1.00 91.94 790 SER A O 1
ATOM 6150 N N . ALA A 1 791 ? 16.493 -22.294 -19.569 1.00 93.62 791 ALA A N 1
ATOM 6151 C CA . ALA A 1 791 ? 16.396 -21.068 -18.791 1.00 93.62 791 ALA A CA 1
ATOM 6152 C C . ALA A 1 791 ? 16.654 -21.279 -17.295 1.00 93.62 791 ALA A C 1
ATOM 6154 O O . ALA A 1 791 ? 16.242 -22.284 -16.713 1.00 93.62 791 ALA A O 1
ATOM 6155 N N . TYR A 1 792 ? 17.254 -20.274 -16.661 1.00 93.69 792 TYR A N 1
ATOM 6156 C CA . TYR A 1 792 ? 17.174 -20.102 -15.213 1.00 93.69 792 TYR A CA 1
ATOM 6157 C C . TYR A 1 792 ? 15.824 -19.482 -14.835 1.00 93.69 792 TYR A C 1
ATOM 6159 O O . TYR A 1 792 ? 15.366 -18.562 -15.510 1.00 93.69 792 TYR A O 1
ATOM 6167 N N . TYR A 1 793 ? 15.206 -19.946 -13.749 1.00 92.94 793 TYR A N 1
ATOM 6168 C CA . TYR A 1 793 ? 13.896 -19.477 -13.298 1.00 92.94 793 TYR A CA 1
ATOM 6169 C C . TYR A 1 793 ? 13.998 -18.728 -11.972 1.00 92.94 793 TYR A C 1
ATOM 6171 O O . TYR A 1 793 ? 14.606 -19.222 -11.020 1.00 92.94 793 TYR A O 1
ATOM 6179 N N . TYR A 1 794 ? 13.354 -17.562 -11.897 1.00 93.38 794 TYR A N 1
ATOM 6180 C CA . TYR A 1 794 ? 13.362 -16.701 -10.719 1.00 93.38 794 TYR A CA 1
ATOM 6181 C C . TYR A 1 794 ? 11.988 -16.110 -10.409 1.00 93.38 794 TYR A C 1
ATOM 6183 O O . TYR A 1 794 ? 11.242 -15.737 -11.314 1.00 93.38 794 TYR A O 1
ATOM 6191 N N . ARG A 1 795 ? 11.715 -15.918 -9.118 1.00 89.94 795 ARG A N 1
ATOM 6192 C CA . ARG A 1 795 ? 10.716 -14.975 -8.602 1.00 89.94 795 ARG A CA 1
ATOM 6193 C C . ARG A 1 795 ? 11.405 -13.650 -8.289 1.00 89.94 795 ARG A C 1
ATOM 6195 O O . ARG A 1 795 ? 12.449 -13.642 -7.638 1.00 89.94 795 ARG A O 1
ATOM 6202 N N . PHE A 1 796 ? 10.824 -12.540 -8.722 1.00 91.69 796 PHE A N 1
ATOM 6203 C CA . PHE A 1 796 ? 11.291 -11.191 -8.418 1.00 91.69 796 PHE A CA 1
ATOM 6204 C C . PHE A 1 796 ? 10.523 -10.602 -7.232 1.00 91.69 796 PHE A C 1
ATOM 6206 O O . PHE A 1 796 ? 9.296 -10.548 -7.256 1.00 91.69 796 PHE A O 1
ATOM 6213 N N . ASN A 1 797 ? 11.245 -10.127 -6.218 1.00 84.75 797 ASN A N 1
ATOM 6214 C CA . ASN A 1 797 ? 10.681 -9.336 -5.130 1.00 84.75 797 ASN A CA 1
ATOM 6215 C C . ASN A 1 797 ? 10.770 -7.838 -5.506 1.00 84.75 797 ASN A C 1
ATOM 6217 O O . ASN A 1 797 ? 11.886 -7.344 -5.706 1.00 84.75 797 ASN A O 1
ATOM 6221 N N . PRO A 1 798 ? 9.639 -7.113 -5.616 1.00 80.62 798 PRO A N 1
ATOM 6222 C CA . PRO A 1 798 ? 9.627 -5.709 -6.024 1.00 80.62 798 PRO A CA 1
ATOM 6223 C C . PRO A 1 798 ? 10.122 -4.739 -4.942 1.00 80.62 798 PRO A C 1
ATOM 6225 O O . PRO A 1 798 ? 10.631 -3.676 -5.294 1.00 80.62 798 PRO A O 1
ATOM 6228 N N . ASP A 1 799 ? 10.011 -5.101 -3.663 1.00 78.50 799 ASP A N 1
ATOM 6229 C CA . ASP A 1 799 ? 10.318 -4.237 -2.519 1.00 78.50 799 ASP A CA 1
ATOM 6230 C C . ASP A 1 799 ? 11.821 -4.221 -2.211 1.00 78.50 799 ASP A C 1
ATOM 6232 O O . ASP A 1 799 ? 12.420 -3.160 -2.032 1.00 78.50 799 ASP A O 1
ATOM 6236 N N . SER A 1 800 ? 12.465 -5.393 -2.226 1.00 80.38 800 SER A N 1
ATOM 6237 C CA . SER A 1 800 ? 13.928 -5.512 -2.132 1.00 80.38 800 SER A CA 1
ATOM 6238 C C . SER A 1 800 ? 14.638 -5.323 -3.475 1.00 80.38 800 SER A C 1
ATOM 6240 O O . SER A 1 800 ? 15.855 -5.132 -3.502 1.00 80.38 800 SER A O 1
ATOM 6242 N N . PHE A 1 801 ? 13.903 -5.398 -4.591 1.00 85.50 801 PHE A N 1
ATOM 6243 C CA . PHE A 1 801 ? 14.442 -5.466 -5.951 1.00 85.50 801 PHE A CA 1
ATOM 6244 C C . PHE A 1 801 ? 15.502 -6.580 -6.072 1.00 85.50 801 PHE A C 1
ATOM 6246 O O . PHE A 1 801 ? 16.630 -6.357 -6.509 1.00 85.50 801 PHE A O 1
ATOM 6253 N N . THR A 1 802 ? 15.163 -7.796 -5.649 1.00 88.06 802 THR A N 1
ATOM 6254 C CA . THR A 1 802 ? 16.049 -8.971 -5.744 1.00 88.06 802 THR A CA 1
ATOM 6255 C C . THR A 1 802 ? 15.331 -10.148 -6.393 1.00 88.06 802 THR A C 1
ATOM 6257 O O . THR A 1 802 ? 14.102 -10.201 -6.442 1.00 88.06 802 THR A O 1
ATOM 6260 N N . VAL A 1 803 ? 16.101 -11.107 -6.906 1.00 90.31 803 VAL A N 1
ATOM 6261 C CA . VAL A 1 803 ? 15.575 -12.368 -7.442 1.00 90.31 803 VAL A CA 1
ATOM 6262 C C . VAL A 1 803 ? 15.825 -13.522 -6.476 1.00 90.31 803 VAL A C 1
ATOM 6264 O O . VAL A 1 803 ? 16.882 -13.612 -5.858 1.00 90.31 803 VAL A O 1
ATOM 6267 N N . THR A 1 804 ? 14.853 -14.425 -6.368 1.00 89.69 804 THR A N 1
ATOM 6268 C CA . THR A 1 804 ? 14.975 -15.720 -5.683 1.00 89.69 804 THR A CA 1
ATOM 6269 C C . THR A 1 804 ? 14.883 -16.826 -6.736 1.00 89.69 804 THR A C 1
ATOM 6271 O O . THR A 1 804 ? 13.945 -16.775 -7.533 1.00 89.69 804 THR A O 1
ATOM 6274 N N . PRO A 1 805 ? 15.800 -17.809 -6.791 1.00 89.81 805 PRO A N 1
ATOM 6275 C CA . PRO A 1 805 ? 15.682 -18.937 -7.715 1.00 89.81 805 PRO A CA 1
ATOM 6276 C C . PRO A 1 805 ? 14.452 -19.787 -7.384 1.00 89.81 805 PRO A C 1
ATOM 6278 O O . PRO A 1 805 ? 14.153 -19.999 -6.211 1.00 89.81 805 PRO A O 1
ATOM 6281 N N . ILE A 1 806 ? 13.765 -20.295 -8.406 1.00 88.75 806 ILE A N 1
ATOM 6282 C CA . ILE A 1 806 ? 12.585 -21.162 -8.259 1.00 88.75 806 ILE A CA 1
ATOM 6283 C C . ILE A 1 806 ? 12.738 -22.412 -9.129 1.00 88.75 806 ILE A C 1
ATOM 6285 O O . ILE A 1 806 ? 13.493 -22.421 -10.102 1.00 88.75 806 ILE A O 1
ATOM 6289 N N . ILE A 1 807 ? 12.034 -23.489 -8.784 1.00 87.69 807 ILE A N 1
ATOM 6290 C CA . ILE A 1 807 ? 12.143 -24.763 -9.506 1.00 87.69 807 ILE A CA 1
ATOM 6291 C C . ILE A 1 807 ? 11.597 -24.618 -10.939 1.00 87.69 807 ILE A C 1
ATOM 6293 O O . ILE A 1 807 ? 10.510 -24.072 -11.151 1.00 87.69 807 ILE A O 1
ATOM 6297 N N . SER A 1 808 ? 12.347 -25.137 -11.917 1.00 88.56 808 SER A N 1
ATOM 6298 C CA . SER A 1 808 ? 11.962 -25.173 -13.334 1.00 88.56 808 SER A CA 1
ATOM 6299 C C . SER A 1 808 ? 10.733 -26.070 -13.561 1.00 88.56 808 SER A C 1
ATOM 6301 O O . SER A 1 808 ? 10.688 -27.182 -13.024 1.00 88.56 808 SER A O 1
ATOM 6303 N N . PRO A 1 809 ? 9.765 -25.672 -14.409 1.00 86.88 809 PRO A N 1
ATOM 6304 C CA . PRO A 1 809 ? 8.604 -26.510 -14.724 1.00 86.88 809 PRO A CA 1
ATOM 6305 C C . PRO A 1 809 ? 8.999 -27.739 -15.567 1.00 86.88 809 PRO A C 1
ATOM 6307 O O . PRO A 1 809 ? 8.284 -28.737 -15.605 1.00 86.88 809 PRO A O 1
ATOM 6310 N N . PHE A 1 810 ? 10.181 -27.715 -16.198 1.00 85.19 810 PHE A N 1
ATOM 6311 C CA . PHE A 1 810 ? 10.736 -28.848 -16.943 1.00 85.19 810 PHE A CA 1
ATOM 6312 C C . PHE A 1 810 ? 11.430 -29.894 -16.051 1.00 85.19 810 PHE A C 1
ATOM 6314 O O . PHE A 1 810 ? 11.823 -30.950 -16.550 1.00 85.19 810 PHE A O 1
ATOM 6321 N N . GLU A 1 811 ? 11.545 -29.650 -14.741 1.00 82.81 811 GLU A N 1
ATOM 6322 C CA . GLU A 1 811 ? 12.149 -30.568 -13.766 1.00 82.81 811 GLU A CA 1
ATOM 6323 C C . GLU A 1 811 ? 11.129 -30.994 -12.689 1.00 82.81 811 GLU A C 1
ATOM 6325 O O . GLU A 1 811 ? 11.301 -30.712 -11.501 1.00 82.81 811 GLU A O 1
ATOM 6330 N N . PRO A 1 812 ? 10.042 -31.704 -13.057 1.00 66.94 812 PRO A N 1
ATOM 6331 C CA . PRO A 1 812 ? 8.905 -31.927 -12.163 1.00 66.94 812 PRO A CA 1
ATOM 6332 C C . PRO A 1 812 ? 9.251 -32.699 -10.879 1.00 66.94 812 PRO A C 1
ATOM 6334 O O . PRO A 1 812 ? 8.541 -32.555 -9.882 1.00 66.94 812 PRO A O 1
ATOM 6337 N N . SER A 1 813 ? 10.338 -33.477 -10.878 1.00 72.25 813 SER A N 1
ATOM 6338 C CA . SER A 1 813 ? 10.852 -34.231 -9.726 1.00 72.25 813 SER A CA 1
ATOM 6339 C C . SER A 1 813 ? 11.865 -33.479 -8.850 1.00 72.25 813 SER A C 1
ATOM 6341 O O . SER A 1 813 ? 12.305 -34.043 -7.851 1.00 72.25 813 SER A O 1
ATOM 6343 N N . ALA A 1 814 ? 12.276 -32.258 -9.209 1.00 75.88 814 ALA A N 1
ATOM 6344 C CA . ALA A 1 814 ? 13.200 -31.466 -8.399 1.00 75.88 814 ALA A CA 1
ATOM 6345 C C . ALA A 1 814 ? 12.493 -30.887 -7.161 1.00 75.88 814 ALA A C 1
ATOM 6347 O O . ALA A 1 814 ? 11.363 -30.399 -7.250 1.00 75.88 814 ALA A O 1
ATOM 6348 N N . THR A 1 815 ? 13.165 -30.948 -6.010 1.00 65.62 815 THR A N 1
ATOM 6349 C CA . THR A 1 815 ? 12.677 -30.421 -4.720 1.00 65.62 815 THR A CA 1
ATOM 6350 C C . THR A 1 815 ? 13.322 -29.095 -4.323 1.00 65.62 815 THR A C 1
ATOM 6352 O O . THR A 1 815 ? 12.870 -28.483 -3.370 1.00 65.62 815 THR A O 1
ATOM 6355 N N . GLU A 1 816 ? 14.371 -28.676 -5.030 1.00 70.50 816 GLU A N 1
ATOM 6356 C CA . GLU A 1 816 ? 15.142 -27.449 -4.808 1.00 70.50 816 GLU A CA 1
ATOM 6357 C C . GLU A 1 816 ? 15.556 -26.883 -6.180 1.00 70.50 816 GLU A C 1
ATOM 6359 O O . GLU A 1 816 ? 15.726 -27.674 -7.119 1.00 70.50 816 GLU A O 1
ATOM 6364 N N . PRO A 1 817 ? 15.744 -25.560 -6.339 1.00 74.69 817 PRO A N 1
ATOM 6365 C CA . PRO A 1 817 ? 16.305 -24.979 -7.557 1.00 74.69 817 PRO A CA 1
ATOM 6366 C C . PRO A 1 817 ? 17.721 -25.507 -7.833 1.00 74.69 817 PRO A C 1
ATOM 6368 O O . PRO A 1 817 ? 18.533 -25.639 -6.918 1.00 74.69 817 PRO A O 1
ATOM 6371 N N . ALA A 1 818 ? 18.047 -25.773 -9.102 1.00 63.88 818 ALA A N 1
ATOM 6372 C CA . ALA A 1 818 ? 19.295 -26.446 -9.473 1.00 63.88 818 ALA A CA 1
ATOM 6373 C C . ALA A 1 818 ? 20.574 -25.705 -9.026 1.00 63.88 818 ALA A C 1
ATOM 6375 O O . ALA A 1 818 ? 21.559 -26.346 -8.654 1.00 63.88 818 ALA A O 1
ATOM 6376 N N . GLN A 1 819 ? 20.580 -24.366 -9.085 1.00 73.25 819 GLN A N 1
ATOM 6377 C CA . GLN A 1 819 ? 21.729 -23.510 -8.765 1.00 73.25 819 GLN A CA 1
ATOM 6378 C C . GLN A 1 819 ? 21.258 -22.173 -8.165 1.00 73.25 819 GLN A C 1
ATOM 6380 O O . GLN A 1 819 ? 20.315 -21.562 -8.664 1.00 73.25 819 GLN A O 1
ATOM 6385 N N . ASN A 1 820 ? 21.929 -21.695 -7.110 1.00 76.88 820 ASN A N 1
ATOM 6386 C CA . ASN A 1 820 ? 21.604 -20.423 -6.452 1.00 76.88 820 ASN A CA 1
ATOM 6387 C C . ASN A 1 820 ? 22.394 -19.253 -7.067 1.00 76.88 820 ASN A C 1
ATOM 6389 O O . ASN A 1 820 ? 23.352 -18.753 -6.479 1.00 76.88 820 ASN A O 1
ATOM 6393 N N . TYR A 1 821 ? 22.023 -18.862 -8.285 1.00 89.12 821 TYR A N 1
ATOM 6394 C CA . TYR A 1 821 ? 22.678 -17.794 -9.041 1.00 89.12 821 TYR A CA 1
ATOM 6395 C C . TYR A 1 821 ? 21.819 -16.528 -9.054 1.00 89.12 821 TYR A C 1
ATOM 6397 O O . TYR A 1 821 ? 21.049 -16.300 -9.977 1.00 89.12 821 TYR A O 1
ATOM 6405 N N . THR A 1 822 ? 21.935 -15.689 -8.028 1.00 90.81 822 THR A N 1
ATOM 6406 C CA . THR A 1 822 ? 21.195 -14.413 -7.945 1.00 90.81 822 THR A CA 1
ATOM 6407 C C . THR A 1 822 ? 22.051 -13.199 -8.304 1.00 90.81 822 THR A C 1
ATOM 6409 O O . THR A 1 822 ? 21.552 -12.244 -8.892 1.00 90.81 822 THR A O 1
ATOM 6412 N N . SER A 1 823 ? 23.353 -13.249 -8.014 1.00 91.75 823 SER A N 1
ATOM 6413 C CA . SER A 1 823 ? 24.257 -12.092 -8.069 1.00 91.75 823 SER A CA 1
ATOM 6414 C C . SER A 1 823 ? 24.417 -11.476 -9.466 1.00 91.75 823 SER A C 1
ATOM 6416 O O . SER A 1 823 ? 24.647 -10.274 -9.591 1.00 91.75 823 SER A O 1
ATOM 6418 N N . TRP A 1 824 ? 24.231 -12.262 -10.532 1.00 93.62 824 TRP A N 1
ATOM 6419 C CA . TRP A 1 824 ? 24.212 -11.751 -11.907 1.00 93.62 824 TRP A CA 1
ATOM 6420 C C . TRP A 1 824 ? 23.105 -10.712 -12.157 1.00 93.62 824 TRP A C 1
ATOM 6422 O O . TRP A 1 824 ? 23.299 -9.789 -12.943 1.00 93.62 824 TRP A O 1
ATOM 6432 N N . PHE A 1 825 ? 21.962 -10.827 -11.473 1.00 95.19 825 PHE A N 1
ATOM 6433 C CA . PHE A 1 825 ? 20.856 -9.871 -11.568 1.00 95.19 825 PHE A CA 1
ATOM 6434 C C . PHE A 1 825 ? 21.114 -8.591 -10.757 1.00 95.19 825 PHE A C 1
ATOM 6436 O O . PHE A 1 825 ? 20.554 -7.528 -11.045 1.00 95.19 825 PHE A O 1
ATOM 6443 N N . ASP A 1 826 ? 21.964 -8.685 -9.735 1.00 93.00 826 ASP A N 1
ATOM 6444 C CA . ASP A 1 826 ? 22.347 -7.551 -8.900 1.00 93.00 826 ASP A CA 1
ATOM 6445 C C . ASP A 1 826 ? 23.471 -6.715 -9.518 1.00 93.00 826 ASP A C 1
ATOM 6447 O O . ASP A 1 826 ? 23.595 -5.541 -9.176 1.00 93.00 826 ASP A O 1
ATOM 6451 N N . PHE A 1 827 ? 24.253 -7.260 -10.457 1.00 94.31 827 PHE A N 1
ATOM 6452 C CA . PHE A 1 827 ? 25.292 -6.519 -11.178 1.00 94.31 827 PHE A CA 1
ATOM 6453 C C . PHE A 1 827 ? 24.715 -5.324 -11.959 1.00 94.31 827 PHE A C 1
ATOM 6455 O O . PHE A 1 827 ? 23.872 -5.489 -12.845 1.00 94.31 827 PHE A O 1
ATOM 6462 N N . THR A 1 828 ? 25.177 -4.110 -11.637 1.00 95.25 828 THR A N 1
ATOM 6463 C CA . THR A 1 828 ? 24.658 -2.865 -12.229 1.00 95.25 828 THR A CA 1
ATOM 6464 C C . THR A 1 828 ? 25.433 -2.382 -13.455 1.00 95.25 828 THR A C 1
ATOM 6466 O O . THR A 1 828 ? 24.921 -1.552 -14.206 1.00 95.25 828 THR A O 1
ATOM 6469 N N . GLY A 1 829 ? 26.638 -2.903 -13.681 1.00 94.31 829 GLY A N 1
ATOM 6470 C CA . GLY A 1 829 ? 27.509 -2.504 -14.784 1.00 94.31 829 GLY A CA 1
ATOM 6471 C C . GLY A 1 829 ? 27.049 -2.943 -16.180 1.00 94.31 829 GLY A C 1
ATOM 6472 O O . GLY A 1 829 ? 26.001 -3.568 -16.378 1.00 94.31 829 GLY A O 1
ATOM 6473 N N . HIS A 1 830 ? 27.877 -2.608 -17.164 1.00 95.69 830 HIS A N 1
ATOM 6474 C CA . HIS A 1 830 ? 27.714 -2.967 -18.567 1.00 95.69 830 HIS A CA 1
ATOM 6475 C C . HIS A 1 830 ? 28.094 -4.435 -18.810 1.00 95.69 830 HIS A C 1
ATOM 6477 O O . HIS A 1 830 ? 29.189 -4.874 -18.449 1.00 95.69 830 HIS A O 1
ATOM 6483 N N . TRP A 1 831 ? 27.224 -5.183 -19.494 1.00 95.38 831 TRP A N 1
ATOM 6484 C CA . TRP A 1 831 ? 27.444 -6.584 -19.893 1.00 95.38 831 TRP A CA 1
ATOM 6485 C C . TRP A 1 831 ? 28.378 -6.739 -21.108 1.00 95.38 831 TRP A C 1
ATOM 6487 O O . TRP A 1 831 ? 28.329 -7.739 -21.810 1.00 95.38 831 TRP A O 1
ATOM 6497 N N . GLY A 1 832 ? 29.241 -5.757 -21.359 1.00 94.25 832 GLY A N 1
ATOM 6498 C CA . GLY A 1 832 ? 30.177 -5.768 -22.473 1.00 94.25 832 GLY A CA 1
ATOM 6499 C C . GLY A 1 832 ? 31.173 -4.623 -22.418 1.00 94.25 832 GLY A C 1
ATOM 6500 O O . GLY A 1 832 ? 31.220 -3.861 -21.451 1.00 94.25 832 GLY A O 1
ATOM 6501 N N . ASP A 1 833 ? 31.948 -4.491 -23.490 1.00 93.00 833 ASP A N 1
ATOM 6502 C CA . ASP A 1 833 ? 32.862 -3.379 -23.748 1.00 93.00 833 ASP A CA 1
ATOM 6503 C C . ASP A 1 833 ? 32.155 -2.013 -23.636 1.00 93.00 833 ASP A C 1
ATOM 6505 O O . ASP A 1 833 ? 30.986 -1.866 -23.996 1.00 93.00 833 ASP A O 1
ATOM 6509 N N . ILE A 1 834 ? 32.887 -0.985 -23.195 1.00 92.88 834 ILE A N 1
ATOM 6510 C CA . ILE A 1 834 ? 32.491 0.420 -23.389 1.00 92.88 834 ILE A CA 1
ATOM 6511 C C . ILE A 1 834 ? 32.749 0.809 -24.853 1.00 92.88 834 ILE A C 1
ATOM 6513 O O . ILE A 1 834 ? 33.735 0.362 -25.440 1.00 92.88 834 ILE A O 1
ATOM 6517 N N . SER A 1 835 ? 31.883 1.655 -25.430 1.00 91.56 835 SER A N 1
ATOM 6518 C CA . SER A 1 835 ? 32.018 2.180 -26.799 1.00 91.56 835 SER A CA 1
ATOM 6519 C C . SER A 1 835 ? 33.442 2.663 -27.076 1.00 91.56 835 SER A C 1
ATOM 6521 O O . SER A 1 835 ? 33.967 3.523 -26.365 1.00 91.56 835 SER A O 1
ATOM 6523 N N . TYR A 1 836 ? 34.054 2.122 -28.130 1.00 90.44 836 TYR A N 1
ATOM 6524 C CA . TYR A 1 836 ? 35.426 2.454 -28.486 1.00 90.44 836 TYR A CA 1
ATOM 6525 C C . TYR A 1 836 ? 35.570 3.951 -28.844 1.00 90.44 836 TYR A C 1
ATOM 6527 O O . TYR A 1 836 ? 34.658 4.557 -29.432 1.00 90.44 836 TYR A O 1
ATOM 6535 N N . PRO A 1 837 ? 36.712 4.581 -28.504 1.00 89.94 837 PRO A N 1
ATOM 6536 C CA . PRO A 1 837 ? 36.980 5.960 -28.893 1.00 89.94 837 PRO A CA 1
ATOM 6537 C C . PRO A 1 837 ? 37.068 6.071 -30.419 1.00 89.94 837 PRO A C 1
ATOM 6539 O O . PRO A 1 837 ? 37.501 5.139 -31.089 1.00 89.94 837 PRO A O 1
ATOM 6542 N N . ASP A 1 838 ? 36.748 7.241 -30.979 1.00 87.19 838 ASP A N 1
ATOM 6543 C CA . ASP A 1 838 ? 36.772 7.470 -32.440 1.00 87.19 838 ASP A CA 1
ATOM 6544 C C . ASP A 1 838 ? 38.190 7.392 -33.060 1.00 87.19 838 ASP A C 1
ATOM 6546 O O . ASP A 1 838 ? 38.362 7.547 -34.266 1.00 87.19 838 ASP A O 1
ATOM 6550 N N . SER A 1 839 ? 39.217 7.172 -32.233 1.00 89.25 839 SER A N 1
ATOM 6551 C CA . SER A 1 839 ? 40.598 6.881 -32.629 1.00 89.25 839 SER A CA 1
ATOM 6552 C C . SER A 1 839 ? 40.946 5.385 -32.671 1.00 89.25 839 SER A C 1
ATOM 6554 O O . SER A 1 839 ? 42.056 5.050 -33.084 1.00 89.25 839 SER A O 1
ATOM 6556 N N . ASP A 1 840 ? 40.071 4.489 -32.199 1.00 88.75 840 ASP A N 1
ATOM 6557 C CA . ASP A 1 840 ? 40.271 3.038 -32.303 1.00 88.75 840 ASP A CA 1
ATOM 6558 C C . ASP A 1 840 ? 40.086 2.603 -33.771 1.00 88.75 840 ASP A C 1
ATOM 6560 O O . ASP A 1 840 ? 39.083 2.966 -34.387 1.00 88.75 840 ASP A O 1
ATOM 6564 N N . PRO A 1 841 ? 41.005 1.815 -34.362 1.00 87.19 841 PRO A N 1
ATOM 6565 C CA . PRO A 1 841 ? 40.907 1.393 -35.762 1.00 87.19 841 PRO A CA 1
ATOM 6566 C C . PRO A 1 841 ? 39.681 0.520 -36.084 1.00 87.19 841 PRO A C 1
ATOM 6568 O O . PRO A 1 841 ? 39.407 0.287 -37.259 1.00 87.19 841 PRO A O 1
ATOM 6571 N N . ARG A 1 842 ? 38.959 0.018 -35.075 1.00 87.12 842 ARG A N 1
ATOM 6572 C CA . ARG A 1 842 ? 37.712 -0.752 -35.224 1.00 87.12 842 ARG A CA 1
ATOM 6573 C C . ARG A 1 842 ? 36.465 0.141 -35.208 1.00 87.12 842 ARG A C 1
ATOM 6575 O O . ARG A 1 842 ? 35.376 -0.342 -35.511 1.00 87.12 842 ARG A O 1
ATOM 6582 N N . GLN A 1 843 ? 36.602 1.419 -34.851 1.00 90.81 843 GLN A N 1
ATOM 6583 C CA . GLN A 1 843 ? 35.492 2.353 -34.696 1.00 90.81 843 GLN A CA 1
ATOM 6584 C C . GLN A 1 843 ? 35.259 3.177 -35.973 1.00 90.81 843 GLN A C 1
ATOM 6586 O O . GLN A 1 843 ? 36.022 4.078 -36.306 1.00 90.81 843 GLN A O 1
ATOM 6591 N N . GLU A 1 844 ? 34.148 2.909 -36.659 1.00 87.19 844 GLU A N 1
ATOM 6592 C CA . GLU A 1 844 ? 33.625 3.738 -37.756 1.00 87.19 844 GLU A CA 1
ATOM 6593 C C . GLU A 1 844 ? 32.411 4.544 -37.269 1.00 87.19 844 GLU A C 1
ATOM 6595 O O . GLU A 1 844 ? 31.641 4.067 -36.437 1.00 87.19 844 GLU A O 1
ATOM 6600 N N . THR A 1 845 ? 32.205 5.756 -37.790 1.00 83.94 845 THR A N 1
ATOM 6601 C CA . THR A 1 845 ? 31.063 6.608 -37.417 1.00 83.94 845 THR A CA 1
ATOM 6602 C C . THR A 1 845 ? 30.428 7.213 -38.667 1.00 83.94 845 THR A C 1
ATOM 6604 O O . THR A 1 845 ? 31.111 7.853 -39.466 1.00 83.94 845 THR A O 1
ATOM 6607 N N . VAL A 1 846 ? 29.114 7.035 -38.834 1.00 75.94 846 VAL A N 1
ATOM 6608 C CA . VAL A 1 846 ? 28.359 7.512 -40.003 1.00 75.94 846 VAL A CA 1
ATOM 6609 C C . VAL A 1 846 ? 28.373 9.051 -40.057 1.00 75.94 846 VAL A C 1
ATOM 6611 O O . VAL A 1 846 ? 27.883 9.694 -39.116 1.00 75.94 846 VAL A O 1
ATOM 6614 N N . PRO A 1 847 ? 28.876 9.671 -41.146 1.00 66.94 847 PRO A N 1
ATOM 6615 C CA . PRO A 1 847 ? 28.890 11.123 -41.304 1.00 66.94 847 PRO A CA 1
ATOM 6616 C C . PRO A 1 847 ? 27.494 11.743 -41.170 1.00 66.94 847 PRO A C 1
ATOM 6618 O O . PRO A 1 847 ? 26.497 11.151 -41.573 1.00 66.94 847 PRO A O 1
ATOM 6621 N N . HIS A 1 848 ? 27.420 12.963 -40.633 1.00 64.44 848 HIS A N 1
ATOM 6622 C CA . HIS A 1 848 ? 26.193 13.756 -40.411 1.00 64.44 848 HIS A CA 1
ATOM 6623 C C . HIS A 1 848 ? 25.167 13.184 -39.411 1.00 64.44 848 HIS A C 1
ATOM 6625 O O . HIS A 1 848 ? 24.471 13.973 -38.775 1.00 64.44 848 HIS A O 1
ATOM 6631 N N . PHE A 1 849 ? 25.090 11.863 -39.229 1.00 67.19 849 PHE A N 1
ATOM 6632 C CA . PHE A 1 849 ? 24.179 11.207 -38.282 1.00 67.19 849 PHE A CA 1
ATOM 6633 C C . PHE A 1 849 ? 24.842 10.829 -36.950 1.00 67.19 849 PHE A C 1
ATOM 6635 O O . PHE A 1 849 ? 24.141 10.683 -35.952 1.00 67.19 849 PHE A O 1
ATOM 6642 N N . GLY A 1 850 ? 26.172 10.683 -36.909 1.00 74.62 850 GLY A N 1
ATOM 6643 C CA . GLY A 1 850 ? 26.912 10.374 -35.677 1.00 74.62 850 GLY A CA 1
ATOM 6644 C C . GLY A 1 850 ? 26.690 8.954 -35.143 1.00 74.62 850 GLY A C 1
ATOM 6645 O O . GLY A 1 850 ? 26.995 8.684 -33.985 1.00 74.62 850 GLY A O 1
ATOM 6646 N N . LEU A 1 851 ? 26.151 8.051 -35.969 1.00 79.19 851 LEU A N 1
ATOM 6647 C CA . LEU A 1 851 ? 25.905 6.657 -35.601 1.00 79.19 851 LEU A CA 1
ATOM 6648 C C . LEU A 1 851 ? 27.235 5.904 -35.544 1.00 79.19 851 LEU A C 1
ATOM 6650 O O . LEU A 1 851 ? 27.941 5.819 -36.548 1.00 79.19 851 LEU A O 1
ATOM 6654 N N . LYS A 1 852 ? 27.571 5.377 -34.369 1.00 86.88 852 LYS A N 1
ATOM 6655 C CA . LYS A 1 852 ? 28.806 4.635 -34.112 1.00 86.88 852 LYS A CA 1
ATOM 6656 C C . LYS A 1 852 ? 28.695 3.175 -34.552 1.00 86.88 852 LYS A C 1
ATOM 6658 O O . LYS A 1 852 ? 27.637 2.571 -34.408 1.00 86.88 852 LYS A O 1
ATOM 6663 N N . ARG A 1 853 ? 29.811 2.596 -35.006 1.00 88.81 853 ARG A N 1
ATOM 6664 C CA . ARG A 1 853 ? 29.964 1.151 -35.208 1.00 88.81 853 ARG A CA 1
ATOM 6665 C C . ARG A 1 853 ? 29.852 0.419 -33.876 1.00 88.81 853 ARG A C 1
ATOM 6667 O O . ARG A 1 853 ? 28.901 -0.325 -33.719 1.00 88.81 853 ARG A O 1
ATOM 6674 N N . PHE A 1 854 ? 30.722 0.698 -32.900 1.00 91.56 854 PHE A N 1
ATOM 6675 C CA . PHE A 1 854 ? 30.631 0.097 -31.566 1.00 91.56 854 PHE A CA 1
ATOM 6676 C C . PHE A 1 854 ? 29.978 1.020 -30.531 1.00 91.56 854 PHE A C 1
ATOM 6678 O O . PHE A 1 854 ? 30.433 2.141 -30.287 1.00 91.56 854 PHE A O 1
ATOM 6685 N N . ASN A 1 855 ? 28.938 0.512 -29.876 1.00 92.62 855 ASN A N 1
ATOM 6686 C CA . ASN A 1 855 ? 28.316 1.102 -28.692 1.00 92.62 855 ASN A CA 1
ATOM 6687 C C . ASN A 1 855 ? 28.777 0.368 -27.422 1.00 92.62 855 ASN A C 1
ATOM 6689 O O . ASN A 1 855 ? 29.361 -0.711 -27.495 1.00 92.62 855 ASN A O 1
ATOM 6693 N N . SER A 1 856 ? 28.515 0.957 -26.252 1.00 93.31 856 SER A N 1
ATOM 6694 C CA . SER A 1 856 ? 28.707 0.250 -24.982 1.00 93.31 856 SER A CA 1
ATOM 6695 C C . SER A 1 856 ? 27.691 -0.886 -24.851 1.00 93.31 856 SER A C 1
ATOM 6697 O O . SER A 1 856 ? 26.526 -0.692 -25.206 1.00 93.31 856 SER A O 1
ATOM 6699 N N . GLY A 1 857 ? 28.103 -2.026 -24.291 1.00 92.44 857 GLY A N 1
ATOM 6700 C CA . GLY A 1 857 ? 27.180 -3.106 -23.923 1.00 92.44 857 GLY A CA 1
ATOM 6701 C C . GLY A 1 857 ? 26.077 -2.614 -22.965 1.00 92.44 857 GLY A C 1
ATOM 6702 O O . GLY A 1 857 ? 26.314 -1.695 -22.178 1.00 92.44 857 GLY A O 1
ATOM 6703 N N . PRO A 1 858 ? 24.857 -3.169 -23.004 1.00 93.56 858 PRO A N 1
ATOM 6704 C CA . PRO A 1 858 ? 23.752 -2.753 -22.156 1.00 93.56 858 PRO A CA 1
ATOM 6705 C C . PRO A 1 858 ? 23.972 -3.165 -20.696 1.00 93.56 858 PRO A C 1
ATOM 6707 O O . PRO A 1 858 ? 24.677 -4.127 -20.386 1.00 93.56 858 PRO A O 1
ATOM 6710 N N . ASN A 1 859 ? 23.309 -2.465 -19.781 1.00 93.44 859 ASN A N 1
ATOM 6711 C CA . ASN A 1 859 ? 23.138 -2.933 -18.408 1.00 93.44 859 ASN A CA 1
ATOM 6712 C C . ASN A 1 859 ? 22.124 -4.099 -18.367 1.00 93.44 859 ASN A C 1
ATOM 6714 O O . ASN A 1 859 ? 21.300 -4.262 -19.273 1.00 93.44 859 ASN A O 1
ATOM 6718 N N . GLY A 1 860 ? 22.176 -4.915 -17.310 1.00 91.75 860 GLY A N 1
ATOM 6719 C CA . GLY A 1 860 ? 21.402 -6.161 -17.216 1.00 91.75 860 GLY A CA 1
ATOM 6720 C C . GLY A 1 860 ? 19.871 -6.001 -17.077 1.00 91.75 860 GLY A C 1
ATOM 6721 O O . GLY A 1 860 ? 19.349 -4.886 -16.970 1.00 91.75 860 GLY A O 1
ATOM 6722 N N . PRO A 1 861 ? 19.117 -7.119 -17.000 1.00 92.25 861 PRO A N 1
ATOM 6723 C CA . PRO A 1 861 ? 17.647 -7.136 -16.936 1.00 92.25 861 PRO A CA 1
ATOM 6724 C C . PRO A 1 861 ? 17.011 -6.278 -15.833 1.00 92.25 861 PRO A C 1
ATOM 6726 O O . PRO A 1 861 ? 15.899 -5.776 -16.012 1.00 92.25 861 PRO A O 1
ATOM 6729 N N . ARG A 1 862 ? 17.738 -6.017 -14.738 1.00 92.56 862 ARG A N 1
ATOM 6730 C CA . ARG A 1 862 ? 17.397 -5.041 -13.688 1.00 92.56 862 ARG A CA 1
ATOM 6731 C C . ARG A 1 862 ? 16.957 -3.674 -14.246 1.00 92.56 862 ARG A C 1
ATOM 6733 O O . ARG A 1 862 ? 16.024 -3.069 -13.722 1.00 92.56 862 ARG A O 1
ATOM 6740 N N . PHE A 1 863 ? 17.537 -3.224 -15.360 1.00 90.00 863 PHE A N 1
ATOM 6741 C CA . PHE A 1 863 ? 17.235 -1.931 -15.992 1.00 90.00 863 PHE A CA 1
ATOM 6742 C C . PHE A 1 863 ? 16.088 -1.986 -17.025 1.00 90.00 863 PHE A C 1
ATOM 6744 O O . PHE A 1 863 ? 15.636 -0.953 -17.526 1.00 90.00 863 PHE A O 1
ATOM 6751 N N . LYS A 1 864 ? 15.532 -3.168 -17.331 1.00 88.25 864 LYS A N 1
ATOM 6752 C CA . LYS A 1 864 ? 14.481 -3.354 -18.359 1.00 88.25 864 LYS A CA 1
ATOM 6753 C C . LYS A 1 864 ? 13.051 -3.018 -17.871 1.00 88.25 864 LYS A C 1
ATOM 6755 O O . LYS A 1 864 ? 12.079 -3.204 -18.612 1.00 88.25 864 LYS A O 1
ATOM 6760 N N . HIS A 1 865 ? 12.935 -2.410 -16.683 1.00 88.38 865 HIS A N 1
ATOM 6761 C CA . HIS A 1 865 ? 11.696 -2.015 -15.989 1.00 88.38 865 HIS A CA 1
ATOM 6762 C C . HIS A 1 865 ? 10.736 -3.201 -15.800 1.00 88.38 865 HIS A C 1
ATOM 6764 O O . HIS A 1 865 ? 9.780 -3.363 -16.559 1.00 88.38 865 HIS A O 1
ATOM 6770 N N . LEU A 1 866 ? 11.027 -4.039 -14.801 1.00 88.75 866 LEU A N 1
ATOM 6771 C CA . LEU A 1 866 ? 10.230 -5.220 -14.448 1.00 88.75 866 LEU A CA 1
ATOM 6772 C C . LEU A 1 866 ? 8.869 -4.852 -13.839 1.00 88.75 866 LEU A C 1
ATOM 6774 O O . LEU A 1 866 ? 7.852 -5.449 -14.176 1.00 88.75 866 LEU A O 1
ATOM 6778 N N . ILE A 1 867 ? 8.834 -3.816 -12.999 1.00 87.88 867 ILE A N 1
ATOM 6779 C CA . ILE A 1 867 ? 7.600 -3.285 -12.413 1.00 87.88 867 ILE A CA 1
ATOM 6780 C C . ILE A 1 867 ? 6.924 -2.373 -13.451 1.00 87.88 867 ILE A C 1
ATOM 6782 O O . ILE A 1 867 ? 7.448 -1.308 -13.782 1.00 87.88 867 ILE A O 1
ATOM 6786 N N . ARG A 1 868 ? 5.774 -2.801 -13.987 1.00 80.50 868 ARG A N 1
ATOM 6787 C CA . ARG A 1 868 ? 4.981 -2.074 -15.001 1.00 80.50 868 ARG A CA 1
ATOM 6788 C C . ARG A 1 868 ? 3.505 -2.052 -14.613 1.00 80.50 868 ARG A C 1
ATOM 6790 O O . ARG A 1 868 ? 2.987 -3.060 -14.133 1.00 80.50 868 ARG A O 1
ATOM 6797 N N . LYS A 1 869 ? 2.765 -0.978 -14.898 1.00 80.69 869 LYS A N 1
ATOM 6798 C CA . LYS A 1 869 ? 1.290 -0.997 -14.835 1.00 80.69 869 LYS A CA 1
ATOM 6799 C C . LYS A 1 869 ? 0.732 -1.742 -16.049 1.00 80.69 869 LYS A C 1
ATOM 6801 O O . LYS A 1 869 ? 0.031 -2.745 -15.894 1.00 80.69 869 LYS A O 1
ATOM 6806 N N . GLY A 1 870 ? 1.094 -1.304 -17.255 1.00 82.25 870 GLY A N 1
ATOM 6807 C CA . GLY A 1 870 ? 0.674 -1.910 -18.527 1.00 82.25 870 GLY A CA 1
ATOM 6808 C C . GLY A 1 870 ? 1.566 -3.065 -19.000 1.00 82.25 870 GLY A C 1
ATOM 6809 O O . GLY A 1 870 ? 2.445 -3.520 -18.272 1.00 82.25 870 GLY A O 1
ATOM 6810 N N . LEU A 1 871 ? 1.341 -3.539 -20.232 1.00 82.94 871 LEU A N 1
ATOM 6811 C CA . LEU A 1 871 ? 2.283 -4.421 -20.949 1.00 82.94 871 LEU A CA 1
ATOM 6812 C C . LEU A 1 871 ? 3.554 -3.651 -21.361 1.00 82.94 871 LEU A C 1
ATOM 6814 O O . LEU A 1 871 ? 4.676 -4.149 -21.264 1.00 82.94 871 LEU A O 1
ATOM 6818 N N . VAL A 1 872 ? 3.353 -2.409 -21.806 1.00 84.00 872 VAL A N 1
ATOM 6819 C CA . VAL A 1 872 ? 4.393 -1.444 -22.193 1.00 84.00 872 VAL A CA 1
ATOM 6820 C C . VAL A 1 872 ? 4.910 -0.705 -20.953 1.00 84.00 872 VAL A C 1
ATOM 6822 O O . VAL A 1 872 ? 4.251 -0.681 -19.914 1.00 84.00 872 VAL A O 1
ATOM 6825 N N . ARG A 1 873 ? 6.105 -0.116 -21.056 1.00 76.19 873 ARG A N 1
ATOM 6826 C CA . ARG A 1 873 ? 6.738 0.700 -20.010 1.00 76.19 873 ARG A CA 1
ATOM 6827 C C . ARG A 1 873 ? 5.879 1.927 -19.657 1.00 76.19 873 ARG A C 1
ATOM 6829 O O . ARG A 1 873 ? 5.406 2.635 -20.542 1.00 76.19 873 ARG A O 1
ATOM 6836 N N . ASP A 1 874 ? 5.740 2.219 -18.362 1.00 73.69 874 ASP A N 1
ATOM 6837 C CA . ASP A 1 874 ? 4.883 3.306 -17.845 1.00 73.69 874 ASP A CA 1
ATOM 6838 C C . ASP A 1 874 ? 5.364 4.720 -18.231 1.00 73.69 874 ASP A C 1
ATOM 6840 O O . ASP A 1 874 ? 4.602 5.692 -18.188 1.00 73.69 874 ASP A O 1
ATOM 6844 N N . HIS A 1 875 ? 6.638 4.848 -18.603 1.00 63.84 875 HIS A N 1
ATOM 6845 C CA . HIS A 1 875 ? 7.265 6.077 -19.075 1.00 63.84 875 HIS A CA 1
ATOM 6846 C C . HIS A 1 875 ? 7.953 5.812 -20.418 1.00 63.84 875 HIS A C 1
ATOM 6848 O O . HIS A 1 875 ? 9.152 5.550 -20.471 1.00 63.84 875 HIS A O 1
ATOM 6854 N N . ALA A 1 876 ? 7.182 5.882 -21.507 1.00 57.19 876 ALA A N 1
ATOM 6855 C CA . ALA A 1 876 ? 7.729 5.859 -22.862 1.00 57.19 876 ALA A CA 1
ATOM 6856 C C . ALA A 1 876 ? 8.784 6.967 -23.040 1.00 57.19 876 ALA A C 1
ATOM 6858 O O . ALA A 1 876 ? 8.629 8.082 -22.521 1.00 57.19 876 ALA A O 1
ATOM 6859 N N . ARG A 1 877 ? 9.861 6.674 -23.781 1.00 56.16 877 ARG A N 1
ATOM 6860 C CA . ARG A 1 877 ? 10.970 7.621 -23.975 1.00 56.16 877 ARG A CA 1
ATOM 6861 C C . ARG A 1 877 ? 10.476 8.887 -24.682 1.00 56.16 877 ARG A C 1
ATOM 6863 O O . ARG A 1 877 ? 10.189 8.854 -25.875 1.00 56.16 877 ARG A O 1
ATOM 6870 N N . LYS A 1 878 ? 10.470 10.027 -23.982 1.00 49.28 878 LYS A N 1
ATOM 6871 C CA . LYS A 1 878 ? 10.270 11.343 -24.613 1.00 49.28 878 LYS A CA 1
ATOM 6872 C C . LYS A 1 878 ? 11.425 11.612 -25.577 1.00 49.28 878 LYS A C 1
ATOM 6874 O O . LYS A 1 878 ? 12.536 11.895 -25.134 1.00 49.28 878 LYS A O 1
ATOM 6879 N N . MET A 1 879 ? 11.171 11.521 -26.879 1.00 55.31 879 MET A N 1
ATOM 6880 C CA . MET A 1 879 ? 12.102 12.039 -27.880 1.00 55.31 879 MET A CA 1
ATOM 6881 C C . MET A 1 879 ? 12.117 13.571 -27.830 1.00 55.31 879 MET A C 1
ATOM 6883 O O . MET A 1 879 ? 11.181 14.203 -27.330 1.00 55.31 879 MET A O 1
ATOM 6887 N N . GLY A 1 880 ? 13.187 14.196 -28.322 1.00 51.28 880 GLY A N 1
ATOM 6888 C CA . GLY A 1 880 ? 13.215 15.641 -28.465 1.00 51.28 880 GLY A CA 1
ATOM 6889 C C . GLY A 1 880 ? 12.117 16.078 -29.431 1.00 51.28 880 GLY A C 1
ATOM 6890 O O . GLY A 1 880 ? 11.937 15.482 -30.492 1.00 51.28 880 GLY A O 1
ATOM 6891 N N . TRP A 1 881 ? 11.406 17.162 -29.104 1.00 50.91 881 TRP A N 1
ATOM 6892 C CA . TRP A 1 881 ? 10.289 17.673 -29.918 1.00 50.91 881 TRP A CA 1
ATOM 6893 C C . TRP A 1 881 ? 10.657 17.922 -31.392 1.00 50.91 881 TRP A C 1
ATOM 6895 O O . TRP A 1 881 ? 9.782 17.951 -32.252 1.00 50.91 881 TRP A O 1
ATOM 6905 N N . LYS A 1 882 ? 11.950 18.113 -31.686 1.00 55.06 882 LYS A N 1
ATOM 6906 C CA . LYS A 1 882 ? 12.487 18.244 -33.044 1.00 55.06 882 LYS A CA 1
ATOM 6907 C C . LYS A 1 882 ? 12.574 16.900 -33.764 1.00 55.06 882 LYS A C 1
ATOM 6909 O O . LYS A 1 882 ? 12.149 16.824 -34.913 1.00 55.06 882 LYS A O 1
ATOM 6914 N N . GLU A 1 883 ? 13.108 15.867 -33.109 1.00 59.97 883 GLU A N 1
ATOM 6915 C CA . GLU A 1 883 ? 13.229 14.522 -33.683 1.00 59.97 883 GLU A CA 1
ATOM 6916 C C . GLU A 1 883 ? 11.849 13.900 -33.901 1.00 59.97 883 GLU A C 1
ATOM 6918 O O . GLU A 1 883 ? 11.539 13.467 -35.006 1.00 59.97 883 GLU A O 1
ATOM 6923 N N . GLU A 1 884 ? 10.990 13.931 -32.880 1.00 60.06 884 GLU A N 1
ATOM 6924 C CA . GLU A 1 884 ? 9.659 13.317 -32.916 1.00 60.06 884 GLU A CA 1
ATOM 6925 C C . GLU A 1 884 ? 8.768 13.952 -33.994 1.00 60.06 884 GLU A C 1
ATOM 6927 O O . GLU A 1 884 ? 8.095 13.254 -34.753 1.00 60.06 884 GLU A O 1
ATOM 6932 N N . TRP A 1 885 ? 8.818 15.283 -34.135 1.00 63.97 885 TRP A N 1
ATOM 6933 C CA . TRP A 1 885 ? 8.059 15.989 -35.165 1.00 63.97 885 TRP A CA 1
ATOM 6934 C C . TRP A 1 885 ? 8.643 15.774 -36.567 1.00 63.97 885 TRP A C 1
ATOM 6936 O O . TRP A 1 885 ? 7.883 15.578 -37.512 1.00 63.97 885 TRP A O 1
ATOM 6946 N N . ALA A 1 886 ? 9.972 15.759 -36.726 1.00 63.44 886 ALA A N 1
ATOM 6947 C CA . ALA A 1 886 ? 10.606 15.512 -38.022 1.00 63.44 886 ALA A CA 1
ATOM 6948 C C . ALA A 1 886 ? 10.381 14.072 -38.513 1.00 63.44 886 ALA A C 1
ATOM 6950 O O . ALA A 1 886 ? 9.951 13.876 -39.652 1.00 63.44 886 ALA A O 1
ATOM 6951 N N . VAL A 1 887 ? 10.606 13.074 -37.651 1.00 62.75 887 VAL A N 1
ATOM 6952 C CA . VAL A 1 887 ? 10.375 11.654 -37.956 1.00 62.75 887 VAL A CA 1
ATOM 6953 C C . VAL A 1 887 ? 8.881 11.387 -38.140 1.00 62.75 887 VAL A C 1
ATOM 6955 O O . VAL A 1 887 ? 8.506 10.752 -39.119 1.00 62.75 887 VAL A O 1
ATOM 6958 N N . GLY A 1 888 ? 8.010 11.933 -37.285 1.00 64.00 888 GLY A N 1
ATOM 6959 C CA . GLY A 1 888 ? 6.556 11.786 -37.408 1.00 64.00 888 GLY A CA 1
ATOM 6960 C C . GLY A 1 888 ? 5.989 12.399 -38.693 1.00 64.00 888 GLY A C 1
ATOM 6961 O O . GLY A 1 888 ? 5.196 11.759 -39.386 1.00 64.00 888 GLY A O 1
ATOM 6962 N N . VAL A 1 889 ? 6.436 13.602 -39.076 1.00 67.69 889 VAL A N 1
ATOM 6963 C CA . VAL A 1 889 ? 6.078 14.210 -40.370 1.00 67.69 889 VAL A CA 1
ATOM 6964 C C . VAL A 1 889 ? 6.618 13.371 -41.527 1.00 67.69 889 VAL A C 1
ATOM 6966 O O . VAL A 1 889 ? 5.871 13.096 -42.464 1.00 67.69 889 VAL A O 1
ATOM 6969 N N . PHE A 1 890 ? 7.869 12.910 -41.468 1.00 70.81 890 PHE A N 1
ATOM 6970 C CA . PHE A 1 890 ? 8.440 12.067 -42.516 1.00 70.81 890 PHE A CA 1
ATOM 6971 C C . PHE A 1 890 ? 7.672 10.742 -42.671 1.00 70.81 890 PHE A C 1
ATOM 6973 O O . PHE A 1 890 ? 7.233 10.433 -43.777 1.00 70.81 890 PHE A O 1
ATOM 6980 N N . MET A 1 891 ? 7.400 10.018 -41.579 1.00 67.00 891 MET A N 1
ATOM 6981 C CA . MET A 1 891 ? 6.611 8.777 -41.569 1.00 67.00 891 MET A CA 1
ATOM 6982 C C . MET A 1 891 ? 5.183 8.979 -42.089 1.00 67.00 891 MET A C 1
ATOM 6984 O O . MET A 1 891 ? 4.709 8.182 -42.895 1.00 67.00 891 MET A O 1
ATOM 6988 N N . TYR A 1 892 ? 4.496 10.056 -41.693 1.00 72.12 892 TYR A N 1
ATOM 6989 C CA . TYR A 1 892 ? 3.135 10.345 -42.161 1.00 72.12 892 TYR A CA 1
ATOM 6990 C C . TYR A 1 892 ? 3.094 10.685 -43.662 1.00 72.12 892 TYR A C 1
ATOM 6992 O O . TYR A 1 892 ? 2.202 10.250 -44.397 1.00 72.12 892 TYR A O 1
ATOM 7000 N N . TRP A 1 893 ? 4.081 11.443 -44.148 1.00 64.44 893 TRP A N 1
ATOM 7001 C CA . TRP A 1 893 ? 4.178 11.821 -45.560 1.00 64.44 893 TRP A CA 1
ATOM 7002 C C . TRP A 1 893 ? 4.765 10.709 -46.437 1.00 64.44 893 TRP A C 1
ATOM 7004 O O . TRP A 1 893 ? 4.543 10.720 -47.652 1.00 64.44 893 TRP A O 1
ATOM 7014 N N . TYR A 1 894 ? 5.479 9.734 -45.865 1.00 69.31 894 TYR A N 1
ATOM 7015 C CA . TYR A 1 894 ? 6.183 8.717 -46.640 1.00 69.31 894 TYR A CA 1
ATOM 7016 C C . TYR A 1 894 ? 5.246 7.864 -47.514 1.00 69.31 894 TYR A C 1
ATOM 7018 O O . TYR A 1 894 ? 5.410 7.919 -48.737 1.00 69.31 894 TYR A O 1
ATOM 7026 N N . PRO A 1 895 ? 4.202 7.184 -46.990 1.00 65.50 895 PRO A N 1
ATOM 7027 C CA . PRO A 1 895 ? 3.313 6.348 -47.801 1.00 65.50 895 PRO A CA 1
ATOM 7028 C C . PRO A 1 895 ? 2.546 7.099 -48.897 1.00 65.50 895 PRO A C 1
ATOM 7030 O O . PRO A 1 895 ? 2.190 6.496 -49.908 1.00 65.50 895 PRO A O 1
ATOM 7033 N N . CYS A 1 896 ? 2.256 8.390 -48.697 1.00 63.69 896 CYS A N 1
ATOM 7034 C CA . CYS A 1 896 ? 1.334 9.151 -49.546 1.00 63.69 896 CYS A CA 1
ATOM 7035 C C . CYS A 1 896 ? 2.012 10.143 -50.511 1.00 63.69 896 CYS A C 1
ATOM 7037 O O . CYS A 1 896 ? 1.460 10.421 -51.580 1.00 63.69 896 CYS A O 1
ATOM 7039 N N . CYS A 1 897 ? 3.186 10.676 -50.154 1.00 63.16 897 CYS A N 1
ATOM 7040 C CA . CYS A 1 897 ? 3.834 11.786 -50.862 1.00 63.16 897 CYS A CA 1
ATOM 7041 C C . CYS A 1 897 ? 5.302 11.540 -51.249 1.00 63.16 897 CYS A C 1
ATOM 7043 O O . CYS A 1 897 ? 5.750 12.127 -52.238 1.00 63.16 897 CYS A O 1
ATOM 7045 N N . ILE A 1 898 ? 6.049 10.725 -50.493 1.00 64.12 898 ILE A N 1
ATOM 7046 C CA . ILE A 1 898 ? 7.509 10.563 -50.670 1.00 64.12 898 ILE A CA 1
ATOM 7047 C C . ILE A 1 898 ? 7.860 9.219 -51.328 1.00 64.12 898 ILE A C 1
ATOM 7049 O O . ILE A 1 898 ? 8.727 9.186 -52.198 1.00 64.12 898 ILE A O 1
ATOM 7053 N N . ARG A 1 899 ? 7.156 8.128 -50.999 1.00 60.06 899 ARG A N 1
ATOM 7054 C CA . ARG A 1 899 ? 7.349 6.799 -51.606 1.00 60.06 899 ARG A CA 1
ATOM 7055 C C . ARG A 1 899 ? 7.123 6.864 -53.126 1.00 60.06 899 ARG A C 1
ATOM 7057 O O . ARG A 1 899 ? 6.001 7.089 -53.582 1.00 60.06 899 ARG A O 1
ATOM 7064 N N . GLY A 1 900 ? 8.191 6.691 -53.912 1.00 62.16 900 GLY A N 1
ATOM 7065 C CA . GLY A 1 900 ? 8.172 6.870 -55.374 1.00 62.16 900 GLY A CA 1
ATOM 7066 C C . GLY A 1 900 ? 8.043 8.335 -55.830 1.00 62.16 900 GLY A C 1
ATOM 7067 O O . GLY A 1 900 ? 7.300 8.621 -56.772 1.00 62.16 900 GLY A O 1
ATOM 7068 N N . TRP A 1 901 ? 8.705 9.251 -55.115 1.00 58.16 901 TRP A N 1
ATOM 7069 C CA . TRP A 1 901 ? 8.572 10.717 -55.136 1.00 58.16 901 TRP A CA 1
ATOM 7070 C C . TRP A 1 901 ? 8.176 11.352 -56.488 1.00 58.16 901 TRP A C 1
ATOM 7072 O O . TRP A 1 901 ? 8.909 11.322 -57.476 1.00 58.16 901 TRP A O 1
ATOM 7082 N N . ARG A 1 902 ? 7.007 12.015 -56.516 1.00 60.75 902 ARG A N 1
ATOM 7083 C CA . ARG A 1 902 ? 6.512 12.801 -57.665 1.00 60.75 902 ARG A CA 1
ATOM 7084 C C . ARG A 1 902 ? 6.298 14.264 -57.275 1.00 60.75 902 ARG A C 1
ATOM 7086 O O . ARG A 1 902 ? 5.206 14.640 -56.845 1.00 60.75 902 ARG A O 1
ATOM 7093 N N . LEU A 1 903 ? 7.331 15.080 -57.506 1.00 57.34 903 LEU A N 1
ATOM 7094 C CA . LEU A 1 903 ? 7.475 16.500 -57.132 1.00 57.34 903 LEU A CA 1
ATOM 7095 C C . LEU A 1 903 ? 6.185 17.350 -57.206 1.00 57.34 903 LEU A C 1
ATOM 7097 O O . LEU A 1 903 ? 5.871 18.102 -56.283 1.00 57.34 903 LEU A O 1
ATOM 7101 N N . TRP A 1 904 ? 5.401 17.204 -58.279 1.00 60.84 904 TRP A N 1
ATOM 7102 C CA . TRP A 1 904 ? 4.172 17.974 -58.511 1.00 60.84 904 TRP A CA 1
ATOM 7103 C C . TRP A 1 904 ? 3.077 17.774 -57.450 1.00 60.84 904 TRP A C 1
ATOM 7105 O O . TRP A 1 904 ? 2.321 18.708 -57.183 1.00 60.84 904 TRP A O 1
ATOM 7115 N N . ARG A 1 905 ? 2.985 16.595 -56.814 1.00 63.56 905 ARG A N 1
ATOM 7116 C CA . ARG A 1 905 ? 2.000 16.353 -55.740 1.00 63.56 905 ARG A CA 1
ATOM 7117 C C . ARG A 1 905 ? 2.379 17.089 -54.453 1.00 63.56 905 ARG A C 1
ATOM 7119 O O . ARG A 1 905 ? 1.518 17.715 -53.840 1.00 63.56 905 ARG A O 1
ATOM 7126 N N . SER A 1 906 ? 3.664 17.083 -54.096 1.00 60.50 906 SER A N 1
ATOM 7127 C CA . SER A 1 906 ? 4.196 17.791 -52.925 1.00 60.50 906 SER A CA 1
ATOM 7128 C C . SER A 1 906 ? 3.984 19.309 -53.034 1.00 60.50 906 SER A C 1
ATOM 7130 O O . SER A 1 906 ? 3.537 19.943 -52.079 1.00 60.50 906 SER A O 1
ATOM 7132 N N . LEU A 1 907 ? 4.219 19.883 -54.223 1.00 69.94 907 LEU A N 1
ATOM 7133 C CA . LEU A 1 907 ? 3.978 21.306 -54.502 1.00 69.94 907 LEU A CA 1
ATOM 7134 C C . LEU A 1 907 ? 2.494 21.693 -54.364 1.00 69.94 907 LEU A C 1
ATOM 7136 O O . LEU A 1 907 ? 2.182 22.738 -53.791 1.00 69.94 907 LEU A O 1
ATOM 7140 N N . GLY A 1 908 ? 1.574 20.841 -54.833 1.00 74.06 908 GLY A N 1
ATOM 7141 C CA . GLY A 1 908 ? 0.132 21.075 -54.707 1.00 74.06 908 GLY A CA 1
ATOM 7142 C C . GLY A 1 908 ? -0.348 21.128 -53.252 1.00 74.06 908 GLY A C 1
ATOM 7143 O O . GLY A 1 908 ? -1.111 22.021 -52.886 1.00 74.06 908 GLY A O 1
ATOM 7144 N N . ILE A 1 909 ? 0.139 20.219 -52.399 1.00 68.69 909 ILE A N 1
ATOM 7145 C CA . ILE A 1 909 ? -0.238 20.177 -50.976 1.00 68.69 909 ILE A CA 1
ATOM 7146 C C . ILE A 1 909 ? 0.319 21.393 -50.221 1.00 68.69 909 ILE A C 1
ATOM 7148 O O . ILE A 1 909 ? -0.415 22.007 -49.443 1.00 68.69 909 ILE A O 1
ATOM 7152 N N . MET A 1 910 ? 1.562 21.814 -50.495 1.00 69.31 910 MET A N 1
ATOM 7153 C CA . MET A 1 910 ? 2.107 23.054 -49.919 1.00 69.31 910 MET A CA 1
ATOM 7154 C C . MET A 1 910 ? 1.261 24.283 -50.278 1.00 69.31 910 MET A C 1
ATOM 7156 O O . MET A 1 910 ? 0.976 25.098 -49.402 1.00 69.31 910 MET A O 1
ATOM 7160 N N . ALA A 1 911 ? 0.807 24.406 -51.530 1.00 76.62 911 ALA A N 1
ATOM 7161 C CA . ALA A 1 911 ? -0.034 25.528 -51.952 1.00 76.62 911 ALA A CA 1
ATOM 7162 C C . ALA A 1 911 ? -1.376 25.580 -51.192 1.00 76.62 911 ALA A C 1
ATOM 7164 O O . ALA A 1 911 ? -1.823 26.662 -50.798 1.00 76.62 911 ALA A O 1
ATOM 7165 N N . VAL A 1 912 ? -1.996 24.423 -50.927 1.00 79.38 912 VAL A N 1
ATOM 7166 C CA . VAL A 1 912 ? -3.232 24.324 -50.129 1.00 79.38 912 VAL A CA 1
ATOM 7167 C C . VAL A 1 912 ? -2.979 24.695 -48.664 1.00 79.38 912 VAL A C 1
ATOM 7169 O O . VAL A 1 912 ? -3.709 25.522 -48.116 1.00 79.38 912 VAL A O 1
ATOM 7172 N N . MET A 1 913 ? -1.921 24.160 -48.046 1.00 72.56 913 MET A N 1
ATOM 7173 C CA . MET A 1 913 ? -1.547 24.470 -46.657 1.00 72.56 913 MET A CA 1
ATOM 7174 C C . MET A 1 913 ? -1.254 25.963 -46.457 1.00 72.56 913 MET A C 1
ATOM 7176 O O . MET A 1 913 ? -1.754 26.579 -45.515 1.00 72.56 913 MET A O 1
ATOM 7180 N N . MET A 1 914 ? -0.508 26.573 -47.380 1.00 75.69 914 MET A N 1
ATOM 7181 C CA . MET A 1 914 ? -0.183 27.999 -47.335 1.00 75.69 914 MET A CA 1
ATOM 7182 C C . MET A 1 914 ? -1.440 28.872 -47.510 1.00 75.69 914 MET A C 1
ATOM 7184 O O . MET A 1 914 ? -1.603 29.873 -46.811 1.00 75.69 914 MET A O 1
ATOM 7188 N N . SER A 1 915 ? -2.380 28.452 -48.364 1.00 78.75 915 SER A N 1
ATOM 7189 C CA . SER A 1 915 ? -3.680 29.120 -48.534 1.00 78.75 915 SER A CA 1
ATOM 7190 C C . SER A 1 915 ? -4.554 29.029 -47.275 1.00 78.75 915 SER A C 1
ATOM 7192 O O . SER A 1 915 ? -5.155 30.023 -46.861 1.00 78.75 915 SER A O 1
ATOM 7194 N N . ALA A 1 916 ? -4.598 27.861 -46.626 1.00 77.06 916 ALA A N 1
ATOM 7195 C CA . ALA A 1 916 ? -5.337 27.652 -45.381 1.00 77.06 916 ALA A CA 1
ATOM 7196 C C . ALA A 1 916 ? -4.764 28.486 -44.221 1.00 77.06 916 ALA A C 1
ATOM 7198 O O . ALA A 1 916 ? -5.524 29.097 -43.469 1.00 77.06 916 ALA A O 1
ATOM 7199 N N . PHE A 1 917 ? -3.434 28.584 -44.116 1.00 77.50 917 PHE A N 1
ATOM 7200 C CA . PHE A 1 917 ? -2.765 29.427 -43.123 1.00 77.50 917 PHE A CA 1
ATOM 7201 C C . PHE A 1 917 ? -3.111 30.914 -43.301 1.00 77.50 917 PHE A C 1
ATOM 7203 O O . PHE A 1 917 ? -3.498 31.580 -42.339 1.00 77.50 917 PHE A O 1
ATOM 7210 N N . VAL A 1 918 ? -3.076 31.428 -44.537 1.00 81.81 918 VAL A N 1
ATOM 7211 C CA . VAL A 1 918 ? -3.490 32.811 -44.843 1.00 81.81 918 VAL A CA 1
ATOM 7212 C C . VAL A 1 918 ? -4.953 33.056 -44.453 1.00 81.81 918 VAL A C 1
ATOM 7214 O O . VAL A 1 918 ? -5.258 34.071 -43.823 1.00 81.81 918 VAL A O 1
ATOM 7217 N N . LEU A 1 919 ? -5.861 32.120 -44.751 1.00 82.00 919 LEU A N 1
ATOM 7218 C CA . LEU A 1 919 ? -7.270 32.219 -44.348 1.00 82.00 919 LEU A CA 1
ATOM 7219 C C . LEU A 1 919 ? -7.447 32.218 -42.820 1.00 82.00 919 LEU A C 1
ATOM 7221 O O . LEU A 1 919 ? -8.234 33.015 -42.302 1.00 82.00 919 LEU A O 1
ATOM 7225 N N . ALA A 1 920 ? -6.693 31.389 -42.092 1.00 75.25 920 ALA A N 1
ATOM 7226 C CA . ALA A 1 920 ? -6.717 31.343 -40.631 1.00 75.25 920 ALA A CA 1
ATOM 7227 C C . ALA A 1 920 ? -6.227 32.659 -40.000 1.00 75.25 920 ALA A C 1
ATOM 7229 O O . ALA A 1 920 ? -6.877 33.183 -39.093 1.00 75.25 920 ALA A O 1
ATOM 7230 N N . VAL A 1 921 ? -5.147 33.252 -40.526 1.00 77.56 921 VAL A N 1
ATOM 7231 C CA . VAL A 1 921 ? -4.646 34.570 -40.092 1.00 77.56 921 VAL A CA 1
ATOM 723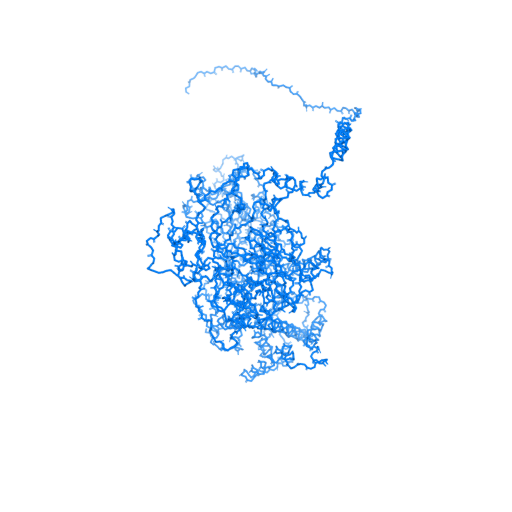2 C C . VAL A 1 921 ? -5.681 35.669 -40.366 1.00 77.56 921 VAL A C 1
ATOM 7234 O O . VAL A 1 921 ? -6.002 36.451 -39.468 1.00 77.56 921 VAL A O 1
ATOM 7237 N N . VAL A 1 922 ? -6.282 35.700 -41.562 1.00 80.44 922 VAL A N 1
ATOM 7238 C CA . VAL A 1 922 ? -7.349 36.661 -41.908 1.00 80.44 922 VAL A CA 1
ATOM 7239 C C . VAL A 1 922 ? -8.565 36.514 -40.983 1.00 80.44 922 VAL A C 1
ATOM 7241 O O . VAL A 1 922 ? -9.139 37.518 -40.548 1.00 80.44 922 VAL A O 1
ATOM 7244 N N . TYR A 1 923 ? -8.951 35.283 -40.641 1.00 79.12 923 TYR A N 1
ATOM 7245 C CA . TYR A 1 923 ? -10.043 35.010 -39.707 1.00 79.12 923 TYR A CA 1
ATOM 7246 C C . TYR A 1 923 ? -9.703 35.445 -38.271 1.00 79.12 923 TYR A C 1
ATOM 7248 O O . TYR A 1 923 ? -10.511 36.124 -37.631 1.00 79.12 923 TYR A O 1
ATOM 7256 N N . GLY A 1 924 ? -8.491 35.152 -37.788 1.00 77.00 924 GLY A N 1
ATOM 7257 C CA . GLY A 1 924 ? -7.998 35.583 -36.476 1.00 77.00 924 GLY A CA 1
ATOM 7258 C C . GLY A 1 924 ? -7.981 37.106 -36.320 1.00 77.00 924 GLY A C 1
ATOM 7259 O O . GLY A 1 924 ? -8.522 37.638 -35.348 1.00 77.00 924 GLY A O 1
ATOM 7260 N N . VAL A 1 925 ? -7.470 37.829 -37.323 1.00 74.88 925 VAL A N 1
ATOM 7261 C CA . VAL A 1 925 ? -7.466 39.304 -37.354 1.00 74.88 925 VAL A CA 1
ATOM 7262 C C . VAL A 1 925 ? -8.892 39.874 -37.332 1.00 74.88 925 VAL A C 1
ATOM 7264 O O . VAL A 1 925 ? -9.170 40.820 -36.589 1.00 74.88 925 VAL A O 1
ATOM 7267 N N . ARG A 1 926 ? -9.837 39.282 -38.080 1.00 72.44 926 ARG A N 1
ATOM 7268 C CA . ARG A 1 926 ? -11.262 39.674 -38.033 1.00 72.44 926 ARG A CA 1
ATOM 7269 C C . ARG A 1 926 ? -11.886 39.431 -36.651 1.00 72.44 926 ARG A C 1
ATOM 7271 O O . ARG A 1 926 ? -12.645 40.278 -36.169 1.00 72.44 926 ARG A O 1
ATOM 7278 N N . ARG A 1 927 ? -11.546 38.318 -35.992 1.00 67.88 927 ARG A N 1
ATOM 7279 C CA . ARG A 1 927 ? -12.061 37.949 -34.662 1.00 67.88 927 ARG A CA 1
ATOM 7280 C C . ARG A 1 927 ? -11.509 38.850 -33.548 1.00 67.88 927 ARG A C 1
ATOM 7282 O O . ARG A 1 927 ? -12.274 39.286 -32.692 1.00 67.88 927 ARG A O 1
ATOM 7289 N N . LEU A 1 928 ? -10.230 39.239 -33.605 1.00 63.75 928 LEU A N 1
ATOM 7290 C CA . LEU A 1 928 ? -9.673 40.257 -32.699 1.00 63.75 928 LEU A CA 1
ATOM 7291 C C . LEU A 1 928 ? -10.358 41.623 -32.871 1.00 63.75 928 LEU A C 1
ATOM 7293 O O . LEU A 1 928 ? -10.647 42.300 -31.884 1.00 63.75 928 LEU A O 1
ATOM 7297 N N . LYS A 1 929 ? -10.646 42.029 -34.116 1.00 59.78 929 LYS A N 1
ATOM 7298 C CA . LYS A 1 929 ? -11.272 43.328 -34.412 1.00 59.78 929 LYS A CA 1
ATOM 7299 C C . LYS A 1 929 ? -12.689 43.436 -33.830 1.00 59.78 929 LYS A C 1
ATOM 7301 O O . LYS A 1 929 ? -13.033 44.471 -33.266 1.00 59.78 929 LYS A O 1
ATOM 7306 N N . THR A 1 930 ? -13.470 42.355 -33.893 1.00 54.59 930 THR A N 1
ATOM 7307 C CA . THR A 1 930 ? -14.802 42.266 -33.259 1.00 54.59 930 THR A CA 1
ATOM 7308 C C . THR A 1 930 ? -14.737 42.168 -31.733 1.00 54.59 930 THR A C 1
ATOM 7310 O O . THR A 1 930 ? -15.599 42.726 -31.056 1.00 54.59 930 THR A O 1
ATOM 7313 N N . TRP A 1 931 ? -13.707 41.532 -31.164 1.00 47.66 931 TRP A N 1
ATOM 7314 C CA . TRP A 1 931 ? -13.514 41.481 -29.709 1.00 47.66 931 TRP A CA 1
ATOM 7315 C C . TRP A 1 931 ? -13.182 42.863 -29.119 1.00 47.66 931 TRP A C 1
ATOM 7317 O O . TRP A 1 931 ? -13.765 43.262 -28.111 1.00 47.66 931 TRP A O 1
ATOM 7327 N N . ARG A 1 932 ? -12.333 43.652 -29.798 1.00 44.75 932 ARG A N 1
ATOM 7328 C CA . ARG A 1 932 ? -11.969 45.021 -29.375 1.00 44.75 932 ARG A CA 1
ATOM 7329 C C . ARG A 1 932 ? -13.158 45.993 -29.344 1.00 44.75 932 ARG A C 1
ATOM 7331 O O . ARG A 1 932 ? -13.170 46.895 -28.514 1.00 44.75 932 ARG A O 1
ATOM 7338 N N . GLN A 1 933 ? -14.169 45.801 -30.196 1.00 44.81 933 GLN A N 1
ATOM 7339 C CA . GLN A 1 933 ? -15.367 46.655 -30.230 1.00 44.81 933 GLN A CA 1
ATOM 7340 C C . GLN A 1 933 ? -16.333 46.436 -29.049 1.00 44.81 933 GLN A C 1
ATOM 7342 O O . GLN A 1 933 ? -17.204 47.272 -28.834 1.00 44.81 933 GLN A O 1
ATOM 7347 N N . ARG A 1 934 ? -16.186 45.361 -28.257 1.00 43.78 934 ARG A N 1
ATOM 7348 C CA . ARG A 1 934 ? -17.066 45.073 -27.104 1.00 43.78 934 ARG A CA 1
ATOM 7349 C C . ARG A 1 934 ? -16.641 45.733 -25.781 1.00 43.78 934 ARG A C 1
ATOM 7351 O O . ARG A 1 934 ? -17.343 45.567 -24.791 1.00 43.78 934 ARG A O 1
ATOM 7358 N N . ARG A 1 935 ? -15.522 46.473 -25.736 1.00 37.31 935 ARG A N 1
ATOM 7359 C CA . ARG A 1 935 ? -15.041 47.197 -24.535 1.00 37.31 935 ARG A CA 1
ATOM 7360 C C . ARG A 1 935 ? -14.961 48.721 -24.734 1.00 37.31 935 ARG A C 1
ATOM 7362 O O . ARG A 1 935 ? -13.957 49.337 -24.389 1.00 37.31 935 ARG A O 1
ATOM 7369 N N . VAL A 1 936 ? -16.002 49.340 -25.293 1.00 34.72 936 VAL A N 1
ATOM 7370 C CA . VAL A 1 936 ? -16.149 50.809 -25.301 1.00 34.72 936 VAL A CA 1
ATOM 7371 C C . VAL A 1 936 ? -17.550 51.174 -24.806 1.00 34.72 936 VAL A C 1
ATOM 7373 O O . VAL A 1 936 ? -18.538 50.587 -25.236 1.00 34.72 936 VAL A O 1
ATOM 7376 N N . TYR A 1 937 ? -17.595 52.098 -23.847 1.00 33.06 937 TYR A N 1
ATOM 7377 C CA . TYR A 1 937 ? -18.721 52.366 -22.950 1.00 33.06 937 TYR A CA 1
ATOM 7378 C C . TYR A 1 937 ? -20.021 52.814 -23.633 1.00 33.06 937 TYR A C 1
ATOM 7380 O O . TYR A 1 937 ? -20.018 53.677 -24.512 1.00 33.06 937 TYR A O 1
ATOM 7388 N N . THR A 1 938 ? -21.153 52.336 -23.108 1.00 31.61 938 THR A N 1
ATOM 7389 C CA . THR A 1 938 ? -22.458 52.988 -23.277 1.00 31.61 938 THR A CA 1
ATOM 7390 C C . THR A 1 938 ? -22.602 54.087 -22.224 1.00 31.61 938 THR A C 1
ATOM 7392 O O . THR A 1 938 ? -22.532 53.817 -21.028 1.00 31.61 938 THR A O 1
ATOM 7395 N N . LYS A 1 939 ? -22.782 55.336 -22.661 1.00 34.03 939 LYS A N 1
ATOM 7396 C CA . LYS A 1 939 ? -22.932 56.509 -21.789 1.00 34.03 939 LYS A CA 1
ATOM 7397 C C . LYS A 1 939 ? -24.419 56.742 -21.494 1.00 34.03 939 LYS A C 1
ATOM 7399 O O . LYS A 1 939 ? -25.171 57.030 -22.423 1.00 34.03 939 LYS A O 1
ATOM 7404 N N . LEU A 1 940 ? -24.831 56.638 -20.231 1.00 31.98 940 LEU A N 1
ATOM 7405 C CA . LEU A 1 940 ? -26.141 57.104 -19.752 1.00 31.98 940 LEU A CA 1
ATOM 7406 C C . LEU A 1 940 ? -26.000 58.478 -19.074 1.00 31.98 940 LEU A C 1
ATOM 7408 O O . LEU A 1 940 ? -24.892 58.890 -18.730 1.00 31.98 940 LEU A O 1
ATOM 7412 N N . LYS A 1 941 ? -27.101 59.234 -19.030 1.00 29.91 941 LYS A N 1
ATOM 7413 C CA . LYS A 1 941 ? -27.123 60.669 -18.699 1.00 29.91 941 LYS A CA 1
ATOM 7414 C C . LYS A 1 941 ? -27.114 60.934 -17.188 1.00 29.91 941 LYS A C 1
ATOM 7416 O O . LYS A 1 941 ? -27.569 60.092 -16.421 1.00 29.91 941 LYS A O 1
ATOM 7421 N N . ASN A 1 942 ? -26.644 62.129 -16.822 1.00 31.88 942 ASN A N 1
ATOM 7422 C CA . ASN A 1 942 ? -26.902 62.761 -15.524 1.00 31.88 942 ASN A CA 1
ATOM 7423 C C . ASN A 1 942 ? -28.409 62.965 -15.297 1.00 31.88 942 ASN A C 1
ATOM 7425 O O . ASN A 1 942 ? -29.152 62.974 -16.280 1.00 31.88 942 ASN A O 1
ATOM 7429 N N . ASP A 1 943 ? -28.780 63.109 -14.017 1.00 29.33 943 ASP A N 1
ATOM 7430 C CA . ASP A 1 943 ? -29.753 64.052 -13.419 1.00 29.33 943 ASP A CA 1
ATOM 7431 C C . ASP A 1 943 ? -30.171 63.467 -12.029 1.00 29.33 943 ASP A C 1
ATOM 7433 O O . ASP A 1 943 ? -30.796 62.409 -11.993 1.00 29.33 943 ASP A O 1
ATOM 7437 N N . ASP A 1 944 ? -29.864 64.034 -10.846 1.00 28.86 944 ASP A N 1
ATOM 7438 C CA . ASP A 1 944 ? -29.000 65.187 -10.512 1.00 28.86 944 ASP A CA 1
ATOM 7439 C C . ASP A 1 944 ? -28.647 65.269 -8.982 1.00 28.86 944 ASP A C 1
ATOM 7441 O O . ASP A 1 944 ? -29.342 64.642 -8.191 1.00 28.86 944 ASP A O 1
ATOM 7445 N N . ILE A 1 945 ? -27.614 66.061 -8.601 1.00 29.78 945 ILE A N 1
ATOM 7446 C CA . ILE A 1 945 ? -27.284 66.758 -7.298 1.00 29.78 945 ILE A CA 1
ATOM 7447 C C . ILE A 1 945 ? -27.342 66.004 -5.919 1.00 29.78 945 ILE A C 1
ATOM 7449 O O . ILE A 1 945 ? -28.328 65.325 -5.649 1.00 29.78 945 ILE A O 1
ATOM 7453 N N . PRO A 1 946 ? -26.425 66.245 -4.930 1.00 30.28 946 PRO A N 1
ATOM 7454 C CA . PRO A 1 946 ? -25.102 66.897 -4.951 1.00 30.28 946 PRO A CA 1
ATOM 7455 C C . PRO A 1 946 ? -23.928 65.966 -4.556 1.00 30.28 946 PRO A C 1
ATOM 7457 O O . PRO A 1 946 ? -24.076 65.031 -3.774 1.00 30.28 946 PRO A O 1
ATOM 7460 N N . MET A 1 947 ? -22.727 66.306 -5.031 1.00 24.47 947 MET A N 1
ATOM 7461 C CA . MET A 1 947 ? -21.464 65.904 -4.400 1.00 24.47 947 MET A CA 1
ATOM 7462 C C . MET A 1 947 ? -21.017 67.015 -3.453 1.00 24.47 947 MET A C 1
ATOM 7464 O O . MET A 1 947 ? -20.854 68.141 -3.917 1.00 24.47 947 MET A O 1
ATOM 7468 N N . GLU A 1 948 ? -20.715 66.670 -2.207 1.00 27.09 948 GLU A N 1
ATOM 7469 C CA . GLU A 1 948 ? -19.714 67.384 -1.413 1.00 27.09 948 GLU A CA 1
ATOM 7470 C C . GLU A 1 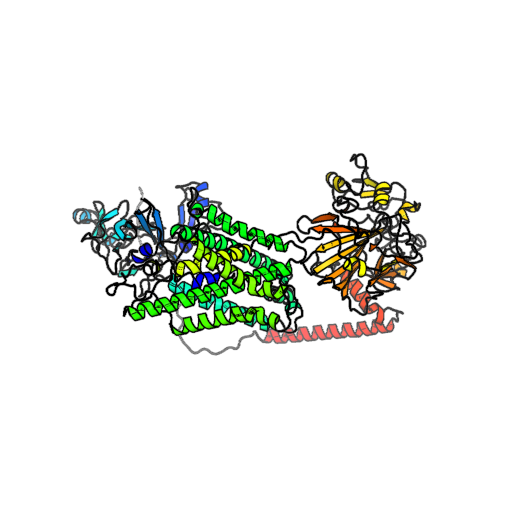948 ? -18.529 66.425 -1.207 1.00 27.09 948 GLU A C 1
ATOM 7472 O O . GLU A 1 948 ? -18.724 65.211 -1.225 1.00 27.09 948 GLU A O 1
ATOM 7477 N N . GLU A 1 949 ? -17.316 66.968 -1.073 1.00 32.97 949 GLU A N 1
ATOM 7478 C CA . GLU A 1 949 ? -16.067 66.236 -0.790 1.00 32.97 949 GLU A CA 1
ATOM 7479 C C . GLU A 1 949 ? -15.693 65.086 -1.754 1.00 32.97 949 GLU A C 1
ATOM 7481 O O . GLU A 1 949 ? -16.016 63.925 -1.523 1.00 32.97 949 GLU A O 1
ATOM 7486 N N . LEU A 1 950 ? -14.893 65.392 -2.793 1.00 32.28 950 LEU A N 1
ATOM 7487 C CA . LEU A 1 950 ? -13.753 64.547 -3.228 1.00 32.28 950 LEU A CA 1
ATOM 7488 C C . LEU A 1 950 ? -12.940 65.179 -4.383 1.00 32.28 950 LEU A C 1
ATOM 7490 O O . LEU A 1 950 ? -12.962 64.698 -5.523 1.00 32.28 950 LEU A O 1
ATOM 7494 N N . ARG A 1 951 ? -12.144 66.225 -4.101 1.00 27.47 951 ARG A N 1
ATOM 7495 C CA . ARG A 1 951 ? -10.914 66.495 -4.881 1.00 27.47 951 ARG A CA 1
ATOM 7496 C C . ARG A 1 951 ? -9.953 67.497 -4.222 1.00 27.47 951 ARG A C 1
ATOM 7498 O O . ARG A 1 951 ? -10.333 68.644 -4.074 1.00 27.47 951 ARG A O 1
ATOM 7505 N N . ARG A 1 952 ? -8.717 67.022 -3.972 1.00 29.78 952 ARG A N 1
ATOM 7506 C CA . ARG A 1 952 ? -7.385 67.688 -4.052 1.00 29.78 952 ARG A CA 1
ATOM 7507 C C . ARG A 1 952 ? -7.287 69.160 -3.599 1.00 29.78 952 ARG A C 1
ATOM 7509 O O . ARG A 1 952 ? -7.964 70.012 -4.145 1.00 29.78 952 ARG A O 1
ATOM 7516 N N . GLU A 1 953 ? -6.326 69.510 -2.751 1.00 26.45 953 GLU A N 1
ATOM 7517 C CA . GLU A 1 953 ? -4.907 69.562 -3.155 1.00 26.45 953 GLU A CA 1
ATOM 7518 C C . GLU A 1 953 ? -3.903 69.280 -2.021 1.00 26.45 953 GLU A C 1
ATOM 7520 O O . GLU A 1 953 ? -4.254 69.227 -0.845 1.00 26.45 953 GLU A O 1
ATOM 7525 N N . GLU A 1 954 ? -2.649 69.048 -2.416 1.00 27.94 954 GLU A N 1
ATOM 7526 C CA . GLU A 1 954 ? -1.488 69.094 -1.524 1.00 27.94 954 GLU A CA 1
ATOM 7527 C C . GLU A 1 954 ? -1.082 70.554 -1.246 1.00 27.94 954 GLU A C 1
ATOM 7529 O O . GLU A 1 954 ? -1.210 71.412 -2.114 1.00 27.94 954 GLU A O 1
ATOM 7534 N N . GLU A 1 955 ? -0.484 70.754 -0.069 1.00 27.95 955 GLU A N 1
ATOM 7535 C CA . GLU A 1 955 ? 0.426 71.846 0.311 1.00 27.95 955 GLU A CA 1
ATOM 7536 C C . GLU A 1 955 ? -0.086 73.255 0.703 1.00 27.95 955 GLU A C 1
ATOM 7538 O O . GLU A 1 955 ? -0.835 73.938 0.015 1.00 27.95 955 GLU A O 1
ATOM 7543 N N . PHE A 1 956 ? 0.545 73.722 1.796 1.00 26.25 956 PHE A N 1
ATOM 7544 C CA . PHE A 1 956 ? 0.911 75.111 2.110 1.00 26.25 956 PHE A CA 1
ATOM 7545 C C . PHE A 1 956 ? -0.174 76.085 2.630 1.00 26.25 956 PHE A C 1
ATOM 7547 O O . PHE A 1 956 ? -0.670 76.940 1.905 1.00 26.25 956 PHE A O 1
ATOM 7554 N N . LEU A 1 957 ? -0.366 76.136 3.960 1.00 27.00 957 LEU A N 1
ATOM 7555 C CA . LEU A 1 957 ? 0.422 76.999 4.877 1.00 27.00 957 LEU A CA 1
ATOM 7556 C C . LEU A 1 957 ? -0.243 77.158 6.263 1.00 27.00 957 LEU A C 1
ATOM 7558 O O . LEU A 1 957 ? -1.444 77.357 6.363 1.00 27.00 957 LEU A O 1
ATOM 7562 N N . ILE A 1 958 ? 0.606 77.138 7.298 1.00 27.00 958 ILE A N 1
ATOM 7563 C CA . ILE A 1 958 ? 0.615 78.024 8.481 1.00 27.00 958 ILE A CA 1
ATOM 7564 C C . ILE A 1 958 ? -0.744 78.412 9.093 1.00 27.00 958 ILE A C 1
ATOM 7566 O O . ILE A 1 958 ? -1.468 79.257 8.573 1.00 27.00 958 ILE A O 1
ATOM 7570 N N . GLY A 1 959 ? -0.975 77.931 10.318 1.00 26.56 959 GLY A N 1
ATOM 7571 C CA . GLY A 1 959 ? -1.752 78.694 11.290 1.00 26.56 959 GLY A CA 1
ATOM 7572 C C . GLY A 1 959 ? -0.942 79.902 11.767 1.00 26.56 959 GLY A C 1
ATOM 7573 O O . GLY A 1 959 ? 0.117 79.736 12.371 1.00 26.56 959 GLY A O 1
ATOM 7574 N N . SER A 1 960 ? -1.443 81.092 11.462 1.00 27.56 960 SER A N 1
ATOM 7575 C CA . SER A 1 960 ? -1.250 82.318 12.240 1.00 27.56 960 SER A CA 1
ATOM 7576 C C . SER A 1 960 ? -2.516 82.471 13.114 1.00 27.56 960 SER A C 1
ATOM 7578 O O . SER A 1 960 ? -3.549 81.891 12.772 1.00 27.56 960 SER A O 1
ATOM 7580 N N . ASP A 1 961 ? -2.559 83.110 14.279 1.00 28.08 961 ASP A N 1
ATOM 7581 C CA . ASP A 1 961 ? -1.633 83.940 15.067 1.00 28.08 961 ASP A CA 1
ATOM 7582 C C . ASP A 1 961 ? -1.813 83.507 16.565 1.00 28.08 961 ASP A C 1
ATOM 7584 O O . ASP A 1 961 ? -2.635 82.626 16.830 1.00 28.08 961 ASP A O 1
ATOM 7588 N N . ASP A 1 962 ? -1.130 83.953 17.627 1.00 28.39 962 ASP A N 1
ATOM 7589 C CA . ASP A 1 962 ? -0.319 85.141 17.952 1.00 28.39 962 ASP A CA 1
ATOM 7590 C C . ASP A 1 962 ? 0.623 84.807 19.149 1.00 28.39 962 ASP A C 1
ATOM 7592 O O . ASP A 1 962 ? 0.309 83.889 19.903 1.00 28.39 962 ASP A O 1
ATOM 7596 N N . GLU A 1 963 ? 1.698 85.600 19.329 1.00 30.48 963 GLU A N 1
ATOM 7597 C CA . GLU A 1 963 ? 2.392 85.981 20.600 1.00 30.48 963 GLU A CA 1
ATOM 7598 C C . GLU A 1 963 ? 2.861 84.908 21.639 1.00 30.48 963 GLU A C 1
ATOM 7600 O O . GLU A 1 963 ? 2.237 83.877 21.855 1.00 30.48 963 GLU A O 1
ATOM 7605 N N . GLU A 1 964 ? 3.908 85.087 22.462 1.00 33.19 964 GLU A N 1
ATOM 7606 C CA . GLU A 1 964 ? 5.175 85.856 22.458 1.00 33.19 964 GLU A CA 1
ATOM 7607 C C . GLU A 1 964 ? 6.006 85.340 23.678 1.00 33.19 964 GLU A C 1
ATOM 7609 O O . GLU A 1 964 ? 5.405 84.957 24.681 1.00 33.19 964 GLU A O 1
ATOM 7614 N N . ASP A 1 965 ? 7.353 85.338 23.623 1.00 31.78 965 ASP A N 1
ATOM 7615 C CA . ASP A 1 965 ? 8.288 85.019 24.742 1.00 31.78 965 ASP A CA 1
ATOM 7616 C C . ASP A 1 965 ? 8.168 83.612 25.428 1.00 31.78 965 ASP A C 1
ATOM 7618 O O . ASP A 1 965 ? 7.245 82.842 25.193 1.00 31.78 965 ASP A O 1
ATOM 7622 N N . ASP A 1 966 ? 9.112 83.090 26.234 1.00 31.81 966 ASP A N 1
ATOM 7623 C CA . ASP A 1 966 ? 10.431 83.566 26.694 1.00 31.81 966 ASP A CA 1
ATOM 7624 C C . ASP A 1 966 ? 11.474 82.410 26.703 1.00 31.81 966 ASP A C 1
ATOM 7626 O O . ASP A 1 966 ? 11.191 81.216 26.580 1.00 31.81 966 ASP A O 1
ATOM 7630 N N . HIS A 1 967 ? 12.730 82.786 26.895 1.00 27.22 967 HIS A N 1
ATOM 7631 C CA . HIS A 1 967 ? 13.928 81.984 27.064 1.00 27.22 967 HIS A CA 1
ATOM 7632 C C . HIS A 1 967 ? 14.014 81.126 28.354 1.00 27.22 967 HIS A C 1
ATOM 7634 O O . HIS A 1 967 ? 13.783 81.593 29.461 1.00 27.22 967 HIS A O 1
ATOM 7640 N N . ARG A 1 968 ? 14.679 79.965 28.209 1.00 29.48 968 ARG A N 1
ATOM 7641 C CA . ARG A 1 968 ? 15.620 79.345 29.183 1.00 29.48 968 ARG A CA 1
ATOM 7642 C C . ARG A 1 968 ? 15.081 78.968 30.585 1.00 29.48 968 ARG A C 1
ATOM 7644 O O . ARG A 1 968 ? 15.227 79.748 31.529 1.00 29.48 968 ARG A O 1
ATOM 7651 N N . ARG A 1 969 ? 14.901 77.662 30.812 1.00 33.38 969 ARG A N 1
ATOM 7652 C CA . ARG A 1 969 ? 15.942 76.826 31.459 1.00 33.38 969 ARG A CA 1
ATOM 7653 C C . ARG A 1 969 ? 15.656 75.334 31.385 1.00 33.38 969 ARG A C 1
ATOM 7655 O O . ARG A 1 969 ? 14.466 74.978 31.364 1.00 33.38 969 ARG A O 1
#

pLDDT: mean 72.74, std 19.91, range [19.22, 97.62]

InterPro domains:
  IPR004841 Amino acid permease/SLC12A domain [PF00324] (265-503)
  IPR009291 Vacuolar protein sorting-associated protein 62 [PF06101] (180-249)
  IPR009291 Vacuolar protein sorting-associated protein 62 [PF06101] (703-774)